Protein 5AEE (pdb70)

B-factor: mean 32.64, std 10.7, range [13.09, 101.28]

InterPro domains:
  IPR000322 Glycoside hydrolase family 31, TIM barrel domain [PF01055] (267-557)
  IPR011013 Galactose mutarotase-like domain superfamily [SSF74650] (9-225)
  IPR013780 Glycosyl hydrolase, all-beta [G3DSA:2.60.40.1180] (616-664)
  IPR017853 Glycoside hydrolase superfamily [SSF51445] (235-583)
  IPR025887 Glycoside hydrolase family 31, N-terminal domain [PF13802] (91-162)
  IPR044112 Sulfoquinovosidase YihQ-like, TIM barrel domain [cd06594] (244-562)
  IPR048395 Glycosyl hydrolase family 31, C-terminal domain [PF21365] (583-666)
  IPR052990 Sulfoquinovosidase Glycosyl Hydrolase [PTHR46959] (12-676)

Solvent-accessible surface area: 43795 Å² total; per-residue (Å²): 134,25,98,94,113,119,17,38,4,40,4,52,32,107,165,42,60,2,0,55,4,32,110,126,105,16,2,1,10,0,0,14,5,94,29,62,23,75,49,94,62,0,10,12,45,51,115,55,109,43,61,18,9,0,6,0,18,45,2,114,31,62,124,51,153,108,9,58,83,0,73,0,17,24,43,122,80,0,13,1,46,0,41,1,17,67,16,145,124,46,17,9,16,0,70,4,76,2,59,68,144,123,14,46,5,0,24,1,56,1,16,7,82,76,116,5,49,0,0,0,0,0,0,0,0,5,65,2,33,0,41,41,69,47,0,23,3,18,0,6,32,6,7,23,2,1,45,96,106,49,102,21,0,39,32,2,34,42,107,32,67,11,0,0,35,32,63,25,0,1,0,9,0,13,0,0,0,0,34,30,45,3,0,0,5,1,70,19,25,1,23,2,37,0,43,0,52,21,80,108,60,0,24,0,14,0,40,34,13,99,1,28,0,50,0,25,1,6,123,59,3,58,39,0,0,66,61,0,2,64,48,15,13,57,4,32,96,13,3,70,34,0,2,57,0,0,0,0,2,1,8,37,4,5,145,51,0,42,131,41,0,56,47,0,74,128,50,38,4,88,4,2,0,0,3,0,12,0,0,6,3,53,32,133,20,75,53,7,43,35,5,25,4,14,0,122,66,45,62,157,50,0,66,117,0,74,56,50,0,102,87,2,45,150,92,47,0,37,0,0,0,8,0,0,0,0,0,0,46,87,86,98,17,8,108,75,0,43,133,102,33,15,3,0,70,45,85,106,43,30,40,39,87,4,43,3,7,93,11,105,0,0,1,0,4,5,19,8,98,116,0,24,45,37,0,22,82,10,0,37,121,34,0,15,116,16,13,3,4,0,0,5,0,10,17,0,0,8,0,5,25,80,2,120,13,116,65,67,58,59,3,67,44,18,0,16,32,0,0,13,38,0,0,72,0,0,22,36,0,0,93,87,46,54,66,56,36,91,9,1,0,0,0,9,0,0,9,55,12,0,0,81,49,0,7,0,0,4,0,0,46,0,0,5,29,50,32,89,24,0,0,0,0,0,1,1,0,0,2,1,0,0,2,0,0,3,1,6,0,5,1,2,0,0,0,0,21,4,1,10,44,155,18,104,6,49,55,40,1,2,4,6,0,0,3,1,0,0,0,3,0,1,1,0,3,10,17,0,0,68,26,82,58,11,84,31,5,32,38,49,80,111,0,22,57,16,0,16,56,0,0,34,0,0,28,32,0,43,60,5,0,97,70,3,1,37,67,2,26,162,29,4,18,1,0,6,4,2,2,0,5,38,18,46,145,30,80,83,2,24,70,24,57,44,9,0,0,0,1,74,5,1,0,0,2,2,4,14,72,102,53,74,83,48,16,63,5,28,0,0,130,24,69,1,18,9,2,10,78,28,102,62,38,164,29,29,111,28,75,14,119,0,58,69,2,78,4,0,1,0,14,39,45,98,6,146,48,26,88,44,0,34,47,2,98,96,68,130,31,81,23,107,85,108,143,24,29,3,42,0,49,0,76,169,47,54,2,0,57,3,32,100,132,108,14,1,0,14,0,0,12,3,93,27,42,24,102,33,91,61,0,8,10,46,52,87,46,111,42,59,16,12,0,6,0,23,47,3,99,44,57,145,44,134,78,9,41,74,0,66,0,15,28,54,126,76,0,16,0,46,0,50,1,2,41,68,52,143,46,24,0,12,0,66,4,76,1,61,62,135,116,14,46,4,0,24,1,53,0,16,8,82,79,116,5,43,0,0,0,0,0,0,1,0,8,69,2,31,0,42,42,72,44,1,21,2,14,0,6,31,7,8,22,2,1,48,97,114,52,102,20,0,35,26,2,32,30,142,49,64,8,0,0,34,36,60,24,1,1,0,9,0,13,0,0,0,0,32,33,45,4,0,0,5,1,71,18,24,1,23,2,36,0,39,0,49,16,83,105,45,1,27,0,14,1,36,31,11,85,2,32,0,49,0,14,3,6,126,55,3,58,41,0,0,68,61,0,2,61,48,14,11,58,4,28,83,11,4,72,38,0,4,60,0,0,0,0,2,1,4,40,5,3,144,53,0,34,144,47,0,44,52,0,65,118,56,40,5,80,16,3,0,0,4,0,12,0,0,3,3,54,26,136,19,84,59,12,50,39,6,25,3,19,0,126,63,48,63,165,31,0,67,114,0,71,61,56,0,100,82,0,58,144,71,58,4,45,0,0,0,7,0,0,0,0,0,0,48,85,80,104,13,8,109,62,0,43,143,97,31,12,3,0,72,44,87,102,50,31,50,38,85,2,47,4,6,96,10,104,0,0,0,0,3,4,18,14,96,104,0,23,44,30,0,19,76,0,0,39,111,17,0,17,139,23,15,3,4,0,0,5,0,11,16,0,0,10,0,3,25,79,4,124,14,109,64,69,57,62,3,67,45,18,0,17,31,0,0,10,39,0,0,66,0,0,25,36,0,0,95,88,45,54,67,58,34,89,8,0,0,0,0,9,0,0,11,56,15,0,0,84,48,0,5,0,0,4,0,0,47,0,0,5,28,50,33,91,22,0,0,0,0,0,1,1,0,0,2,2,0,0,2,0,0,2,2,5,0,5,1,2,0,0,0,0,23,4,1,23,46,151,20,102,6,46,51,39,1,1,3,7,0,0,3,2,0,0,0,3,0,2,1,0,3,9,17,0,0,73,21,82,56,11,81,27,6,36,38,50,81,108,0,22,57,14,0,18,94,0,0,54,8,0,29,38,0,43,60,4,0,81,76,4,2,20,74,3,23,138,33,5,17,1,0,6,6,1,3,0,5,39,17,47,141,29,85,87,2,26,73,28,51,44,10,0,0,0,0,66,4,2,0,0,2,2,4,14,73,100,55,72,80,54,18,64,4,31,0,0,122,24,76,0,16,7,1,12,77,33,96,76,38,177,28,28,106,23,76,12,118,0,58,63,2,77,4,0,2,0,15,44,45,106,8,136,48,21,86,46,0,44,53,14,80,140

CATH classification: 2.60.40.1180

Structure (mmCIF, N/CA/C/O backbone):
data_5AEE
#
_entry.id   5AEE
#
_cell.length_a   77.960
_cell.length_b   107.620
_cell.length_c   103.300
_cell.angle_alpha   90.00
_cell.angle_beta   107.85
_cell.angle_gamma   90.00
#
_symmetry.space_group_name_H-M   'P 1 21 1'
#
loop_
_entity.id
_entity.type
_entity.pdbx_description
1 polymer 'ALPHA-GLUCOSIDASE YIHQ'
2 non-polymer 'CALCIUM ION'
3 non-polymer '4-nitrophenyl alpha-D-6-sulfoquinovoside'
4 non-polymer (4S)-2-METHYL-2,4-PENTANEDIOL
5 non-polymer 'CHLORIDE ION'
6 water water
#
loop_
_atom_site.group_PDB
_atom_site.id
_atom_site.type_symbol
_atom_site.label_atom_id
_atom_site.label_alt_id
_atom_site.label_comp_id
_atom_site.label_asym_id
_atom_site.label_entity_id
_atom_site.label_seq_id
_atom_site.pdbx_PDB_ins_code
_atom_site.Cartn_x
_atom_site.Cartn_y
_atom_site.Cartn_z
_atom_site.occupancy
_atom_site.B_iso_or_equiv
_atom_site.auth_seq_id
_atom_site.auth_comp_id
_atom_site.auth_asym_id
_atom_site.auth_atom_id
_atom_site.pdbx_PDB_model_num
ATOM 1 N N . GLN A 1 12 ? -21.376 23.526 26.565 1.00 39.39 12 GLN A N 1
ATOM 2 C CA . GLN A 1 12 ? -21.717 23.902 25.118 1.00 41.30 12 GLN A CA 1
ATOM 3 C C . GLN A 1 12 ? -21.594 22.697 24.201 1.00 42.40 12 GLN A C 1
ATOM 4 O O . GLN A 1 12 ? -20.475 22.298 23.835 1.00 38.77 12 GLN A O 1
ATOM 10 N N . PHE A 1 13 ? -22.730 22.117 23.845 1.00 40.36 13 PHE A N 1
ATOM 11 C CA . PHE A 1 13 ? -22.759 21.014 22.940 1.00 38.00 13 PHE A CA 1
ATOM 12 C C . PHE A 1 13 ? -23.467 21.452 21.665 1.00 41.14 13 PHE A C 1
ATOM 13 O O . PHE A 1 13 ? -24.586 21.918 21.741 1.00 39.58 13 PHE A O 1
ATOM 21 N N . HIS A 1 14 ? -22.809 21.307 20.521 1.00 37.86 14 HIS A N 1
ATOM 22 C CA . HIS A 1 14 ? -23.363 21.755 19.218 1.00 46.22 14 HIS A CA 1
ATOM 23 C C . HIS A 1 14 ? -23.295 20.597 18.295 1.00 42.97 14 HIS A C 1
ATOM 24 O O . HIS A 1 14 ? -22.267 19.935 18.251 1.00 39.73 14 HIS A O 1
ATOM 31 N N . GLN A 1 15 ? -24.336 20.391 17.491 1.00 41.48 15 GLN A N 1
ATOM 32 C CA . GLN A 1 15 ? -24.389 19.210 16.642 1.00 38.72 15 GLN A CA 1
ATOM 33 C C . GLN A 1 15 ? -25.008 19.474 15.292 1.00 37.53 15 GLN A C 1
ATOM 34 O O . GLN A 1 15 ? -25.851 20.353 15.150 1.00 37.99 15 GLN A O 1
ATOM 40 N N . ASN A 1 16 ? -24.551 18.720 14.314 1.00 32.38 16 ASN A N 1
ATOM 41 C CA . ASN A 1 16 ? -25.264 18.472 13.080 1.00 34.51 16 ASN A CA 1
ATOM 42 C C . ASN A 1 16 ? -25.369 16.950 12.987 1.00 40.55 16 ASN A C 1
ATOM 43 O O . ASN A 1 16 ? -24.979 16.264 13.905 1.00 34.53 16 ASN A O 1
ATOM 48 N N . ASN A 1 17 ? -25.899 16.447 11.881 1.00 45.64 17 ASN A N 1
ATOM 49 C CA . ASN A 1 17 ? -26.312 15.053 11.745 1.00 52.31 17 ASN A CA 1
ATOM 50 C C . ASN A 1 17 ? -25.337 14.005 12.318 1.00 56.01 17 ASN A C 1
ATOM 51 O O . ASN A 1 17 ? -25.686 13.317 13.295 1.00 69.38 17 ASN A O 1
ATOM 56 N N . ASP A 1 18 ? -24.160 13.851 11.734 1.00 52.88 18 ASP A N 1
ATOM 57 C CA . ASP A 1 18 ? -23.160 12.926 12.325 1.00 60.35 18 ASP A CA 1
ATOM 58 C C . ASP A 1 18 ? -21.930 13.785 12.702 1.00 58.64 18 ASP A C 1
ATOM 59 O O . ASP A 1 18 ? -20.798 13.397 12.438 1.00 58.53 18 ASP A O 1
ATOM 64 N N . SER A 1 19 ? -22.167 14.952 13.309 1.00 55.22 19 SER A N 1
ATOM 65 C CA . SER A 1 19 ? -21.098 15.934 13.580 1.00 49.99 19 SER A CA 1
ATOM 66 C C . SER A 1 19 ? -21.364 16.758 14.851 1.00 44.17 19 SER A C 1
ATOM 67 O O . SER A 1 19 ? -22.496 17.210 15.094 1.00 37.89 19 SER A O 1
ATOM 70 N N . PHE A 1 20 ? -20.353 16.942 15.698 1.00 37.52 20 PHE A N 1
ATOM 71 C CA . PHE A 1 20 ? -20.577 17.714 16.925 1.00 34.84 20 PHE A CA 1
ATOM 72 C C . PHE A 1 20 ? -19.319 18.316 17.503 1.00 33.88 20 PHE A C 1
ATOM 73 O O . PHE A 1 20 ? -18.233 17.839 17.215 1.00 30.40 20 PHE A O 1
ATOM 81 N N . THR A 1 21 ? -19.487 19.326 18.368 1.00 32.41 21 THR A N 1
ATOM 82 C CA . THR A 1 21 ? -18.390 19.830 19.184 1.00 30.41 21 THR A CA 1
ATOM 83 C C . THR A 1 21 ? -18.814 19.939 20.635 1.00 30.51 21 THR A C 1
ATOM 84 O O . THR A 1 21 ? -19.990 20.133 20.942 1.00 32.17 21 THR A O 1
ATOM 88 N N . LEU A 1 22 ? -17.855 19.820 21.531 1.00 29.39 22 LEU A N 1
ATOM 89 C CA . LEU A 1 22 ? -18.092 20.001 22.959 1.00 30.90 22 LEU A CA 1
ATOM 90 C C . LEU A 1 22 ? -17.066 20.980 23.494 1.00 34.06 22 LEU A C 1
ATOM 91 O O . LEU A 1 22 ? -15.854 20.737 23.411 1.00 33.40 22 LEU A O 1
ATOM 96 N N . HIS A 1 23 ? -17.562 22.068 24.073 1.00 33.63 23 HIS A N 1
ATOM 97 C CA . HIS A 1 23 ? -16.759 22.989 24.803 1.00 34.28 23 HIS A CA 1
ATOM 98 C C . HIS A 1 23 ? -17.178 22.862 26.252 1.00 32.48 23 HIS A C 1
ATOM 99 O O . HIS A 1 23 ? -18.348 22.573 26.554 1.00 32.86 23 HIS A O 1
ATOM 106 N N . PHE A 1 24 ? -16.216 23.072 27.130 1.00 32.31 24 PHE A N 1
ATOM 107 C CA . PHE A 1 24 ? -16.428 22.992 28.568 1.00 32.60 24 PHE A CA 1
ATOM 108 C C . PHE A 1 24 ? -15.711 24.211 29.133 1.00 32.57 24 PHE A C 1
ATOM 109 O O . PHE A 1 24 ? -14.522 24.315 28.957 1.00 33.93 24 PHE A O 1
ATOM 117 N N . GLN A 1 25 ? -16.436 25.146 29.764 1.00 34.45 25 GLN A N 1
ATOM 118 C CA . GLN A 1 25 ? -15.862 26.443 30.177 1.00 34.28 25 GLN A CA 1
ATOM 119 C C . GLN A 1 25 ? -15.015 27.097 29.121 1.00 33.45 25 GLN A C 1
ATOM 120 O O . GLN A 1 25 ? -13.961 27.673 29.408 1.00 32.89 25 GLN A O 1
ATOM 126 N N . GLN A 1 26 ? -15.512 27.012 27.875 1.00 32.20 26 GLN A N 1
ATOM 127 C CA . GLN A 1 26 ? -14.880 27.578 26.699 1.00 36.54 26 GLN A CA 1
ATOM 128 C C . GLN A 1 26 ? -13.656 26.836 26.129 1.00 38.84 26 GLN A C 1
ATOM 129 O O . GLN A 1 26 ? -13.151 27.218 25.077 1.00 39.65 26 GLN A O 1
ATOM 135 N N . ARG A 1 27 ? -13.217 25.755 26.771 1.00 37.41 27 ARG A N 1
ATOM 136 C CA . ARG A 1 27 ? -12.171 24.901 26.201 1.00 35.83 27 ARG A CA 1
ATOM 137 C C . ARG A 1 27 ? -12.850 23.951 25.233 1.00 31.33 27 ARG A C 1
ATOM 138 O O . ARG A 1 27 ? -13.843 23.308 25.606 1.00 32.91 27 ARG A O 1
ATOM 146 N N . LEU A 1 28 ? -12.362 23.897 23.992 1.00 30.17 28 LEU A N 1
ATOM 147 C CA . LEU A 1 28 ? -12.852 22.913 23.028 1.00 30.95 28 LEU A CA 1
ATOM 148 C C . LEU A 1 28 ? -12.247 21.554 23.442 1.00 32.74 28 LEU A C 1
ATOM 149 O O . LEU A 1 28 ? -11.014 21.402 23.438 1.00 36.66 28 LEU A O 1
ATOM 154 N N . ILE A 1 29 ? -13.086 20.614 23.831 1.00 30.23 29 ILE A N 1
ATOM 155 C CA . ILE A 1 29 ? -12.643 19.291 24.321 1.00 33.54 29 ILE A CA 1
ATOM 156 C C . ILE A 1 29 ? -12.744 18.215 23.238 1.00 34.38 29 ILE A C 1
ATOM 157 O O . ILE A 1 29 ? -11.726 17.558 22.949 1.00 34.19 29 ILE A O 1
ATOM 162 N N . LEU A 1 30 ? -13.921 18.114 22.600 1.00 32.75 30 LEU A N 1
ATOM 163 C CA . LEU A 1 30 ? -14.210 17.163 21.519 1.00 30.74 30 LEU A CA 1
ATOM 164 C C . LEU A 1 30 ? -14.689 17.817 20.209 1.00 33.84 30 LEU A C 1
ATOM 165 O O . LEU A 1 30 ? -15.485 18.759 20.215 1.00 34.37 30 LEU A O 1
ATOM 170 N N . THR A 1 31 ? -14.222 17.306 19.088 1.00 35.50 31 THR A N 1
ATOM 171 C CA . THR A 1 31 ? -14.905 17.570 17.839 1.00 36.36 31 THR A CA 1
ATOM 172 C C . THR A 1 31 ? -15.069 16.238 17.140 1.00 38.93 31 THR A C 1
ATOM 173 O O . THR A 1 31 ? -14.202 15.362 17.224 1.00 34.52 31 THR A O 1
ATOM 177 N N . HIS A 1 32 ? -16.204 16.075 16.467 1.00 34.89 32 HIS A N 1
ATOM 178 C CA . HIS A 1 32 ? -16.437 14.886 15.765 1.00 33.84 32 HIS A CA 1
ATOM 179 C C . HIS A 1 32 ? -17.124 15.183 14.433 1.00 35.63 32 HIS A C 1
ATOM 180 O O . HIS A 1 32 ? -17.963 16.025 14.350 1.00 32.92 32 HIS A O 1
ATOM 187 N N . SER A 1 33 ? -16.730 14.493 13.388 1.00 37.21 33 SER A N 1
ATOM 188 C CA . SER A 1 33 ? -17.531 14.476 12.161 1.00 35.71 33 SER A CA 1
ATOM 189 C C . SER A 1 33 ? -17.176 13.183 11.456 1.00 41.32 33 SER A C 1
ATOM 190 O O . SER A 1 33 ? -16.181 12.518 11.835 1.00 40.67 33 SER A O 1
ATOM 193 N N . LYS A 1 34 ? -17.954 12.821 10.438 1.00 41.65 34 LYS A N 1
ATOM 194 C CA . LYS A 1 34 ? -17.677 11.622 9.646 1.00 43.95 34 LYS A CA 1
ATOM 195 C C . LYS A 1 34 ? -16.252 11.672 9.100 1.00 40.63 34 LYS A C 1
ATOM 196 O O . LYS A 1 34 ? -15.605 10.634 9.018 1.00 38.03 34 LYS A O 1
ATOM 202 N N . ASP A 1 35 ? -15.776 12.865 8.713 1.00 38.61 35 ASP A N 1
ATOM 203 C CA . ASP A 1 35 ? -14.451 13.020 8.122 1.00 41.34 35 ASP A CA 1
ATOM 204 C C . ASP A 1 35 ? -13.355 12.932 9.163 1.00 40.70 35 ASP A C 1
ATOM 205 O O . ASP A 1 35 ? -12.291 12.390 8.896 1.00 42.11 35 ASP A O 1
ATOM 210 N N . ASN A 1 36 ? -13.622 13.502 10.338 1.00 38.18 36 ASN A N 1
ATOM 211 C CA . ASN A 1 36 ? -12.648 13.621 11.395 1.00 35.75 36 ASN A CA 1
ATOM 212 C C . ASN A 1 36 ? -13.224 13.165 12.698 1.00 32.40 36 ASN A C 1
ATOM 213 O O . ASN A 1 36 ? -13.672 13.966 13.487 1.00 34.56 36 ASN A O 1
ATOM 218 N N . PRO A 1 37 ? -13.236 11.833 12.892 1.00 32.34 37 PRO A N 1
ATOM 219 C CA . PRO A 1 37 ? -13.929 11.264 14.029 1.00 33.61 37 PRO A CA 1
ATOM 220 C C . PRO A 1 37 ? -13.073 11.502 15.260 1.00 29.48 37 PRO A C 1
ATOM 221 O O . PRO A 1 37 ? -11.932 11.763 15.108 1.00 31.34 37 PRO A O 1
ATOM 225 N N . CYS A 1 38 ? -13.660 11.455 16.437 1.00 31.51 38 CYS A N 1
ATOM 226 C CA . CYS A 1 38 ? -12.946 11.557 17.716 1.00 33.21 38 CYS A CA 1
ATOM 227 C C . CYS A 1 38 ? -12.759 10.202 18.377 1.00 29.96 38 CYS A C 1
ATOM 228 O O . CYS A 1 38 ? -11.961 10.116 19.309 1.00 33.04 38 CYS A O 1
ATOM 231 N N . LEU A 1 39 ? -13.461 9.175 17.887 1.00 28.43 39 LEU A N 1
ATOM 232 C CA . LEU A 1 39 ? -13.532 7.844 18.461 1.00 29.49 39 LEU A CA 1
ATOM 233 C C . LEU A 1 39 ? -13.349 6.705 17.479 1.00 29.96 39 LEU A C 1
ATOM 234 O O . LEU A 1 39 ? -13.971 6.643 16.399 1.00 31.01 39 LEU A O 1
ATOM 239 N N . TRP A 1 40 ? -12.446 5.822 17.877 1.00 29.31 40 TRP A N 1
ATOM 240 C CA . TRP A 1 40 ? -12.140 4.567 17.275 1.00 27.56 40 TRP A CA 1
ATOM 241 C C . TRP A 1 40 ? -12.276 3.520 18.336 1.00 30.38 40 TRP A C 1
ATOM 242 O O . TRP A 1 40 ? -11.896 3.718 19.514 1.00 27.89 40 TRP A O 1
ATOM 253 N N . ILE A 1 41 ? -12.780 2.374 17.938 1.00 27.97 41 ILE A N 1
ATOM 254 C CA . ILE A 1 41 ? -12.704 1.212 18.815 1.00 28.36 41 ILE A CA 1
ATOM 255 C C . ILE A 1 41 ? -12.191 0.019 18.021 1.00 26.93 41 ILE A C 1
ATOM 256 O O . ILE A 1 41 ? -12.183 -0.008 16.766 1.00 27.19 41 ILE A O 1
ATOM 261 N N . GLY A 1 42 ? -11.914 -1.032 18.740 1.00 27.79 42 GLY A N 1
ATOM 262 C CA . GLY A 1 42 ? -11.421 -2.242 18.112 1.00 27.20 42 GLY A CA 1
ATOM 263 C C . GLY A 1 42 ? -10.986 -3.219 19.115 1.00 28.18 42 GLY A C 1
ATOM 264 O O . GLY A 1 42 ? -11.587 -3.307 20.209 1.00 28.83 42 GLY A O 1
ATOM 265 N N . SER A 1 43 ? -9.959 -3.983 18.762 1.00 30.35 43 SER A N 1
ATOM 266 C CA . SER A 1 43 ? -9.518 -5.066 19.614 1.00 31.26 43 SER A CA 1
ATOM 267 C C . SER A 1 43 ? -8.091 -5.461 19.333 1.00 31.72 43 SER A C 1
ATOM 268 O O . SER A 1 43 ? -7.584 -5.344 18.212 1.00 30.85 43 SER A O 1
ATOM 271 N N . GLY A 1 44 ? -7.461 -5.951 20.378 1.00 29.83 44 GLY A N 1
ATOM 272 C CA . GLY A 1 44 ? -6.077 -6.359 20.333 1.00 35.75 44 GLY A CA 1
ATOM 273 C C . GLY A 1 44 ? -5.889 -7.546 21.242 1.00 36.38 44 GLY A C 1
ATOM 274 O O . GLY A 1 44 ? -6.710 -7.792 22.115 1.00 34.52 44 GLY A O 1
ATOM 275 N N . ILE A 1 45 ? -4.816 -8.302 21.014 1.00 38.02 45 ILE A N 1
ATOM 276 C CA . ILE A 1 45 ? -4.398 -9.307 21.975 1.00 44.05 45 ILE A CA 1
ATOM 277 C C . ILE A 1 45 ? -3.098 -8.785 22.580 1.00 39.68 45 ILE A C 1
ATOM 278 O O . ILE A 1 45 ? -2.155 -8.563 21.869 1.00 40.33 45 ILE A O 1
ATOM 283 N N . ALA A 1 46 ? -3.126 -8.543 23.885 1.00 39.23 46 ALA A N 1
ATOM 284 C CA . ALA A 1 46 ? -1.974 -8.109 24.669 1.00 39.80 46 ALA A CA 1
ATOM 285 C C . ALA A 1 46 ? -1.051 -9.316 24.902 1.00 42.16 46 ALA A C 1
ATOM 286 O O . ALA A 1 46 ? -1.498 -10.365 25.324 1.00 41.78 46 ALA A O 1
ATOM 288 N N . ASP A 1 47 ? 0.217 -9.167 24.564 1.00 43.74 47 ASP A N 1
ATOM 289 C CA . ASP A 1 47 ? 1.246 -10.118 24.911 1.00 46.01 47 ASP A CA 1
ATOM 290 C C . ASP A 1 47 ? 2.189 -9.341 25.843 1.00 41.59 47 ASP A C 1
ATOM 291 O O . ASP A 1 47 ? 3.051 -8.617 25.369 1.00 38.85 47 ASP A O 1
ATOM 296 N N . ILE A 1 48 ? 1.955 -9.470 27.153 1.00 39.75 48 ILE A N 1
ATOM 297 C CA . ILE A 1 48 ? 2.702 -8.770 28.174 1.00 42.72 48 ILE A CA 1
ATOM 298 C C . ILE A 1 48 ? 3.650 -9.752 28.894 1.00 47.25 48 ILE A C 1
ATOM 299 O O . ILE A 1 48 ? 3.193 -10.748 29.458 1.00 49.47 48 ILE A O 1
ATOM 304 N N . ASP A 1 49 ? 4.954 -9.452 28.872 1.00 45.07 49 ASP A N 1
ATOM 305 C CA . ASP A 1 49 ? 5.988 -10.272 29.524 1.00 46.75 49 ASP A CA 1
ATOM 306 C C . ASP A 1 49 ? 6.798 -9.418 30.493 1.00 47.20 49 ASP A C 1
ATOM 307 O O . ASP A 1 49 ? 7.029 -8.236 30.272 1.00 42.79 49 ASP A O 1
ATOM 312 N N . MET A 1 50 ? 7.255 -10.037 31.558 1.00 41.08 50 MET A N 1
ATOM 313 C CA . MET A 1 50 ? 7.967 -9.339 32.563 1.00 45.83 50 MET A CA 1
ATOM 314 C C . MET A 1 50 ? 9.192 -10.155 32.879 1.00 45.58 50 MET A C 1
ATOM 315 O O . MET A 1 50 ? 9.104 -11.377 33.018 1.00 44.85 50 MET A O 1
ATOM 320 N N . PHE A 1 51 ? 10.319 -9.485 33.030 1.00 42.10 51 PHE A N 1
ATOM 321 C CA . PHE A 1 51 ? 11.484 -10.097 33.662 1.00 44.29 51 PHE A CA 1
ATOM 322 C C . PHE A 1 51 ? 12.016 -9.082 34.653 1.00 38.60 51 PHE A C 1
ATOM 323 O O . PHE A 1 51 ? 12.485 -8.019 34.264 1.00 31.93 51 PHE A O 1
ATOM 331 N N . ARG A 1 52 ? 11.947 -9.429 35.929 1.00 39.49 52 ARG A N 1
ATOM 332 C CA . ARG A 1 52 ? 12.442 -8.593 37.015 1.00 40.00 52 ARG A CA 1
ATOM 333 C C . ARG A 1 52 ? 11.910 -7.169 36.995 1.00 36.82 52 ARG A C 1
ATOM 334 O O . ARG A 1 52 ? 12.655 -6.205 37.140 1.00 36.37 52 ARG A O 1
ATOM 342 N N . GLY A 1 53 ? 10.598 -7.060 36.840 1.00 32.82 53 GLY A N 1
ATOM 343 C CA . GLY A 1 53 ? 9.929 -5.766 36.769 1.00 34.42 53 GLY A CA 1
ATOM 344 C C . GLY A 1 53 ? 10.066 -4.982 35.459 1.00 35.23 53 GLY A C 1
ATOM 345 O O . GLY A 1 53 ? 9.444 -3.901 35.271 1.00 32.09 53 GLY A O 1
ATOM 346 N N . ASN A 1 54 ? 10.849 -5.504 34.538 1.00 35.22 54 ASN A N 1
ATOM 347 C CA . ASN A 1 54 ? 11.067 -4.817 33.265 1.00 33.65 54 ASN A CA 1
ATOM 348 C C . ASN A 1 54 ? 10.045 -5.476 32.348 1.00 33.32 54 ASN A C 1
ATOM 349 O O . ASN A 1 54 ? 10.089 -6.722 32.165 1.00 32.69 54 ASN A O 1
ATOM 354 N N . PHE A 1 55 ? 9.098 -4.685 31.856 1.00 32.83 55 PHE A N 1
ATOM 355 C CA . PHE A 1 55 ? 8.005 -5.229 31.043 1.00 35.20 55 PHE A CA 1
ATOM 356 C C . PHE A 1 55 ? 8.286 -5.067 29.540 1.00 38.22 55 PHE A C 1
ATOM 357 O O . PHE A 1 55 ? 8.790 -4.085 29.103 1.00 35.67 55 PHE A O 1
ATOM 365 N N . SER A 1 56 ? 7.902 -6.080 28.803 1.00 41.27 56 SER A N 1
ATOM 366 C CA . SER A 1 56 ? 7.862 -6.094 27.368 1.00 44.45 56 SER A CA 1
ATOM 367 C C . SER A 1 56 ? 6.371 -6.213 27.018 1.00 40.09 56 SER A C 1
ATOM 368 O O . SER A 1 56 ? 5.738 -7.207 27.336 1.00 41.92 56 SER A O 1
ATOM 371 N N . ILE A 1 57 ? 5.823 -5.165 26.428 1.00 38.99 57 ILE A N 1
ATOM 372 C CA . ILE A 1 57 ? 4.406 -5.075 26.088 1.00 41.11 57 ILE A CA 1
ATOM 373 C C . ILE A 1 57 ? 4.264 -5.079 24.554 1.00 49.19 57 ILE A C 1
ATOM 374 O O . ILE A 1 57 ? 4.710 -4.152 23.890 1.00 44.48 57 ILE A O 1
ATOM 379 N N . LYS A 1 58 ? 3.674 -6.132 24.008 1.00 54.93 58 LYS A N 1
ATOM 380 C CA . LYS A 1 58 ? 3.368 -6.205 22.573 1.00 59.27 58 LYS A CA 1
ATOM 381 C C . LYS A 1 58 ? 1.851 -6.287 22.403 1.00 52.76 58 LYS A C 1
ATOM 382 O O . LYS A 1 58 ? 1.179 -6.934 23.194 1.00 54.74 58 LYS A O 1
ATOM 388 N N . ASP A 1 59 ? 1.314 -5.597 21.401 1.00 49.60 59 ASP A N 1
ATOM 389 C CA . ASP A 1 59 ? -0.081 -5.777 20.992 1.00 47.13 59 ASP A CA 1
ATOM 390 C C . ASP A 1 59 ? -0.151 -6.526 19.644 1.00 45.42 59 ASP A C 1
ATOM 391 O O . ASP A 1 59 ? 0.587 -6.204 18.714 1.00 45.96 59 ASP A O 1
ATOM 396 N N . LYS A 1 60 ? -1.003 -7.534 19.537 1.00 46.12 60 LYS A N 1
ATOM 397 C CA . LYS A 1 60 ? -1.423 -8.018 18.208 1.00 47.32 60 LYS A CA 1
ATOM 398 C C . LYS A 1 60 ? -2.740 -7.295 17.939 1.00 40.33 60 LYS A C 1
ATOM 399 O O . LYS A 1 60 ? -3.759 -7.697 18.420 1.00 41.16 60 LYS A O 1
ATOM 405 N N . LEU A 1 61 ? -2.677 -6.170 17.241 1.00 38.19 61 LEU A N 1
ATOM 406 C CA . LEU A 1 61 ? -3.857 -5.387 16.941 1.00 32.82 61 LEU A CA 1
ATOM 407 C C . LEU A 1 61 ? -4.651 -6.078 15.850 1.00 31.96 61 LEU A C 1
ATOM 408 O O . LEU A 1 61 ? -4.167 -6.268 14.707 1.00 30.02 61 LEU A O 1
ATOM 413 N N . GLN A 1 62 ? -5.894 -6.387 16.205 1.00 31.70 62 GLN A N 1
ATOM 414 C CA . GLN A 1 62 ? -6.830 -7.056 15.342 1.00 32.40 62 GLN A CA 1
ATOM 415 C C . GLN A 1 62 ? -7.613 -6.092 14.523 1.00 34.68 62 GLN A C 1
ATOM 416 O O . GLN A 1 62 ? -7.673 -6.236 13.285 1.00 34.73 62 GLN A O 1
ATOM 422 N N . GLU A 1 63 ? -8.274 -5.151 15.202 1.00 32.05 63 GLU A N 1
ATOM 423 C CA . GLU A 1 63 ? -8.994 -4.098 14.516 1.00 31.66 63 GLU A CA 1
ATOM 424 C C . GLU A 1 63 ? -8.851 -2.741 15.176 1.00 31.99 63 GLU A C 1
ATOM 425 O O . GLU A 1 63 ? -8.641 -2.632 16.389 1.00 28.53 63 GLU A O 1
ATOM 431 N N . LYS A 1 64 ? -9.022 -1.728 14.371 1.00 23.59 64 LYS A N 1
ATOM 432 C CA . LYS A 1 64 ? -9.125 -0.322 14.792 1.00 26.40 64 LYS A CA 1
ATOM 433 C C . LYS A 1 64 ? -10.073 0.356 13.841 1.00 26.74 64 LYS A C 1
ATOM 434 O O . LYS A 1 64 ? -9.775 0.458 12.624 1.00 27.60 64 LYS A O 1
ATOM 440 N N . ILE A 1 65 ? -11.268 0.671 14.347 1.00 30.20 65 ILE A N 1
ATOM 441 C CA . ILE A 1 65 ? -12.399 1.075 13.524 1.00 29.78 65 ILE A CA 1
ATOM 442 C C . ILE A 1 65 ? -12.882 2.468 13.955 1.00 26.40 65 ILE A C 1
ATOM 443 O O . ILE A 1 65 ? -13.177 2.697 15.146 1.00 26.41 65 ILE A O 1
ATOM 448 N N . ALA A 1 66 ? -12.938 3.398 13.008 1.00 24.61 66 ALA A N 1
ATOM 449 C CA . ALA A 1 66 ? -13.356 4.745 13.274 1.00 28.11 66 ALA A CA 1
ATOM 450 C C . ALA A 1 66 ? -14.897 4.721 13.327 1.00 30.06 66 ALA A C 1
ATOM 451 O O . ALA A 1 66 ? -15.571 4.244 12.400 1.00 32.95 66 ALA A O 1
ATOM 453 N N . LEU A 1 67 ? -15.442 5.179 14.427 1.00 28.23 67 LEU A N 1
ATOM 454 C CA . LEU A 1 67 ? -16.907 5.273 14.566 1.00 30.07 67 LEU A CA 1
ATOM 455 C C . LEU A 1 67 ? -17.367 6.606 14.028 1.00 30.15 67 LEU A C 1
ATOM 456 O O . LEU A 1 67 ? -17.361 7.579 14.715 1.00 32.54 67 LEU A O 1
ATOM 461 N N . THR A 1 68 ? -17.698 6.624 12.743 1.00 32.59 68 THR A N 1
ATOM 462 C CA . THR A 1 68 ? -18.012 7.819 12.030 1.00 34.12 68 THR A CA 1
ATOM 463 C C . THR A 1 68 ? -19.489 8.282 12.193 1.00 40.72 68 THR A C 1
ATOM 464 O O . THR A 1 68 ? -19.764 9.478 12.083 1.00 46.45 68 THR A O 1
ATOM 468 N N . ASP A 1 69 ? -20.401 7.366 12.501 1.00 38.69 69 ASP A N 1
ATOM 469 C CA . ASP A 1 69 ? -21.825 7.705 12.749 1.00 39.26 69 ASP A CA 1
ATOM 470 C C . ASP A 1 69 ? -22.080 7.956 14.228 1.00 41.57 69 ASP A C 1
ATOM 471 O O . ASP A 1 69 ? -21.603 7.236 15.080 1.00 39.57 69 ASP A O 1
ATOM 476 N N . ALA A 1 70 ? -22.801 9.031 14.504 1.00 43.13 70 ALA A N 1
ATOM 477 C CA . ALA A 1 70 ? -23.099 9.485 15.847 1.00 43.90 70 ALA A CA 1
ATOM 478 C C . ALA A 1 70 ? -24.557 9.926 15.864 1.00 48.30 70 ALA A C 1
ATOM 479 O O . ALA A 1 70 ? -24.947 10.767 15.054 1.00 49.23 70 ALA A O 1
ATOM 481 N N . ILE A 1 71 ? -25.333 9.341 16.768 1.00 45.29 71 ILE A N 1
ATOM 482 C CA . ILE A 1 71 ? -26.711 9.736 17.019 1.00 44.42 71 ILE A CA 1
ATOM 483 C C . ILE A 1 71 ? -26.704 10.217 18.451 1.00 42.44 71 ILE A C 1
ATOM 484 O O . ILE A 1 71 ? -26.264 9.495 19.349 1.00 37.02 71 ILE A O 1
ATOM 489 N N . VAL A 1 72 ? -27.167 11.445 18.628 1.00 36.65 72 VAL A N 1
ATOM 490 C CA . VAL A 1 72 ? -27.195 12.130 19.901 1.00 42.20 72 VAL A CA 1
ATOM 491 C C . VAL A 1 72 ? -28.603 12.065 20.482 1.00 48.49 72 VAL A C 1
ATOM 492 O O . VAL A 1 72 ? -29.581 12.277 19.771 1.00 45.15 72 VAL A O 1
ATOM 496 N N . SER A 1 73 ? -28.721 11.790 21.771 1.00 45.33 73 SER A N 1
ATOM 497 C CA . SER A 1 73 ? -29.986 12.005 22.424 1.00 48.19 73 SER A CA 1
ATOM 498 C C . SER A 1 73 ? -29.663 12.758 23.702 1.00 53.50 73 SER A C 1
ATOM 499 O O . SER A 1 73 ? -28.566 12.618 24.238 1.00 47.45 73 SER A O 1
ATOM 502 N N . GLN A 1 74 ? -30.595 13.583 24.163 1.00 56.75 74 GLN A N 1
ATOM 503 C CA . GLN A 1 74 ? -30.316 14.549 25.198 1.00 61.32 74 GLN A CA 1
ATOM 504 C C . GLN A 1 74 ? -31.199 14.336 26.392 1.00 67.84 74 GLN A C 1
ATOM 505 O O . GLN A 1 74 ? -32.407 14.268 26.235 1.00 76.58 74 GLN A O 1
ATOM 511 N N . SER A 1 75 ? -30.588 14.222 27.577 1.00 71.84 75 SER A N 1
ATOM 512 C CA . SER A 1 75 ? -31.284 14.378 28.863 1.00 70.72 75 SER A CA 1
ATOM 513 C C . SER A 1 75 ? -31.164 15.817 29.366 1.00 80.07 75 SER A C 1
ATOM 514 O O . SER A 1 75 ? -30.263 16.562 28.947 1.00 74.22 75 SER A O 1
ATOM 517 N N . PRO A 1 76 ? -32.061 16.217 30.290 1.00 92.70 76 PRO A N 1
ATOM 518 C CA . PRO A 1 76 ? -31.766 17.424 31.073 1.00 91.99 76 PRO A CA 1
ATOM 519 C C . PRO A 1 76 ? -30.531 17.307 31.989 1.00 84.49 76 PRO A C 1
ATOM 520 O O . PRO A 1 76 ? -30.111 18.332 32.527 1.00 87.14 76 PRO A O 1
ATOM 524 N N . ASP A 1 77 ? -29.980 16.098 32.176 1.00 75.58 77 ASP A N 1
ATOM 525 C CA . ASP A 1 77 ? -28.662 15.903 32.827 1.00 77.14 77 ASP A CA 1
ATOM 526 C C . ASP A 1 77 ? -27.494 15.411 31.921 1.00 68.56 77 ASP A C 1
ATOM 527 O O . ASP A 1 77 ? -26.462 14.982 32.427 1.00 56.83 77 ASP A O 1
ATOM 532 N N . GLY A 1 78 ? -27.647 15.461 30.599 1.00 58.91 78 GLY A N 1
ATOM 533 C CA . GLY A 1 78 ? -26.543 15.152 29.724 1.00 52.17 78 GLY A CA 1
ATOM 534 C C . GLY A 1 78 ? -26.891 14.880 28.293 1.00 50.67 78 GLY A C 1
ATOM 535 O O . GLY A 1 78 ? -28.000 15.102 27.858 1.00 52.65 78 GLY A O 1
ATOM 536 N N . TRP A 1 79 ? -25.913 14.387 27.565 1.00 47.45 79 TRP A N 1
ATOM 537 C CA . TRP A 1 79 ? -26.109 13.899 26.226 1.00 43.22 79 TRP A CA 1
ATOM 538 C C . TRP A 1 79 ? -25.635 12.468 26.210 1.00 44.90 79 TRP A C 1
ATOM 539 O O . TRP A 1 79 ? -24.749 12.083 26.968 1.00 46.11 79 TRP A O 1
ATOM 550 N N . LEU A 1 80 ? -26.278 11.660 25.405 1.00 37.24 80 LEU A N 1
ATOM 551 C CA . LEU A 1 80 ? -25.888 10.285 25.205 1.00 41.16 80 LEU A CA 1
ATOM 552 C C . LEU A 1 80 ? -25.655 10.163 23.708 1.00 42.81 80 LEU A C 1
ATOM 553 O O . LEU A 1 80 ? -26.495 10.568 22.904 1.00 38.86 80 LEU A O 1
ATOM 558 N N . ILE A 1 81 ? -24.490 9.672 23.343 1.00 38.70 81 ILE A N 1
ATOM 559 C CA . ILE A 1 81 ? -24.083 9.598 21.934 1.00 35.96 81 ILE A CA 1
ATOM 560 C C . ILE A 1 81 ? -23.889 8.156 21.615 1.00 36.42 81 ILE A C 1
ATOM 561 O O . ILE A 1 81 ? -23.077 7.510 22.251 1.00 33.97 81 ILE A O 1
ATOM 566 N N . HIS A 1 82 ? -24.648 7.666 20.641 1.00 35.29 82 HIS A N 1
ATOM 567 C CA . HIS A 1 82 ? -24.493 6.340 20.138 1.00 38.97 82 HIS A CA 1
ATOM 568 C C . HIS A 1 82 ? -23.612 6.447 18.923 1.00 38.86 82 HIS A C 1
ATOM 569 O O . HIS A 1 82 ? -24.010 6.976 17.900 1.00 37.30 82 HIS A O 1
ATOM 576 N N . PHE A 1 83 ? -22.405 5.940 19.042 1.00 36.07 83 PHE A N 1
ATOM 577 C CA . PHE A 1 83 ? -21.474 5.908 17.937 1.00 37.82 83 PHE A CA 1
ATOM 578 C C . PHE A 1 83 ? -21.562 4.564 17.264 1.00 33.75 83 PHE A C 1
ATOM 579 O O . PHE A 1 83 ? -21.645 3.547 17.916 1.00 33.03 83 PHE A O 1
ATOM 587 N N . SER A 1 84 ? -21.503 4.541 15.942 1.00 31.98 84 SER A N 1
ATOM 588 C CA . SER A 1 84 ? -21.428 3.262 15.259 1.00 33.40 84 SER A CA 1
ATOM 589 C C . SER A 1 84 ? -20.692 3.305 13.937 1.00 33.82 84 SER A C 1
ATOM 590 O O . SER A 1 84 ? -20.321 4.357 13.409 1.00 35.39 84 SER A O 1
ATOM 593 N N . ARG A 1 85 ? -20.429 2.121 13.444 1.00 31.85 85 ARG A N 1
ATOM 594 C CA . ARG A 1 85 ? -19.948 1.948 12.105 1.00 36.97 85 ARG A CA 1
ATOM 595 C C . ARG A 1 85 ? -20.627 0.683 11.607 1.00 39.71 85 ARG A C 1
ATOM 596 O O . ARG A 1 85 ? -20.002 -0.345 11.595 1.00 49.26 85 ARG A O 1
ATOM 604 N N . GLY A 1 86 ? -21.921 0.760 11.297 1.00 48.80 86 GLY A N 1
ATOM 605 C CA . GLY A 1 86 ? -22.781 -0.429 11.103 1.00 49.74 86 GLY A CA 1
ATOM 606 C C . GLY A 1 86 ? -23.296 -1.012 12.417 1.00 58.49 86 GLY A C 1
ATOM 607 O O . GLY A 1 86 ? -22.889 -0.599 13.531 1.00 56.34 86 GLY A O 1
ATOM 608 N N . SER A 1 87 ? -24.158 -2.015 12.290 1.00 64.91 87 SER A N 1
ATOM 609 C CA . SER A 1 87 ? -24.890 -2.575 13.444 1.00 71.68 87 SER A CA 1
ATOM 610 C C . SER A 1 87 ? -24.039 -3.359 14.442 1.00 68.03 87 SER A C 1
ATOM 611 O O . SER A 1 87 ? -24.412 -3.468 15.615 1.00 73.75 87 SER A O 1
ATOM 614 N N . ASP A 1 88 ? -22.933 -3.928 13.964 1.00 54.64 88 ASP A N 1
ATOM 615 C CA . ASP A 1 88 ? -22.102 -4.800 14.781 1.00 53.03 88 ASP A CA 1
ATOM 616 C C . ASP A 1 88 ? -20.887 -4.076 15.370 1.00 46.42 88 ASP A C 1
ATOM 617 O O . ASP A 1 88 ? -20.009 -4.706 15.981 1.00 47.46 88 ASP A O 1
ATOM 622 N N . ILE A 1 89 ? -20.802 -2.762 15.177 1.00 43.53 89 ILE A N 1
ATOM 623 C CA . ILE A 1 89 ? -19.714 -1.993 15.765 1.00 40.91 89 ILE A CA 1
ATOM 624 C C . ILE A 1 89 ? -20.264 -0.671 16.299 1.00 36.34 89 ILE A C 1
ATOM 625 O O . ILE A 1 89 ? -20.657 0.174 15.556 1.00 34.93 89 ILE A O 1
ATOM 630 N N . SER A 1 90 ? -20.259 -0.499 17.609 1.00 33.94 90 SER A N 1
ATOM 631 C CA . SER A 1 90 ? -20.811 0.673 18.211 1.00 33.96 90 SER A CA 1
ATOM 632 C C . SER A 1 90 ? -20.283 0.839 19.633 1.00 33.89 90 SER A C 1
ATOM 633 O O . SER A 1 90 ? -19.735 -0.100 20.194 1.00 33.66 90 SER A O 1
ATOM 636 N N . ALA A 1 91 ? -20.413 2.055 20.138 1.00 29.69 91 ALA A N 1
ATOM 637 C CA . ALA A 1 91 ? -20.084 2.430 21.513 1.00 30.23 91 ALA A CA 1
ATOM 638 C C . ALA A 1 91 ? -20.974 3.585 21.864 1.00 31.42 91 ALA A C 1
ATOM 639 O O . ALA A 1 91 ? -21.520 4.231 20.967 1.00 33.66 91 ALA A O 1
ATOM 641 N N . THR A 1 92 ? -21.129 3.828 23.159 1.00 31.81 92 THR A N 1
ATOM 642 C CA . THR A 1 92 ? -21.925 4.925 23.692 1.00 35.97 92 THR A CA 1
ATOM 643 C C . THR A 1 92 ? -21.017 5.785 24.506 1.00 34.39 92 THR A C 1
ATOM 644 O O . THR A 1 92 ? -20.156 5.272 25.215 1.00 35.68 92 THR A O 1
ATOM 648 N N . LEU A 1 93 ? -21.191 7.088 24.352 1.00 33.60 93 LEU A N 1
ATOM 649 C CA . LEU A 1 93 ? -20.528 8.107 25.146 1.00 36.04 93 LEU A CA 1
ATOM 650 C C . LEU A 1 93 ? -21.615 8.929 25.827 1.00 36.44 93 LEU A C 1
ATOM 651 O O . LEU A 1 93 ? -22.437 9.568 25.137 1.00 37.74 93 LEU A O 1
ATOM 656 N N . ASN A 1 94 ? -21.601 8.916 27.154 1.00 34.28 94 ASN A N 1
ATOM 657 C CA . ASN A 1 94 ? -22.393 9.803 27.940 1.00 34.55 94 ASN A CA 1
ATOM 658 C C . ASN A 1 94 ? -21.583 11.010 28.354 1.00 36.97 94 ASN A C 1
ATOM 659 O O . ASN A 1 94 ? -20.503 10.878 28.918 1.00 35.39 94 ASN A O 1
ATOM 664 N N . ILE A 1 95 ? -22.112 12.188 28.084 1.00 33.02 95 ILE A N 1
ATOM 665 C CA . ILE A 1 95 ? -21.524 13.474 28.474 1.00 34.74 95 ILE A CA 1
ATOM 666 C C . ILE A 1 95 ? -22.418 14.099 29.539 1.00 37.99 95 ILE A C 1
ATOM 667 O O . ILE A 1 95 ? -23.606 14.324 29.331 1.00 37.21 95 ILE A O 1
ATOM 672 N N . SER A 1 96 ? -21.853 14.305 30.704 1.00 31.77 96 SER A N 1
ATOM 673 C CA . SER A 1 96 ? -22.583 14.880 31.801 1.00 37.10 96 SER A CA 1
ATOM 674 C C . SER A 1 96 ? -21.592 15.583 32.763 1.00 34.05 96 SER A C 1
ATOM 675 O O . SER A 1 96 ? -20.474 15.818 32.399 1.00 31.66 96 SER A O 1
ATOM 678 N N . ALA A 1 97 ? -22.072 15.945 33.951 1.00 36.79 97 ALA A N 1
ATOM 679 C CA . ALA A 1 97 ? -21.319 16.566 35.033 1.00 37.48 97 ALA A CA 1
ATOM 680 C C . ALA A 1 97 ? -21.348 15.595 36.152 1.00 35.12 97 ALA A C 1
ATOM 681 O O . ALA A 1 97 ? -22.322 14.892 36.315 1.00 45.66 97 ALA A O 1
ATOM 683 N N . ASP A 1 98 ? -20.244 15.480 36.880 1.00 36.04 98 ASP A N 1
ATOM 684 C CA . ASP A 1 98 ? -20.186 14.576 38.006 1.00 37.22 98 ASP A CA 1
ATOM 685 C C . ASP A 1 98 ? -20.693 15.355 39.196 1.00 37.42 98 ASP A C 1
ATOM 686 O O . ASP A 1 98 ? -21.059 16.505 39.042 1.00 41.14 98 ASP A O 1
ATOM 691 N N . ASP A 1 99 ? -20.643 14.780 40.397 1.00 44.58 99 ASP A N 1
ATOM 692 C CA . ASP A 1 99 ? -21.297 15.400 41.562 1.00 46.79 99 ASP A CA 1
ATOM 693 C C . ASP A 1 99 ? -20.689 16.711 42.002 1.00 48.06 99 ASP A C 1
ATOM 694 O O . ASP A 1 99 ? -21.269 17.376 42.839 1.00 55.15 99 ASP A O 1
ATOM 699 N N . GLN A 1 100 ? -19.531 17.081 41.454 1.00 44.94 100 GLN A N 1
ATOM 700 C CA . GLN A 1 100 ? -18.862 18.346 41.772 1.00 46.06 100 GLN A CA 1
ATOM 701 C C . GLN A 1 100 ? -18.839 19.301 40.576 1.00 43.96 100 GLN A C 1
ATOM 702 O O . GLN A 1 100 ? -18.184 20.349 40.623 1.00 42.08 100 GLN A O 1
ATOM 708 N N . GLY A 1 101 ? -19.588 18.970 39.520 1.00 39.81 101 GLY A N 1
ATOM 709 C CA . GLY A 1 101 ? -19.627 19.766 38.301 1.00 39.16 101 GLY A CA 1
ATOM 710 C C . GLY A 1 101 ? -18.449 19.582 37.340 1.00 39.77 101 GLY A C 1
ATOM 711 O O . GLY A 1 101 ? -18.286 20.368 36.396 1.00 39.49 101 GLY A O 1
ATOM 712 N N . ARG A 1 102 ? -17.640 18.526 37.520 1.00 37.40 102 ARG A N 1
ATOM 713 C CA . ARG A 1 102 ? -16.551 18.258 36.559 1.00 34.49 102 ARG A CA 1
ATOM 714 C C . ARG A 1 102 ? -17.158 17.698 35.284 1.00 31.65 102 ARG A C 1
ATOM 715 O O . ARG A 1 102 ? -18.163 17.034 35.347 1.00 33.51 102 ARG A O 1
ATOM 723 N N . LEU A 1 103 ? -16.540 17.959 34.143 1.00 33.62 103 LEU A N 1
ATOM 724 C CA . LEU A 1 103 ? -17.006 17.342 32.905 1.00 32.60 103 LEU A CA 1
ATOM 725 C C . LEU A 1 103 ? -16.696 15.836 33.012 1.00 34.83 103 LEU A C 1
ATOM 726 O O . LEU A 1 103 ? -15.564 15.449 33.347 1.00 35.03 103 LEU A O 1
ATOM 731 N N . LEU A 1 104 ? -17.700 15.021 32.754 1.00 29.61 104 LEU A N 1
ATOM 732 C CA . LEU A 1 104 ? -17.633 13.559 32.875 1.00 32.03 104 LEU A CA 1
ATOM 733 C C . LEU A 1 104 ? -17.976 12.935 31.539 1.00 34.52 104 LEU A C 1
ATOM 734 O O . LEU A 1 104 ? -19.083 13.182 30.982 1.00 34.07 104 LEU A O 1
ATOM 739 N N . LEU A 1 105 ? -17.039 12.143 31.013 1.00 28.35 105 LEU A N 1
ATOM 740 C CA . LEU A 1 105 ? -17.265 11.400 29.827 1.00 32.19 105 LEU A CA 1
ATOM 741 C C . LEU A 1 105 ? -17.241 9.943 30.244 1.00 32.74 105 LEU A C 1
ATOM 742 O O . LEU A 1 105 ? -16.258 9.471 30.827 1.00 32.09 105 LEU A O 1
ATOM 747 N N . GLU A 1 106 ? -18.300 9.217 29.916 1.00 31.82 106 GLU A N 1
ATOM 748 C CA . GLU A 1 106 ? -18.337 7.785 30.138 1.00 32.09 106 GLU A CA 1
ATOM 749 C C . GLU A 1 106 ? -18.470 7.111 28.814 1.00 35.35 106 GLU A C 1
ATOM 750 O O . GLU A 1 106 ? -19.452 7.316 28.122 1.00 34.29 106 GLU A O 1
ATOM 756 N N . LEU A 1 107 ? -17.481 6.285 28.482 1.00 32.96 107 LEU A N 1
ATOM 757 C CA . LEU A 1 107 ? -17.489 5.505 27.276 1.00 35.71 107 LEU A CA 1
ATOM 758 C C . LEU A 1 107 ? -17.692 4.036 27.579 1.00 34.76 107 LEU A C 1
ATOM 759 O O . LEU A 1 107 ? -17.079 3.499 28.484 1.00 27.59 107 LEU A O 1
ATOM 764 N N . GLN A 1 108 ? -18.522 3.397 26.766 1.00 31.64 108 GLN A N 1
ATOM 765 C CA . GLN A 1 108 ? -18.791 1.970 26.875 1.00 32.99 108 GLN A CA 1
ATOM 766 C C . GLN A 1 108 ? -19.008 1.385 25.470 1.00 33.16 108 GLN A C 1
ATOM 767 O O . GLN A 1 108 ? -19.958 1.700 24.752 1.00 31.66 108 GLN A O 1
ATOM 773 N N . ASN A 1 109 ? -18.086 0.534 25.087 1.00 30.73 109 ASN A N 1
ATOM 774 C CA . ASN A 1 109 ? -18.185 -0.179 23.837 1.00 32.30 109 ASN A CA 1
ATOM 775 C C . ASN A 1 109 ? -19.247 -1.247 23.905 1.00 31.48 109 ASN A C 1
ATOM 776 O O . ASN A 1 109 ? -19.619 -1.652 24.989 1.00 29.31 109 ASN A O 1
ATOM 781 N N . ASP A 1 110 ? -19.701 -1.667 22.711 1.00 30.01 110 ASP A N 1
ATOM 782 C CA . ASP A 1 110 ? -20.809 -2.577 22.509 1.00 33.61 110 ASP A CA 1
ATOM 783 C C . ASP A 1 110 ? -20.643 -3.842 23.308 1.00 39.70 110 ASP A C 1
ATOM 784 O O . ASP A 1 110 ? -21.561 -4.247 24.012 1.00 43.28 110 ASP A O 1
ATOM 789 N N . ASN A 1 111 ? -19.465 -4.423 23.284 1.00 37.39 111 ASN A N 1
ATOM 790 C CA . ASN A 1 111 ? -19.238 -5.691 23.976 1.00 40.10 111 ASN A CA 1
ATOM 791 C C . ASN A 1 111 ? -17.758 -5.844 24.338 1.00 39.38 111 ASN A C 1
ATOM 792 O O . ASN A 1 111 ? -16.911 -5.115 23.811 1.00 40.66 111 ASN A O 1
ATOM 797 N N . LEU A 1 112 ? -17.463 -6.762 25.254 1.00 40.96 112 LEU A N 1
ATOM 798 C CA . LEU A 1 112 ? -16.097 -6.997 25.725 1.00 39.67 112 LEU A CA 1
ATOM 799 C C . LEU A 1 112 ? -15.139 -7.387 24.605 1.00 36.94 112 LEU A C 1
ATOM 800 O O . LEU A 1 112 ? -13.942 -7.253 24.781 1.00 39.40 112 LEU A O 1
ATOM 805 N N . ASN A 1 113 ? -15.616 -7.875 23.462 1.00 38.86 113 ASN A N 1
ATOM 806 C CA . ASN A 1 113 ? -14.701 -8.176 22.367 1.00 39.00 113 ASN A CA 1
ATOM 807 C C . ASN A 1 113 ? -13.952 -6.927 21.849 1.00 36.22 113 ASN A C 1
ATOM 808 O O . ASN A 1 113 ? -12.824 -7.028 21.348 1.00 35.41 113 ASN A O 1
ATOM 813 N N . HIS A 1 114 ? -14.589 -5.766 21.952 1.00 31.75 114 HIS A N 1
ATOM 814 C CA . HIS A 1 114 ? -13.946 -4.513 21.582 1.00 33.79 114 HIS A CA 1
ATOM 815 C C . HIS A 1 114 ? -13.230 -3.929 22.796 1.00 33.05 114 HIS A C 1
ATOM 816 O O . HIS A 1 114 ? -13.755 -3.064 23.479 1.00 36.63 114 HIS A O 1
ATOM 823 N N . ASN A 1 115 ? -12.003 -4.409 22.987 1.00 32.20 115 ASN A N 1
ATOM 824 C CA . ASN A 1 115 ? -11.208 -4.107 24.152 1.00 31.35 115 ASN A CA 1
ATOM 825 C C . ASN A 1 115 ? -10.128 -3.072 23.850 1.00 33.20 115 ASN A C 1
ATOM 826 O O . ASN A 1 115 ? -9.140 -2.984 24.588 1.00 30.78 115 ASN A O 1
ATOM 831 N N . ARG A 1 116 ? -10.287 -2.329 22.743 1.00 29.52 116 ARG A N 1
ATOM 832 C CA . ARG A 1 116 ? -9.474 -1.134 22.488 1.00 28.45 116 ARG A CA 1
ATOM 833 C C . ARG A 1 116 ? -10.345 0.077 22.272 1.00 26.99 116 ARG A C 1
ATOM 834 O O . ARG A 1 116 ? -11.433 0.021 21.570 1.00 28.59 116 ARG A O 1
ATOM 842 N N . ILE A 1 117 ? -9.858 1.184 22.806 1.00 27.26 117 ILE A N 1
ATOM 843 C CA . ILE A 1 117 ? -10.434 2.506 22.578 1.00 27.89 117 ILE A CA 1
ATOM 844 C C . ILE A 1 117 ? -9.309 3.487 22.226 1.00 30.98 117 ILE A C 1
ATOM 845 O O . ILE A 1 117 ? -8.244 3.476 22.831 1.00 26.90 117 ILE A O 1
ATOM 850 N N . TRP A 1 118 ? -9.550 4.318 21.226 1.00 30.81 118 TRP A N 1
ATOM 851 C CA . TRP A 1 118 ? -8.703 5.506 20.960 1.00 28.17 118 TRP A CA 1
ATOM 852 C C . TRP A 1 118 ? -9.659 6.701 20.944 1.00 29.41 118 TRP A C 1
ATOM 853 O O . TRP A 1 118 ? -10.621 6.751 20.144 1.00 29.01 118 TRP A O 1
ATOM 864 N N . LEU A 1 119 ? -9.397 7.672 21.795 1.00 28.85 119 LEU A N 1
ATOM 865 C CA . LEU A 1 119 ? -10.209 8.867 21.875 1.00 29.24 119 LEU A CA 1
ATOM 866 C C . LEU A 1 119 ? -9.338 10.046 21.648 1.00 31.55 119 LEU A C 1
ATOM 867 O O . LEU A 1 119 ? -8.285 10.181 22.300 1.00 31.16 119 LEU A O 1
ATOM 872 N N . ARG A 1 120 ? -9.758 10.897 20.725 1.00 29.16 120 ARG A N 1
ATOM 873 C CA . ARG A 1 120 ? -9.082 12.159 20.470 1.00 29.32 120 ARG A CA 1
ATOM 874 C C . ARG A 1 120 ? -9.699 13.336 21.142 1.00 31.52 120 ARG A C 1
ATOM 875 O O . ARG A 1 120 ? -10.908 13.552 21.065 1.00 30.60 120 ARG A O 1
ATOM 883 N N . LEU A 1 121 ? -8.864 14.135 21.779 1.00 32.65 121 LEU A N 1
ATOM 884 C CA . LEU A 1 121 ? -9.287 15.341 22.357 1.00 33.20 121 LEU A CA 1
ATOM 885 C C . LEU A 1 121 ? -8.735 16.454 21.526 1.00 29.37 121 LEU A C 1
ATOM 886 O O . LEU A 1 121 ? -7.614 16.405 21.111 1.00 28.15 121 LEU A O 1
ATOM 891 N N . ALA A 1 122 ? -9.513 17.502 21.308 1.00 30.22 122 ALA A N 1
ATOM 892 C CA . ALA A 1 122 ? -8.997 18.705 20.608 1.00 30.74 122 ALA A CA 1
ATOM 893 C C . ALA A 1 122 ? -7.821 19.358 21.344 1.00 32.60 122 ALA A C 1
ATOM 894 O O . ALA A 1 122 ? -7.757 19.365 22.567 1.00 29.87 122 ALA A O 1
ATOM 896 N N . ALA A 1 123 ? -6.908 19.914 20.605 1.00 31.09 123 ALA A N 1
ATOM 897 C CA . ALA A 1 123 ? -5.783 20.648 21.199 1.00 33.22 123 ALA A CA 1
ATOM 898 C C . ALA A 1 123 ? -5.312 21.702 20.218 1.00 32.54 123 ALA A C 1
ATOM 899 O O . ALA A 1 123 ? -5.581 21.636 18.986 1.00 32.62 123 ALA A O 1
ATOM 901 N N . GLN A 1 124 ? -4.613 22.674 20.751 1.00 30.28 124 GLN A N 1
ATOM 902 C CA . GLN A 1 124 ? -3.969 23.670 19.924 1.00 36.47 124 GLN A CA 1
ATOM 903 C C . GLN A 1 124 ? -2.457 23.387 19.833 1.00 35.99 124 GLN A C 1
ATOM 904 O O . GLN A 1 124 ? -1.858 22.846 20.781 1.00 32.11 124 GLN A O 1
ATOM 910 N N . PRO A 1 125 ? -1.825 23.753 18.710 1.00 36.37 125 PRO A N 1
ATOM 911 C CA . PRO A 1 125 ? -0.412 23.436 18.556 1.00 35.42 125 PRO A CA 1
ATOM 912 C C . PRO A 1 125 ? 0.502 23.959 19.645 1.00 34.96 125 PRO A C 1
ATOM 913 O O . PRO A 1 125 ? 1.465 23.316 19.994 1.00 36.97 125 PRO A O 1
ATOM 917 N N . GLU A 1 126 ? 0.198 25.135 20.136 1.00 35.51 126 GLU A N 1
ATOM 918 C CA . GLU A 1 126 ? 0.975 25.790 21.169 1.00 35.79 126 GLU A CA 1
ATOM 919 C C . GLU A 1 126 ? 0.778 25.163 22.560 1.00 31.86 126 GLU A C 1
ATOM 920 O O . GLU A 1 126 ? 1.507 25.485 23.458 1.00 32.75 126 GLU A O 1
ATOM 926 N N . ASP A 1 127 ? -0.231 24.349 22.782 1.00 34.43 127 ASP A N 1
ATOM 927 C CA . ASP A 1 127 ? -0.460 23.842 24.159 1.00 33.47 127 ASP A CA 1
ATOM 928 C C . ASP A 1 127 ? 0.780 23.030 24.674 1.00 32.73 127 ASP A C 1
ATOM 929 O O . ASP A 1 127 ? 1.382 22.216 23.934 1.00 28.48 127 ASP A O 1
ATOM 934 N N . HIS A 1 128 ? 1.135 23.253 25.932 1.00 32.16 128 HIS A N 1
ATOM 935 C CA . HIS A 1 128 ? 2.032 22.378 26.690 1.00 29.41 128 HIS A CA 1
ATOM 936 C C . HIS A 1 128 ? 1.194 21.468 27.564 1.00 26.70 128 HIS A C 1
ATOM 937 O O . HIS A 1 128 ? 0.043 21.784 27.912 1.00 26.56 128 HIS A O 1
ATOM 944 N N . ILE A 1 129 ? 1.766 20.316 27.862 1.00 27.18 129 ILE A N 1
ATOM 945 C CA . ILE A 1 129 ? 1.099 19.264 28.618 1.00 25.40 129 ILE A CA 1
ATOM 946 C C . ILE A 1 129 ? 2.041 18.837 29.748 1.00 25.42 129 ILE A C 1
ATOM 947 O O . ILE A 1 129 ? 3.247 18.666 29.525 1.00 27.84 129 ILE A O 1
ATOM 952 N N . TYR A 1 130 ? 1.498 18.733 30.936 1.00 26.90 130 TYR A N 1
ATOM 953 C CA . TYR A 1 130 ? 2.288 18.328 32.123 1.00 26.89 130 TYR A CA 1
ATOM 954 C C . TYR A 1 130 ? 1.562 17.225 32.890 1.00 27.20 130 TYR A C 1
ATOM 955 O O . TYR A 1 130 ? 0.341 17.034 32.821 1.00 25.93 130 TYR A O 1
ATOM 964 N N . GLY A 1 131 ? 2.329 16.515 33.686 1.00 29.81 131 GLY A N 1
ATOM 965 C CA . GLY A 1 131 ? 1.749 15.442 34.504 1.00 27.06 131 GLY A CA 1
ATOM 966 C C . GLY A 1 131 ? 2.079 14.079 33.976 1.00 26.94 131 GLY A C 1
ATOM 967 O O . GLY A 1 131 ? 3.242 13.771 33.687 1.00 27.46 131 GLY A O 1
ATOM 968 N N . CYS A 1 132 ? 1.053 13.254 33.859 1.00 25.72 132 CYS A N 1
ATOM 969 C CA . CYS A 1 132 ? 1.176 11.834 33.585 1.00 23.70 132 CYS A CA 1
ATOM 970 C C . CYS A 1 132 ? 1.944 11.083 34.666 1.00 23.10 132 CYS A C 1
ATOM 971 O O . CYS A 1 132 ? 2.561 10.056 34.405 1.00 27.76 132 CYS A O 1
ATOM 974 N N . GLY A 1 133 ? 1.819 11.538 35.895 1.00 21.45 133 GLY A N 1
ATOM 975 C CA . GLY A 1 133 ? 2.565 10.963 36.993 1.00 22.13 133 GLY A CA 1
ATOM 976 C C . GLY A 1 133 ? 3.982 11.466 37.140 1.00 21.22 133 GLY A C 1
ATOM 977 O O . GLY A 1 133 ? 4.256 12.682 37.066 1.00 25.45 133 GLY A O 1
ATOM 978 N N . GLU A 1 134 ? 4.885 10.543 37.422 1.00 20.60 134 GLU A N 1
ATOM 979 C CA . GLU A 1 134 ? 6.308 10.908 37.627 1.00 22.66 134 GLU A CA 1
ATOM 980 C C . GLU A 1 134 ? 7.134 10.571 36.414 1.00 23.10 134 GLU A C 1
ATOM 981 O O . GLU A 1 134 ? 7.400 9.402 36.173 1.00 22.78 134 GLU A O 1
ATOM 987 N N . GLN A 1 135 ? 7.551 11.604 35.717 1.00 24.70 135 GLN A N 1
ATOM 988 C CA . GLN A 1 135 ? 8.219 11.470 34.429 1.00 25.20 135 GLN A CA 1
ATOM 989 C C . GLN A 1 135 ? 9.673 11.988 34.595 1.00 25.31 135 GLN A C 1
ATOM 990 O O . GLN A 1 135 ? 9.906 13.053 35.177 1.00 26.71 135 GLN A O 1
ATOM 996 N N . PHE A 1 136 ? 10.624 11.236 34.056 1.00 23.80 136 PHE A N 1
ATOM 997 C CA . PHE A 1 136 ? 12.050 11.484 34.329 1.00 24.33 136 PHE A CA 1
ATOM 998 C C . PHE A 1 136 ? 12.776 12.073 33.157 1.00 23.71 136 PHE A C 1
ATOM 999 O O . PHE A 1 136 ? 13.785 12.701 33.343 1.00 28.25 136 PHE A O 1
ATOM 1007 N N . SER A 1 137 ? 12.289 11.835 31.952 1.00 23.79 137 SER A N 1
ATOM 1008 C CA . SER A 1 137 ? 12.951 12.445 30.776 1.00 24.83 137 SER A CA 1
ATOM 1009 C C . SER A 1 137 ? 12.288 13.735 30.289 1.00 29.64 137 SER A C 1
ATOM 1010 O O . SER A 1 137 ? 12.936 14.604 29.703 1.00 28.82 137 SER A O 1
ATOM 1013 N N . TYR A 1 138 ? 10.968 13.830 30.424 1.00 27.44 138 TYR A N 1
ATOM 1014 C CA . TYR A 1 138 ? 10.275 15.033 30.010 1.00 29.14 138 TYR A CA 1
ATOM 1015 C C . TYR A 1 138 ? 9.433 15.553 31.130 1.00 28.39 138 TYR A C 1
ATOM 1016 O O . TYR A 1 138 ? 8.855 14.771 31.826 1.00 31.21 138 TYR A O 1
ATOM 1025 N N . PHE A 1 139 ? 9.321 16.873 31.248 1.00 29.99 139 PHE A N 1
ATOM 1026 C CA . PHE A 1 139 ? 8.287 17.489 32.056 1.00 29.24 139 PHE A CA 1
ATOM 1027 C C . PHE A 1 139 ? 7.173 17.937 31.098 1.00 30.09 139 PHE A C 1
ATOM 1028 O O . PHE A 1 139 ? 6.073 17.375 31.104 1.00 27.33 139 PHE A O 1
ATOM 1036 N N . ASP A 1 140 ? 7.443 18.925 30.251 1.00 29.24 140 ASP A N 1
ATOM 1037 C CA . ASP A 1 140 ? 6.499 19.160 29.134 1.00 31.58 140 ASP A CA 1
ATOM 1038 C C . ASP A 1 140 ? 6.462 17.922 28.255 1.00 29.88 140 ASP A C 1
ATOM 1039 O O . ASP A 1 140 ? 7.482 17.528 27.743 1.00 30.16 140 ASP A O 1
ATOM 1044 N N . LEU A 1 141 ? 5.280 17.324 28.110 1.00 25.14 141 LEU A N 1
ATOM 1045 C CA . LEU A 1 141 ? 5.136 16.072 27.462 1.00 26.35 141 LEU A CA 1
ATOM 1046 C C . LEU A 1 141 ? 4.784 16.274 25.984 1.00 27.23 141 LEU A C 1
ATOM 1047 O O . LEU A 1 141 ? 4.694 15.289 25.235 1.00 25.59 141 LEU A O 1
ATOM 1052 N N . ARG A 1 142 ? 4.554 17.524 25.594 1.00 26.17 142 ARG A N 1
ATOM 1053 C CA . ARG A 1 142 ? 4.000 17.787 24.292 1.00 26.94 142 ARG A CA 1
ATOM 1054 C C . ARG A 1 142 ? 5.008 17.356 23.279 1.00 26.53 142 ARG A C 1
ATOM 1055 O O . ARG A 1 142 ? 6.227 17.609 23.425 1.00 27.98 142 ARG A O 1
ATOM 1063 N N . GLY A 1 143 ? 4.505 16.660 22.289 1.00 28.62 143 GLY A N 1
ATOM 1064 C CA . GLY A 1 143 ? 5.276 16.256 21.133 1.00 31.51 143 GLY A CA 1
ATOM 1065 C C . GLY A 1 143 ? 5.636 14.771 21.179 1.00 32.46 143 GLY A C 1
ATOM 1066 O O . GLY A 1 143 ? 6.294 14.316 20.292 1.00 31.20 143 GLY A O 1
ATOM 1067 N N . LYS A 1 144 ? 5.244 14.026 22.218 1.00 29.32 144 LYS A N 1
ATOM 1068 C CA . LYS A 1 144 ? 5.626 12.611 22.337 1.00 31.70 144 LYS A CA 1
ATOM 1069 C C . LYS A 1 144 ? 4.482 11.797 22.856 1.00 29.11 144 LYS A C 1
ATOM 1070 O O . LYS A 1 144 ? 3.663 12.339 23.567 1.00 30.58 144 LYS A O 1
ATOM 1076 N N . PRO A 1 145 ? 4.494 10.470 22.628 1.00 32.02 145 PRO A N 1
ATOM 1077 C CA . PRO A 1 145 ? 3.578 9.521 23.295 1.00 29.92 145 PRO A CA 1
ATOM 1078 C C . PRO A 1 145 ? 4.171 8.992 24.625 1.00 28.42 145 PRO A C 1
ATOM 1079 O O . PRO A 1 145 ? 5.378 8.779 24.734 1.00 27.98 145 PRO A O 1
ATOM 1083 N N . PHE A 1 146 ? 3.314 8.796 25.591 1.00 26.70 146 PHE A N 1
ATOM 1084 C CA . PHE A 1 146 ? 3.652 8.196 26.844 1.00 27.94 146 PHE A CA 1
ATOM 1085 C C . PHE A 1 146 ? 2.724 7.003 27.139 1.00 28.58 146 PHE A C 1
ATOM 1086 O O . PHE A 1 146 ? 1.556 7.183 27.595 1.00 26.83 146 PHE A O 1
ATOM 1094 N N . PRO A 1 147 ? 3.244 5.766 26.896 1.00 27.64 147 PRO A N 1
ATOM 1095 C CA . PRO A 1 147 ? 2.716 4.526 27.444 1.00 26.88 147 PRO A CA 1
ATOM 1096 C C . PRO A 1 147 ? 2.675 4.664 28.978 1.00 27.04 147 PRO A C 1
ATOM 1097 O O . PRO A 1 147 ? 3.565 5.268 29.520 1.00 25.44 147 PRO A O 1
ATOM 1101 N N . LEU A 1 148 ? 1.613 4.202 29.601 1.00 24.95 148 LEU A N 1
ATOM 1102 C CA . LEU A 1 148 ? 1.389 4.348 31.041 1.00 25.12 148 LEU A CA 1
ATOM 1103 C C . LEU A 1 148 ? 1.217 2.949 31.637 1.00 27.26 148 LEU A C 1
ATOM 1104 O O . LEU A 1 148 ? 0.120 2.362 31.649 1.00 26.49 148 LEU A O 1
ATOM 1109 N N . TRP A 1 149 ? 2.350 2.412 32.082 1.00 26.89 149 TRP A N 1
ATOM 1110 C CA . TRP A 1 149 ? 2.404 1.063 32.615 1.00 25.30 149 TRP A CA 1
ATOM 1111 C C . TRP A 1 149 ? 3.428 1.080 33.684 1.00 24.46 149 TRP A C 1
ATOM 1112 O O . TRP A 1 149 ? 4.588 1.294 33.381 1.00 24.68 149 TRP A O 1
ATOM 1123 N N . THR A 1 150 ? 3.035 0.879 34.959 1.00 23.38 150 THR A N 1
ATOM 1124 C CA . THR A 1 150 ? 4.036 0.970 35.946 1.00 21.76 150 THR A CA 1
ATOM 1125 C C . THR A 1 150 ? 5.061 -0.136 35.761 1.00 23.25 150 THR A C 1
ATOM 1126 O O . THR A 1 150 ? 4.716 -1.304 35.535 1.00 23.93 150 THR A O 1
ATOM 1130 N N . SER A 1 151 ? 6.322 0.184 35.919 1.00 22.60 151 SER A N 1
ATOM 1131 C CA . SER A 1 151 ? 7.318 -0.836 35.848 1.00 23.05 151 SER A CA 1
ATOM 1132 C C . SER A 1 151 ? 8.566 -0.329 36.529 1.00 23.72 151 SER A C 1
ATOM 1133 O O . SER A 1 151 ? 8.590 0.793 37.076 1.00 25.45 151 SER A O 1
ATOM 1136 N N . GLU A 1 152 ? 9.651 -1.115 36.432 1.00 26.39 152 GLU A N 1
ATOM 1137 C CA . GLU A 1 152 ? 10.983 -0.535 36.711 1.00 24.23 152 GLU A CA 1
ATOM 1138 C C . GLU A 1 152 ? 11.264 0.632 35.812 1.00 25.42 152 GLU A C 1
ATOM 1139 O O . GLU A 1 152 ? 10.852 0.722 34.660 1.00 26.35 152 GLU A O 1
ATOM 1145 N N . GLN A 1 153 ? 11.929 1.580 36.394 1.00 27.26 153 GLN A N 1
ATOM 1146 C CA . GLN A 1 153 ? 12.153 2.888 35.776 1.00 28.44 153 GLN A CA 1
ATOM 1147 C C . GLN A 1 153 ? 13.225 2.914 34.641 1.00 25.79 153 GLN A C 1
ATOM 1148 O O . GLN A 1 153 ? 13.292 3.870 33.887 1.00 22.55 153 GLN A O 1
ATOM 1154 N N . GLY A 1 154 ? 14.032 1.860 34.515 1.00 28.76 154 GLY A N 1
ATOM 1155 C CA . GLY A 1 154 ? 15.122 1.877 33.563 1.00 28.12 154 GLY A CA 1
ATOM 1156 C C . GLY A 1 154 ? 16.456 2.188 34.199 1.00 28.43 154 GLY A C 1
ATOM 1157 O O . GLY A 1 154 ? 16.562 3.026 35.080 1.00 30.67 154 GLY A O 1
ATOM 1158 N N . VAL A 1 155 ? 17.492 1.558 33.666 1.00 24.78 155 VAL A N 1
ATOM 1159 C CA . VAL A 1 155 ? 18.872 1.864 33.992 1.00 27.96 155 VAL A CA 1
ATOM 1160 C C . VAL A 1 155 ? 19.517 2.517 32.785 1.00 26.74 155 VAL A C 1
ATOM 1161 O O . VAL A 1 155 ? 19.885 1.812 31.857 1.00 24.64 155 VAL A O 1
ATOM 1165 N N . GLY A 1 156 ? 19.657 3.848 32.799 1.00 26.29 156 GLY A N 1
ATOM 1166 C CA . GLY A 1 156 ? 20.143 4.583 31.599 1.00 22.31 156 GLY A CA 1
ATOM 1167 C C . GLY A 1 156 ? 19.015 5.316 30.899 1.00 19.50 156 GLY A C 1
ATOM 1168 O O . GLY A 1 156 ? 19.039 6.554 30.748 1.00 22.99 156 GLY A O 1
ATOM 1169 N N . ARG A 1 157 ? 17.987 4.583 30.532 1.00 21.89 157 ARG A N 1
ATOM 1170 C CA . ARG A 1 157 ? 16.685 5.137 30.049 1.00 21.97 157 ARG A CA 1
ATOM 1171 C C . ARG A 1 157 ? 16.803 5.816 28.704 1.00 26.14 157 ARG A C 1
ATOM 1172 O O . ARG A 1 157 ? 15.861 6.493 28.303 1.00 25.54 157 ARG A O 1
ATOM 1180 N N . ASN A 1 158 ? 17.975 5.719 28.077 1.00 25.89 158 ASN A N 1
ATOM 1181 C CA . ASN A 1 158 ? 18.173 6.361 26.758 1.00 27.52 158 ASN A CA 1
ATOM 1182 C C . ASN A 1 158 ? 18.897 5.416 25.839 1.00 26.60 158 ASN A C 1
ATOM 1183 O O . ASN A 1 158 ? 20.051 5.121 26.060 1.00 26.08 158 ASN A O 1
ATOM 1188 N N . LYS A 1 159 ? 18.287 5.058 24.718 1.00 30.20 159 LYS A N 1
ATOM 1189 C CA . LYS A 1 159 ? 18.878 4.033 23.860 1.00 31.00 159 LYS A CA 1
ATOM 1190 C C . LYS A 1 159 ? 20.225 4.447 23.255 1.00 32.29 159 LYS A C 1
ATOM 1191 O O . LYS A 1 159 ? 20.983 3.593 22.800 1.00 31.96 159 LYS A O 1
ATOM 1197 N N . GLN A 1 160 ? 20.519 5.743 23.269 1.00 34.39 160 GLN A N 1
ATOM 1198 C CA . GLN A 1 160 ? 21.780 6.259 22.814 1.00 31.85 160 GLN A CA 1
ATOM 1199 C C . GLN A 1 160 ? 22.853 6.394 23.863 1.00 33.30 160 GLN A C 1
ATOM 1200 O O . GLN A 1 160 ? 23.954 6.907 23.551 1.00 30.59 160 GLN A O 1
ATOM 1206 N N . THR A 1 161 ? 22.616 5.918 25.081 1.00 30.11 161 THR A N 1
ATOM 1207 C CA . THR A 1 161 ? 23.722 5.903 26.057 1.00 29.51 161 THR A CA 1
ATOM 1208 C C . THR A 1 161 ? 24.165 4.486 26.352 1.00 27.78 161 THR A C 1
ATOM 1209 O O . THR A 1 161 ? 23.438 3.513 26.211 1.00 28.81 161 THR A O 1
ATOM 1213 N N . TYR A 1 162 ? 25.406 4.388 26.778 1.00 30.66 162 TYR A N 1
ATOM 1214 C CA . TYR A 1 162 ? 26.090 3.141 26.878 1.00 29.36 162 TYR A CA 1
ATOM 1215 C C . TYR A 1 162 ? 25.556 2.252 27.961 1.00 27.18 162 TYR A C 1
ATOM 1216 O O . TYR A 1 162 ? 25.392 1.047 27.797 1.00 25.88 162 TYR A O 1
ATOM 1225 N N . VAL A 1 163 ? 25.209 2.858 29.073 1.00 26.99 163 VAL A N 1
ATOM 1226 C CA . VAL A 1 163 ? 24.700 2.107 30.189 1.00 28.22 163 VAL A CA 1
ATOM 1227 C C . VAL A 1 163 ? 23.352 1.524 29.855 1.00 25.36 163 VAL A C 1
ATOM 1228 O O . VAL A 1 163 ? 23.046 0.417 30.219 1.00 25.78 163 VAL A O 1
ATOM 1232 N N . THR A 1 164 ? 22.561 2.265 29.137 1.00 26.61 164 THR A N 1
ATOM 1233 C CA . THR A 1 164 ? 21.257 1.788 28.765 1.00 27.59 164 THR A CA 1
ATOM 1234 C C . THR A 1 164 ? 21.436 0.555 27.882 1.00 29.77 164 THR A C 1
ATOM 1235 O O . THR A 1 164 ? 20.681 -0.427 28.022 1.00 24.97 164 THR A O 1
ATOM 1239 N N . TRP A 1 165 ? 22.398 0.638 26.958 1.00 28.45 165 TRP A N 1
ATOM 1240 C CA . TRP A 1 165 ? 22.668 -0.511 26.104 1.00 30.39 165 TRP A CA 1
ATOM 1241 C C . TRP A 1 165 ? 23.164 -1.715 26.882 1.00 27.91 165 TRP A C 1
ATOM 1242 O O . TRP A 1 165 ? 22.654 -2.809 26.719 1.00 27.32 165 TRP A O 1
ATOM 1253 N N . GLN A 1 166 ? 24.094 -1.509 27.805 1.00 30.49 166 GLN A N 1
ATOM 1254 C CA . GLN A 1 166 ? 24.509 -2.617 28.666 1.00 30.22 166 GLN A CA 1
ATOM 1255 C C . GLN A 1 166 ? 23.331 -3.245 29.412 1.00 29.26 166 GLN A C 1
ATOM 1256 O O . GLN A 1 166 ? 23.166 -4.490 29.464 1.00 26.79 166 GLN A O 1
ATOM 1262 N N . ALA A 1 167 ? 22.458 -2.409 29.956 1.00 29.49 167 ALA A N 1
ATOM 1263 C CA . ALA A 1 167 ? 21.353 -2.913 30.780 1.00 29.15 167 ALA A CA 1
ATOM 1264 C C . ALA A 1 167 ? 20.325 -3.657 29.933 1.00 29.68 167 ALA A C 1
ATOM 1265 O O . ALA A 1 167 ? 19.738 -4.682 30.369 1.00 27.38 167 ALA A O 1
ATOM 1267 N N . ASP A 1 168 ? 20.154 -3.203 28.701 1.00 32.14 168 ASP A N 1
ATOM 1268 C CA . ASP A 1 168 ? 19.278 -3.890 27.749 1.00 32.25 168 ASP A CA 1
ATOM 1269 C C . ASP A 1 168 ? 19.811 -5.286 27.399 1.00 33.96 168 ASP A C 1
ATOM 1270 O O . ASP A 1 168 ? 19.061 -6.244 27.448 1.00 34.54 168 ASP A O 1
ATOM 1275 N N . CYS A 1 169 ? 21.101 -5.384 27.075 1.00 35.15 169 CYS A N 1
ATOM 1276 C CA . CYS A 1 169 ? 21.756 -6.670 26.738 1.00 38.91 169 CYS A CA 1
ATOM 1277 C C . CYS A 1 169 ? 21.653 -7.645 27.853 1.00 41.81 169 CYS A C 1
ATOM 1278 O O . CYS A 1 169 ? 21.286 -8.808 27.651 1.00 44.67 169 CYS A O 1
ATOM 1281 N N . LYS A 1 170 ? 21.963 -7.138 29.036 1.00 39.18 170 LYS A N 1
ATOM 1282 C CA . LYS A 1 170 ? 21.990 -7.963 30.206 1.00 46.86 170 LYS A CA 1
ATOM 1283 C C . LYS A 1 170 ? 20.581 -8.431 30.594 1.00 48.16 170 LYS A C 1
ATOM 1284 O O . LYS A 1 170 ? 20.452 -9.608 30.892 1.00 42.60 170 LYS A O 1
ATOM 1290 N N . GLU A 1 171 ? 19.545 -7.558 30.579 1.00 43.50 171 GLU A N 1
ATOM 1291 C CA . GLU A 1 171 ? 18.204 -8.007 30.987 1.00 47.45 171 GLU A CA 1
ATOM 1292 C C . GLU A 1 171 ? 16.982 -7.174 30.596 1.00 47.07 171 GLU A C 1
ATOM 1293 O O . GLU A 1 171 ? 16.034 -7.026 31.382 1.00 43.09 171 GLU A O 1
ATOM 1299 N N . ASN A 1 172 ? 16.979 -6.684 29.365 1.00 40.74 172 ASN A N 1
ATOM 1300 C CA . ASN A 1 172 ? 15.998 -5.724 28.911 1.00 37.62 172 ASN A CA 1
ATOM 1301 C C . ASN A 1 172 ? 15.750 -4.614 29.939 1.00 36.17 172 ASN A C 1
ATOM 1302 O O . ASN A 1 172 ? 14.609 -4.187 30.109 1.00 32.55 172 ASN A O 1
ATOM 1307 N N . ALA A 1 173 ? 16.816 -4.136 30.610 1.00 26.29 173 ALA A N 1
ATOM 1308 C CA . ALA A 1 173 ? 16.635 -3.318 31.804 1.00 26.07 173 ALA A CA 1
ATOM 1309 C C . ALA A 1 173 ? 16.992 -1.821 31.592 1.00 25.22 173 ALA A C 1
ATOM 1310 O O . ALA A 1 173 ? 16.892 -0.987 32.513 1.00 20.90 173 ALA A O 1
ATOM 1312 N N . GLY A 1 174 ? 17.343 -1.441 30.379 1.00 20.78 174 GLY A N 1
ATOM 1313 C CA . GLY A 1 174 ? 17.751 -0.062 30.138 1.00 25.35 174 GLY A CA 1
ATOM 1314 C C . GLY A 1 174 ? 16.612 0.927 30.117 1.00 26.95 174 GLY A C 1
ATOM 1315 O O . GLY A 1 174 ? 16.741 2.090 30.549 1.00 26.15 174 GLY A O 1
ATOM 1316 N N . GLY A 1 175 ? 15.490 0.456 29.620 1.00 27.48 175 GLY A N 1
ATOM 1317 C CA . GLY A 1 175 ? 14.260 1.256 29.581 1.00 26.18 175 GLY A CA 1
ATOM 1318 C C . GLY A 1 175 ? 14.325 2.357 28.558 1.00 30.06 175 GLY A C 1
ATOM 1319 O O . GLY A 1 175 ? 15.167 2.314 27.642 1.00 32.93 175 GLY A O 1
ATOM 1320 N N . ASP A 1 176 ? 13.450 3.345 28.706 1.00 25.76 176 ASP A N 1
ATOM 1321 C CA . ASP A 1 176 ? 13.350 4.388 27.704 1.00 25.38 176 ASP A CA 1
ATOM 1322 C C . ASP A 1 176 ? 12.699 5.570 28.367 1.00 25.36 176 ASP A C 1
ATOM 1323 O O . ASP A 1 176 ? 12.389 5.580 29.573 1.00 26.78 176 ASP A O 1
ATOM 1328 N N . TYR A 1 177 ? 12.573 6.638 27.640 1.00 24.66 177 TYR A N 1
ATOM 1329 C CA . TYR A 1 177 ? 12.130 7.916 28.181 1.00 25.72 177 TYR A CA 1
ATOM 1330 C C . TYR A 1 177 ? 10.821 7.979 28.987 1.00 25.35 177 TYR A C 1
ATOM 1331 O O . TYR A 1 177 ? 10.638 8.909 29.757 1.00 30.48 177 TYR A O 1
ATOM 1340 N N . TYR A 1 178 ? 9.899 7.052 28.723 1.00 26.11 178 TYR A N 1
ATOM 1341 C CA . TYR A 1 178 ? 8.529 7.012 29.288 1.00 27.81 178 TYR A CA 1
ATOM 1342 C C . TYR A 1 178 ? 8.426 5.964 30.466 1.00 27.54 178 TYR A C 1
ATOM 1343 O O . TYR A 1 178 ? 7.376 5.835 31.086 1.00 28.47 178 TYR A O 1
ATOM 1352 N N . TRP A 1 179 ? 9.520 5.238 30.756 1.00 24.43 179 TRP A N 1
ATOM 1353 C CA . TRP A 1 179 ? 9.446 4.189 31.760 1.00 25.10 179 TRP A CA 1
ATOM 1354 C C . TRP A 1 179 ? 9.380 4.891 33.108 1.00 23.46 179 TRP A C 1
ATOM 1355 O O . TRP A 1 179 ? 10.071 5.861 33.343 1.00 23.39 179 TRP A O 1
ATOM 1366 N N . THR A 1 180 ? 8.513 4.379 33.948 1.00 23.91 180 THR A N 1
ATOM 1367 C CA . THR A 1 180 ? 8.366 4.910 35.292 1.00 24.87 180 THR A CA 1
ATOM 1368 C C . THR A 1 180 ? 7.540 3.962 36.137 1.00 23.53 180 THR A C 1
ATOM 1369 O O . THR A 1 180 ? 6.730 3.238 35.619 1.00 25.34 180 THR A O 1
ATOM 1373 N N . PHE A 1 181 ? 7.805 3.966 37.449 1.00 24.12 181 PHE A N 1
ATOM 1374 C CA . PHE A 1 181 ? 7.068 3.243 38.440 1.00 23.86 181 PHE A CA 1
ATOM 1375 C C . PHE A 1 181 ? 5.812 4.008 38.912 1.00 24.55 181 PHE A C 1
ATOM 1376 O O . PHE A 1 181 ? 5.012 3.489 39.695 1.00 25.77 181 PHE A O 1
ATOM 1384 N N . PHE A 1 182 ? 5.644 5.254 38.460 1.00 24.05 182 PHE A N 1
ATOM 1385 C CA . PHE A 1 182 ? 4.441 6.043 38.773 1.00 23.47 182 PHE A CA 1
ATOM 1386 C C . PHE A 1 182 ? 3.925 6.760 37.538 1.00 23.63 182 PHE A C 1
ATOM 1387 O O . PHE A 1 182 ? 3.898 7.973 37.504 1.00 24.82 182 PHE A O 1
ATOM 1395 N N . PRO A 1 183 ? 3.488 5.999 36.544 1.00 25.56 183 PRO A N 1
ATOM 1396 C CA . PRO A 1 183 ? 2.761 6.645 35.459 1.00 26.19 183 PRO A CA 1
ATOM 1397 C C . PRO A 1 183 ? 1.362 6.881 36.031 1.00 26.90 183 PRO A C 1
ATOM 1398 O O . PRO A 1 183 ? 0.937 6.177 36.925 1.00 29.92 183 PRO A O 1
ATOM 1402 N N . GLN A 1 184 ? 0.685 7.893 35.564 1.00 26.90 184 GLN A N 1
ATOM 1403 C CA . GLN A 1 184 ? -0.712 8.142 35.900 1.00 26.55 184 GLN A CA 1
ATOM 1404 C C . GLN A 1 184 ? -1.485 8.743 34.757 1.00 25.51 184 GLN A C 1
ATOM 1405 O O . GLN A 1 184 ? -0.986 9.638 34.075 1.00 24.25 184 GLN A O 1
ATOM 1411 N N . PRO A 1 185 ? -2.754 8.296 34.574 1.00 28.54 185 PRO A N 1
ATOM 1412 C CA . PRO A 1 185 ? -3.493 8.775 33.412 1.00 28.20 185 PRO A CA 1
ATOM 1413 C C . PRO A 1 185 ? -4.207 10.093 33.734 1.00 28.88 185 PRO A C 1
ATOM 1414 O O . PRO A 1 185 ? -5.429 10.168 33.749 1.00 30.64 185 PRO A O 1
ATOM 1418 N N . THR A 1 186 ? -3.400 11.107 33.949 1.00 26.45 186 THR A N 1
ATOM 1419 C CA . THR A 1 186 ? -3.821 12.394 34.418 1.00 29.00 186 THR A CA 1
ATOM 1420 C C . THR A 1 186 ? -2.850 13.413 33.850 1.00 29.24 186 THR A C 1
ATOM 1421 O O . THR A 1 186 ? -1.608 13.249 33.959 1.00 27.98 186 THR A O 1
ATOM 1425 N N . PHE A 1 187 ? -3.371 14.453 33.205 1.00 27.24 187 PHE A N 1
ATOM 1426 C CA . PHE A 1 187 ? -2.503 15.474 32.728 1.00 26.79 187 PHE A CA 1
ATOM 1427 C C . PHE A 1 187 ? -3.159 16.821 32.826 1.00 26.99 187 PHE A C 1
ATOM 1428 O O . PHE A 1 187 ? -4.405 16.931 32.988 1.00 27.69 187 PHE A O 1
ATOM 1436 N N . VAL A 1 188 ? -2.278 17.818 32.773 1.00 25.32 188 VAL A N 1
ATOM 1437 C CA . VAL A 1 188 ? -2.633 19.260 32.759 1.00 24.91 188 VAL A CA 1
ATOM 1438 C C . VAL A 1 188 ? -2.263 19.895 31.431 1.00 25.86 188 VAL A C 1
ATOM 1439 O O . VAL A 1 188 ? -1.193 19.665 30.908 1.00 29.89 188 VAL A O 1
ATOM 1443 N N . SER A 1 189 ? -3.177 20.694 30.893 1.00 31.18 189 SER A N 1
ATOM 1444 C CA . SER A 1 189 ? -2.959 21.418 29.646 1.00 29.36 189 SER A CA 1
ATOM 1445 C C . SER A 1 189 ? -2.780 22.901 29.965 1.00 29.21 189 SER A C 1
ATOM 1446 O O . SER A 1 189 ? -3.358 23.418 30.928 1.00 29.10 189 SER A O 1
ATOM 1449 N N . THR A 1 190 ? -1.978 23.597 29.170 1.00 28.56 190 THR A N 1
ATOM 1450 C CA . THR A 1 190 ? -1.880 25.038 29.270 1.00 29.90 190 THR A CA 1
ATOM 1451 C C . THR A 1 190 ? -3.169 25.754 28.767 1.00 29.64 190 THR A C 1
ATOM 1452 O O . THR A 1 190 ? -3.285 27.001 28.858 1.00 32.59 190 THR A O 1
ATOM 1456 N N . GLN A 1 191 ? -4.160 25.001 28.321 1.00 27.13 191 GLN A N 1
ATOM 1457 C CA . GLN A 1 191 ? -5.518 25.533 28.308 1.00 28.10 191 GLN A CA 1
ATOM 1458 C C . GLN A 1 191 ? -6.149 25.554 29.681 1.00 29.12 191 GLN A C 1
ATOM 1459 O O . GLN A 1 191 ? -7.350 25.857 29.791 1.00 33.57 191 GLN A O 1
ATOM 1465 N N . LYS A 1 192 ? -5.362 25.323 30.739 1.00 29.00 192 LYS A N 1
ATOM 1466 C CA . LYS A 1 192 ? -5.830 25.403 32.130 1.00 28.15 192 LYS A CA 1
ATOM 1467 C C . LYS A 1 192 ? -6.998 24.519 32.421 1.00 28.35 192 LYS A C 1
ATOM 1468 O O . LYS A 1 192 ? -8.051 24.929 32.921 1.00 30.99 192 LYS A O 1
ATOM 1474 N N . TYR A 1 193 ? -6.776 23.239 32.121 1.00 29.32 193 TYR A N 1
ATOM 1475 C CA . TYR A 1 193 ? -7.662 22.160 32.554 1.00 28.65 193 TYR A CA 1
ATOM 1476 C C . TYR A 1 193 ? -6.786 20.964 32.851 1.00 28.39 193 TYR A C 1
ATOM 1477 O O . TYR A 1 193 ? -5.605 20.918 32.381 1.00 31.59 193 TYR A O 1
ATOM 1486 N N . TYR A 1 194 ? -7.324 20.061 33.661 1.00 29.78 194 TYR A N 1
ATOM 1487 C CA . TYR A 1 194 ? -6.781 18.738 33.779 1.00 32.00 194 TYR A CA 1
ATOM 1488 C C . TYR A 1 194 ? -7.775 17.750 33.261 1.00 32.40 194 TYR A C 1
ATOM 1489 O O . TYR A 1 194 ? -8.967 17.970 33.290 1.00 32.10 194 TYR A O 1
ATOM 1498 N N . CYS A 1 195 ? -7.250 16.605 32.866 1.00 29.84 195 CYS A N 1
ATOM 1499 C CA . CYS A 1 195 ? -8.025 15.488 32.464 1.00 29.77 195 CYS A CA 1
ATOM 1500 C C . CYS A 1 195 ? -7.545 14.326 33.317 1.00 29.16 195 CYS A C 1
ATOM 1501 O O . CYS A 1 195 ? -6.376 14.145 33.414 1.00 31.76 195 CYS A O 1
ATOM 1504 N N . HIS A 1 196 ? -8.461 13.603 33.963 1.00 30.38 196 HIS A N 1
ATOM 1505 C CA . HIS A 1 196 ? -8.126 12.431 34.746 1.00 28.11 196 HIS A CA 1
ATOM 1506 C C . HIS A 1 196 ? -8.957 11.261 34.271 1.00 28.88 196 HIS A C 1
ATOM 1507 O O . HIS A 1 196 ? -10.193 11.364 34.184 1.00 26.31 196 HIS A O 1
ATOM 1514 N N . VAL A 1 197 ? -8.284 10.153 33.971 1.00 28.09 197 VAL A N 1
ATOM 1515 C CA . VAL A 1 197 ? -8.918 8.941 33.491 1.00 30.52 197 VAL A CA 1
ATOM 1516 C C . VAL A 1 197 ? -8.953 7.981 34.644 1.00 29.64 197 VAL A C 1
ATOM 1517 O O . VAL A 1 197 ? -7.915 7.782 35.289 1.00 28.56 197 VAL A O 1
ATOM 1521 N N . ASP A 1 198 ? -10.121 7.411 34.922 1.00 26.32 198 ASP A N 1
ATOM 1522 C CA . ASP A 1 198 ? -10.269 6.497 36.079 1.00 32.85 198 ASP A CA 1
ATOM 1523 C C . ASP A 1 198 ? -9.742 5.092 35.801 1.00 31.05 198 ASP A C 1
ATOM 1524 O O . ASP A 1 198 ? -9.494 4.362 36.721 1.00 27.31 198 ASP A O 1
ATOM 1529 N N . ASN A 1 199 ? -9.663 4.674 34.551 1.00 25.25 199 ASN A N 1
ATOM 1530 C CA . ASN A 1 199 ? -9.118 3.352 34.240 1.00 28.17 199 ASN A CA 1
ATOM 1531 C C . ASN A 1 199 ? -7.719 3.089 34.797 1.00 27.24 199 ASN A C 1
ATOM 1532 O O . ASN A 1 199 ? -6.922 4.024 34.960 1.00 27.37 199 ASN A O 1
ATOM 1537 N N . SER A 1 200 ? -7.392 1.813 34.979 1.00 28.46 200 SER A N 1
ATOM 1538 C CA . SER A 1 200 ? -6.034 1.404 35.262 1.00 29.64 200 SER A CA 1
ATOM 1539 C C . SER A 1 200 ? -5.531 0.348 34.319 1.00 31.65 200 SER A C 1
ATOM 1540 O O . SER A 1 200 ? -4.474 -0.220 34.593 1.00 32.78 200 SER A O 1
ATOM 1543 N N . CYS A 1 201 ? -6.178 0.171 33.146 1.00 27.86 201 CYS A N 1
ATOM 1544 C CA . CYS A 1 201 ? -5.683 -0.755 32.135 1.00 27.01 201 CYS A CA 1
ATOM 1545 C C . CYS A 1 201 ? -4.460 -0.100 31.511 1.00 28.21 201 CYS A C 1
ATOM 1546 O O . CYS A 1 201 ? -4.244 1.118 31.689 1.00 30.13 201 CYS A O 1
ATOM 1549 N N . TYR A 1 202 ? -3.689 -0.850 30.713 1.00 27.77 202 TYR A N 1
ATOM 1550 C CA . TYR A 1 202 ? -2.676 -0.189 29.842 1.00 28.31 202 TYR A CA 1
ATOM 1551 C C . TYR A 1 202 ? -3.336 0.943 29.035 1.00 31.70 202 TYR A C 1
ATOM 1552 O O . TYR A 1 202 ? -4.460 0.793 28.552 1.00 30.34 202 TYR A O 1
ATOM 1561 N N . MET A 1 203 ? -2.647 2.078 28.971 1.00 28.47 203 MET A N 1
ATOM 1562 C CA . MET A 1 203 ? -3.032 3.252 28.195 1.00 28.77 203 MET A CA 1
ATOM 1563 C C . MET A 1 203 ? -1.805 3.879 27.589 1.00 28.86 203 MET A C 1
ATOM 1564 O O . MET A 1 203 ? -0.723 3.767 28.116 1.00 28.40 203 MET A O 1
ATOM 1569 N N . ASN A 1 204 ? -1.969 4.509 26.445 1.00 28.84 204 ASN A N 1
ATOM 1570 C CA . ASN A 1 204 ? -0.944 5.277 25.850 1.00 28.67 204 ASN A CA 1
ATOM 1571 C C . ASN A 1 204 ? -1.529 6.682 25.631 1.00 31.28 204 ASN A C 1
ATOM 1572 O O . ASN A 1 204 ? -2.472 6.829 24.882 1.00 26.27 204 ASN A O 1
ATOM 1577 N N . PHE A 1 205 ? -0.940 7.698 26.279 1.00 27.33 205 PHE A N 1
ATOM 1578 C CA . PHE A 1 205 ? -1.328 9.101 26.048 1.00 29.90 205 PHE A CA 1
ATOM 1579 C C . PHE A 1 205 ? -0.412 9.750 25.055 1.00 26.61 205 PHE A C 1
ATOM 1580 O O . PHE A 1 205 ? 0.774 9.966 25.336 1.00 26.00 205 PHE A O 1
ATOM 1588 N N . ASP A 1 206 ? -0.947 9.959 23.858 1.00 26.15 206 ASP A N 1
ATOM 1589 C CA . ASP A 1 206 ? -0.181 10.509 22.741 1.00 27.49 206 ASP A CA 1
ATOM 1590 C C . ASP A 1 206 ? -0.349 12.031 22.597 1.00 28.92 206 ASP A C 1
ATOM 1591 O O . ASP A 1 206 ? -1.443 12.531 22.232 1.00 27.28 206 ASP A O 1
ATOM 1596 N N . PHE A 1 207 ? 0.761 12.740 22.864 1.00 25.47 207 PHE A N 1
ATOM 1597 C CA . PHE A 1 207 ? 0.773 14.188 22.857 1.00 29.03 207 PHE A CA 1
ATOM 1598 C C . PHE A 1 207 ? 1.541 14.736 21.679 1.00 28.24 207 PHE A C 1
ATOM 1599 O O . PHE A 1 207 ? 1.964 15.916 21.675 1.00 29.34 207 PHE A O 1
ATOM 1607 N N . SER A 1 208 ? 1.585 13.972 20.611 1.00 28.36 208 SER A N 1
ATOM 1608 C CA . SER A 1 208 ? 2.467 14.403 19.547 1.00 33.34 208 SER A CA 1
ATOM 1609 C C . SER A 1 208 ? 1.788 15.087 18.373 1.00 33.07 208 SER A C 1
ATOM 1610 O O . SER A 1 208 ? 2.486 15.715 17.620 1.00 33.87 208 SER A O 1
ATOM 1613 N N . ALA A 1 209 ? 0.477 14.972 18.203 1.00 29.64 209 ALA A N 1
ATOM 1614 C CA . ALA A 1 209 ? -0.170 15.633 17.069 1.00 31.71 209 ALA A CA 1
ATOM 1615 C C . ALA A 1 209 ? -0.469 17.065 17.518 1.00 34.45 209 ALA A C 1
ATOM 1616 O O . ALA A 1 209 ? -1.021 17.253 18.607 1.00 32.04 209 ALA A O 1
ATOM 1618 N N . PRO A 1 210 ? -0.132 18.066 16.687 1.00 32.74 210 PRO A N 1
ATOM 1619 C CA . PRO A 1 210 ? -0.437 19.459 16.993 1.00 36.14 210 PRO A CA 1
ATOM 1620 C C . PRO A 1 210 ? -1.915 19.762 17.257 1.00 32.91 210 PRO A C 1
ATOM 1621 O O . PRO A 1 210 ? -2.171 20.611 18.069 1.00 30.04 210 PRO A O 1
ATOM 1625 N N . GLU A 1 211 ? -2.855 19.066 16.610 1.00 32.38 211 GLU A N 1
ATOM 1626 C CA . GLU A 1 211 ? -4.272 19.396 16.758 1.00 34.67 211 GLU A CA 1
ATOM 1627 C C . GLU A 1 211 ? -5.064 18.514 17.676 1.00 34.01 211 GLU A C 1
ATOM 1628 O O . GLU A 1 211 ? -6.235 18.756 17.881 1.00 32.68 211 GLU A O 1
ATOM 1634 N N . TYR A 1 212 ? -4.487 17.474 18.224 1.00 33.11 212 TYR A N 1
ATOM 1635 C CA . TYR A 1 212 ? -5.255 16.655 19.129 1.00 32.42 212 TYR A CA 1
ATOM 1636 C C . TYR A 1 212 ? -4.380 15.853 20.044 1.00 29.93 212 TYR A C 1
ATOM 1637 O O . TYR A 1 212 ? -3.227 15.546 19.687 1.00 30.57 212 TYR A O 1
ATOM 1646 N N . HIS A 1 213 ? -4.932 15.509 21.210 1.00 29.18 213 HIS A N 1
ATOM 1647 C CA . HIS A 1 213 ? -4.313 14.507 22.079 1.00 27.90 213 HIS A CA 1
ATOM 1648 C C . HIS A 1 213 ? -5.010 13.213 21.822 1.00 32.78 213 HIS A C 1
ATOM 1649 O O . HIS A 1 213 ? -6.254 13.187 21.788 1.00 32.06 213 HIS A O 1
ATOM 1656 N N . GLU A 1 214 ? -4.258 12.124 21.664 1.00 30.49 214 GLU A N 1
ATOM 1657 C CA . GLU A 1 214 ? -4.890 10.803 21.501 1.00 32.56 214 GLU A CA 1
ATOM 1658 C C . GLU A 1 214 ? -4.663 9.918 22.719 1.00 31.79 214 GLU A C 1
ATOM 1659 O O . GLU A 1 214 ? -3.560 9.686 23.129 1.00 29.75 214 GLU A O 1
ATOM 1665 N N . LEU A 1 215 ? -5.744 9.445 23.291 1.00 26.70 215 LEU A N 1
ATOM 1666 C CA . LEU A 1 215 ? -5.684 8.551 24.438 1.00 29.24 215 LEU A CA 1
ATOM 1667 C C . LEU A 1 215 ? -6.054 7.154 23.982 1.00 28.24 215 LEU A C 1
ATOM 1668 O O . LEU A 1 215 ? -7.161 6.924 23.501 1.00 28.46 215 LEU A O 1
ATOM 1673 N N . ALA A 1 216 ? -5.130 6.222 24.105 1.00 29.44 216 ALA A N 1
ATOM 1674 C CA . ALA A 1 216 ? -5.413 4.826 23.720 1.00 28.97 216 ALA A CA 1
ATOM 1675 C C . ALA A 1 216 ? -5.643 4.035 24.983 1.00 31.71 216 ALA A C 1
ATOM 1676 O O . ALA A 1 216 ? -4.868 4.186 25.940 1.00 29.00 216 ALA A O 1
ATOM 1678 N N . LEU A 1 217 ? -6.789 3.322 25.051 1.00 32.06 217 LEU A N 1
ATOM 1679 C CA . LEU A 1 217 ? -7.083 2.510 26.238 1.00 33.01 217 LEU A CA 1
ATOM 1680 C C . LEU A 1 217 ? -7.234 1.100 25.838 1.00 31.30 217 LEU A C 1
ATOM 1681 O O . LEU A 1 217 ? -7.920 0.814 24.869 1.00 32.53 217 LEU A O 1
ATOM 1686 N N . TRP A 1 218 ? -6.627 0.197 26.599 1.00 28.18 218 TRP A N 1
ATOM 1687 C CA . TRP A 1 218 ? -6.828 -1.257 26.385 1.00 27.07 218 TRP A CA 1
ATOM 1688 C C . TRP A 1 218 ? -7.948 -1.759 27.276 1.00 30.38 218 TRP A C 1
ATOM 1689 O O . TRP A 1 218 ? -7.731 -2.542 28.231 1.00 30.83 218 TRP A O 1
ATOM 1700 N N . GLU A 1 219 ? -9.150 -1.256 27.010 1.00 29.19 219 GLU A N 1
ATOM 1701 C CA . GLU A 1 219 ? -10.329 -1.709 27.709 1.00 32.31 219 GLU A CA 1
ATOM 1702 C C . GLU A 1 219 ? -11.567 -1.423 26.871 1.00 30.58 219 GLU A C 1
ATOM 1703 O O . GLU A 1 219 ? -11.517 -0.622 25.957 1.00 28.90 219 GLU A O 1
ATOM 1709 N N . ASP A 1 220 ? -12.667 -2.078 27.173 1.00 31.00 220 ASP A N 1
ATOM 1710 C CA . ASP A 1 220 ? -13.959 -1.821 26.482 1.00 34.93 220 ASP A CA 1
ATOM 1711 C C . ASP A 1 220 ? -14.791 -0.622 27.030 1.00 35.16 220 ASP A C 1
ATOM 1712 O O . ASP A 1 220 ? -15.831 -0.319 26.513 1.00 34.07 220 ASP A O 1
ATOM 1717 N N . LYS A 1 221 ? -14.297 0.037 28.067 1.00 33.57 221 LYS A N 1
ATOM 1718 C CA . LYS A 1 221 ? -14.925 1.191 28.677 1.00 35.52 221 LYS A CA 1
ATOM 1719 C C . LYS A 1 221 ? -13.870 2.138 29.272 1.00 34.34 221 LYS A C 1
ATOM 1720 O O . LYS A 1 221 ? -12.709 1.748 29.519 1.00 31.48 221 LYS A O 1
ATOM 1726 N N . ALA A 1 222 ? -14.288 3.386 29.465 1.00 32.26 222 ALA A N 1
ATOM 1727 C CA . ALA A 1 222 ? -13.408 4.485 29.891 1.00 32.15 222 ALA A CA 1
ATOM 1728 C C . ALA A 1 222 ? -14.260 5.530 30.554 1.00 35.63 222 ALA A C 1
ATOM 1729 O O . ALA A 1 222 ? -15.376 5.857 30.087 1.00 34.35 222 ALA A O 1
ATOM 1731 N N . THR A 1 223 ? -13.770 6.025 31.671 1.00 31.34 223 THR A N 1
ATOM 1732 C CA . THR A 1 223 ? -14.312 7.194 32.281 1.00 32.70 223 THR A CA 1
ATOM 1733 C C . THR A 1 223 ? -13.257 8.260 32.357 1.00 31.28 223 THR A C 1
ATOM 1734 O O . THR A 1 223 ? -12.145 8.007 32.854 1.00 33.79 223 THR A O 1
ATOM 1738 N N . LEU A 1 224 ? -13.605 9.458 31.923 1.00 29.06 224 LEU A N 1
ATOM 1739 C CA . LEU A 1 224 ? -12.721 10.626 32.017 1.00 32.87 224 LEU A CA 1
ATOM 1740 C C . LEU A 1 224 ? -13.448 11.792 32.645 1.00 32.46 224 LEU A C 1
ATOM 1741 O O . LEU A 1 224 ? -14.610 12.053 32.329 1.00 32.95 224 LEU A O 1
ATOM 1746 N N . ARG A 1 225 ? -12.724 12.543 33.456 1.00 30.66 225 ARG A N 1
ATOM 1747 C CA . ARG A 1 225 ? -13.206 13.746 34.107 1.00 34.51 225 ARG A CA 1
ATOM 1748 C C . ARG A 1 225 ? -12.316 14.892 33.740 1.00 30.25 225 ARG A C 1
ATOM 1749 O O . ARG A 1 225 ? -11.105 14.715 33.640 1.00 32.78 225 ARG A O 1
ATOM 1757 N N . PHE A 1 226 ? -12.887 16.092 33.640 1.00 27.89 226 PHE A N 1
ATOM 1758 C CA . PHE A 1 226 ? -12.103 17.301 33.413 1.00 28.21 226 PHE A CA 1
ATOM 1759 C C . PHE A 1 226 ? -12.566 18.411 34.326 1.00 28.45 226 PHE A C 1
ATOM 1760 O O . PHE A 1 226 ? -13.747 18.509 34.671 1.00 33.17 226 PHE A O 1
ATOM 1768 N N . GLU A 1 227 ? -11.642 19.266 34.682 1.00 28.88 227 GLU A N 1
ATOM 1769 C CA . GLU A 1 227 ? -11.951 20.451 35.385 1.00 29.38 227 GLU A CA 1
ATOM 1770 C C . GLU A 1 227 ? -11.029 21.563 34.892 1.00 28.22 227 GLU A C 1
ATOM 1771 O O . GLU A 1 227 ? -9.882 21.304 34.482 1.00 27.41 227 GLU A O 1
ATOM 1777 N N . CYS A 1 228 ? -11.558 22.789 34.865 1.00 33.54 228 CYS A N 1
ATOM 1778 C CA . CYS A 1 228 ? -10.825 23.986 34.469 1.00 29.54 228 CYS A CA 1
ATOM 1779 C C . CYS A 1 228 ? -10.579 24.867 35.675 1.00 29.61 228 CYS A C 1
ATOM 1780 O O . CYS A 1 228 ? -11.118 24.627 36.758 1.00 31.69 228 CYS A O 1
ATOM 1783 N N . ALA A 1 229 ? -9.678 25.830 35.503 1.00 29.79 229 ALA A N 1
ATOM 1784 C CA . ALA A 1 229 ? -9.485 26.871 36.472 1.00 30.81 229 ALA A CA 1
ATOM 1785 C C . ALA A 1 229 ? -8.800 28.017 35.808 1.00 32.80 229 ALA A C 1
ATOM 1786 O O . ALA A 1 229 ? -8.283 27.899 34.706 1.00 33.45 229 ALA A O 1
ATOM 1788 N N . ASP A 1 230 ? -8.746 29.135 36.521 1.00 33.84 230 ASP A N 1
ATOM 1789 C CA . ASP A 1 230 ? -8.184 30.356 35.961 1.00 37.37 230 ASP A CA 1
ATOM 1790 C C . ASP A 1 230 ? -6.690 30.472 36.182 1.00 36.55 230 ASP A C 1
ATOM 1791 O O . ASP A 1 230 ? -6.047 31.216 35.469 1.00 32.74 230 ASP A O 1
ATOM 1796 N N . THR A 1 231 ? -6.148 29.793 37.203 1.00 30.60 231 THR A N 1
ATOM 1797 C CA . THR A 1 231 ? -4.699 29.744 37.402 1.00 29.80 231 THR A CA 1
ATOM 1798 C C . THR A 1 231 ? -4.340 28.249 37.579 1.00 27.32 231 THR A C 1
ATOM 1799 O O . THR A 1 231 ? -5.224 27.386 37.833 1.00 30.45 231 THR A O 1
ATOM 1803 N N . TYR A 1 232 ? -3.050 27.965 37.452 1.00 27.73 232 TYR A N 1
ATOM 1804 C CA . TYR A 1 232 ? -2.505 26.642 37.703 1.00 25.76 232 TYR A CA 1
ATOM 1805 C C . TYR A 1 232 ? -2.611 26.283 39.173 1.00 26.89 232 TYR A C 1
ATOM 1806 O O . TYR A 1 232 ? -2.922 25.165 39.489 1.00 31.49 232 TYR A O 1
ATOM 1815 N N . ILE A 1 233 ? -2.379 27.239 40.051 1.00 27.39 233 ILE A N 1
ATOM 1816 C CA . ILE A 1 233 ? -2.505 26.980 41.486 1.00 26.71 233 ILE A CA 1
ATOM 1817 C C . ILE A 1 233 ? -3.916 26.533 41.823 1.00 31.80 233 ILE A C 1
ATOM 1818 O O . ILE A 1 233 ? -4.091 25.522 42.550 1.00 29.89 233 ILE A O 1
ATOM 1823 N N . SER A 1 234 ? -4.925 27.215 41.250 1.00 31.25 234 SER A N 1
ATOM 1824 C CA . SER A 1 234 ? -6.297 26.846 41.512 1.00 30.70 234 SER A CA 1
ATOM 1825 C C . SER A 1 234 ? -6.586 25.444 40.908 1.00 28.71 234 SER A C 1
ATOM 1826 O O . SER A 1 234 ? -7.252 24.629 41.530 1.00 28.89 234 SER A O 1
ATOM 1829 N N . LEU A 1 235 ? -6.098 25.222 39.694 1.00 30.89 235 LEU A N 1
ATOM 1830 C CA . LEU A 1 235 ? -6.232 23.958 39.038 1.00 29.92 235 LEU A CA 1
ATOM 1831 C C . LEU A 1 235 ? -5.686 22.810 39.888 1.00 30.83 235 LEU A C 1
ATOM 1832 O O . LEU A 1 235 ? -6.295 21.746 39.930 1.00 33.20 235 LEU A O 1
ATOM 1837 N N . LEU A 1 236 ? -4.550 23.028 40.559 1.00 29.13 236 LEU A N 1
ATOM 1838 C CA . LEU A 1 236 ? -3.975 21.982 41.395 1.00 29.84 236 LEU A CA 1
ATOM 1839 C C . LEU A 1 236 ? -4.752 21.831 42.660 1.00 26.70 236 LEU A C 1
ATOM 1840 O O . LEU A 1 236 ? -4.849 20.737 43.204 1.00 28.05 236 LEU A O 1
ATOM 1845 N N . GLU A 1 237 ? -5.284 22.928 43.155 1.00 28.35 237 GLU A N 1
ATOM 1846 C CA . GLU A 1 237 ? -6.265 22.853 44.248 1.00 31.76 237 GLU A CA 1
ATOM 1847 C C . GLU A 1 237 ? -7.409 21.951 43.841 1.00 27.15 237 GLU A C 1
ATOM 1848 O O . GLU A 1 237 ? -7.858 21.141 44.615 1.00 25.20 237 GLU A O 1
ATOM 1854 N N . LYS A 1 238 ? -7.878 22.059 42.593 1.00 26.96 238 LYS A N 1
ATOM 1855 C CA . LYS A 1 238 ? -9.026 21.267 42.188 1.00 26.16 238 LYS A CA 1
ATOM 1856 C C . LYS A 1 238 ? -8.607 19.799 41.969 1.00 26.16 238 LYS A C 1
ATOM 1857 O O . LYS A 1 238 ? -9.264 18.840 42.444 1.00 24.00 238 LYS A O 1
ATOM 1863 N N . LEU A 1 239 ? -7.468 19.631 41.320 1.00 30.43 239 LEU A N 1
ATOM 1864 C CA . LEU A 1 239 ? -6.951 18.302 41.024 1.00 32.40 239 LEU A CA 1
ATOM 1865 C C . LEU A 1 239 ? -6.755 17.515 42.310 1.00 27.43 239 LEU A C 1
ATOM 1866 O O . LEU A 1 239 ? -7.135 16.384 42.393 1.00 28.81 239 LEU A O 1
ATOM 1871 N N . THR A 1 240 ? -6.156 18.149 43.309 1.00 29.83 240 THR A N 1
ATOM 1872 C CA . THR A 1 240 ? -5.991 17.481 44.600 1.00 30.51 240 THR A CA 1
ATOM 1873 C C . THR A 1 240 ? -7.284 17.314 45.403 1.00 30.65 240 THR A C 1
ATOM 1874 O O . THR A 1 240 ? -7.376 16.377 46.186 1.00 28.40 240 THR A O 1
ATOM 1878 N N . ALA A 1 241 ? -8.285 18.164 45.165 1.00 28.77 241 ALA A N 1
ATOM 1879 C CA . ALA A 1 241 ? -9.606 17.910 45.723 1.00 30.83 241 ALA A CA 1
ATOM 1880 C C . ALA A 1 241 ? -10.132 16.612 45.191 1.00 29.71 241 ALA A C 1
ATOM 1881 O O . ALA A 1 241 ? -10.743 15.901 45.898 1.00 29.62 241 ALA A O 1
ATOM 1883 N N . LEU A 1 242 ? -9.863 16.292 43.935 1.00 28.80 242 LEU A N 1
ATOM 1884 C CA . LEU A 1 242 ? -10.225 15.013 43.363 1.00 29.32 242 LEU A CA 1
ATOM 1885 C C . LEU A 1 242 ? -9.373 13.819 43.806 1.00 30.09 242 LEU A C 1
ATOM 1886 O O . LEU A 1 242 ? -9.891 12.794 44.163 1.00 28.13 242 LEU A O 1
ATOM 1891 N N . LEU A 1 243 ? -8.059 13.941 43.737 1.00 29.10 243 LEU A N 1
ATOM 1892 C CA . LEU A 1 243 ? -7.160 12.795 43.871 1.00 28.68 243 LEU A CA 1
ATOM 1893 C C . LEU A 1 243 ? -6.720 12.581 45.315 1.00 30.25 243 LEU A C 1
ATOM 1894 O O . LEU A 1 243 ? -6.464 11.460 45.690 1.00 28.68 243 LEU A O 1
ATOM 1899 N N . GLY A 1 244 ? -6.655 13.655 46.105 1.00 25.86 244 GLY A N 1
ATOM 1900 C CA . GLY A 1 244 ? -6.220 13.564 47.500 1.00 26.72 244 GLY A CA 1
ATOM 1901 C C . GLY A 1 244 ? -5.086 14.549 47.796 1.00 28.76 244 GLY A C 1
ATOM 1902 O O . GLY A 1 244 ? -4.438 15.046 46.908 1.00 25.84 244 GLY A O 1
ATOM 1903 N N . ARG A 1 245 ? -4.869 14.824 49.074 1.00 25.94 245 ARG A N 1
ATOM 1904 C CA . ARG A 1 245 ? -3.893 15.753 49.483 1.00 25.66 245 ARG A CA 1
ATOM 1905 C C . ARG A 1 245 ? -3.144 15.024 50.524 1.00 25.87 245 ARG A C 1
ATOM 1906 O O . ARG A 1 245 ? -3.739 14.210 51.196 1.00 24.60 245 ARG A O 1
ATOM 1914 N N . GLN A 1 246 ? -1.825 15.290 50.597 1.00 23.63 246 GLN A N 1
ATOM 1915 C CA . GLN A 1 246 ? -0.974 14.592 51.484 1.00 21.97 246 GLN A CA 1
ATOM 1916 C C . GLN A 1 246 ? -1.017 15.219 52.852 1.00 21.41 246 GLN A C 1
ATOM 1917 O O . GLN A 1 246 ? -1.261 16.434 52.996 1.00 24.25 246 GLN A O 1
ATOM 1923 N N . PRO A 1 247 ? -0.715 14.450 53.863 1.00 23.22 247 PRO A N 1
ATOM 1924 C CA . PRO A 1 247 ? -0.660 15.106 55.172 1.00 25.32 247 PRO A CA 1
ATOM 1925 C C . PRO A 1 247 ? 0.564 16.008 55.299 1.00 29.75 247 PRO A C 1
ATOM 1926 O O . PRO A 1 247 ? 1.463 15.982 54.441 1.00 25.41 247 PRO A O 1
ATOM 1930 N N . GLU A 1 248 ? 0.618 16.763 56.382 1.00 29.08 248 GLU A N 1
ATOM 1931 C CA . GLU A 1 248 ? 1.814 17.455 56.745 1.00 27.31 248 GLU A CA 1
ATOM 1932 C C . GLU A 1 248 ? 2.883 16.447 57.144 1.00 27.19 248 GLU A C 1
ATOM 1933 O O . GLU A 1 248 ? 2.569 15.425 57.750 1.00 28.50 248 GLU A O 1
ATOM 1939 N N . LEU A 1 249 ? 4.153 16.790 56.890 1.00 24.38 249 LEU A N 1
ATOM 1940 C CA . LEU A 1 249 ? 5.271 15.987 57.244 1.00 24.17 249 LEU A CA 1
ATOM 1941 C C . LEU A 1 249 ? 5.442 16.062 58.742 1.00 23.28 249 LEU A C 1
ATOM 1942 O O . LEU A 1 249 ? 5.089 17.074 59.330 1.00 28.17 249 LEU A O 1
ATOM 1947 N N . PRO A 1 250 ? 5.997 15.031 59.334 1.00 22.34 250 PRO A N 1
ATOM 1948 C CA . PRO A 1 250 ? 6.384 15.174 60.777 1.00 24.43 250 PRO A CA 1
ATOM 1949 C C . PRO A 1 250 ? 7.466 16.212 60.925 1.00 27.74 250 PRO A C 1
ATOM 1950 O O . PRO A 1 250 ? 8.355 16.320 60.066 1.00 26.35 250 PRO A O 1
ATOM 1954 N N . ASP A 1 251 ? 7.459 16.866 62.082 1.00 31.71 251 ASP A N 1
ATOM 1955 C CA . ASP A 1 251 ? 8.305 18.006 62.367 1.00 32.13 251 ASP A CA 1
ATOM 1956 C C . ASP A 1 251 ? 9.776 17.668 62.329 1.00 26.25 251 ASP A C 1
ATOM 1957 O O . ASP A 1 251 ? 10.586 18.529 62.001 1.00 27.68 251 ASP A O 1
ATOM 1962 N N . TRP A 1 252 ? 10.102 16.401 62.567 1.00 22.71 252 TRP A N 1
ATOM 1963 C CA . TRP A 1 252 ? 11.517 15.962 62.643 1.00 24.12 252 TRP A CA 1
ATOM 1964 C C . TRP A 1 252 ? 12.143 15.800 61.261 1.00 23.72 252 TRP A C 1
ATOM 1965 O O . TRP A 1 252 ? 13.358 15.861 61.100 1.00 23.26 252 TRP A O 1
ATOM 1976 N N . ILE A 1 253 ? 11.332 15.704 60.238 1.00 21.36 253 ILE A N 1
ATOM 1977 C CA . ILE A 1 253 ? 11.886 15.631 58.853 1.00 21.76 253 ILE A CA 1
ATOM 1978 C C . ILE A 1 253 ? 12.759 16.878 58.508 1.00 25.52 253 ILE A C 1
ATOM 1979 O O . ILE A 1 253 ? 13.681 16.793 57.693 1.00 27.29 253 ILE A O 1
ATOM 1984 N N . TYR A 1 254 ? 12.467 18.018 59.141 1.00 23.53 254 TYR A N 1
ATOM 1985 C CA . TYR A 1 254 ? 13.158 19.238 58.855 1.00 24.03 254 TYR A CA 1
ATOM 1986 C C . TYR A 1 254 ? 14.482 19.408 59.646 1.00 25.90 254 TYR A C 1
ATOM 1987 O O . TYR A 1 254 ? 15.130 20.468 59.481 1.00 27.90 254 TYR A O 1
ATOM 1996 N N . ASP A 1 255 ? 14.895 18.406 60.435 1.00 23.95 255 ASP A N 1
ATOM 1997 C CA . ASP A 1 255 ? 15.875 18.623 61.481 1.00 24.82 255 ASP A CA 1
ATOM 1998 C C . ASP A 1 255 ? 17.217 18.105 61.081 1.00 23.11 255 ASP A C 1
ATOM 1999 O O . ASP A 1 255 ? 18.181 18.195 61.849 1.00 25.89 255 ASP A O 1
ATOM 2004 N N . GLY A 1 256 ? 17.366 17.659 59.826 1.00 22.61 256 GLY A N 1
ATOM 2005 C CA . GLY A 1 256 ? 18.615 17.176 59.404 1.00 24.70 256 GLY A CA 1
ATOM 2006 C C . GLY A 1 256 ? 18.517 16.173 58.289 1.00 23.95 256 GLY A C 1
ATOM 2007 O O . GLY A 1 256 ? 17.469 15.972 57.676 1.00 23.95 256 GLY A O 1
ATOM 2008 N N . VAL A 1 257 ? 19.641 15.533 58.058 1.00 25.48 257 VAL A N 1
ATOM 2009 C CA . VAL A 1 257 ? 19.757 14.469 57.069 1.00 26.18 257 VAL A CA 1
ATOM 2010 C C . VAL A 1 257 ? 19.455 13.121 57.748 1.00 26.24 257 VAL A C 1
ATOM 2011 O O . VAL A 1 257 ? 19.784 12.922 58.942 1.00 27.23 257 VAL A O 1
ATOM 2015 N N . THR A 1 258 ? 18.742 12.244 57.016 1.00 24.10 258 THR A N 1
ATOM 2016 C CA . THR A 1 258 ? 18.616 10.849 57.377 1.00 22.55 258 THR A CA 1
ATOM 2017 C C . THR A 1 258 ? 19.717 10.043 56.713 1.00 26.32 258 THR A C 1
ATOM 2018 O O . THR A 1 258 ? 19.872 9.996 55.440 1.00 22.41 258 THR A O 1
ATOM 2022 N N . LEU A 1 259 ? 20.556 9.478 57.575 1.00 22.60 259 LEU A N 1
ATOM 2023 C CA . LEU A 1 259 ? 21.719 8.700 57.103 1.00 23.93 259 LEU A CA 1
ATOM 2024 C C . LEU A 1 259 ? 21.330 7.299 56.690 1.00 23.59 259 LEU A C 1
ATOM 2025 O O . LEU A 1 259 ? 20.891 6.522 57.518 1.00 24.24 259 LEU A O 1
ATOM 2030 N N . GLY A 1 260 ? 21.469 6.985 55.392 1.00 23.59 260 GLY A N 1
ATOM 2031 C CA . GLY A 1 260 ? 21.383 5.623 54.886 1.00 24.34 260 GLY A CA 1
ATOM 2032 C C . GLY A 1 260 ? 22.637 4.811 55.252 1.00 24.69 260 GLY A C 1
ATOM 2033 O O . GLY A 1 260 ? 23.759 5.137 54.852 1.00 26.69 260 GLY A O 1
ATOM 2034 N N . ILE A 1 261 ? 22.447 3.855 56.155 1.00 24.63 261 ILE A N 1
ATOM 2035 C CA . ILE A 1 261 ? 23.518 3.027 56.691 1.00 26.10 261 ILE A CA 1
ATOM 2036 C C . ILE A 1 261 ? 23.017 1.578 56.674 1.00 24.32 261 ILE A C 1
ATOM 2037 O O . ILE A 1 261 ? 21.865 1.314 56.905 1.00 26.52 261 ILE A O 1
ATOM 2042 N N . GLN A 1 262 ? 23.919 0.648 56.368 1.00 22.93 262 GLN A N 1
ATOM 2043 C CA . GLN A 1 262 ? 23.684 -0.768 56.478 1.00 26.19 262 GLN A CA 1
ATOM 2044 C C . GLN A 1 262 ? 24.832 -1.382 57.284 1.00 28.26 262 GLN A C 1
ATOM 2045 O O . GLN A 1 262 ? 25.869 -0.735 57.451 1.00 29.93 262 GLN A O 1
ATOM 2051 N N . GLY A 1 263 ? 24.690 -2.633 57.689 1.00 28.78 263 GLY A N 1
ATOM 2052 C CA . GLY A 1 263 ? 25.817 -3.363 58.281 1.00 28.76 263 GLY A CA 1
ATOM 2053 C C . GLY A 1 263 ? 25.699 -3.460 59.803 1.00 31.03 263 GLY A C 1
ATOM 2054 O O . GLY A 1 263 ? 26.645 -3.818 60.482 1.00 29.01 263 GLY A O 1
ATOM 2055 N N . GLY A 1 264 ? 24.582 -3.045 60.367 1.00 27.98 264 GLY A N 1
ATOM 2056 C CA . GLY A 1 264 ? 24.352 -3.353 61.799 1.00 28.79 264 GLY A CA 1
ATOM 2057 C C . GLY A 1 264 ? 24.478 -2.223 62.756 1.00 25.93 264 GLY A C 1
ATOM 2058 O O . GLY A 1 264 ? 24.856 -1.088 62.436 1.00 26.88 264 GLY A O 1
ATOM 2059 N N . THR A 1 265 ? 24.204 -2.545 64.025 1.00 27.67 265 THR A N 1
ATOM 2060 C CA . THR A 1 265 ? 23.981 -1.511 64.989 1.00 29.60 265 THR A CA 1
ATOM 2061 C C . THR A 1 265 ? 25.224 -0.707 65.248 1.00 26.04 265 THR A C 1
ATOM 2062 O O . THR A 1 265 ? 25.182 0.525 65.317 1.00 27.92 265 THR A O 1
ATOM 2066 N N . GLU A 1 266 ? 26.311 -1.395 65.477 1.00 26.35 266 GLU A N 1
ATOM 2067 C CA . GLU A 1 266 ? 27.561 -0.717 65.752 1.00 30.15 266 GLU A CA 1
ATOM 2068 C C . GLU A 1 266 ? 28.020 0.227 64.606 1.00 29.48 266 GLU A C 1
ATOM 2069 O O . GLU A 1 266 ? 28.463 1.344 64.848 1.00 30.19 266 GLU A O 1
ATOM 2075 N N . VAL A 1 267 ? 27.878 -0.223 63.370 1.00 27.52 267 VAL A N 1
ATOM 2076 C CA . VAL A 1 267 ? 28.203 0.598 62.223 1.00 26.08 267 VAL A CA 1
ATOM 2077 C C . VAL A 1 267 ? 27.341 1.840 62.197 1.00 28.96 267 VAL A C 1
ATOM 2078 O O . VAL A 1 267 ? 27.878 2.950 61.969 1.00 30.45 267 VAL A O 1
ATOM 2082 N N . CYS A 1 268 ? 26.011 1.659 62.383 1.00 29.46 268 CYS A N 1
ATOM 2083 C CA . CYS A 1 268 ? 25.131 2.774 62.499 1.00 27.06 268 CYS A CA 1
ATOM 2084 C C . CYS A 1 268 ? 25.565 3.753 63.566 1.00 29.62 268 CYS A C 1
ATOM 2085 O O . CYS A 1 268 ? 25.574 4.994 63.359 1.00 27.77 268 CYS A O 1
ATOM 2088 N N . GLN A 1 269 ? 25.859 3.215 64.753 1.00 28.06 269 GLN A N 1
ATOM 2089 C CA . GLN A 1 269 ? 26.287 4.071 65.845 1.00 27.99 269 GLN A CA 1
ATOM 2090 C C . GLN A 1 269 ? 27.588 4.885 65.498 1.00 28.27 269 GLN A C 1
ATOM 2091 O O . GLN A 1 269 ? 27.674 6.087 65.775 1.00 27.98 269 GLN A O 1
ATOM 2097 N N . LYS A 1 270 ? 28.559 4.177 64.933 1.00 29.98 270 LYS A N 1
ATOM 2098 C CA . LYS A 1 270 ? 29.882 4.723 64.655 1.00 37.02 270 LYS A CA 1
ATOM 2099 C C . LYS A 1 270 ? 29.751 5.850 63.640 1.00 36.03 270 LYS A C 1
ATOM 2100 O O . LYS A 1 270 ? 30.317 6.914 63.833 1.00 31.88 270 LYS A O 1
ATOM 2106 N N . LYS A 1 271 ? 28.983 5.603 62.574 1.00 33.37 271 LYS A N 1
ATOM 2107 C CA . LYS A 1 271 ? 28.749 6.603 61.562 1.00 32.61 271 LYS A CA 1
ATOM 2108 C C . LYS A 1 271 ? 27.946 7.758 62.062 1.00 31.93 271 LYS A C 1
ATOM 2109 O O . LYS A 1 271 ? 28.272 8.909 61.752 1.00 28.45 271 LYS A O 1
ATOM 2115 N N . LEU A 1 272 ? 26.917 7.482 62.863 1.00 32.86 272 LEU A N 1
ATOM 2116 C CA . LEU A 1 272 ? 26.170 8.551 63.490 1.00 31.25 272 LEU A CA 1
ATOM 2117 C C . LEU A 1 272 ? 27.061 9.520 64.248 1.00 31.50 272 LEU A C 1
ATOM 2118 O O . LEU A 1 272 ? 26.927 10.781 64.121 1.00 24.44 272 LEU A O 1
ATOM 2123 N N . ASP A 1 273 ? 27.920 8.932 65.069 1.00 29.65 273 ASP A N 1
ATOM 2124 C CA . ASP A 1 273 ? 28.774 9.709 65.911 1.00 34.29 273 ASP A CA 1
ATOM 2125 C C . ASP A 1 273 ? 29.785 10.522 65.072 1.00 32.38 273 ASP A C 1
ATOM 2126 O O . ASP A 1 273 ? 29.952 11.727 65.313 1.00 30.17 273 ASP A O 1
ATOM 2131 N N . THR A 1 274 ? 30.408 9.883 64.084 1.00 34.28 274 THR A N 1
ATOM 2132 C CA . THR A 1 274 ? 31.278 10.633 63.129 1.00 34.08 274 THR A CA 1
ATOM 2133 C C . THR A 1 274 ? 30.576 11.903 62.611 1.00 32.33 274 THR A C 1
ATOM 2134 O O . THR A 1 274 ? 31.157 12.985 62.627 1.00 34.15 274 THR A O 1
ATOM 2138 N N . MET A 1 275 ? 29.322 11.773 62.184 1.00 27.41 275 MET A N 1
ATOM 2139 C CA . MET A 1 275 ? 28.612 12.903 61.641 1.00 30.87 275 MET A CA 1
ATOM 2140 C C . MET A 1 275 ? 28.201 13.982 62.650 1.00 29.62 275 MET A C 1
ATOM 2141 O O . MET A 1 275 ? 28.440 15.195 62.453 1.00 26.76 275 MET A O 1
ATOM 2146 N N . ARG A 1 276 ? 27.618 13.537 63.753 1.00 32.47 276 ARG A N 1
ATOM 2147 C CA . ARG A 1 276 ? 27.205 14.446 64.800 1.00 33.70 276 ARG A CA 1
ATOM 2148 C C . ARG A 1 276 ? 28.364 15.223 65.354 1.00 31.41 276 ARG A C 1
ATOM 2149 O O . ARG A 1 276 ? 28.268 16.422 65.506 1.00 34.72 276 ARG A O 1
ATOM 2157 N N . ASN A 1 277 ? 29.464 14.536 65.600 1.00 32.49 277 ASN A N 1
ATOM 2158 C CA . ASN A 1 277 ? 30.661 15.160 66.221 1.00 36.17 277 ASN A CA 1
ATOM 2159 C C . ASN A 1 277 ? 31.359 16.137 65.325 1.00 35.81 277 ASN A C 1
ATOM 2160 O O . ASN A 1 277 ? 32.013 17.008 65.837 1.00 34.36 277 ASN A O 1
ATOM 2165 N N . ALA A 1 278 ? 31.159 16.021 63.997 1.00 31.09 278 ALA A N 1
ATOM 2166 C CA . ALA A 1 278 ? 31.618 16.980 63.024 1.00 29.61 278 ALA A CA 1
ATOM 2167 C C . ALA A 1 278 ? 30.600 18.110 62.800 1.00 34.08 278 ALA A C 1
ATOM 2168 O O . ALA A 1 278 ? 30.809 18.898 61.933 1.00 39.56 278 ALA A O 1
ATOM 2170 N N . GLY A 1 279 ? 29.494 18.185 63.528 1.00 29.83 279 GLY A N 1
ATOM 2171 C CA . GLY A 1 279 ? 28.523 19.250 63.307 1.00 29.47 279 GLY A CA 1
ATOM 2172 C C . GLY A 1 279 ? 27.467 19.008 62.232 1.00 30.14 279 GLY A C 1
ATOM 2173 O O . GLY A 1 279 ? 26.704 19.903 61.892 1.00 28.56 279 GLY A O 1
ATOM 2174 N N . VAL A 1 280 ? 27.341 17.788 61.758 1.00 29.64 280 VAL A N 1
ATOM 2175 C CA . VAL A 1 280 ? 26.274 17.495 60.783 1.00 29.69 280 VAL A CA 1
ATOM 2176 C C . VAL A 1 280 ? 24.957 17.388 61.536 1.00 28.18 280 VAL A C 1
ATOM 2177 O O . VAL A 1 280 ? 24.908 16.824 62.634 1.00 27.46 280 VAL A O 1
ATOM 2181 N N . LYS A 1 281 ? 23.915 17.987 60.987 1.00 30.25 281 LYS A N 1
ATOM 2182 C CA . LYS A 1 281 ? 22.540 17.891 61.556 1.00 29.08 281 LYS A CA 1
ATOM 2183 C C . LYS A 1 281 ? 21.943 16.588 61.022 1.00 26.48 281 LYS A C 1
ATOM 2184 O O . LYS A 1 281 ? 21.679 16.408 59.813 1.00 28.06 281 LYS A O 1
ATOM 2190 N N . VAL A 1 282 ? 21.770 15.660 61.924 1.00 27.20 282 VAL A N 1
ATOM 2191 C CA . VAL A 1 282 ? 21.253 14.347 61.622 1.00 25.90 282 VAL A CA 1
ATOM 2192 C C . VAL A 1 282 ? 19.937 14.132 62.343 1.00 28.54 282 VAL A C 1
ATOM 2193 O O . VAL A 1 282 ? 19.879 14.198 63.582 1.00 26.73 282 VAL A O 1
ATOM 2197 N N . ASN A 1 283 ? 18.890 13.854 61.571 1.00 24.27 283 ASN A N 1
ATOM 2198 C CA . ASN A 1 283 ? 17.591 13.556 62.100 1.00 23.20 283 ASN A CA 1
ATOM 2199 C C . ASN A 1 283 ? 17.196 12.081 62.091 1.00 24.73 283 ASN A C 1
ATOM 2200 O O . ASN A 1 283 ? 16.145 11.724 62.580 1.00 27.84 283 ASN A O 1
ATOM 2205 N N . GLY A 1 284 ? 18.048 11.223 61.575 1.00 25.97 284 GLY A N 1
ATOM 2206 C CA . GLY A 1 284 ? 17.658 9.863 61.335 1.00 25.15 284 GLY A CA 1
ATOM 2207 C C . GLY A 1 284 ? 18.733 8.979 60.867 1.00 23.45 284 GLY A C 1
ATOM 2208 O O . GLY A 1 284 ? 19.775 9.410 60.326 1.00 23.41 284 GLY A O 1
ATOM 2209 N N . ILE A 1 285 ? 18.495 7.701 61.133 1.00 25.18 285 ILE A N 1
ATOM 2210 C CA . ILE A 1 285 ? 19.235 6.607 60.557 1.00 26.26 285 ILE A CA 1
ATOM 2211 C C . ILE A 1 285 ? 18.233 5.722 59.811 1.00 25.83 285 ILE A C 1
ATOM 2212 O O . ILE A 1 285 ? 17.302 5.247 60.410 1.00 24.90 285 ILE A O 1
ATOM 2217 N N . TRP A 1 286 ? 18.439 5.529 58.509 1.00 24.27 286 TRP A N 1
ATOM 2218 C CA . TRP A 1 286 ? 17.622 4.693 57.696 1.00 22.91 286 TRP A CA 1
ATOM 2219 C C . TRP A 1 286 ? 18.453 3.455 57.336 1.00 24.49 286 TRP A C 1
ATOM 2220 O O . TRP A 1 286 ? 19.502 3.567 56.625 1.00 25.27 286 TRP A O 1
ATOM 2231 N N . ALA A 1 287 ? 18.056 2.309 57.912 1.00 24.24 287 ALA A N 1
ATOM 2232 C CA . ALA A 1 287 ? 18.797 1.048 57.740 1.00 24.62 287 ALA A CA 1
ATOM 2233 C C . ALA A 1 287 ? 17.947 0.059 57.068 1.00 22.88 287 ALA A C 1
ATOM 2234 O O . ALA A 1 287 ? 17.188 -0.650 57.698 1.00 21.14 287 ALA A O 1
ATOM 2236 N N . GLN A 1 288 ? 18.060 -0.021 55.731 1.00 21.49 288 GLN A N 1
ATOM 2237 C CA . GLN A 1 288 ? 17.150 -0.825 54.996 1.00 20.69 288 GLN A CA 1
ATOM 2238 C C . GLN A 1 288 ? 17.377 -2.329 55.321 1.00 22.31 288 GLN A C 1
ATOM 2239 O O . GLN A 1 288 ? 16.492 -3.125 55.189 1.00 20.70 288 GLN A O 1
ATOM 2245 N N . ASP A 1 289 ? 18.584 -2.684 55.779 1.00 23.25 289 ASP A N 1
ATOM 2246 C CA . ASP A 1 289 ? 18.932 -4.061 56.091 1.00 21.73 289 ASP A CA 1
ATOM 2247 C C . ASP A 1 289 ? 18.545 -4.431 57.566 1.00 26.46 289 ASP A C 1
ATOM 2248 O O . ASP A 1 289 ? 19.071 -5.415 58.078 1.00 24.15 289 ASP A O 1
ATOM 2253 N N . TRP A 1 290 ? 17.590 -3.683 58.147 1.00 23.51 290 TRP A N 1
ATOM 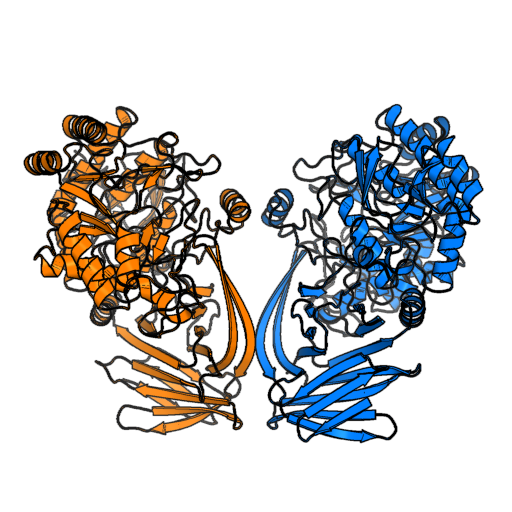2254 C CA . TRP A 1 290 ? 17.103 -3.957 59.523 1.00 25.43 290 TRP A CA 1
ATOM 2255 C C . TRP A 1 290 ? 16.629 -5.451 59.678 1.00 26.00 290 TRP A C 1
ATOM 2256 O O . TRP A 1 290 ? 16.698 -6.036 60.756 1.00 22.91 290 TRP A O 1
ATOM 2267 N N . SER A 1 291 ? 16.176 -6.047 58.559 1.00 23.93 291 SER A N 1
ATOM 2268 C CA . SER A 1 291 ? 15.676 -7.401 58.466 1.00 23.50 291 SER A CA 1
ATOM 2269 C C . SER A 1 291 ? 16.668 -8.469 57.998 1.00 23.70 291 SER A C 1
ATOM 2270 O O . SER A 1 291 ? 16.327 -9.668 57.942 1.00 27.88 291 SER A O 1
ATOM 2273 N N . GLY A 1 292 ? 17.896 -8.065 57.709 1.00 24.69 292 GLY A N 1
ATOM 2274 C CA . GLY A 1 292 ? 18.923 -8.919 57.135 1.00 24.65 292 GLY A CA 1
ATOM 2275 C C . GLY A 1 292 ? 19.279 -8.487 55.732 1.00 27.78 292 GLY A C 1
ATOM 2276 O O . GLY A 1 292 ? 18.533 -7.731 55.095 1.00 28.41 292 GLY A O 1
ATOM 2277 N N . ILE A 1 293 ? 20.397 -9.020 55.279 1.00 27.17 293 ILE A N 1
ATOM 2278 C CA . ILE A 1 293 ? 20.997 -8.755 53.979 1.00 31.82 293 ILE A CA 1
ATOM 2279 C C . ILE A 1 293 ? 20.952 -10.000 53.121 1.00 32.78 293 ILE A C 1
ATOM 2280 O O . ILE A 1 293 ? 21.205 -11.118 53.626 1.00 32.18 293 ILE A O 1
ATOM 2285 N N . ARG A 1 294 ? 20.707 -9.798 51.826 1.00 31.42 294 ARG A N 1
ATOM 2286 C CA . ARG A 1 294 ? 20.848 -10.844 50.844 1.00 29.52 294 ARG A CA 1
ATOM 2287 C C . ARG A 1 294 ? 21.862 -10.360 49.791 1.00 32.32 294 ARG A C 1
ATOM 2288 O O . ARG A 1 294 ? 21.689 -9.278 49.189 1.00 33.39 294 ARG A O 1
ATOM 2296 N N . MET A 1 295 ? 22.942 -11.136 49.625 1.00 30.49 295 MET A N 1
ATOM 2297 C CA . MET A 1 295 ? 23.972 -10.881 48.637 1.00 32.13 295 MET A CA 1
ATOM 2298 C C . MET A 1 295 ? 23.553 -11.495 47.309 1.00 31.81 295 MET A C 1
ATOM 2299 O O . MET A 1 295 ? 23.108 -12.608 47.226 1.00 34.38 295 MET A O 1
ATOM 2304 N N . THR A 1 296 ? 23.699 -10.748 46.251 1.00 34.04 296 THR A N 1
ATOM 2305 C CA . THR A 1 296 ? 23.365 -11.262 44.934 1.00 30.42 296 THR A CA 1
ATOM 2306 C C . THR A 1 296 ? 24.378 -10.647 44.029 1.00 29.78 296 THR A C 1
ATOM 2307 O O . THR A 1 296 ? 25.162 -9.783 44.466 1.00 28.46 296 THR A O 1
ATOM 2311 N N . SER A 1 297 ? 24.294 -10.965 42.731 1.00 30.17 297 SER A N 1
ATOM 2312 C CA . SER A 1 297 ? 25.207 -10.369 41.844 1.00 30.47 297 SER A CA 1
ATOM 2313 C C . SER A 1 297 ? 24.904 -8.875 41.661 1.00 30.30 297 SER A C 1
ATOM 2314 O O . SER A 1 297 ? 25.810 -8.126 41.327 1.00 30.46 297 SER A O 1
ATOM 2317 N N . PHE A 1 298 ? 23.639 -8.468 41.793 1.00 30.29 298 PHE A N 1
ATOM 2318 C CA . PHE A 1 298 ? 23.261 -7.037 41.728 1.00 29.26 298 PHE A CA 1
ATOM 2319 C C . PHE A 1 298 ? 23.944 -6.253 42.808 1.00 27.41 298 PHE A C 1
ATOM 2320 O O . PHE A 1 298 ? 24.419 -5.135 42.595 1.00 30.80 298 PHE A O 1
ATOM 2328 N N . GLY A 1 299 ? 23.929 -6.801 44.015 1.00 27.95 299 GLY A N 1
ATOM 2329 C CA . GLY A 1 299 ? 24.693 -6.240 45.096 1.00 30.55 299 GLY A CA 1
ATOM 2330 C C . GLY A 1 299 ? 24.166 -6.629 46.461 1.00 28.30 299 GLY A C 1
ATOM 2331 O O . GLY A 1 299 ? 23.677 -7.717 46.665 1.00 29.28 299 GLY A O 1
ATOM 2332 N N . LYS A 1 300 ? 24.230 -5.700 47.389 1.00 24.71 300 LYS A N 1
ATOM 2333 C CA . LYS A 1 300 ? 23.769 -5.963 48.745 1.00 25.88 300 LYS A CA 1
ATOM 2334 C C . LYS A 1 300 ? 22.288 -5.532 48.767 1.00 26.04 300 LYS A C 1
ATOM 2335 O O . LYS A 1 300 ? 21.949 -4.355 48.540 1.00 28.19 300 LYS A O 1
ATOM 2341 N N . ARG A 1 301 ? 21.392 -6.500 48.915 1.00 23.83 301 ARG A N 1
ATOM 2342 C CA . ARG A 1 301 ? 19.949 -6.267 48.960 1.00 21.71 301 ARG A CA 1
ATOM 2343 C C . ARG A 1 301 ? 19.427 -6.581 50.344 1.00 22.45 301 ARG A C 1
ATOM 2344 O O . ARG A 1 301 ? 20.174 -7.033 51.226 1.00 23.40 301 ARG A O 1
ATOM 2352 N N . VAL A 1 302 ? 18.148 -6.343 50.558 1.00 24.77 302 VAL A N 1
ATOM 2353 C CA . VAL A 1 302 ? 17.564 -6.519 51.885 1.00 24.88 302 VAL A CA 1
ATOM 2354 C C . VAL A 1 302 ? 17.036 -7.940 51.876 1.00 23.55 302 VAL A C 1
ATOM 2355 O O . VAL A 1 302 ? 16.655 -8.449 50.807 1.00 24.56 302 VAL A O 1
ATOM 2359 N N . MET A 1 303 ? 17.014 -8.560 53.027 1.00 25.06 303 MET A N 1
ATOM 2360 C CA . MET A 1 303 ? 16.305 -9.865 53.195 1.00 25.66 303 MET A CA 1
ATOM 2361 C C . MET A 1 303 ? 14.840 -9.564 53.331 1.00 25.04 303 MET A C 1
ATOM 2362 O O . MET A 1 303 ? 14.381 -8.973 54.346 1.00 27.09 303 MET A O 1
ATOM 2367 N N . TRP A 1 304 ? 14.062 -9.969 52.356 1.00 21.43 304 TRP A N 1
ATOM 2368 C CA . TRP A 1 304 ? 12.598 -9.607 52.360 1.00 22.42 304 TRP A CA 1
ATOM 2369 C C . TRP A 1 304 ? 11.669 -10.407 53.251 1.00 25.54 304 TRP A C 1
ATOM 2370 O O . TRP A 1 304 ? 10.674 -11.049 52.838 1.00 29.34 304 TRP A O 1
ATOM 2381 N N . ASN A 1 305 ? 11.908 -10.266 54.550 1.00 27.51 305 ASN A N 1
ATOM 2382 C CA . ASN A 1 305 ? 11.090 -10.840 55.555 1.00 26.09 305 ASN A CA 1
ATOM 2383 C C . ASN A 1 305 ? 11.092 -9.829 56.669 1.00 29.01 305 ASN A C 1
ATOM 2384 O O . ASN A 1 305 ? 12.136 -9.577 57.301 1.00 31.39 305 ASN A O 1
ATOM 2389 N N . TRP A 1 306 ? 9.916 -9.285 56.916 1.00 25.19 306 TRP A N 1
ATOM 2390 C CA . TRP A 1 306 ? 9.750 -8.001 57.554 1.00 25.48 306 TRP A CA 1
ATOM 2391 C C . TRP A 1 306 ? 9.667 -8.161 59.040 1.00 24.97 306 TRP A C 1
ATOM 2392 O O . TRP A 1 306 ? 8.672 -7.878 59.642 1.00 25.00 306 TRP A O 1
ATOM 2403 N N . LYS A 1 307 ? 10.824 -8.483 59.607 1.00 26.93 307 LYS A N 1
ATOM 2404 C CA . LYS A 1 307 ? 10.966 -8.644 61.036 1.00 29.29 307 LYS A CA 1
ATOM 2405 C C . LYS A 1 307 ? 12.381 -8.235 61.369 1.00 27.39 307 LYS A C 1
ATOM 2406 O O . LYS A 1 307 ? 13.309 -8.553 60.665 1.00 25.12 307 LYS A O 1
ATOM 2412 N N . TRP A 1 308 ? 12.555 -7.559 62.472 1.00 27.05 308 TRP A N 1
ATOM 2413 C CA . TRP A 1 308 ? 13.843 -7.140 62.951 1.00 23.02 308 TRP A CA 1
ATOM 2414 C C . TRP A 1 308 ? 14.731 -8.361 63.072 1.00 26.77 308 TRP A C 1
ATOM 2415 O O . TRP A 1 308 ? 14.368 -9.352 63.753 1.00 27.42 308 TRP A O 1
ATOM 2426 N N . ASN A 1 309 ? 15.912 -8.271 62.477 1.00 26.18 309 ASN A N 1
ATOM 2427 C CA . ASN A 1 309 ? 16.960 -9.274 62.578 1.00 26.07 309 ASN A CA 1
ATOM 2428 C C . ASN A 1 309 ? 17.910 -8.868 63.704 1.00 25.89 309 ASN A C 1
ATOM 2429 O O . ASN A 1 309 ? 18.751 -8.000 63.548 1.00 25.54 309 ASN A O 1
ATOM 2434 N N . SER A 1 310 ? 17.708 -9.436 64.905 1.00 27.00 310 SER A N 1
ATOM 2435 C CA . SER A 1 310 ? 18.534 -9.076 66.065 1.00 30.38 310 SER A CA 1
ATOM 2436 C C . SER A 1 310 ? 19.953 -9.604 66.045 1.00 31.04 310 SER A C 1
ATOM 2437 O O . SER A 1 310 ? 20.766 -9.160 66.838 1.00 37.13 310 SER A O 1
ATOM 2440 N N . GLU A 1 311 ? 20.264 -10.552 65.183 1.00 33.35 311 GLU A N 1
ATOM 2441 C CA . GLU A 1 311 ? 21.692 -10.937 64.967 1.00 39.29 311 GLU A CA 1
ATOM 2442 C C . GLU A 1 311 ? 22.438 -9.834 64.251 1.00 32.94 311 GLU A C 1
ATOM 2443 O O . GLU A 1 311 ? 23.484 -9.493 64.663 1.00 35.43 311 GLU A O 1
ATOM 2449 N N . ASN A 1 312 ? 21.892 -9.254 63.204 1.00 32.47 312 ASN A N 1
ATOM 2450 C CA . ASN A 1 312 ? 22.578 -8.133 62.543 1.00 30.63 312 ASN A CA 1
ATOM 2451 C C . ASN A 1 312 ? 22.449 -6.802 63.252 1.00 26.98 312 ASN A C 1
ATOM 2452 O O . ASN A 1 312 ? 23.331 -5.980 63.199 1.00 29.39 312 ASN A O 1
ATOM 2457 N N . TYR A 1 313 ? 21.327 -6.592 63.909 1.00 28.51 313 TYR A N 1
ATOM 2458 C CA . TYR A 1 313 ? 21.067 -5.363 64.610 1.00 24.03 313 TYR A CA 1
ATOM 2459 C C . TYR A 1 313 ? 20.776 -5.700 66.086 1.00 28.04 313 TYR A C 1
ATOM 2460 O O . TYR A 1 313 ? 19.647 -5.534 66.553 1.00 27.63 313 TYR A O 1
ATOM 2469 N N . PRO A 1 314 ? 21.824 -6.097 66.815 1.00 27.59 314 PRO A N 1
ATOM 2470 C CA . PRO A 1 314 ? 21.690 -6.327 68.265 1.00 26.24 314 PRO A CA 1
ATOM 2471 C C . PRO A 1 314 ? 21.282 -5.046 68.951 1.00 28.87 314 PRO A C 1
ATOM 2472 O O . PRO A 1 314 ? 21.755 -3.929 68.573 1.00 27.87 314 PRO A O 1
ATOM 2476 N N . GLN A 1 315 ? 20.429 -5.199 69.951 1.00 29.79 315 GLN A N 1
ATOM 2477 C CA . GLN A 1 315 ? 19.965 -4.078 70.795 1.00 30.89 315 GLN A CA 1
ATOM 2478 C C . GLN A 1 315 ? 19.215 -2.966 70.106 1.00 26.88 315 GLN A C 1
ATOM 2479 O O . GLN A 1 315 ? 19.081 -1.888 70.647 1.00 28.78 315 GLN A O 1
ATOM 2485 N N . LEU A 1 316 ? 18.670 -3.233 68.927 1.00 29.19 316 LEU A N 1
ATOM 2486 C CA . LEU A 1 316 ? 18.002 -2.201 68.151 1.00 28.23 316 LEU A CA 1
ATOM 2487 C C . LEU A 1 316 ? 16.808 -1.594 68.878 1.00 27.49 316 LEU A C 1
ATOM 2488 O O . LEU A 1 316 ? 16.554 -0.386 68.827 1.00 28.58 316 LEU A O 1
ATOM 2493 N N . ASP A 1 317 ? 16.099 -2.450 69.589 1.00 29.04 317 ASP A N 1
ATOM 2494 C CA . ASP A 1 317 ? 14.876 -2.068 70.302 1.00 31.16 317 ASP A CA 1
ATOM 2495 C C . ASP A 1 317 ? 15.196 -0.938 71.282 1.00 27.56 317 ASP A C 1
ATOM 2496 O O . ASP A 1 317 ? 14.579 0.148 71.225 1.00 25.14 317 ASP A O 1
ATOM 2501 N N . SER A 1 318 ? 16.288 -1.098 72.043 1.00 28.19 318 SER A N 1
ATOM 2502 C CA . SER A 1 318 ? 16.669 -0.084 72.984 1.00 26.79 318 SER A CA 1
ATOM 2503 C C . SER A 1 318 ? 17.378 1.064 72.251 1.00 23.98 318 SER A C 1
ATOM 2504 O O . SER A 1 318 ? 17.212 2.211 72.605 1.00 22.52 318 SER A O 1
ATOM 2507 N N . ARG A 1 319 ? 18.204 0.736 71.266 1.00 27.90 319 ARG A N 1
ATOM 2508 C CA . ARG A 1 319 ? 19.016 1.755 70.570 1.00 30.46 319 ARG A CA 1
ATOM 2509 C C . ARG A 1 319 ? 18.143 2.769 69.823 1.00 29.19 319 ARG A C 1
ATOM 2510 O O . ARG A 1 319 ? 18.459 3.967 69.864 1.00 32.32 319 ARG A O 1
ATOM 2518 N N . ILE A 1 320 ? 17.010 2.302 69.259 1.00 27.41 320 ILE A N 1
ATOM 2519 C CA . ILE A 1 320 ? 16.047 3.209 68.646 1.00 26.09 320 ILE A CA 1
ATOM 2520 C C . ILE A 1 320 ? 15.652 4.314 69.606 1.00 26.76 320 ILE A C 1
ATOM 2521 O O . ILE A 1 320 ? 15.679 5.495 69.271 1.00 23.97 320 ILE A O 1
ATOM 2526 N N . LYS A 1 321 ? 15.333 3.945 70.837 1.00 24.67 321 LYS A N 1
ATOM 2527 C CA . LYS A 1 321 ? 14.911 4.948 71.800 1.00 22.97 321 LYS A CA 1
ATOM 2528 C C . LYS A 1 321 ? 16.051 5.834 72.281 1.00 23.95 321 LYS A C 1
ATOM 2529 O O . LYS A 1 321 ? 15.863 7.031 72.508 1.00 24.07 321 LYS A O 1
ATOM 2535 N N . GLN A 1 322 ? 17.243 5.279 72.465 1.00 23.99 322 GLN A N 1
ATOM 2536 C CA . GLN A 1 322 ? 18.424 6.146 72.792 1.00 26.08 322 GLN A CA 1
ATOM 2537 C C . GLN A 1 322 ? 18.734 7.133 71.680 1.00 27.20 322 GLN A C 1
ATOM 2538 O O . GLN A 1 322 ? 18.897 8.334 71.904 1.00 24.93 322 GLN A O 1
ATOM 2544 N N . TRP A 1 323 ? 18.701 6.644 70.447 1.00 27.18 323 TRP A N 1
ATOM 2545 C CA . TRP A 1 323 ? 18.728 7.557 69.326 1.00 27.46 323 TRP A CA 1
ATOM 2546 C C . TRP A 1 323 ? 17.625 8.627 69.322 1.00 28.32 323 TRP A C 1
ATOM 2547 O O . TRP A 1 323 ? 17.911 9.824 69.090 1.00 30.65 323 TRP A O 1
ATOM 2558 N N . ASN A 1 324 ? 16.383 8.218 69.557 1.00 25.47 324 ASN A N 1
ATOM 2559 C CA . ASN A 1 324 ? 15.328 9.178 69.608 1.00 28.35 324 ASN A CA 1
ATOM 2560 C C . ASN A 1 324 ? 15.602 10.196 70.717 1.00 29.01 324 ASN A C 1
ATOM 2561 O O . ASN A 1 324 ? 15.290 11.349 70.526 1.00 25.05 324 ASN A O 1
ATOM 2566 N N . GLN A 1 325 ? 16.159 9.776 71.868 1.00 29.27 325 GLN A N 1
ATOM 2567 C CA . GLN A 1 325 ? 16.429 10.743 72.926 1.00 31.84 325 GLN A CA 1
ATOM 2568 C C . GLN A 1 325 ? 17.346 11.886 72.447 1.00 36.23 325 GLN A C 1
ATOM 2569 O O . GLN A 1 325 ? 17.250 12.992 72.961 1.00 32.48 325 GLN A O 1
ATOM 2575 N N . GLU A 1 326 ? 18.241 11.581 71.500 1.00 34.79 326 GLU A N 1
ATOM 2576 C CA . GLU A 1 326 ? 19.180 12.539 70.915 1.00 36.67 326 GLU A CA 1
ATOM 2577 C C . GLU A 1 326 ? 18.635 13.116 69.597 1.00 34.86 326 GLU A C 1
ATOM 2578 O O . GLU A 1 326 ? 19.408 13.725 68.831 1.00 32.00 326 GLU A O 1
ATOM 2584 N N . GLY A 1 327 ? 17.352 12.947 69.288 1.00 28.22 327 GLY A N 1
ATOM 2585 C CA . GLY A 1 327 ? 16.806 13.597 68.118 1.00 28.22 327 GLY A CA 1
ATOM 2586 C C . GLY A 1 327 ? 17.039 12.849 66.822 1.00 28.64 327 GLY A C 1
ATOM 2587 O O . GLY A 1 327 ? 16.998 13.462 65.740 1.00 29.43 327 GLY A O 1
ATOM 2588 N N . VAL A 1 328 ? 17.251 11.519 66.920 1.00 24.51 328 VAL A N 1
ATOM 2589 C CA . VAL A 1 328 ? 17.503 10.668 65.795 1.00 27.42 328 VAL A CA 1
ATOM 2590 C C . VAL A 1 328 ? 16.394 9.619 65.682 1.00 31.14 328 VAL A C 1
ATOM 2591 O O . VAL A 1 328 ? 16.212 8.814 66.602 1.00 28.71 328 VAL A O 1
ATOM 2595 N N . GLN A 1 329 ? 15.667 9.645 64.560 1.00 27.09 329 GLN A N 1
ATOM 2596 C CA . GLN A 1 329 ? 14.666 8.628 64.276 1.00 29.60 329 GLN A CA 1
ATOM 2597 C C . GLN A 1 329 ? 15.327 7.427 63.639 1.00 25.94 329 GLN A C 1
ATOM 2598 O O . GLN A 1 329 ? 16.402 7.531 63.097 1.00 25.19 329 GLN A O 1
ATOM 2604 N N . PHE A 1 330 ? 14.711 6.265 63.758 1.00 24.11 330 PHE A N 1
ATOM 2605 C CA . PHE A 1 330 ? 15.143 5.064 63.047 1.00 22.43 330 PHE A CA 1
ATOM 2606 C C . PHE A 1 330 ? 14.143 4.752 61.982 1.00 22.74 330 PHE A C 1
ATOM 2607 O O . PHE A 1 330 ? 12.911 4.609 62.254 1.00 22.85 330 PHE A O 1
ATOM 2615 N N . LEU A 1 331 ? 14.636 4.616 60.767 1.00 25.05 331 LEU A N 1
ATOM 2616 C CA . LEU A 1 331 ? 13.773 4.257 59.626 1.00 24.78 331 LEU A CA 1
ATOM 2617 C C . LEU A 1 331 ? 14.181 2.898 59.050 1.00 23.07 331 LEU A C 1
ATOM 2618 O O . LEU A 1 331 ? 15.394 2.577 59.018 1.00 23.53 331 LEU A O 1
ATOM 2623 N N . ALA A 1 332 ? 13.184 2.111 58.606 1.00 19.71 332 ALA A N 1
ATOM 2624 C CA . ALA A 1 332 ? 13.414 0.740 58.123 1.00 20.66 332 ALA A CA 1
ATOM 2625 C C . ALA A 1 332 ? 12.984 0.604 56.633 1.00 22.23 332 ALA A C 1
ATOM 2626 O O . ALA A 1 332 ? 12.965 1.600 55.927 1.00 23.23 332 ALA A O 1
ATOM 2628 N N . TYR A 1 333 ? 12.584 -0.576 56.214 1.00 22.51 333 TYR A N 1
ATOM 2629 C CA . TYR A 1 333 ? 12.330 -0.896 54.799 1.00 22.92 333 TYR A CA 1
ATOM 2630 C C . TYR A 1 333 ? 11.260 -2.019 54.791 1.00 26.54 333 TYR A C 1
ATOM 2631 O O . TYR A 1 333 ? 11.335 -3.018 55.548 1.00 26.44 333 TYR A O 1
ATOM 2640 N N . ILE A 1 334 ? 10.288 -1.884 53.911 1.00 25.07 334 ILE A N 1
ATOM 2641 C CA . ILE A 1 334 ? 9.274 -2.970 53.706 1.00 22.89 334 ILE A CA 1
ATOM 2642 C C . ILE A 1 334 ? 8.800 -2.811 52.274 1.00 24.28 334 ILE A C 1
ATOM 2643 O O . ILE A 1 334 ? 8.813 -1.698 51.750 1.00 23.11 334 ILE A O 1
ATOM 2648 N N . ASN A 1 335 ? 8.525 -3.933 51.633 1.00 23.39 335 ASN A N 1
ATOM 2649 C CA . ASN A 1 335 ? 7.777 -3.936 50.403 1.00 22.25 335 ASN A CA 1
ATOM 2650 C C . ASN A 1 335 ? 6.597 -4.919 50.523 1.00 22.67 335 ASN A C 1
ATOM 2651 O O . ASN A 1 335 ? 6.498 -5.608 51.493 1.00 23.31 335 ASN A O 1
ATOM 2656 N N . PRO A 1 336 ? 5.732 -5.009 49.517 1.00 24.98 336 PRO A N 1
ATOM 2657 C CA . PRO A 1 336 ? 4.581 -5.844 49.724 1.00 26.10 336 PRO A CA 1
ATOM 2658 C C . PRO A 1 336 ? 4.755 -7.297 49.163 1.00 25.18 336 PRO A C 1
ATOM 2659 O O . PRO A 1 336 ? 3.771 -7.975 48.821 1.00 26.98 336 PRO A O 1
ATOM 2663 N N . TYR A 1 337 ? 5.994 -7.717 49.063 1.00 23.43 337 TYR A N 1
ATOM 2664 C CA . TYR A 1 337 ? 6.355 -9.035 48.671 1.00 24.51 337 TYR A CA 1
ATOM 2665 C C . TYR A 1 337 ? 6.999 -9.698 49.841 1.00 27.10 337 TYR A C 1
ATOM 2666 O O . TYR A 1 337 ? 7.406 -9.015 50.766 1.00 29.57 337 TYR A O 1
ATOM 2675 N N . VAL A 1 338 ? 6.999 -11.043 49.847 1.00 27.66 338 VAL A N 1
ATOM 2676 C CA . VAL A 1 338 ? 7.657 -11.799 50.933 1.00 29.35 338 VAL A CA 1
ATOM 2677 C C . VAL A 1 338 ? 8.559 -12.948 50.426 1.00 34.84 338 VAL A C 1
ATOM 2678 O O . VAL A 1 338 ? 8.076 -13.822 49.656 1.00 32.96 338 VAL A O 1
ATOM 2682 N N . ALA A 1 339 ? 9.845 -12.914 50.849 1.00 30.18 339 ALA A N 1
ATOM 2683 C CA . ALA A 1 339 ? 10.851 -13.879 50.438 1.00 30.28 339 ALA A CA 1
ATOM 2684 C C . ALA A 1 339 ? 10.360 -15.297 50.658 1.00 29.63 339 ALA A C 1
ATOM 2685 O O . ALA A 1 339 ? 9.964 -15.651 51.752 1.00 29.65 339 ALA A O 1
ATOM 2687 N N . SER A 1 340 ? 10.345 -16.080 49.588 1.00 28.29 340 SER A N 1
ATOM 2688 C CA . SER A 1 340 ? 9.807 -17.442 49.642 1.00 30.68 340 SER A CA 1
ATOM 2689 C C . SER A 1 340 ? 10.571 -18.348 50.571 1.00 30.54 340 SER A C 1
ATOM 2690 O O . SER A 1 340 ? 10.072 -19.349 50.963 1.00 34.23 340 SER A O 1
ATOM 2693 N N . ASP A 1 341 ? 11.795 -18.008 50.922 1.00 33.78 341 ASP A N 1
ATOM 2694 C CA . ASP A 1 341 ? 12.628 -18.834 51.791 1.00 34.04 341 ASP A CA 1
ATOM 2695 C C . ASP A 1 341 ? 12.547 -18.362 53.256 1.00 37.09 341 ASP A C 1
ATOM 2696 O O . ASP A 1 341 ? 13.426 -18.691 54.063 1.00 37.76 341 ASP A O 1
ATOM 2701 N N . LYS A 1 342 ? 11.481 -17.639 53.615 1.00 35.76 342 LYS A N 1
ATOM 2702 C CA . LYS A 1 342 ? 11.327 -17.100 54.973 1.00 33.55 342 LYS A CA 1
ATOM 2703 C C . LYS A 1 342 ? 9.920 -17.215 55.479 1.00 33.70 342 LYS A C 1
ATOM 2704 O O . LYS A 1 342 ? 9.005 -17.543 54.724 1.00 31.70 342 LYS A O 1
ATOM 2710 N N . ASP A 1 343 ? 9.778 -16.922 56.775 1.00 34.84 343 ASP A N 1
ATOM 2711 C CA . ASP A 1 343 ? 8.591 -17.141 57.572 1.00 35.96 343 ASP A CA 1
ATOM 2712 C C . ASP A 1 343 ? 7.303 -16.480 57.087 1.00 34.48 343 ASP A C 1
ATOM 2713 O O . ASP A 1 343 ? 6.229 -17.100 57.108 1.00 34.36 343 ASP A O 1
ATOM 2718 N N . LEU A 1 344 ? 7.368 -15.181 56.764 1.00 29.73 344 LEU A N 1
ATOM 2719 C CA . LEU A 1 344 ? 6.154 -14.479 56.405 1.00 31.05 344 LEU A CA 1
ATOM 2720 C C . LEU A 1 344 ? 5.517 -15.055 55.182 1.00 30.36 344 LEU A C 1
ATOM 2721 O O . LEU A 1 344 ? 4.287 -15.071 55.096 1.00 32.27 344 LEU A O 1
ATOM 2726 N N . CYS A 1 345 ? 6.334 -15.468 54.229 1.00 30.81 345 CYS A N 1
ATOM 2727 C CA . CYS A 1 345 ? 5.825 -16.077 53.014 1.00 33.47 345 CYS A CA 1
ATOM 2728 C C . CYS A 1 345 ? 5.124 -17.381 53.318 1.00 36.27 345 CYS A C 1
ATOM 2729 O O . CYS A 1 345 ? 4.050 -17.647 52.781 1.00 33.66 345 CYS A O 1
ATOM 2732 N N . GLU A 1 346 ? 5.709 -18.136 54.238 1.00 37.36 346 GLU A N 1
ATOM 2733 C CA . GLU A 1 346 ? 5.093 -19.384 54.703 1.00 43.43 346 GLU A CA 1
ATOM 2734 C C . GLU A 1 346 ? 3.765 -19.096 55.379 1.00 40.38 346 GLU A C 1
ATOM 2735 O O . GLU A 1 346 ? 2.748 -19.707 55.058 1.00 37.29 346 GLU A O 1
ATOM 2741 N N . GLU A 1 347 ? 3.757 -18.134 56.287 1.00 40.63 347 GLU A N 1
ATOM 2742 C CA . GLU A 1 347 ? 2.522 -17.774 56.977 1.00 39.48 347 GLU A CA 1
ATOM 2743 C C . GLU A 1 347 ? 1.463 -17.260 55.987 1.00 40.53 347 GLU A C 1
ATOM 2744 O O . GLU A 1 347 ? 0.281 -17.660 56.049 1.00 38.16 347 GLU A O 1
ATOM 2750 N N . ALA A 1 348 ? 1.879 -16.408 55.047 1.00 36.78 348 ALA A N 1
ATOM 2751 C CA . ALA A 1 348 ? 0.958 -15.964 53.994 1.00 39.21 348 ALA A CA 1
ATOM 2752 C C . ALA A 1 348 ? 0.394 -17.149 53.200 1.00 35.03 348 ALA A C 1
ATOM 2753 O O . ALA A 1 348 ? -0.838 -17.257 52.954 1.00 31.30 348 ALA A O 1
ATOM 2755 N N . ALA A 1 349 ? 1.290 -18.036 52.802 1.00 38.77 349 ALA A N 1
ATOM 2756 C CA . ALA A 1 349 ? 0.883 -19.213 52.005 1.00 41.27 349 ALA A CA 1
ATOM 2757 C C . ALA A 1 349 ? -0.185 -20.035 52.738 1.00 41.53 349 ALA A C 1
ATOM 2758 O O . ALA A 1 349 ? -1.182 -20.363 52.154 1.00 44.76 349 ALA A O 1
ATOM 2760 N N . GLN A 1 350 ? 0.003 -20.267 54.039 1.00 37.97 350 GLN A N 1
ATOM 2761 C CA . GLN A 1 350 ? -0.916 -21.037 54.884 1.00 40.53 350 GLN A CA 1
ATOM 2762 C C . GLN A 1 350 ? -2.342 -20.477 55.054 1.00 40.08 350 GLN A C 1
ATOM 2763 O O . GLN A 1 350 ? -3.297 -21.223 55.221 1.00 39.28 350 GLN A O 1
ATOM 2769 N N . HIS A 1 351 ? -2.473 -19.162 54.985 1.00 36.22 351 HIS A N 1
ATOM 2770 C CA . HIS A 1 351 ? -3.750 -18.475 55.052 1.00 35.54 351 HIS A CA 1
ATOM 2771 C C . HIS A 1 351 ? -4.309 -18.097 53.707 1.00 33.96 351 HIS A C 1
ATOM 2772 O O . HIS A 1 351 ? -5.386 -17.478 53.665 1.00 39.60 351 HIS A O 1
ATOM 2779 N N . GLY A 1 352 ? -3.639 -18.498 52.625 1.00 32.45 352 GLY A N 1
ATOM 2780 C CA . GLY A 1 352 ? -4.064 -18.194 51.258 1.00 32.09 352 GLY A CA 1
ATOM 2781 C C . GLY A 1 352 ? -4.005 -16.701 51.026 1.00 31.76 352 GLY A C 1
ATOM 2782 O O . GLY A 1 352 ? -4.919 -16.137 50.457 1.00 35.53 352 GLY A O 1
ATOM 2783 N N . TYR A 1 353 ? -2.944 -16.033 51.513 1.00 34.27 353 TYR A N 1
ATOM 2784 C CA . TYR A 1 353 ? -2.827 -14.562 51.397 1.00 30.37 353 TYR A CA 1
ATOM 2785 C C . TYR A 1 353 ? -2.025 -14.080 50.200 1.00 27.67 353 TYR A C 1
ATOM 2786 O O . TYR A 1 353 ? -1.808 -12.886 50.038 1.00 32.32 353 TYR A O 1
ATOM 2795 N N . LEU A 1 354 ? -1.587 -14.993 49.381 1.00 26.95 354 LEU A N 1
ATOM 2796 C CA . LEU A 1 354 ? -0.737 -14.688 48.282 1.00 32.25 354 LEU A CA 1
ATOM 2797 C C . LEU A 1 354 ? -1.488 -14.708 46.987 1.00 30.06 354 LEU A C 1
ATOM 2798 O O . LEU A 1 354 ? -2.397 -15.501 46.819 1.00 37.81 354 LEU A O 1
ATOM 2803 N N . ALA A 1 355 ? -1.058 -13.878 46.046 1.00 27.48 355 ALA A N 1
ATOM 2804 C CA . ALA A 1 355 ? -1.572 -13.964 44.661 1.00 30.09 355 ALA A CA 1
ATOM 2805 C C . ALA A 1 355 ? -1.309 -15.320 44.094 1.00 35.49 355 ALA A C 1
ATOM 2806 O O . ALA A 1 355 ? -0.275 -15.932 44.388 1.00 32.99 355 ALA A O 1
ATOM 2808 N N . LYS A 1 356 ? -2.188 -15.740 43.195 1.00 34.61 356 LYS A N 1
ATOM 2809 C CA . LYS A 1 356 ? -2.201 -17.101 42.745 1.00 37.96 356 LYS A CA 1
ATOM 2810 C C . LYS A 1 356 ? -1.733 -17.152 41.301 1.00 35.50 356 LYS A C 1
ATOM 2811 O O . LYS A 1 356 ? -1.783 -16.146 40.610 1.00 30.69 356 LYS A O 1
ATOM 2817 N N . ASP A 1 357 ? -1.280 -18.322 40.853 1.00 38.70 357 ASP A N 1
ATOM 2818 C CA . ASP A 1 357 ? -1.069 -18.568 39.393 1.00 38.42 357 ASP A CA 1
ATOM 2819 C C . ASP A 1 357 ? -2.302 -19.328 38.834 1.00 37.44 357 ASP A C 1
ATOM 2820 O O . ASP A 1 357 ? -3.217 -19.619 39.561 1.00 32.44 357 ASP A O 1
ATOM 2825 N N . ALA A 1 358 ? -2.320 -19.577 37.533 1.00 40.34 358 ALA A N 1
ATOM 2826 C CA . ALA A 1 358 ? -3.449 -20.180 36.860 1.00 40.45 358 ALA A CA 1
ATOM 2827 C C . ALA A 1 358 ? -3.727 -21.588 37.371 1.00 46.15 358 ALA A C 1
ATOM 2828 O O . ALA A 1 358 ? -4.883 -21.962 37.486 1.00 54.65 358 ALA A O 1
ATOM 2830 N N . SER A 1 359 ? -2.687 -22.334 37.736 1.00 47.44 359 SER A N 1
ATOM 2831 C CA . SER A 1 359 ? -2.867 -23.642 38.374 1.00 50.57 359 SER A CA 1
ATOM 2832 C C . SER A 1 359 ? -3.483 -23.596 39.787 1.00 52.12 359 SER A C 1
ATOM 2833 O O . SER A 1 359 ? -3.806 -24.643 40.341 1.00 50.29 359 SER A O 1
ATOM 2836 N N . GLY A 1 360 ? -3.664 -22.405 40.362 1.00 45.61 360 GLY A N 1
ATOM 2837 C CA . GLY A 1 360 ? -4.200 -22.250 41.724 1.00 41.23 360 GLY A CA 1
ATOM 2838 C C . GLY A 1 360 ? -3.157 -22.341 42.820 1.00 39.70 360 GLY A C 1
ATOM 2839 O O . GLY A 1 360 ? -3.510 -22.234 44.005 1.00 44.64 360 GLY A O 1
ATOM 2840 N N . GLY A 1 361 ? -1.881 -22.553 42.443 1.00 35.98 361 GLY A N 1
ATOM 2841 C CA . GLY A 1 361 ? -0.779 -22.415 43.364 1.00 34.62 361 GLY A CA 1
ATOM 2842 C C . GLY A 1 361 ? -0.467 -20.943 43.703 1.00 36.59 361 GLY A C 1
ATOM 2843 O O . GLY A 1 361 ? -1.002 -19.992 43.134 1.00 38.02 361 GLY A O 1
ATOM 2844 N N . ASP A 1 362 ? 0.429 -20.752 44.635 1.00 40.01 362 ASP A N 1
ATOM 2845 C CA . ASP A 1 362 ? 0.864 -19.415 44.963 1.00 38.31 362 ASP A CA 1
ATOM 2846 C C . ASP A 1 362 ? 1.921 -18.994 43.958 1.00 37.42 362 ASP A C 1
ATOM 2847 O O . ASP A 1 362 ? 2.900 -19.727 43.688 1.00 39.74 362 ASP A O 1
ATOM 2852 N N . TYR A 1 363 ? 1.772 -17.784 43.431 1.00 33.88 363 TYR A N 1
ATOM 2853 C CA . TYR A 1 363 ? 2.630 -17.324 42.372 1.00 34.57 363 TYR A CA 1
ATOM 2854 C C . TYR A 1 363 ? 3.976 -16.900 42.978 1.00 36.86 363 TYR A C 1
ATOM 2855 O O . TYR A 1 363 ? 4.016 -16.004 43.787 1.00 36.83 363 TYR A O 1
ATOM 2864 N N . LEU A 1 364 ? 5.082 -17.528 42.571 1.00 34.89 364 LEU A N 1
ATOM 2865 C CA . LEU A 1 364 ? 6.395 -17.089 43.043 1.00 35.22 364 LEU A CA 1
ATOM 2866 C C . LEU A 1 364 ? 7.051 -16.251 41.970 1.00 31.93 364 LEU A C 1
ATOM 2867 O O . LEU A 1 364 ? 7.216 -16.683 40.834 1.00 32.99 364 LEU A O 1
ATOM 2872 N N . VAL A 1 365 ? 7.368 -15.013 42.328 1.00 31.67 365 VAL A N 1
ATOM 2873 C CA . VAL A 1 365 ? 7.945 -14.095 41.401 1.00 29.81 365 VAL A CA 1
ATOM 2874 C C . VAL A 1 365 ? 9.441 -14.179 41.556 1.00 30.37 365 VAL A C 1
ATOM 2875 O O . VAL A 1 365 ? 9.944 -14.213 42.683 1.00 28.47 365 VAL A O 1
ATOM 2879 N N . GLU A 1 366 ? 10.143 -14.116 40.431 1.00 28.32 366 GLU A N 1
ATOM 2880 C CA . GLU A 1 366 ? 11.628 -14.042 40.459 1.00 33.78 366 GLU A CA 1
ATOM 2881 C C . GLU A 1 366 ? 12.039 -12.572 40.622 1.00 35.33 366 GLU A C 1
ATOM 2882 O O . GLU A 1 366 ? 11.717 -11.745 39.779 1.00 35.34 366 GLU A O 1
ATOM 2888 N N . PHE A 1 367 ? 12.740 -12.244 41.715 1.00 35.72 367 PHE A N 1
ATOM 2889 C CA . PHE A 1 367 ? 13.058 -10.833 42.066 1.00 32.29 367 PHE A CA 1
ATOM 2890 C C . PHE A 1 367 ? 14.545 -10.480 41.886 1.00 35.56 367 PHE A C 1
ATOM 2891 O O . PHE A 1 367 ? 14.960 -9.338 42.192 1.00 40.12 367 PHE A O 1
ATOM 2899 N N . GLY A 1 368 ? 15.354 -11.444 41.433 1.00 37.48 368 GLY A N 1
ATOM 2900 C CA . GLY A 1 368 ? 16.791 -11.210 41.146 1.00 36.83 368 GLY A CA 1
ATOM 2901 C C . GLY A 1 368 ? 17.561 -12.148 42.020 1.00 36.39 368 GLY A C 1
ATOM 2902 O O . GLY A 1 368 ? 18.113 -11.743 43.035 1.00 36.75 368 GLY A O 1
ATOM 2903 N N . GLU A 1 369 ? 17.520 -13.416 41.632 1.00 36.89 369 GLU A N 1
ATOM 2904 C CA . GLU A 1 369 ? 18.208 -14.531 42.300 1.00 32.74 369 GLU A CA 1
ATOM 2905 C C . GLU A 1 369 ? 17.571 -14.932 43.607 1.00 32.62 369 GLU A C 1
ATOM 2906 O O . GLU A 1 369 ? 18.240 -15.435 44.444 1.00 35.20 369 GLU A O 1
ATOM 2912 N N . PHE A 1 370 ? 16.291 -14.650 43.789 1.00 29.79 370 PHE A N 1
ATOM 2913 C CA . PHE A 1 370 ? 15.507 -15.170 44.881 1.00 29.20 370 PHE A CA 1
ATOM 2914 C C . PHE A 1 370 ? 14.060 -15.001 44.447 1.00 31.64 370 PHE A C 1
ATOM 2915 O O . PHE A 1 370 ? 13.785 -14.256 43.501 1.00 32.14 370 PHE A O 1
ATOM 2923 N N . TYR A 1 371 ? 13.157 -15.676 45.131 1.00 30.41 371 TYR A N 1
ATOM 2924 C CA . TYR A 1 371 ? 11.750 -15.658 44.795 1.00 35.46 371 TYR A CA 1
ATOM 2925 C C . TYR A 1 371 ? 10.987 -15.046 45.928 1.00 34.58 371 TYR A C 1
ATOM 2926 O O . TYR A 1 371 ? 11.399 -15.080 47.083 1.00 33.48 371 TYR A O 1
ATOM 2935 N N . GLY A 1 372 ? 9.852 -14.483 45.600 1.00 30.46 372 GLY A N 1
ATOM 2936 C CA . GLY A 1 372 ? 8.973 -14.019 46.633 1.00 30.19 372 GLY A CA 1
ATOM 2937 C C . GLY A 1 372 ? 7.545 -14.256 46.258 1.00 28.06 372 GLY A C 1
ATOM 2938 O O . GLY A 1 372 ? 7.218 -14.367 45.076 1.00 27.56 372 GLY A O 1
ATOM 2939 N N . GLY A 1 373 ? 6.722 -14.355 47.276 1.00 24.86 373 GLY A N 1
ATOM 2940 C CA . GLY A 1 373 ? 5.257 -14.233 47.119 1.00 29.38 373 GLY A CA 1
ATOM 2941 C C . GLY A 1 373 ? 4.835 -12.775 47.039 1.00 30.18 373 GLY A C 1
ATOM 2942 O O . GLY A 1 373 ? 5.548 -11.870 47.517 1.00 31.35 373 GLY A O 1
ATOM 2943 N N . VAL A 1 374 ? 3.670 -12.558 46.417 1.00 29.27 374 VAL A N 1
ATOM 2944 C CA . VAL A 1 374 ? 3.077 -11.258 46.316 1.00 29.54 374 VAL A CA 1
ATOM 2945 C C . VAL A 1 374 ? 1.897 -11.333 47.254 1.00 32.18 374 VAL A C 1
ATOM 2946 O O . VAL A 1 374 ? 0.952 -12.157 47.062 1.00 30.28 374 VAL A O 1
ATOM 2950 N N . VAL A 1 375 ? 1.922 -10.500 48.290 1.00 28.40 375 VAL A N 1
ATOM 2951 C CA . VAL A 1 375 ? 0.820 -10.455 49.220 1.00 29.53 375 VAL A CA 1
ATOM 2952 C C . VAL A 1 375 ? -0.376 -9.912 48.446 1.00 28.64 375 VAL A C 1
ATOM 2953 O O . VAL A 1 375 ? -0.269 -8.858 47.819 1.00 27.31 375 VAL A O 1
ATOM 2957 N N . ASP A 1 376 ? -1.492 -10.634 48.461 1.00 28.82 376 ASP A N 1
ATOM 2958 C CA . ASP A 1 376 ? -2.620 -10.243 47.637 1.00 26.74 376 ASP A CA 1
ATOM 2959 C C . ASP A 1 376 ? -3.407 -9.194 48.346 1.00 28.91 376 ASP A C 1
ATOM 2960 O O . ASP A 1 376 ? -4.300 -9.495 49.136 1.00 31.94 376 ASP A O 1
ATOM 2965 N N . LEU A 1 377 ? -3.038 -7.940 48.106 1.00 27.69 377 LEU A N 1
ATOM 2966 C CA . LEU A 1 377 ? -3.689 -6.803 48.788 1.00 31.26 377 LEU A CA 1
ATOM 2967 C C . LEU A 1 377 ? -5.202 -6.594 48.427 1.00 30.68 377 LEU A C 1
ATOM 2968 O O . LEU A 1 377 ? -5.833 -5.778 49.052 1.00 28.77 377 LEU A O 1
ATOM 2973 N N . THR A 1 378 ? -5.695 -7.265 47.378 1.00 31.95 378 THR A N 1
ATOM 2974 C CA . THR A 1 378 ? -7.101 -7.321 47.023 1.00 31.10 378 THR A CA 1
ATOM 2975 C C . THR A 1 378 ? -7.877 -8.284 47.925 1.00 33.82 378 THR A C 1
ATOM 2976 O O . THR A 1 378 ? -9.099 -8.231 47.978 1.00 30.75 378 THR A O 1
ATOM 2980 N N . ASN A 1 379 ? -7.186 -9.097 48.707 1.00 33.50 379 ASN A N 1
ATOM 2981 C CA . ASN A 1 379 ? -7.868 -9.923 49.704 1.00 34.13 379 ASN A CA 1
ATOM 2982 C C . ASN A 1 379 ? -7.938 -9.131 51.003 1.00 34.43 379 ASN A C 1
ATOM 2983 O O . ASN A 1 379 ? -6.901 -8.989 51.658 1.00 33.69 379 ASN A O 1
ATOM 2988 N N . PRO A 1 380 ? -9.156 -8.688 51.424 1.00 33.38 380 PRO A N 1
ATOM 2989 C CA . PRO A 1 380 ? -9.225 -7.892 52.652 1.00 33.41 380 PRO A CA 1
ATOM 2990 C C . PRO A 1 380 ? -8.537 -8.497 53.839 1.00 31.46 380 PRO A C 1
ATOM 2991 O O . PRO A 1 380 ? -8.066 -7.747 54.683 1.00 32.42 380 PRO A O 1
ATOM 2995 N N . GLU A 1 381 ? -8.528 -9.831 53.947 1.00 33.15 381 GLU A N 1
ATOM 2996 C CA . GLU A 1 381 ? -7.881 -10.488 55.089 1.00 35.76 381 GLU A CA 1
ATOM 2997 C C . GLU A 1 381 ? -6.361 -10.383 54.995 1.00 29.33 381 GLU A C 1
ATOM 2998 O O . GLU A 1 381 ? -5.685 -10.207 55.985 1.00 28.96 381 GLU A O 1
ATOM 3004 N N . ALA A 1 382 ? -5.831 -10.587 53.791 1.00 30.16 382 ALA A N 1
ATOM 3005 C CA . ALA A 1 382 ? -4.373 -10.501 53.555 1.00 27.22 382 ALA A CA 1
ATOM 3006 C C . ALA A 1 382 ? -3.932 -9.035 53.770 1.00 26.79 382 ALA A C 1
ATOM 3007 O O . ALA A 1 382 ? -2.893 -8.775 54.383 1.00 26.57 382 ALA A O 1
ATOM 3009 N N . TYR A 1 383 ? -4.786 -8.114 53.321 1.00 28.79 383 TYR A N 1
ATOM 3010 C CA . TYR A 1 383 ? -4.551 -6.673 53.481 1.00 25.81 383 TYR A CA 1
ATOM 3011 C C . TYR A 1 383 ? -4.460 -6.300 54.976 1.00 27.07 383 TYR A C 1
ATOM 3012 O O . TYR A 1 383 ? -3.493 -5.665 55.417 1.00 30.84 383 TYR A O 1
ATOM 3021 N N . ALA A 1 384 ? -5.406 -6.771 55.752 1.00 28.80 384 ALA A N 1
ATOM 3022 C CA . ALA A 1 384 ? -5.393 -6.527 57.182 1.00 28.20 384 ALA A CA 1
ATOM 3023 C C . ALA A 1 384 ? -4.186 -7.138 57.847 1.00 27.43 384 ALA A C 1
ATOM 3024 O O . ALA A 1 384 ? -3.604 -6.563 58.756 1.00 31.64 384 ALA A O 1
ATOM 3026 N N . TRP A 1 385 ? -3.846 -8.338 57.442 1.00 31.21 385 TRP A N 1
ATOM 3027 C CA . TRP A 1 385 ? -2.751 -9.070 58.031 1.00 29.84 385 TRP A CA 1
ATOM 3028 C C . TRP A 1 385 ? -1.463 -8.325 57.745 1.00 30.18 385 TRP A C 1
ATOM 3029 O O . TRP A 1 385 ? -0.673 -8.086 58.673 1.00 26.73 385 TRP A O 1
ATOM 3040 N N . PHE A 1 386 ? -1.274 -7.879 56.483 1.00 26.79 386 PHE A N 1
ATOM 3041 C CA . PHE A 1 386 ? -0.052 -7.164 56.152 1.00 27.89 386 PHE A CA 1
ATOM 3042 C C . PHE A 1 386 ? 0.099 -5.829 56.861 1.00 28.03 386 PHE A C 1
ATOM 3043 O O . PHE A 1 386 ? 1.207 -5.456 57.334 1.00 25.18 386 PHE A O 1
ATOM 3051 N N . LYS A 1 387 ? -1.011 -5.136 56.973 1.00 25.26 387 LYS A N 1
ATOM 3052 C CA . LYS A 1 387 ? -1.069 -3.930 57.788 1.00 27.62 387 LYS A CA 1
ATOM 3053 C C . LYS A 1 387 ? -0.670 -4.230 59.274 1.00 26.74 387 LYS A C 1
ATOM 3054 O O . LYS A 1 387 ? -0.086 -3.375 59.940 1.00 25.06 387 LYS A O 1
ATOM 3060 N N . GLU A 1 388 ? -0.990 -5.415 59.788 1.00 28.23 388 GLU A N 1
ATOM 3061 C CA . GLU A 1 388 ? -0.629 -5.743 61.187 1.00 29.23 388 GLU A CA 1
ATOM 3062 C C . GLU A 1 388 ? 0.846 -6.042 61.256 1.00 29.50 388 GLU A C 1
ATOM 3063 O O . GLU A 1 388 ? 1.459 -5.834 62.270 1.00 28.64 388 GLU A O 1
ATOM 3069 N N . VAL A 1 389 ? 1.398 -6.570 60.172 1.00 27.46 389 VAL A N 1
ATOM 3070 C CA . VAL A 1 389 ? 2.830 -6.788 60.111 1.00 29.51 389 VAL A CA 1
ATOM 3071 C C . VAL A 1 389 ? 3.533 -5.452 60.256 1.00 28.72 389 VAL A C 1
ATOM 3072 O O . VAL A 1 389 ? 4.512 -5.331 61.011 1.00 27.75 389 VAL A O 1
ATOM 3076 N N . ILE A 1 390 ? 3.063 -4.444 59.526 1.00 24.83 390 ILE A N 1
ATOM 3077 C CA . ILE A 1 390 ? 3.666 -3.098 59.643 1.00 25.44 390 ILE A CA 1
ATOM 3078 C C . ILE A 1 390 ? 3.546 -2.621 61.103 1.00 24.83 390 ILE A C 1
ATOM 3079 O O . ILE A 1 390 ? 4.520 -2.224 61.727 1.00 27.54 390 ILE A O 1
ATOM 3084 N N . LYS A 1 391 ? 2.343 -2.694 61.616 1.00 23.67 391 LYS A N 1
ATOM 3085 C CA . LYS A 1 391 ? 2.050 -2.174 62.937 1.00 25.15 391 LYS A CA 1
ATOM 3086 C C . LYS A 1 391 ? 2.851 -2.835 63.996 1.00 25.08 391 LYS A C 1
ATOM 3087 O O . LYS A 1 391 ? 3.366 -2.193 64.887 1.00 25.62 391 LYS A O 1
ATOM 3093 N N . LYS A 1 392 ? 2.894 -4.155 63.938 1.00 26.71 392 LYS A N 1
ATOM 3094 C CA . LYS A 1 392 ? 3.568 -4.931 64.967 1.00 26.41 392 LYS A CA 1
ATOM 3095 C C . LYS A 1 392 ? 5.060 -4.945 64.790 1.00 28.17 392 LYS A C 1
ATOM 3096 O O . LYS A 1 392 ? 5.777 -4.786 65.746 1.00 26.76 392 LYS A O 1
ATOM 3102 N N . ASN A 1 393 ? 5.548 -5.156 63.567 1.00 23.46 393 ASN A N 1
ATOM 3103 C CA . ASN A 1 393 ? 6.982 -5.389 63.351 1.00 24.22 393 ASN A CA 1
ATOM 3104 C C . ASN A 1 393 ? 7.803 -4.138 63.042 1.00 25.02 393 ASN A C 1
ATOM 3105 O O . ASN A 1 393 ? 9.049 -4.121 63.243 1.00 24.77 393 ASN A O 1
ATOM 3110 N N . MET A 1 394 ? 7.109 -3.051 62.685 1.00 27.16 394 MET A N 1
ATOM 3111 C CA . MET A 1 394 ? 7.769 -1.751 62.443 1.00 25.12 394 MET A CA 1
ATOM 3112 C C . MET A 1 394 ? 7.317 -0.640 63.353 1.00 28.36 394 MET A C 1
ATOM 3113 O O . MET A 1 394 ? 8.175 -0.018 64.024 1.00 26.30 394 MET A O 1
ATOM 3118 N N . ILE A 1 395 ? 5.992 -0.381 63.451 1.00 24.94 395 ILE A N 1
ATOM 3119 C CA . ILE A 1 395 ? 5.590 0.714 64.286 1.00 25.26 395 ILE A CA 1
ATOM 3120 C C . ILE A 1 395 ? 5.892 0.402 65.781 1.00 26.62 395 ILE A C 1
ATOM 3121 O O . ILE A 1 395 ? 6.542 1.203 66.484 1.00 24.19 395 ILE A O 1
ATOM 3126 N N . GLU A 1 396 ? 5.516 -0.791 66.233 1.00 27.91 396 GLU A N 1
ATOM 3127 C CA . GLU A 1 396 ? 5.650 -1.121 67.647 1.00 29.09 396 GLU A CA 1
ATOM 3128 C C . GLU A 1 396 ? 7.121 -1.306 67.957 1.00 28.33 396 GLU A C 1
ATOM 3129 O O . GLU A 1 396 ? 7.568 -1.044 69.065 1.00 27.53 396 GLU A O 1
ATOM 3135 N N . LEU A 1 397 ? 7.910 -1.696 66.970 1.00 25.83 397 LEU A N 1
ATOM 3136 C CA . LEU A 1 397 ? 9.368 -1.720 67.152 1.00 25.60 397 LEU A CA 1
ATOM 3137 C C . LEU A 1 397 ? 9.981 -0.352 67.431 1.00 28.09 397 LEU A C 1
ATOM 3138 O O . LEU A 1 397 ? 11.090 -0.206 68.043 1.00 30.60 397 LEU A O 1
ATOM 3143 N N . GLY A 1 398 ? 9.329 0.682 66.945 1.00 25.46 398 GLY A N 1
ATOM 3144 C CA . GLY A 1 398 ? 9.811 2.024 67.208 1.00 26.37 398 GLY A CA 1
ATOM 3145 C C . GLY A 1 398 ? 10.294 2.795 66.007 1.00 26.45 398 GLY A C 1
ATOM 3146 O O . GLY A 1 398 ? 10.789 3.892 66.184 1.00 25.00 398 GLY A O 1
ATOM 3147 N N . CYS A 1 399 ? 10.041 2.290 64.795 1.00 24.24 399 CYS A N 1
ATOM 3148 C CA . CYS A 1 399 ? 10.409 3.013 63.603 1.00 25.35 399 CYS A CA 1
ATOM 3149 C C . CYS A 1 399 ? 9.646 4.330 63.501 1.00 23.83 399 CYS A C 1
ATOM 3150 O O . CYS A 1 399 ? 8.404 4.387 63.674 1.00 27.85 399 CYS A O 1
ATOM 3153 N N . GLY A 1 400 ? 10.366 5.396 63.172 1.00 22.01 400 GLY A N 1
ATOM 3154 C CA . GLY A 1 400 ? 9.789 6.673 62.877 1.00 21.68 400 GLY A CA 1
ATOM 3155 C C . GLY A 1 400 ? 9.373 6.783 61.420 1.00 21.94 400 GLY A C 1
ATOM 3156 O O . GLY A 1 400 ? 8.827 7.820 60.983 1.00 24.29 400 GLY A O 1
ATOM 3157 N N . GLY A 1 401 ? 9.647 5.748 60.678 1.00 22.08 401 GLY A N 1
ATOM 3158 C CA . GLY A 1 401 ? 9.376 5.804 59.202 1.00 20.23 401 GLY A CA 1
ATOM 3159 C C . GLY A 1 401 ? 10.028 4.666 58.492 1.00 20.97 401 GLY A C 1
ATOM 3160 O O . GLY A 1 401 ? 10.691 3.852 59.112 1.00 24.70 401 GLY A O 1
ATOM 3161 N N . TRP A 1 402 ? 9.884 4.617 57.145 1.00 20.64 402 TRP A N 1
ATOM 3162 C CA . TRP A 1 402 ? 10.472 3.566 56.426 1.00 21.91 402 TRP A CA 1
ATOM 3163 C C . TRP A 1 402 ? 10.296 3.879 54.957 1.00 22.07 402 TRP A C 1
ATOM 3164 O O . TRP A 1 402 ? 9.420 4.658 54.616 1.00 22.65 402 TRP A O 1
ATOM 3175 N N . MET A 1 403 ? 11.179 3.302 54.155 1.00 21.24 403 MET A N 1
ATOM 3176 C CA . MET A 1 403 ? 10.963 3.055 52.712 1.00 23.53 403 MET A CA 1
ATOM 3177 C C . MET A 1 403 ? 9.861 2.006 52.530 1.00 23.98 403 MET A C 1
ATOM 3178 O O . MET A 1 403 ? 10.044 0.854 52.960 1.00 23.53 403 MET A O 1
ATOM 3183 N N . ALA A 1 404 ? 8.705 2.419 51.972 1.00 21.49 404 ALA A N 1
ATOM 3184 C CA . ALA A 1 404 ? 7.688 1.486 51.498 1.00 21.85 404 ALA A CA 1
ATOM 3185 C C . ALA A 1 404 ? 7.832 1.346 49.991 1.00 25.06 404 ALA A C 1
ATOM 3186 O O . ALA A 1 404 ? 7.322 2.195 49.206 1.00 24.02 404 ALA A O 1
ATOM 3188 N N . ASP A 1 405 ? 8.484 0.247 49.599 1.00 25.21 405 ASP A N 1
ATOM 3189 C CA . ASP A 1 405 ? 9.087 0.136 48.279 1.00 22.22 405 ASP A CA 1
ATOM 3190 C C . ASP A 1 405 ? 8.221 -0.745 47.433 1.00 20.55 405 ASP A C 1
ATOM 3191 O O . ASP A 1 405 ? 7.302 -1.348 47.919 1.00 23.16 405 ASP A O 1
ATOM 3196 N N . PHE A 1 406 ? 8.487 -0.737 46.137 1.00 21.89 406 PHE A N 1
ATOM 3197 C CA . PHE A 1 406 ? 7.903 -1.606 45.154 1.00 23.43 406 PHE A CA 1
ATOM 3198 C C . PHE A 1 406 ? 6.428 -1.322 45.051 1.00 22.53 406 PHE A C 1
ATOM 3199 O O . PHE A 1 406 ? 6.002 -0.257 45.494 1.00 28.23 406 PHE A O 1
ATOM 3207 N N . GLY A 1 407 ? 5.643 -2.217 44.440 1.00 22.32 407 GLY A N 1
ATOM 3208 C CA . GLY A 1 407 ? 4.268 -1.874 44.035 1.00 23.49 407 GLY A CA 1
ATOM 3209 C C . GLY A 1 407 ? 4.143 -1.917 42.501 1.00 25.73 407 GLY A C 1
ATOM 3210 O O . GLY A 1 407 ? 3.016 -1.876 41.985 1.00 26.28 407 GLY A O 1
ATOM 3211 N N . GLU A 1 408 ? 5.275 -1.955 41.797 1.00 23.74 408 GLU A N 1
ATOM 3212 C CA . GLU A 1 408 ? 5.291 -1.933 40.274 1.00 25.92 408 GLU A CA 1
ATOM 3213 C C . GLU A 1 408 ? 5.465 -3.283 39.582 1.00 27.01 408 GLU A C 1
ATOM 3214 O O . GLU A 1 408 ? 5.576 -3.358 38.317 1.00 30.33 408 GLU A O 1
ATOM 3220 N N . TYR A 1 409 ? 5.475 -4.354 40.352 1.00 29.91 409 TYR A N 1
ATOM 3221 C CA . TYR A 1 409 ? 5.984 -5.631 39.862 1.00 30.25 409 TYR A CA 1
ATOM 3222 C C . TYR A 1 409 ? 4.948 -6.677 39.688 1.00 34.90 409 TYR A C 1
ATOM 3223 O O . TYR A 1 409 ? 5.329 -7.830 39.476 1.00 36.70 409 TYR A O 1
ATOM 3232 N N . LEU A 1 410 ? 3.663 -6.353 39.784 1.00 32.16 410 LEU A N 1
ATOM 3233 C CA . LEU A 1 410 ? 2.671 -7.381 39.647 1.00 29.85 410 LEU A CA 1
ATOM 3234 C C . LEU A 1 410 ? 2.686 -7.979 38.254 1.00 32.36 410 LEU A C 1
ATOM 3235 O O . LEU A 1 410 ? 2.434 -7.273 37.296 1.00 27.51 410 LEU A O 1
ATOM 3240 N N . PRO A 1 411 ? 2.941 -9.310 38.134 1.00 34.87 411 PRO A N 1
ATOM 3241 C CA . PRO A 1 411 ? 2.830 -9.925 36.782 1.00 35.22 411 PRO A CA 1
ATOM 3242 C C . PRO A 1 411 ? 1.366 -10.042 36.332 1.00 31.10 411 PRO A C 1
ATOM 3243 O O . PRO A 1 411 ? 0.459 -10.076 37.167 1.00 28.51 411 PRO A O 1
ATOM 3247 N N . THR A 1 412 ? 1.155 -10.075 35.017 1.00 30.58 412 THR A N 1
ATOM 3248 C CA . THR A 1 412 ? -0.160 -10.016 34.449 1.00 28.11 412 THR A CA 1
ATOM 3249 C C . THR A 1 412 ? -0.823 -11.396 34.384 1.00 31.17 412 THR A C 1
ATOM 3250 O O . THR A 1 412 ? -1.976 -11.500 34.003 1.00 31.87 412 THR A O 1
ATOM 3254 N N . ASP A 1 413 ? -0.121 -12.457 34.758 1.00 33.61 413 ASP A N 1
ATOM 3255 C CA . ASP A 1 413 ? -0.761 -13.777 34.860 1.00 34.79 413 ASP A CA 1
ATOM 3256 C C . ASP A 1 413 ? -0.865 -14.215 36.311 1.00 35.14 413 ASP A C 1
ATOM 3257 O O . ASP A 1 413 ? -0.887 -15.404 36.609 1.00 34.29 413 ASP A O 1
ATOM 3262 N N . THR A 1 414 ? -0.919 -13.250 37.232 1.00 31.80 414 THR A N 1
ATOM 3263 C CA . THR A 1 414 ? -1.338 -13.564 38.603 1.00 30.17 414 THR A CA 1
ATOM 3264 C C . THR A 1 414 ? -2.837 -13.531 38.607 1.00 30.97 414 THR A C 1
ATOM 3265 O O . THR A 1 414 ? -3.407 -12.921 37.738 1.00 34.48 414 THR A O 1
ATOM 3269 N N . TYR A 1 415 ? -3.459 -14.201 39.574 1.00 35.48 415 TYR A N 1
ATOM 3270 C CA . TYR A 1 415 ? -4.934 -14.202 39.763 1.00 34.34 415 TYR A CA 1
ATOM 3271 C C . TYR A 1 415 ? -5.201 -13.721 41.153 1.00 34.02 415 TYR A C 1
ATOM 3272 O O . TYR A 1 415 ? -4.575 -14.196 42.089 1.00 35.49 415 TYR A O 1
ATOM 3281 N N . LEU A 1 416 ? -6.086 -12.742 41.271 1.00 35.07 416 LEU A N 1
ATOM 3282 C CA . LEU A 1 416 ? -6.262 -12.039 42.509 1.00 36.29 416 LEU A CA 1
ATOM 3283 C C . LEU A 1 416 ? -7.624 -12.346 43.086 1.00 33.04 416 LEU A C 1
ATOM 3284 O O . LEU A 1 416 ? -8.568 -12.653 42.373 1.00 28.85 416 LEU A O 1
ATOM 3289 N N . HIS A 1 417 ? -7.674 -12.257 44.407 1.00 32.57 417 HIS A N 1
ATOM 3290 C CA . HIS A 1 417 ? -8.818 -12.557 45.175 1.00 31.73 417 HIS A CA 1
ATOM 3291 C C . HIS A 1 417 ? -10.082 -11.764 44.776 1.00 34.65 417 HIS A C 1
ATOM 3292 O O . HIS A 1 417 ? -11.175 -12.299 44.859 1.00 36.60 417 HIS A O 1
ATOM 3299 N N . ASN A 1 418 ? -9.947 -10.506 44.337 1.00 32.19 418 ASN A N 1
ATOM 3300 C CA . ASN A 1 418 ? -11.082 -9.724 43.946 1.00 33.16 418 ASN A CA 1
ATOM 3301 C C . ASN A 1 418 ? -11.604 -10.094 42.564 1.00 33.15 418 ASN A C 1
ATOM 3302 O O . ASN A 1 418 ? -12.587 -9.535 42.171 1.00 35.70 418 ASN A O 1
ATOM 3307 N N . GLY A 1 419 ? -10.916 -10.960 41.832 1.00 31.45 419 GLY A N 1
ATOM 3308 C CA . GLY A 1 419 ? -11.414 -11.458 40.544 1.00 33.40 419 GLY A CA 1
ATOM 3309 C C . GLY A 1 419 ? -11.210 -10.481 39.424 1.00 36.26 419 GLY A C 1
ATOM 3310 O O . GLY A 1 419 ? -11.698 -10.689 38.328 1.00 35.19 419 GLY A O 1
ATOM 3311 N N . VAL A 1 420 ? -10.431 -9.432 39.652 1.00 37.51 420 VAL A N 1
ATOM 3312 C CA . VAL A 1 420 ? -10.146 -8.453 38.606 1.00 36.02 420 VAL A CA 1
ATOM 3313 C C . VAL A 1 420 ? -8.889 -8.909 37.873 1.00 33.51 420 VAL A C 1
ATOM 3314 O O . VAL A 1 420 ? -7.946 -9.350 38.486 1.00 34.19 420 VAL A O 1
ATOM 3318 N N . SER A 1 421 ? -8.862 -8.804 36.547 1.00 31.55 421 SER A N 1
ATOM 3319 C CA . SER A 1 421 ? -7.696 -9.199 35.799 1.00 31.51 421 SER A CA 1
ATOM 3320 C C . SER A 1 421 ? -6.415 -8.497 36.311 1.00 31.92 421 SER A C 1
ATOM 3321 O O . SER A 1 421 ? -6.442 -7.274 36.550 1.00 32.24 421 SER A O 1
ATOM 3324 N N . ALA A 1 422 ? -5.322 -9.250 36.430 1.00 30.98 422 ALA A N 1
ATOM 3325 C CA . ALA A 1 422 ? -4.039 -8.660 36.735 1.00 32.84 422 ALA A CA 1
ATOM 3326 C C . ALA A 1 422 ? -3.612 -7.579 35.720 1.00 34.73 422 ALA A C 1
ATOM 3327 O O . ALA A 1 422 ? -2.801 -6.716 36.037 1.00 28.19 422 ALA A O 1
ATOM 3329 N N . GLU A 1 423 ? -4.133 -7.616 34.489 1.00 30.96 423 GLU A N 1
ATOM 3330 C CA . GLU A 1 423 ? -3.800 -6.576 33.527 1.00 26.98 423 GLU A CA 1
ATOM 3331 C C . GLU A 1 423 ? -4.439 -5.246 33.884 1.00 32.00 423 GLU A C 1
ATOM 3332 O O . GLU A 1 423 ? -3.986 -4.191 33.397 1.00 31.51 423 GLU A O 1
ATOM 3338 N N . ILE A 1 424 ? -5.478 -5.280 34.721 1.00 30.72 424 ILE A N 1
ATOM 3339 C CA . ILE A 1 424 ? -6.112 -4.092 35.267 1.00 30.97 424 ILE A CA 1
ATOM 3340 C C . ILE A 1 424 ? -5.508 -3.746 36.650 1.00 28.89 424 ILE A C 1
ATOM 3341 O O . ILE A 1 424 ? -5.344 -2.583 36.977 1.00 27.94 424 ILE A O 1
ATOM 3346 N N . MET A 1 425 ? -5.252 -4.754 37.466 1.00 26.69 425 MET A N 1
ATOM 3347 C CA . MET A 1 425 ? -4.819 -4.519 38.828 1.00 28.45 425 MET A CA 1
ATOM 3348 C C . MET A 1 425 ? -3.369 -4.105 38.873 1.00 30.96 425 MET A C 1
ATOM 3349 O O . MET A 1 425 ? -2.958 -3.461 39.826 1.00 28.92 425 MET A O 1
ATOM 3354 N N . HIS A 1 426 ? -2.593 -4.439 37.852 1.00 28.58 426 HIS A N 1
ATOM 3355 C CA . HIS A 1 426 ? -1.156 -4.126 37.850 1.00 27.72 426 HIS A CA 1
ATOM 3356 C C . HIS A 1 426 ? -0.849 -2.637 38.140 1.00 28.37 426 HIS A C 1
ATOM 3357 O O . HIS A 1 426 ? -0.031 -2.323 39.028 1.00 26.49 426 HIS A O 1
ATOM 3364 N N . ASN A 1 427 ? -1.537 -1.736 37.421 1.00 27.07 427 ASN A N 1
ATOM 3365 C CA . ASN A 1 427 ? -1.304 -0.320 37.562 1.00 26.58 427 ASN A CA 1
ATOM 3366 C C . ASN A 1 427 ? -1.894 0.195 38.857 1.00 27.76 427 ASN A C 1
ATOM 3367 O O . ASN A 1 427 ? -1.430 1.229 39.295 1.00 26.56 427 ASN A O 1
ATOM 3372 N N . ALA A 1 428 ? -2.927 -0.473 39.410 1.00 25.00 428 ALA A N 1
ATOM 3373 C CA . ALA A 1 428 ? -3.598 0.019 40.614 1.00 24.34 428 ALA A CA 1
ATOM 3374 C C . ALA A 1 428 ? -2.895 -0.383 41.885 1.00 24.60 428 ALA A C 1
ATOM 3375 O O . ALA A 1 428 ? -3.247 0.094 42.968 1.00 25.84 428 ALA A O 1
ATOM 3377 N N . TRP A 1 429 ? -1.917 -1.280 41.769 1.00 25.62 429 TRP A N 1
ATOM 3378 C CA . TRP A 1 429 ? -1.238 -1.826 42.946 1.00 27.38 429 TRP A CA 1
ATOM 3379 C C . TRP A 1 429 ? -0.564 -0.820 43.875 1.00 27.29 429 TRP A C 1
ATOM 3380 O O . TRP A 1 429 ? -0.691 -0.932 45.134 1.00 25.54 429 TRP A O 1
ATOM 3391 N N . PRO A 1 430 ? 0.180 0.168 43.284 1.00 26.48 430 PRO A N 1
ATOM 3392 C CA . PRO A 1 430 ? 0.910 1.072 44.156 1.00 25.90 430 PRO A CA 1
ATOM 3393 C C . PRO A 1 430 ? 0.033 1.792 45.131 1.00 25.56 430 PRO A C 1
ATOM 3394 O O . PRO A 1 430 ? 0.383 1.861 46.325 1.00 25.84 430 PRO A O 1
ATOM 3398 N N . ALA A 1 431 ? -1.089 2.340 44.666 1.00 26.03 431 ALA A N 1
ATOM 3399 C CA . ALA A 1 431 ? -2.001 3.079 45.587 1.00 28.20 431 ALA A CA 1
ATOM 3400 C C . ALA A 1 431 ? -2.573 2.193 46.693 1.00 27.01 431 ALA A C 1
ATOM 3401 O O . ALA A 1 431 ? -2.802 2.632 47.831 1.00 24.45 431 ALA A O 1
ATOM 3403 N N . LEU A 1 432 ? -2.769 0.925 46.347 1.00 28.79 432 LEU A N 1
ATOM 3404 C CA . LEU A 1 432 ? -3.267 -0.036 47.265 1.00 27.80 432 LEU A CA 1
ATOM 3405 C C . LEU A 1 432 ? -2.262 -0.300 48.330 1.00 24.90 432 LEU A C 1
ATOM 3406 O O . LEU A 1 432 ? -2.576 -0.295 49.563 1.00 24.03 432 LEU A O 1
ATOM 3411 N N . TRP A 1 433 ? -1.013 -0.503 47.891 1.00 24.28 433 TRP A N 1
ATOM 3412 C CA . TRP A 1 433 ? 0.076 -0.606 48.846 1.00 24.23 433 TRP A CA 1
ATOM 3413 C C . TRP A 1 433 ? 0.228 0.664 49.704 1.00 25.11 433 TRP A C 1
ATOM 3414 O O . TRP A 1 433 ? 0.370 0.612 50.958 1.00 27.64 433 TRP A O 1
ATOM 3425 N N . ALA A 1 434 ? 0.210 1.820 49.055 1.00 24.79 434 ALA A N 1
ATOM 3426 C CA . ALA A 1 434 ? 0.187 3.099 49.806 1.00 25.84 434 ALA A CA 1
ATOM 3427 C C . ALA A 1 434 ? -0.917 3.163 50.867 1.00 26.14 434 ALA A C 1
ATOM 3428 O O . ALA A 1 434 ? -0.666 3.542 52.035 1.00 24.44 434 ALA A O 1
ATOM 3430 N N . LYS A 1 435 ? -2.144 2.821 50.473 1.00 24.24 435 LYS A N 1
ATOM 3431 C CA . LYS A 1 435 ? -3.214 2.822 51.450 1.00 24.08 435 LYS A CA 1
ATOM 3432 C C . LYS A 1 435 ? -2.940 1.896 52.635 1.00 26.14 435 LYS A C 1
ATOM 3433 O O . LYS A 1 435 ? -3.320 2.227 53.737 1.00 26.04 435 LYS A O 1
ATOM 3439 N N . CYS A 1 436 ? -2.335 0.731 52.403 1.00 25.10 436 CYS A N 1
ATOM 3440 C CA . CYS A 1 436 ? -2.042 -0.179 53.490 1.00 27.32 436 CYS A CA 1
ATOM 3441 C C . CYS A 1 436 ? -1.139 0.462 54.524 1.00 27.37 436 CYS A C 1
ATOM 3442 O O . CYS A 1 436 ? -1.420 0.401 55.766 1.00 27.70 436 CYS A O 1
ATOM 3445 N N . ASN A 1 437 ? -0.065 1.107 54.033 1.00 26.89 437 ASN A N 1
ATOM 3446 C CA . ASN A 1 437 ? 0.821 1.913 54.893 1.00 27.47 437 ASN A CA 1
ATOM 3447 C C . ASN A 1 437 ? 0.117 3.091 55.588 1.00 26.03 437 ASN A C 1
ATOM 3448 O O . ASN A 1 437 ? 0.266 3.330 56.835 1.00 26.56 437 ASN A O 1
ATOM 3453 N N . TYR A 1 438 ? -0.641 3.826 54.793 1.00 23.32 438 TYR A N 1
ATOM 3454 C CA . TYR A 1 438 ? -1.379 4.975 55.327 1.00 26.00 438 TYR A CA 1
ATOM 3455 C C . TYR A 1 438 ? -2.274 4.536 56.490 1.00 27.13 438 TYR A C 1
ATOM 3456 O O . TYR A 1 438 ? -2.304 5.178 57.571 1.00 27.06 438 TYR A O 1
ATOM 3465 N N . GLU A 1 439 ? -3.015 3.442 56.263 1.00 26.50 439 GLU A N 1
ATOM 3466 C CA . GLU A 1 439 ? -3.919 2.934 57.309 1.00 25.07 439 GLU A CA 1
ATOM 3467 C C . GLU A 1 439 ? -3.230 2.418 58.565 1.00 23.60 439 GLU A C 1
ATOM 3468 O O . GLU A 1 439 ? -3.767 2.644 59.676 1.00 24.51 439 GLU A O 1
ATOM 3474 N N . ALA A 1 440 ? -2.007 1.830 58.405 1.00 25.98 440 ALA A N 1
ATOM 3475 C CA . ALA A 1 440 ? -1.160 1.428 59.543 1.00 26.44 440 ALA A CA 1
ATOM 3476 C C . ALA A 1 440 ? -0.865 2.595 60.417 1.00 26.03 440 ALA A C 1
ATOM 3477 O O . ALA A 1 440 ? -0.893 2.518 61.667 1.00 28.07 440 ALA A O 1
ATOM 3479 N N . LEU A 1 441 ? -0.530 3.715 59.775 1.00 26.63 441 LEU A N 1
ATOM 3480 C CA . LEU A 1 441 ? -0.313 4.914 60.534 1.00 29.29 441 LEU A CA 1
ATOM 3481 C C . LEU A 1 441 ? -1.565 5.406 61.131 1.00 28.83 441 LEU A C 1
ATOM 3482 O O . LEU A 1 441 ? -1.613 5.854 62.312 1.00 24.72 441 LEU A O 1
ATOM 3487 N N . GLU A 1 442 ? -2.586 5.389 60.318 1.00 27.56 442 GLU A N 1
ATOM 3488 C CA . GLU A 1 442 ? -3.851 5.953 60.824 1.00 32.70 442 GLU A CA 1
ATOM 3489 C C . GLU A 1 442 ? -4.402 5.160 62.016 1.00 32.10 442 GLU A C 1
ATOM 3490 O O . GLU A 1 442 ? -4.892 5.728 62.971 1.00 34.85 442 GLU A O 1
ATOM 3496 N N . GLU A 1 443 ? -4.329 3.840 61.944 1.00 32.16 443 GLU A N 1
ATOM 3497 C CA . GLU A 1 443 ? -4.817 3.009 63.003 1.00 30.91 443 GLU A CA 1
ATOM 3498 C C . GLU A 1 443 ? -3.961 3.062 64.252 1.00 32.26 443 GLU A C 1
ATOM 3499 O O . GLU A 1 443 ? -4.436 2.685 65.279 1.00 34.69 443 GLU A O 1
ATOM 3505 N N . THR A 1 444 ? -2.705 3.462 64.177 1.00 29.29 444 THR A N 1
ATOM 3506 C CA . THR A 1 444 ? -1.884 3.677 65.378 1.00 26.21 444 THR A CA 1
ATOM 3507 C C . THR A 1 444 ? -1.767 5.134 65.864 1.00 29.95 444 THR A C 1
ATOM 3508 O O . THR A 1 444 ? -0.975 5.429 66.739 1.00 31.36 444 THR A O 1
ATOM 3512 N N . GLY A 1 445 ? -2.517 6.077 65.315 1.00 30.16 445 GLY A N 1
ATOM 3513 C CA . GLY A 1 445 ? -2.362 7.511 65.680 1.00 30.77 445 GLY A CA 1
ATOM 3514 C C . GLY A 1 445 ? -0.992 8.103 65.334 1.00 31.34 445 GLY A C 1
ATOM 3515 O O . GLY A 1 445 ? -0.440 8.890 66.097 1.00 29.07 445 GLY A O 1
ATOM 3516 N N . LYS A 1 446 ? -0.433 7.734 64.177 1.00 28.90 446 LYS A N 1
ATOM 3517 C CA . LYS A 1 446 ? 0.922 8.118 63.858 1.00 30.00 446 LYS A CA 1
ATOM 3518 C C . LYS A 1 446 ? 1.019 8.962 62.591 1.00 31.17 446 LYS A C 1
ATOM 3519 O O . LYS A 1 446 ? 2.145 9.253 62.169 1.00 30.49 446 LYS A O 1
ATOM 3525 N N . LEU A 1 447 ? -0.115 9.356 62.002 1.00 30.59 447 LEU A N 1
ATOM 3526 C CA . LEU A 1 447 ? -0.105 10.261 60.847 1.00 35.59 447 LEU A CA 1
ATOM 3527 C C . LEU A 1 447 ? 0.365 11.588 61.341 1.00 33.05 447 LEU A C 1
ATOM 3528 O O . LEU A 1 447 ? 0.009 11.983 62.424 1.00 32.37 447 LEU A O 1
ATOM 3533 N N . GLY A 1 448 ? 1.255 12.217 60.608 1.00 31.28 448 GLY A N 1
ATOM 3534 C CA . GLY A 1 448 ? 1.952 13.397 61.099 1.00 30.76 448 GLY A CA 1
ATOM 3535 C C . GLY A 1 448 ? 3.149 13.111 61.989 1.00 30.33 448 GLY A C 1
ATOM 3536 O O . GLY A 1 448 ? 3.851 14.056 62.395 1.00 28.44 448 GLY A O 1
ATOM 3537 N N . GLU A 1 449 ? 3.385 11.832 62.339 1.00 30.00 449 GLU A N 1
ATOM 3538 C CA . GLU A 1 449 ? 4.477 11.477 63.250 1.00 31.09 449 GLU A CA 1
ATOM 3539 C C . GLU A 1 449 ? 5.477 10.501 62.649 1.00 31.26 449 GLU A C 1
ATOM 3540 O O . GLU A 1 449 ? 6.689 10.645 62.866 1.00 27.99 449 GLU A O 1
ATOM 3546 N N . ILE A 1 450 ? 4.964 9.525 61.893 1.00 28.00 450 ILE A N 1
ATOM 3547 C CA . ILE A 1 450 ? 5.745 8.605 61.176 1.00 26.43 450 ILE A CA 1
ATOM 3548 C C . ILE A 1 450 ? 5.704 8.956 59.710 1.00 25.28 450 ILE A C 1
ATOM 3549 O O . ILE A 1 450 ? 4.710 9.394 59.188 1.00 23.52 450 ILE A O 1
ATOM 3554 N N . LEU A 1 451 ? 6.828 8.820 59.067 1.00 22.93 451 LEU A N 1
ATOM 3555 C CA . LEU A 1 451 ? 6.910 9.175 57.664 1.00 24.59 451 LEU A CA 1
ATOM 3556 C C . LEU A 1 451 ? 7.367 7.946 56.838 1.00 23.55 451 LEU A C 1
ATOM 3557 O O . LEU A 1 451 ? 8.488 7.455 56.978 1.00 25.71 451 LEU A O 1
ATOM 3562 N N . PHE A 1 452 ? 6.559 7.550 55.879 1.00 21.54 452 PHE A N 1
ATOM 3563 C CA . PHE A 1 452 ? 7.004 6.522 54.952 1.00 24.50 452 PHE A CA 1
ATOM 3564 C C . PHE A 1 452 ? 7.127 7.151 53.595 1.00 21.76 452 PHE A C 1
ATOM 3565 O O . PHE A 1 452 ? 6.475 8.138 53.311 1.00 22.76 452 PHE A O 1
ATOM 3573 N N . PHE A 1 453 ? 7.986 6.576 52.770 1.00 21.11 453 PHE A N 1
ATOM 3574 C CA . PHE A 1 453 ? 8.239 7.150 51.477 1.00 22.65 453 PHE A CA 1
ATOM 3575 C C . PHE A 1 453 ? 8.194 6.064 50.480 1.00 21.83 453 PHE A C 1
ATOM 3576 O O . PHE A 1 453 ? 8.597 4.973 50.757 1.00 23.49 453 PHE A O 1
ATOM 3584 N N . MET A 1 454 ? 7.707 6.384 49.281 1.00 21.10 454 MET A N 1
ATOM 3585 C CA . MET A 1 454 ? 7.401 5.384 48.304 1.00 20.50 454 MET A CA 1
ATOM 3586 C C . MET A 1 454 ? 7.954 5.764 46.963 1.00 20.33 454 MET A C 1
ATOM 3587 O O . MET A 1 454 ? 8.201 6.929 46.663 1.00 20.17 454 MET A O 1
ATOM 3592 N N . ARG A 1 455 ? 8.104 4.752 46.163 1.00 20.63 455 ARG A N 1
ATOM 3593 C CA . ARG A 1 455 ? 8.704 4.877 44.804 1.00 22.68 455 ARG A CA 1
ATOM 3594 C C . ARG A 1 455 ? 7.574 4.703 43.810 1.00 21.71 455 ARG A C 1
ATOM 3595 O O . ARG A 1 455 ? 7.218 5.648 43.114 1.00 25.89 455 ARG A O 1
ATOM 3603 N N . ALA A 1 456 ? 7.020 3.504 43.745 1.00 24.02 456 ALA A N 1
ATOM 3604 C CA . ALA A 1 456 ? 5.854 3.255 42.900 1.00 25.68 456 ALA A CA 1
ATOM 3605 C C . ALA A 1 456 ? 4.652 4.094 43.353 1.00 24.41 456 ALA A C 1
ATOM 3606 O O . ALA A 1 456 ? 4.456 4.354 44.566 1.00 22.28 456 ALA A O 1
ATOM 3608 N N . GLY A 1 457 ? 3.845 4.496 42.400 1.00 20.05 457 GLY A N 1
ATOM 3609 C CA . GLY A 1 457 ? 2.593 5.156 42.758 1.00 21.04 457 GLY A CA 1
ATOM 3610 C C . GLY A 1 457 ? 1.591 4.983 41.673 1.00 23.38 457 GLY A C 1
ATOM 3611 O O . GLY A 1 457 ? 1.959 4.538 40.607 1.00 24.58 457 GLY A O 1
ATOM 3612 N N . SER A 1 458 ? 0.334 5.307 42.005 1.00 24.01 458 SER A N 1
ATOM 3613 C CA . SER A 1 458 ? -0.782 5.300 41.067 1.00 27.45 458 SER A CA 1
ATOM 3614 C C . SER A 1 458 ? -1.845 6.248 41.612 1.00 25.76 458 SER A C 1
ATOM 3615 O O . SER A 1 458 ? -1.699 6.796 42.720 1.00 27.15 458 SER A O 1
ATOM 3618 N N . THR A 1 459 ? -2.929 6.404 40.869 1.00 26.48 459 THR A N 1
ATOM 3619 C CA . THR A 1 459 ? -4.072 7.260 41.290 1.00 22.36 459 THR A CA 1
ATOM 3620 C C . THR A 1 459 ? -4.458 6.944 42.723 1.00 22.71 459 THR A C 1
ATOM 3621 O O . THR A 1 459 ? -4.789 5.803 43.030 1.00 26.25 459 THR A O 1
ATOM 3625 N N . GLY A 1 460 ? -4.362 7.934 43.571 1.00 23.78 460 GLY A N 1
ATOM 3626 C CA . GLY A 1 460 ? -4.615 7.807 44.981 1.00 22.56 460 GLY A CA 1
ATOM 3627 C C . GLY A 1 460 ? -3.432 7.907 45.901 1.00 24.41 460 GLY A C 1
ATOM 3628 O O . GLY A 1 460 ? -3.616 8.091 47.139 1.00 24.43 460 GLY A O 1
ATOM 3629 N N . SER A 1 461 ? -2.235 7.704 45.343 1.00 27.85 461 SER A N 1
ATOM 3630 C CA . SER A 1 461 ? -0.993 8.000 46.025 1.00 26.57 461 SER A CA 1
ATOM 3631 C C . SER A 1 461 ? -0.943 9.447 46.496 1.00 25.90 461 SER A C 1
ATOM 3632 O O . SER A 1 461 ? -0.288 9.758 47.522 1.00 24.88 461 SER A O 1
ATOM 3635 N N . GLN A 1 462 ? -1.729 10.318 45.858 1.00 23.42 462 GLN A N 1
ATOM 3636 C CA . GLN A 1 462 ? -1.875 11.704 46.284 1.00 21.75 462 GLN A CA 1
ATOM 3637 C C . GLN A 1 462 ? -2.497 11.765 47.680 1.00 22.47 462 GLN A C 1
ATOM 3638 O O . GLN A 1 462 ? -2.167 12.650 48.423 1.00 22.20 462 GLN A O 1
ATOM 3644 N N . LYS A 1 463 ? -3.362 10.802 48.021 1.00 25.16 463 LYS A N 1
ATOM 3645 C CA . LYS A 1 463 ? -3.934 10.730 49.399 1.00 25.52 463 LYS A CA 1
ATOM 3646 C C . LYS A 1 463 ? -3.135 9.907 50.357 1.00 26.78 463 LYS A C 1
ATOM 3647 O O . LYS A 1 463 ? -2.996 10.309 51.531 1.00 29.85 463 LYS A O 1
ATOM 3653 N N . TYR A 1 464 ? -2.687 8.719 49.897 1.00 24.85 464 TYR A N 1
ATOM 3654 C CA . TYR A 1 464 ? -2.158 7.687 50.765 1.00 25.81 464 TYR A CA 1
ATOM 3655 C C . TYR A 1 464 ? -0.626 7.659 50.900 1.00 26.00 464 TYR A C 1
ATOM 3656 O O . TYR A 1 464 ? -0.116 7.097 51.862 1.00 27.00 464 TYR A O 1
ATOM 3665 N N . SER A 1 465 ? 0.116 8.262 49.999 1.00 23.90 465 SER A N 1
ATOM 3666 C CA . SER A 1 465 ? 1.628 8.264 50.149 1.00 23.60 465 SER A CA 1
ATOM 3667 C C . SER A 1 465 ? 2.100 9.535 50.802 1.00 25.05 465 SER A C 1
ATOM 3668 O O . SER A 1 465 ? 1.941 10.626 50.270 1.00 23.85 465 SER A O 1
ATOM 3671 N N . THR A 1 466 ? 2.623 9.413 52.027 1.00 23.17 466 THR A N 1
ATOM 3672 C CA . THR A 1 466 ? 3.071 10.565 52.724 1.00 23.99 466 THR A CA 1
ATOM 3673 C C . THR A 1 466 ? 4.289 11.243 52.086 1.00 23.39 466 THR A C 1
ATOM 3674 O O . THR A 1 466 ? 4.553 12.418 52.358 1.00 25.34 466 THR A O 1
ATOM 3678 N N . MET A 1 467 ? 5.030 10.560 51.210 1.00 23.61 467 MET A N 1
ATOM 3679 C CA . MET A 1 467 ? 6.247 11.126 50.582 1.00 22.36 467 MET A CA 1
ATOM 3680 C C . MET A 1 467 ? 6.627 10.243 49.436 1.00 23.93 467 MET A C 1
ATOM 3681 O O . MET A 1 467 ? 6.556 8.993 49.560 1.00 23.80 467 MET A O 1
ATOM 3686 N N . MET A 1 468 ? 6.905 10.839 48.292 1.00 25.31 468 MET A N 1
ATOM 3687 C CA . MET A 1 468 ? 7.503 10.083 47.201 1.00 23.87 468 MET A CA 1
ATOM 3688 C C . MET A 1 468 ? 9.028 10.266 47.217 1.00 23.26 468 MET A C 1
ATOM 3689 O O . MET A 1 468 ? 9.513 11.341 47.575 1.00 23.67 468 MET A O 1
ATOM 3694 N N . TRP A 1 469 ? 9.780 9.226 46.818 1.00 23.15 469 TRP A N 1
ATOM 3695 C CA . TRP A 1 469 ? 11.168 9.428 46.470 1.00 22.61 469 TRP A CA 1
ATOM 3696 C C . TRP A 1 469 ? 11.336 9.043 44.995 1.00 22.55 469 TRP A C 1
ATOM 3697 O O . TRP A 1 469 ? 10.560 8.261 44.486 1.00 22.87 469 TRP A O 1
ATOM 3708 N N . ALA A 1 470 ? 12.383 9.571 44.385 1.00 22.33 470 ALA A N 1
ATOM 3709 C CA . ALA A 1 470 ? 12.592 9.430 42.931 1.00 22.39 470 ALA A CA 1
ATOM 3710 C C . ALA A 1 470 ? 13.127 8.063 42.450 1.00 22.55 470 ALA A C 1
ATOM 3711 O O . ALA A 1 470 ? 13.470 7.932 41.244 1.00 24.19 470 ALA A O 1
ATOM 3713 N N . GLY A 1 471 ? 13.129 7.047 43.294 1.00 22.79 471 GLY A N 1
ATOM 3714 C CA . GLY A 1 471 ? 13.525 5.727 42.878 1.00 24.34 471 GLY A CA 1
ATOM 3715 C C . GLY A 1 471 ? 15.013 5.722 42.560 1.00 23.19 471 GLY A C 1
ATOM 3716 O O . GLY A 1 471 ? 15.778 6.477 43.130 1.00 23.45 471 GLY A O 1
ATOM 3717 N N . ASN A 1 472 ? 15.406 4.896 41.624 1.00 23.56 472 ASN A N 1
ATOM 3718 C CA . ASN A 1 472 ? 16.839 4.597 41.392 1.00 21.91 472 ASN A CA 1
ATOM 3719 C C . ASN A 1 472 ? 17.398 5.356 40.235 1.00 26.36 472 ASN A C 1
ATOM 3720 O O . ASN A 1 472 ? 17.104 5.015 39.075 1.00 19.96 472 ASN A O 1
ATOM 3725 N N . GLN A 1 473 ? 18.124 6.414 40.559 1.00 25.30 473 GLN A N 1
ATOM 3726 C CA . GLN A 1 473 ? 19.032 7.055 39.648 1.00 24.39 473 GLN A CA 1
ATOM 3727 C C . GLN A 1 473 ? 20.331 6.285 39.601 1.00 21.75 473 GLN A C 1
ATOM 3728 O O . GLN A 1 473 ? 20.847 5.778 40.557 1.00 20.32 473 GLN A O 1
ATOM 3734 N N . ASN A 1 474 ? 20.909 6.289 38.407 1.00 20.99 474 ASN A N 1
ATOM 3735 C CA . ASN A 1 474 ? 22.296 5.912 38.265 1.00 24.21 474 ASN A CA 1
ATOM 3736 C C . ASN A 1 474 ? 23.148 6.820 39.044 1.00 24.01 474 ASN A C 1
ATOM 3737 O O . ASN A 1 474 ? 22.842 8.009 39.168 1.00 24.58 474 ASN A O 1
ATOM 3742 N N . VAL A 1 475 ? 24.276 6.297 39.512 1.00 27.12 475 VAL A N 1
ATOM 3743 C CA . VAL A 1 475 ? 25.250 7.182 40.144 1.00 26.23 475 VAL A CA 1
ATOM 3744 C C . VAL A 1 475 ? 26.074 7.922 39.053 1.00 29.58 475 VAL A C 1
ATOM 3745 O O . VAL A 1 475 ? 27.293 7.850 39.037 1.00 27.07 475 VAL A O 1
ATOM 3749 N N . ASP A 1 476 ? 25.400 8.613 38.150 1.00 26.60 476 ASP A N 1
ATOM 3750 C CA . ASP A 1 476 ? 26.041 9.288 37.054 1.00 26.15 476 ASP A CA 1
ATOM 3751 C C . ASP A 1 476 ? 25.405 10.667 36.837 1.00 27.50 476 ASP A C 1
ATOM 3752 O O . ASP A 1 476 ? 24.480 11.112 37.565 1.00 27.84 476 ASP A O 1
ATOM 3757 N N . TRP A 1 477 ? 25.878 11.351 35.820 1.00 26.70 477 TRP A N 1
ATOM 3758 C CA . TRP A 1 477 ? 25.422 12.699 35.570 1.00 25.78 477 TRP A CA 1
ATOM 3759 C C . TRP A 1 477 ? 24.563 12.761 34.315 1.00 27.75 477 TRP A C 1
ATOM 3760 O O . TRP A 1 477 ? 24.382 13.812 33.707 1.00 26.24 477 TRP A O 1
ATOM 3771 N N . SER A 1 478 ? 24.043 11.641 33.897 1.00 30.38 478 SER A N 1
ATOM 3772 C CA . SER A 1 478 ? 23.191 11.611 32.742 1.00 27.04 478 SER A CA 1
ATOM 3773 C C . SER A 1 478 ? 21.880 12.411 32.920 1.00 28.86 478 SER A C 1
ATOM 3774 O O . SER A 1 478 ? 21.308 12.541 34.027 1.00 25.28 478 SER A O 1
ATOM 3777 N N . LEU A 1 479 ? 21.371 12.915 31.792 1.00 25.94 479 LEU A N 1
ATOM 3778 C CA . LEU A 1 479 ? 20.131 13.638 31.797 1.00 27.89 479 LEU A CA 1
ATOM 3779 C C . LEU A 1 479 ? 18.973 12.745 32.110 1.00 28.99 479 LEU A C 1
ATOM 3780 O O . LEU A 1 479 ? 18.104 13.138 32.848 1.00 30.31 479 LEU A O 1
ATOM 3785 N N . ASP A 1 480 ? 18.929 11.572 31.518 1.00 28.85 480 ASP A N 1
ATOM 3786 C CA . ASP A 1 480 ? 17.753 10.713 31.633 1.00 29.05 480 ASP A CA 1
ATOM 3787 C C . ASP A 1 480 ? 17.754 9.851 32.899 1.00 27.37 480 ASP A C 1
ATOM 3788 O O . ASP A 1 480 ? 16.712 9.349 33.234 1.00 25.40 480 ASP A O 1
ATOM 3793 N N . ASP A 1 481 ? 18.921 9.616 33.533 1.00 26.05 481 ASP A N 1
ATOM 3794 C CA . ASP A 1 481 ? 18.921 8.783 34.726 1.00 24.87 481 ASP A CA 1
ATOM 3795 C C . ASP A 1 481 ? 19.847 9.188 35.869 1.00 25.03 481 ASP A C 1
ATOM 3796 O O . ASP A 1 481 ? 20.030 8.434 36.777 1.00 25.28 481 ASP A O 1
ATOM 3801 N N . GLY A 1 482 ? 20.328 10.415 35.845 1.00 26.80 482 GLY A N 1
ATOM 3802 C CA . GLY A 1 482 ? 21.229 10.932 36.839 1.00 26.61 482 GLY A CA 1
ATOM 3803 C C . GLY A 1 482 ? 20.479 11.969 37.636 1.00 25.97 482 GLY A C 1
ATOM 3804 O O . GLY A 1 482 ? 19.228 12.062 37.597 1.00 22.90 482 GLY A O 1
ATOM 3805 N N . LEU A 1 483 ? 21.270 12.753 38.358 1.00 29.31 483 LEU A N 1
ATOM 3806 C CA . LEU A 1 483 ? 20.801 13.838 39.224 1.00 27.46 483 LEU A CA 1
ATOM 3807 C C . LEU A 1 483 ? 19.740 14.711 38.537 1.00 29.98 483 LEU A C 1
ATOM 3808 O O . LEU A 1 483 ? 18.696 14.990 39.099 1.00 23.42 483 LEU A O 1
ATOM 3813 N N . ALA A 1 484 ? 19.987 15.092 37.275 1.00 24.36 484 ALA A N 1
ATOM 3814 C CA . ALA A 1 484 ? 19.103 15.915 36.542 1.00 21.16 484 ALA A CA 1
ATOM 3815 C C . ALA A 1 484 ? 17.681 15.468 36.492 1.00 21.95 484 ALA A C 1
ATOM 3816 O O . ALA A 1 484 ? 16.726 16.301 36.451 1.00 23.21 484 ALA A O 1
ATOM 3818 N N . SER A 1 485 ? 17.512 14.166 36.357 1.00 23.31 485 SER A N 1
ATOM 3819 C CA . SER A 1 485 ? 16.203 13.572 36.058 1.00 21.38 485 SER A CA 1
ATOM 3820 C C . SER A 1 485 ? 15.276 13.691 37.209 1.00 20.97 485 SER A C 1
ATOM 3821 O O . SER A 1 485 ? 14.049 13.581 37.073 1.00 21.81 485 SER A O 1
ATOM 3824 N N . VAL A 1 486 ? 15.840 13.975 38.347 1.00 19.56 486 VAL A N 1
ATOM 3825 C CA . VAL A 1 486 ? 15.010 14.061 39.549 1.00 21.77 486 VAL A CA 1
ATOM 3826 C C . VAL A 1 486 ? 14.106 15.299 39.455 1.00 23.47 486 VAL A C 1
ATOM 3827 O O . VAL A 1 486 ? 13.042 15.313 40.030 1.00 26.58 486 VAL A O 1
ATOM 3831 N N . VAL A 1 487 ? 14.536 16.353 38.721 1.00 24.06 487 VAL A N 1
ATOM 3832 C CA . VAL A 1 487 ? 13.798 17.575 38.712 1.00 22.38 487 VAL A CA 1
ATOM 3833 C C . VAL A 1 487 ? 12.547 17.378 37.882 1.00 22.71 487 VAL A C 1
ATOM 3834 O O . VAL A 1 487 ? 11.436 17.696 38.357 1.00 22.35 487 VAL A O 1
ATOM 3838 N N . PRO A 1 488 ? 12.672 16.855 36.638 1.00 24.26 488 PRO A N 1
ATOM 3839 C CA . PRO A 1 488 ? 11.351 16.663 35.992 1.00 24.53 488 PRO A CA 1
ATOM 3840 C C . PRO A 1 488 ? 10.405 15.696 36.730 1.00 26.24 488 PRO A C 1
ATOM 3841 O O . PRO A 1 488 ? 9.190 15.827 36.663 1.00 23.92 488 PRO A O 1
ATOM 3845 N N . ALA A 1 489 ? 10.970 14.716 37.417 1.00 27.06 489 ALA A N 1
ATOM 3846 C CA . ALA A 1 489 ? 10.206 13.772 38.229 1.00 26.52 489 ALA A CA 1
ATOM 3847 C C . ALA A 1 489 ? 9.368 14.495 39.294 1.00 26.13 489 ALA A C 1
ATOM 3848 O O . ALA A 1 489 ? 8.147 14.236 39.465 1.00 26.85 489 ALA A O 1
ATOM 3850 N N . ALA A 1 490 ? 10.009 15.453 39.933 1.00 24.86 490 ALA A N 1
ATOM 3851 C CA . ALA A 1 490 ? 9.402 16.238 41.010 1.00 25.96 490 ALA A CA 1
ATOM 3852 C C . ALA A 1 490 ? 8.334 17.149 40.374 1.00 27.22 490 ALA A C 1
ATOM 3853 O O . ALA A 1 490 ? 7.242 17.280 40.895 1.00 26.67 490 ALA A O 1
ATOM 3855 N N . LEU A 1 491 ? 8.617 17.708 39.200 1.00 27.73 491 LEU A N 1
ATOM 3856 C CA . LEU A 1 491 ? 7.700 18.714 38.668 1.00 26.46 491 LEU A CA 1
ATOM 3857 C C . LEU A 1 491 ? 6.533 18.023 38.033 1.00 26.49 491 LEU A C 1
ATOM 3858 O O . LEU A 1 491 ? 5.419 18.487 38.162 1.00 26.77 491 LEU A O 1
ATOM 3863 N N . SER A 1 492 ? 6.791 16.962 37.271 1.00 23.54 492 SER A N 1
ATOM 3864 C CA . SER A 1 492 ? 5.710 16.135 36.759 1.00 23.00 492 SER A CA 1
ATOM 3865 C C . SER A 1 492 ? 4.773 15.656 37.872 1.00 25.63 492 SER A C 1
ATOM 3866 O O . SER A 1 492 ? 3.531 15.683 37.730 1.00 26.46 492 SER A O 1
ATOM 3869 N N . LEU A 1 493 ? 5.330 15.195 38.987 1.00 24.56 493 LEU A N 1
ATOM 3870 C CA . LEU A 1 493 ? 4.471 14.841 40.136 1.00 27.14 493 LEU A CA 1
ATOM 3871 C C . LEU A 1 493 ? 3.670 15.974 40.725 1.00 24.41 493 LEU A C 1
ATOM 3872 O O . LEU A 1 493 ? 2.492 15.805 41.047 1.00 26.33 493 LEU A O 1
ATOM 3877 N N . ALA A 1 494 ? 4.324 17.116 40.922 1.00 28.07 494 ALA A N 1
ATOM 3878 C CA . ALA A 1 494 ? 3.634 18.304 41.394 1.00 24.38 494 ALA A CA 1
ATOM 3879 C C . ALA A 1 494 ? 2.385 18.558 40.539 1.00 24.48 494 ALA A C 1
ATOM 3880 O O . ALA A 1 494 ? 1.348 18.837 41.050 1.00 24.96 494 ALA A O 1
ATOM 3882 N N . MET A 1 495 ? 2.498 18.425 39.213 1.00 24.46 495 MET A N 1
ATOM 3883 C CA . MET A 1 495 ? 1.385 18.669 38.334 1.00 23.99 495 MET A CA 1
ATOM 3884 C C . MET A 1 495 ? 0.348 17.567 38.254 1.00 26.56 495 MET A C 1
ATOM 3885 O O . MET A 1 495 ? -0.743 17.778 37.679 1.00 28.45 495 MET A O 1
ATOM 3890 N N . THR A 1 496 ? 0.692 16.398 38.816 1.00 24.84 496 THR A N 1
ATOM 3891 C CA . THR A 1 496 ? -0.194 15.293 38.981 1.00 24.27 496 THR A CA 1
ATOM 3892 C C . THR A 1 496 ? -0.657 15.176 40.462 1.00 24.96 496 THR A C 1
ATOM 3893 O O . THR A 1 496 ? -1.158 14.152 40.871 1.00 26.62 496 THR A O 1
ATOM 3897 N N . GLY A 1 497 ? -0.429 16.199 41.245 1.00 23.27 497 GLY A N 1
ATOM 3898 C CA . GLY A 1 497 ? -1.026 16.299 42.561 1.00 22.52 497 GLY A CA 1
ATOM 3899 C C . GLY A 1 497 ? -0.255 15.775 43.720 1.00 23.42 497 GLY A C 1
ATOM 3900 O O . GLY A 1 497 ? -0.841 15.650 44.820 1.00 25.74 497 GLY A O 1
ATOM 3901 N N . HIS A 1 498 ? 1.023 15.436 43.529 1.00 27.84 498 HIS A N 1
ATOM 3902 C CA . HIS A 1 498 ? 1.860 15.002 44.661 1.00 25.39 498 HIS A CA 1
ATOM 3903 C C . HIS A 1 498 ? 2.970 15.988 44.832 1.00 26.54 498 HIS A C 1
ATOM 3904 O O . HIS A 1 498 ? 3.777 16.182 43.909 1.00 26.38 498 HIS A O 1
ATOM 3911 N N . GLY A 1 499 ? 2.960 16.671 46.000 1.00 24.21 499 GLY A N 1
ATOM 3912 C CA . GLY A 1 499 ? 3.862 17.790 46.228 1.00 26.38 499 GLY A CA 1
ATOM 3913 C C . GLY A 1 499 ? 5.001 17.548 47.200 1.00 26.19 499 GLY A C 1
ATOM 3914 O O . GLY A 1 499 ? 5.629 18.509 47.620 1.00 28.40 499 GLY A O 1
ATOM 3915 N N . LEU A 1 500 ? 5.234 16.286 47.617 1.00 26.09 500 LEU A N 1
ATOM 3916 C CA . LEU A 1 500 ? 6.333 15.940 48.523 1.00 23.88 500 LEU A CA 1
ATOM 3917 C C . LEU A 1 500 ? 7.206 14.917 47.843 1.00 25.64 500 LEU A C 1
ATOM 3918 O O . LEU A 1 500 ? 6.775 13.748 47.664 1.00 24.08 500 LEU A O 1
ATOM 3923 N N . HIS A 1 501 ? 8.443 15.334 47.532 1.00 25.43 501 HIS A N 1
ATOM 3924 C CA . HIS A 1 501 ? 9.327 14.598 46.677 1.00 26.33 501 HIS A CA 1
ATOM 3925 C C . HIS A 1 501 ? 10.774 14.806 47.082 1.00 23.75 501 HIS A C 1
ATOM 3926 O O . HIS A 1 501 ? 11.207 15.932 47.332 1.00 25.16 501 HIS A O 1
ATOM 3933 N N . HIS A 1 502 ? 11.517 13.711 47.164 1.00 23.09 502 HIS A N 1
ATOM 3934 C CA . HIS A 1 502 ? 12.946 13.764 47.433 1.00 23.84 502 HIS A CA 1
ATOM 3935 C C . HIS A 1 502 ? 13.649 12.669 46.633 1.00 23.04 502 HIS A C 1
ATOM 3936 O O . HIS A 1 502 ? 13.018 11.933 45.948 1.00 22.98 502 HIS A O 1
ATOM 3943 N N . SER A 1 503 ? 14.979 12.606 46.713 1.00 24.34 503 SER A N 1
ATOM 3944 C CA . SER A 1 503 ? 15.773 11.603 46.071 1.00 24.89 503 SER A CA 1
ATOM 3945 C C . SER A 1 503 ? 16.915 11.200 46.927 1.00 25.53 503 SER A C 1
ATOM 3946 O O . SER A 1 503 ? 17.292 11.917 47.870 1.00 27.06 503 SER A O 1
ATOM 3949 N N . ASP A 1 504 ? 17.417 10.014 46.602 1.00 24.27 504 ASP A N 1
ATOM 3950 C CA . ASP A 1 504 ? 18.625 9.498 47.200 1.00 26.15 504 ASP A CA 1
ATOM 3951 C C . ASP A 1 504 ? 19.746 10.487 47.052 1.00 21.94 504 ASP A C 1
ATOM 3952 O O . ASP A 1 504 ? 20.183 10.785 45.930 1.00 21.05 504 ASP A O 1
ATOM 3957 N N . ILE A 1 505 ? 20.274 10.974 48.143 1.00 22.55 505 ILE A N 1
ATOM 3958 C CA . ILE A 1 505 ? 21.510 11.817 48.000 1.00 23.91 505 ILE A CA 1
ATOM 3959 C C . ILE A 1 505 ? 22.664 10.920 47.519 1.00 26.78 505 ILE A C 1
ATOM 3960 O O . ILE A 1 505 ? 23.124 10.021 48.236 1.00 29.94 505 ILE A O 1
ATOM 3965 N N . GLY A 1 506 ? 23.064 11.146 46.270 1.00 25.87 506 GLY A N 1
ATOM 3966 C CA . GLY A 1 506 ? 24.102 10.403 45.599 1.00 27.68 506 GLY A CA 1
ATOM 3967 C C . GLY A 1 506 ? 23.610 9.432 44.541 1.00 27.27 506 GLY A C 1
ATOM 3968 O O . GLY A 1 506 ? 24.395 8.824 43.874 1.00 27.45 506 GLY A O 1
ATOM 3969 N N . GLY A 1 507 ? 22.315 9.268 44.365 1.00 25.34 507 GLY A N 1
ATOM 3970 C CA . GLY A 1 507 ? 21.853 8.214 43.471 1.00 24.07 507 GLY A CA 1
ATOM 3971 C C . GLY A 1 507 ? 21.963 6.809 44.065 1.00 22.49 507 GLY A C 1
ATOM 3972 O O . GLY A 1 507 ? 22.405 6.602 45.264 1.00 24.09 507 GLY A O 1
ATOM 3973 N N . TYR A 1 508 ? 21.599 5.825 43.247 1.00 20.99 508 TYR A N 1
ATOM 3974 C CA . TYR A 1 508 ? 21.547 4.452 43.744 1.00 22.99 508 TYR A CA 1
ATOM 3975 C C . TYR A 1 508 ? 22.287 3.411 42.909 1.00 24.18 508 TYR A C 1
ATOM 3976 O O . TYR A 1 508 ? 23.145 2.711 43.443 1.00 23.41 508 TYR A O 1
ATOM 3985 N N . THR A 1 509 ? 21.988 3.383 41.597 1.00 24.36 509 THR A N 1
ATOM 3986 C CA . THR A 1 509 ? 22.317 2.309 40.750 1.00 23.98 509 THR A CA 1
ATOM 3987 C C . THR A 1 509 ? 23.788 2.311 40.348 1.00 26.84 509 THR A C 1
ATOM 3988 O O . THR A 1 509 ? 24.288 3.233 39.733 1.00 25.27 509 THR A O 1
ATOM 3992 N N . THR A 1 510 ? 24.452 1.224 40.710 1.00 27.43 510 THR A N 1
ATOM 3993 C CA . THR A 1 510 ? 25.911 1.098 40.723 1.00 23.57 510 THR A CA 1
ATOM 3994 C C . THR A 1 510 ? 26.132 -0.218 39.983 1.00 25.32 510 THR A C 1
ATOM 3995 O O . THR A 1 510 ? 26.081 -1.307 40.558 1.00 26.18 510 THR A O 1
ATOM 3999 N N . LEU A 1 511 ? 26.294 -0.108 38.658 1.00 30.51 511 LEU A N 1
ATOM 4000 C CA . LEU A 1 511 ? 26.390 -1.255 37.780 1.00 28.80 511 LEU A CA 1
ATOM 4001 C C . LEU A 1 511 ? 27.390 -0.866 36.715 1.00 29.44 511 LEU A C 1
ATOM 4002 O O . LEU A 1 511 ? 27.579 0.330 36.410 1.00 26.45 511 LEU A O 1
ATOM 4007 N N . PHE A 1 512 ? 28.025 -1.867 36.149 1.00 30.15 512 PHE A N 1
ATOM 4008 C CA . PHE A 1 512 ? 28.835 -1.675 34.934 1.00 31.51 512 PHE A CA 1
ATOM 4009 C C . PHE A 1 512 ? 29.927 -0.640 35.123 1.00 35.29 512 PHE A C 1
ATOM 4010 O O . PHE A 1 512 ? 30.034 0.306 34.397 1.00 37.30 512 PHE A O 1
ATOM 4018 N N . GLU A 1 513 ? 30.723 -0.644 36.129 1.00 37.62 513 GLU A N 1
ATOM 4019 C CA . GLU A 1 513 ? 31.647 0.560 36.066 1.00 47.11 513 GLU A CA 1
ATOM 4020 C C . GLU A 1 513 ? 31.055 2.007 36.332 1.00 41.94 513 GLU A C 1
ATOM 4021 O O . GLU A 1 513 ? 31.837 2.957 36.429 1.00 33.34 513 GLU A O 1
ATOM 4027 N N . MET A 1 514 ? 29.738 2.205 36.462 1.00 31.88 514 MET A N 1
ATOM 4028 C CA . MET A 1 514 ? 29.239 3.420 37.137 1.00 30.66 514 MET A CA 1
ATOM 4029 C C . MET A 1 514 ? 29.578 3.290 38.647 1.00 28.29 514 MET A C 1
ATOM 4030 O O . MET A 1 514 ? 29.293 2.295 39.241 1.00 30.44 514 MET A O 1
ATOM 4035 N N . LYS A 1 515 ? 30.212 4.281 39.224 1.00 26.55 515 LYS A N 1
ATOM 4036 C CA . LYS A 1 515 ? 30.545 4.303 40.642 1.00 28.20 515 LYS A CA 1
ATOM 4037 C C . LYS A 1 515 ? 30.394 5.750 41.079 1.00 27.52 515 LYS A C 1
ATOM 4038 O O . LYS A 1 515 ? 30.731 6.646 40.362 1.00 27.59 515 LYS A O 1
ATOM 4044 N N . ARG A 1 516 ? 29.901 5.998 42.282 1.00 26.11 516 ARG A N 1
ATOM 4045 C CA . ARG A 1 516 ? 29.538 7.353 42.649 1.00 26.12 516 ARG A CA 1
ATOM 4046 C C . ARG A 1 516 ? 30.787 8.043 43.075 1.00 27.89 516 ARG A C 1
ATOM 4047 O O . ARG A 1 516 ? 31.428 7.573 44.006 1.00 26.85 516 ARG A O 1
ATOM 4055 N N . SER A 1 517 ? 31.068 9.184 42.450 1.00 27.01 517 SER A N 1
ATOM 4056 C CA . SER A 1 517 ? 32.203 10.017 42.839 1.00 28.98 517 SER A CA 1
ATOM 4057 C C . SER A 1 517 ? 31.833 10.882 44.042 1.00 30.58 517 SER A C 1
ATOM 4058 O O . SER A 1 517 ? 30.643 11.147 44.304 1.00 29.56 517 SER A O 1
ATOM 4061 N N . LYS A 1 518 ? 32.851 11.326 44.747 1.00 28.62 518 LYS A N 1
ATOM 4062 C CA . LYS A 1 518 ? 32.702 12.354 45.754 1.00 28.54 518 LYS A CA 1
ATOM 4063 C C . LYS A 1 518 ? 32.033 13.581 45.208 1.00 29.05 518 LYS A C 1
ATOM 4064 O O . LYS A 1 518 ? 31.052 14.084 45.778 1.00 30.83 518 LYS A O 1
ATOM 4070 N N . GLU A 1 519 ? 32.441 14.008 44.023 1.00 24.98 519 GLU A N 1
ATOM 4071 C CA . GLU A 1 519 ? 31.879 15.159 43.425 1.00 24.62 519 GLU A CA 1
ATOM 4072 C C . GLU A 1 519 ? 30.375 14.962 43.246 1.00 26.55 519 GLU A C 1
ATOM 4073 O O . GLU A 1 519 ? 29.620 15.900 43.442 1.00 25.13 519 GLU A O 1
ATOM 4079 N N . LEU A 1 520 ? 29.945 13.788 42.815 1.00 25.53 520 LEU A N 1
ATOM 4080 C CA . LEU A 1 520 ? 28.503 13.597 42.527 1.00 27.31 520 LEU A CA 1
ATOM 4081 C C . LEU A 1 520 ? 27.754 13.558 43.873 1.00 27.25 520 LEU A C 1
ATOM 4082 O O . LEU A 1 520 ? 26.679 14.128 43.992 1.00 24.19 520 LEU A O 1
ATOM 4087 N N . LEU A 1 521 ? 28.350 12.928 44.865 1.00 25.77 521 LEU A N 1
ATOM 4088 C CA . LEU A 1 521 ? 27.732 12.944 46.229 1.00 24.63 521 LEU A CA 1
ATOM 4089 C C . LEU A 1 521 ? 27.446 14.393 46.714 1.00 25.53 521 LEU A C 1
ATOM 4090 O O . LEU A 1 521 ? 26.348 14.692 47.129 1.00 29.66 521 LEU A O 1
ATOM 4095 N N . LEU A 1 522 ? 28.414 15.279 46.601 1.00 26.49 522 LEU A N 1
ATOM 4096 C CA . LEU A 1 522 ? 28.338 16.641 47.112 1.00 27.11 522 LEU A CA 1
ATOM 4097 C C . LEU A 1 522 ? 27.413 17.500 46.312 1.00 24.55 522 LEU A C 1
ATOM 4098 O O . LEU A 1 522 ? 26.705 18.320 46.872 1.00 27.28 522 LEU A O 1
ATOM 4103 N N . ARG A 1 523 ? 27.401 17.353 44.996 1.00 24.63 523 ARG A N 1
ATOM 4104 C CA . ARG A 1 523 ? 26.481 18.089 44.202 1.00 25.35 523 ARG A CA 1
ATOM 4105 C C . ARG A 1 523 ? 25.007 17.712 44.521 1.00 25.15 523 ARG A C 1
ATOM 4106 O O . ARG A 1 523 ? 24.088 18.565 44.516 1.00 25.96 523 ARG A O 1
ATOM 4114 N N . TRP A 1 524 ? 24.813 16.431 44.819 1.00 24.22 524 TRP A N 1
ATOM 4115 C CA . TRP A 1 524 ? 23.501 15.876 45.036 1.00 22.75 524 TRP A CA 1
ATOM 4116 C C . TRP A 1 524 ? 23.065 16.360 46.414 1.00 23.22 524 TRP A C 1
ATOM 4117 O O . TRP A 1 524 ? 21.876 16.652 46.607 1.00 25.38 524 TRP A O 1
ATOM 4128 N N . CYS A 1 525 ? 24.029 16.472 47.334 1.00 21.17 525 CYS A N 1
ATOM 4129 C CA . CYS A 1 525 ? 23.761 16.984 48.671 1.00 22.01 525 CYS A CA 1
ATOM 4130 C C . CYS A 1 525 ? 23.296 18.465 48.572 1.00 26.14 525 CYS A C 1
ATOM 4131 O O . CYS A 1 525 ? 22.271 18.850 49.185 1.00 26.74 525 CYS A O 1
ATOM 4134 N N . ASP A 1 526 ? 23.926 19.226 47.669 1.00 26.48 526 ASP A N 1
ATOM 4135 C CA . ASP A 1 526 ? 23.585 20.626 47.530 1.00 26.08 526 ASP A CA 1
ATOM 4136 C C . ASP A 1 526 ? 22.165 20.742 46.981 1.00 26.09 526 ASP A C 1
ATOM 4137 O O . ASP A 1 526 ? 21.464 21.680 47.301 1.00 31.42 526 ASP A O 1
ATOM 4142 N N . PHE A 1 527 ? 21.780 19.838 46.095 1.00 26.11 527 PHE A N 1
ATOM 4143 C CA . PHE A 1 527 ? 20.428 19.789 45.514 1.00 27.11 527 PHE A CA 1
ATOM 4144 C C . PHE A 1 527 ? 19.384 19.419 46.591 1.00 29.76 527 PHE A C 1
ATOM 4145 O O . PHE A 1 527 ? 18.398 20.114 46.796 1.00 26.55 527 PHE A O 1
ATOM 4153 N N . SER A 1 528 ? 19.600 18.311 47.274 1.00 30.04 528 SER A N 1
ATOM 4154 C CA . SER A 1 528 ? 18.613 17.817 48.258 1.00 28.59 528 SER A CA 1
ATOM 4155 C C . SER A 1 528 ? 18.393 18.752 49.461 1.00 26.89 528 SER A C 1
ATOM 4156 O O . SER A 1 528 ? 17.337 18.714 50.057 1.00 25.97 528 SER A O 1
ATOM 4159 N N . ALA A 1 529 ? 19.362 19.608 49.762 1.00 26.58 529 ALA A N 1
ATOM 4160 C CA . ALA A 1 529 ? 19.206 20.601 50.811 1.00 28.55 529 ALA A CA 1
ATOM 4161 C C . ALA A 1 529 ? 18.114 21.629 50.463 1.00 24.72 529 ALA A C 1
ATOM 4162 O O . ALA A 1 529 ? 17.577 22.264 51.336 1.00 25.92 529 ALA A O 1
ATOM 4164 N N . PHE A 1 530 ? 17.769 21.718 49.186 1.00 25.05 530 PHE A N 1
ATOM 4165 C CA . PHE A 1 530 ? 16.711 22.523 48.700 1.00 25.87 530 PHE A CA 1
ATOM 4166 C C . PHE A 1 530 ? 15.500 21.721 48.217 1.00 26.44 530 PHE A C 1
ATOM 4167 O O . PHE A 1 530 ? 14.910 22.048 47.190 1.00 27.45 530 PHE A O 1
ATOM 4175 N N . THR A 1 531 ? 15.133 20.699 49.007 1.00 23.53 531 THR A N 1
ATOM 4176 C CA . THR A 1 531 ? 13.956 19.846 48.790 1.00 22.31 531 THR A CA 1
ATOM 4177 C C . THR A 1 531 ? 13.420 19.594 50.196 1.00 24.91 531 THR A C 1
ATOM 4178 O O . THR A 1 531 ? 14.094 20.010 51.158 1.00 24.67 531 THR A O 1
ATOM 4182 N N . PRO A 1 532 ? 12.209 19.016 50.320 1.00 24.43 532 PRO A N 1
ATOM 4183 C CA . PRO A 1 532 ? 11.658 18.829 51.679 1.00 25.33 532 PRO A CA 1
ATOM 4184 C C . PRO A 1 532 ? 12.224 17.716 52.510 1.00 26.89 532 PRO A C 1
ATOM 4185 O O . PRO A 1 532 ? 11.844 17.620 53.680 1.00 29.48 532 PRO A O 1
ATOM 4189 N N . MET A 1 533 ? 13.132 16.899 51.966 1.00 28.57 533 MET A N 1
ATOM 4190 C CA . MET A 1 533 ? 13.738 15.819 52.715 1.00 26.72 533 MET A CA 1
ATOM 4191 C C . MET A 1 533 ? 15.139 15.488 52.270 1.00 24.76 533 MET A C 1
ATOM 4192 O O . MET A 1 533 ? 15.385 15.324 51.080 1.00 22.57 533 MET A O 1
ATOM 4197 N N . MET A 1 534 ? 16.038 15.403 53.249 1.00 21.40 534 MET A N 1
ATOM 4198 C CA . MET A 1 534 ? 17.408 14.968 53.006 1.00 22.24 534 MET A CA 1
ATOM 4199 C C . MET A 1 534 ? 17.646 13.550 53.487 1.00 24.61 534 MET A C 1
ATOM 4200 O O . MET A 1 534 ? 17.562 13.247 54.715 1.00 22.86 534 MET A O 1
ATOM 4205 N N . ARG A 1 535 ? 17.934 12.669 52.549 1.00 20.04 535 ARG A N 1
ATOM 4206 C CA . ARG A 1 535 ? 18.188 11.265 52.910 1.00 21.85 535 ARG A CA 1
ATOM 4207 C C . ARG A 1 535 ? 19.231 10.675 52.007 1.00 25.21 535 ARG A C 1
ATOM 4208 O O . ARG A 1 535 ? 19.126 10.779 50.770 1.00 27.64 535 ARG A O 1
ATOM 4216 N N . THR A 1 536 ? 20.208 10.004 52.591 1.00 25.63 536 THR A N 1
ATOM 4217 C CA . THR A 1 536 ? 21.223 9.345 51.795 1.00 25.97 536 THR A CA 1
ATOM 4218 C C . THR A 1 536 ? 20.920 7.875 51.520 1.00 28.33 536 THR A C 1
ATOM 4219 O O . THR A 1 536 ? 20.001 7.276 52.083 1.00 25.26 536 THR A O 1
ATOM 4223 N N . HIS A 1 537 ? 21.678 7.325 50.571 1.00 24.11 537 HIS A N 1
ATOM 4224 C CA . HIS A 1 537 ? 21.645 5.882 50.230 1.00 24.63 537 HIS A CA 1
ATOM 4225 C C . HIS A 1 537 ? 23.056 5.427 49.969 1.00 24.49 537 HIS A C 1
ATOM 4226 O O . HIS A 1 537 ? 23.792 6.112 49.265 1.00 26.62 537 HIS A O 1
ATOM 4233 N N . GLU A 1 538 ? 23.366 4.206 50.410 1.00 24.29 538 GLU A N 1
ATOM 4234 C CA . GLU A 1 538 ? 24.613 3.546 50.101 1.00 23.30 538 GLU A CA 1
ATOM 4235 C C . GLU A 1 538 ? 24.710 3.133 48.634 1.00 22.82 538 GLU A C 1
ATOM 4236 O O . GLU A 1 538 ? 25.799 3.115 48.126 1.00 25.32 538 GLU A O 1
ATOM 4242 N N . GLY A 1 539 ? 23.567 2.937 47.957 1.00 20.56 539 GLY A N 1
ATOM 4243 C CA . GLY A 1 539 ? 23.502 2.338 46.648 1.00 24.39 539 GLY A CA 1
ATOM 4244 C C . GLY A 1 539 ? 23.526 0.791 46.781 1.00 22.14 539 GLY A C 1
ATOM 4245 O O . GLY A 1 539 ? 23.704 0.227 47.890 1.00 24.75 539 GLY A O 1
ATOM 4246 N N . ASN A 1 540 ? 23.432 0.120 45.645 1.00 21.78 540 ASN A N 1
ATOM 4247 C CA . ASN A 1 540 ? 23.396 -1.362 45.659 1.00 23.59 540 ASN A CA 1
ATOM 4248 C C . ASN A 1 540 ? 24.733 -2.019 45.880 1.00 23.90 540 ASN A C 1
ATOM 4249 O O . ASN A 1 540 ? 24.795 -3.190 46.264 1.00 29.51 540 ASN A O 1
ATOM 4254 N N . ARG A 1 541 ? 25.784 -1.245 45.714 1.00 26.65 541 ARG A N 1
ATOM 4255 C CA . ARG A 1 541 ? 27.172 -1.703 45.934 1.00 25.91 541 ARG A CA 1
ATOM 4256 C C . ARG A 1 541 ? 27.853 -0.692 46.759 1.00 24.60 541 ARG A C 1
ATOM 4257 O O . ARG A 1 541 ? 28.592 0.189 46.250 1.00 28.48 541 ARG A O 1
ATOM 4265 N N . PRO A 1 542 ? 27.606 -0.754 48.059 1.00 25.72 542 PRO A N 1
ATOM 4266 C CA . PRO A 1 542 ? 28.174 0.308 48.888 1.00 27.94 542 PRO A CA 1
ATOM 4267 C C . PRO A 1 542 ? 29.643 0.621 48.777 1.00 24.48 542 PRO A C 1
ATOM 4268 O O . PRO A 1 542 ? 30.036 1.805 48.779 1.00 26.70 542 PRO A O 1
ATOM 4272 N N . GLY A 1 543 ? 30.454 -0.424 48.663 1.00 25.70 543 GLY A N 1
ATOM 4273 C CA . GLY A 1 543 ? 31.885 -0.270 48.723 1.00 25.87 543 GLY A CA 1
ATOM 4274 C C . GLY A 1 543 ? 32.412 0.262 47.407 1.00 28.28 543 GLY A C 1
ATOM 4275 O O . GLY A 1 543 ? 33.550 0.647 47.371 1.00 30.97 543 GLY A O 1
ATOM 4276 N N . ASP A 1 544 ? 31.606 0.322 46.345 1.00 28.31 544 ASP A N 1
ATOM 4277 C CA . ASP A 1 544 ? 32.025 1.028 45.092 1.00 30.76 544 ASP A CA 1
ATOM 4278 C C . ASP A 1 544 ? 31.697 2.556 44.991 1.00 33.63 544 ASP A C 1
ATOM 4279 O O . ASP A 1 544 ? 32.138 3.249 44.040 1.00 34.22 544 ASP A O 1
ATOM 4284 N N . ASN A 1 545 ? 30.902 3.044 45.931 1.00 30.43 545 ASN A N 1
ATOM 4285 C CA . ASN A 1 545 ? 30.488 4.443 45.949 1.00 25.73 545 ASN A CA 1
ATOM 4286 C C . ASN A 1 545 ? 31.107 5.255 47.053 1.00 26.31 545 ASN A C 1
ATOM 4287 O O . ASN A 1 545 ? 31.207 4.800 48.180 1.00 26.05 545 ASN A O 1
ATOM 4292 N N . TRP A 1 546 ? 31.399 6.518 46.757 1.00 28.02 546 TRP A N 1
ATOM 4293 C CA . TRP A 1 546 ? 31.725 7.464 47.760 1.00 27.69 546 TRP A CA 1
ATOM 4294 C C . TRP A 1 546 ? 30.490 7.667 48.666 1.00 29.50 546 TRP A C 1
ATOM 4295 O O . TRP A 1 546 ? 29.354 7.784 48.234 1.00 25.61 546 TRP A O 1
ATOM 4306 N N . GLN A 1 547 ? 30.767 7.700 49.947 1.00 28.32 547 GLN A N 1
ATOM 4307 C CA . GLN A 1 547 ? 29.742 7.831 50.943 1.00 25.85 547 GLN A CA 1
ATOM 4308 C C . GLN A 1 547 ? 29.905 9.071 51.788 1.00 24.88 547 GLN A C 1
ATOM 4309 O O . GLN A 1 547 ? 30.936 9.778 51.770 1.00 24.76 547 GLN A O 1
ATOM 4315 N N . PHE A 1 548 ? 28.863 9.339 52.563 1.00 26.09 548 PHE A N 1
ATOM 4316 C CA . PHE A 1 548 ? 28.730 10.603 53.290 1.00 26.16 548 PHE A CA 1
ATOM 4317 C C . PHE A 1 548 ? 29.880 10.804 54.301 1.00 25.86 548 PHE A C 1
ATOM 4318 O O . PHE A 1 548 ? 30.147 11.928 54.686 1.00 27.74 548 PHE A O 1
ATOM 4326 N N . ASP A 1 549 ? 30.610 9.753 54.612 1.00 26.65 549 ASP A N 1
ATOM 4327 C CA . ASP A 1 549 ? 31.749 9.874 55.542 1.00 28.43 549 ASP A CA 1
ATOM 4328 C C . ASP A 1 549 ? 33.049 9.452 54.927 1.00 29.22 549 ASP A C 1
ATOM 4329 O O . ASP A 1 549 ? 33.965 9.112 55.628 1.00 29.06 549 ASP A O 1
ATOM 4334 N N . GLY A 1 550 ? 33.151 9.508 53.593 1.00 31.62 550 GLY A N 1
ATOM 4335 C CA . GLY A 1 550 ? 34.313 9.095 52.917 1.00 28.77 550 GLY A CA 1
ATOM 4336 C C . GLY A 1 550 ? 35.575 9.876 53.308 1.00 32.75 550 GLY A C 1
ATOM 4337 O O . GLY A 1 550 ? 36.640 9.314 53.288 1.00 36.54 550 GLY A O 1
ATOM 4338 N N . ASP A 1 551 ? 35.463 11.161 53.593 1.00 31.09 551 ASP A N 1
ATOM 4339 C CA . ASP A 1 551 ? 36.613 11.933 54.131 1.00 37.27 551 ASP A CA 1
ATOM 4340 C C . ASP A 1 551 ? 36.128 13.195 54.846 1.00 36.17 551 ASP A C 1
ATOM 4341 O O . ASP A 1 551 ? 34.921 13.474 54.877 1.00 34.57 551 ASP A O 1
ATOM 4346 N N . ALA A 1 552 ? 37.065 13.927 55.449 1.00 35.61 552 ALA A N 1
ATOM 4347 C CA . ALA A 1 552 ? 36.722 15.044 56.305 1.00 35.47 552 ALA A CA 1
ATOM 4348 C C . ALA A 1 552 ? 36.053 16.106 55.509 1.00 31.97 552 ALA A C 1
ATOM 4349 O O . ALA A 1 552 ? 35.185 16.771 56.014 1.00 32.96 552 ALA A O 1
ATOM 4351 N N . GLU A 1 553 ? 36.437 16.263 54.250 1.00 27.53 553 GLU A N 1
ATOM 4352 C CA . GLU A 1 553 ? 35.828 17.274 53.450 1.00 33.74 553 GLU A CA 1
ATOM 4353 C C . GLU A 1 553 ? 34.333 16.946 53.135 1.00 29.39 553 GLU A C 1
ATOM 4354 O O . GLU A 1 553 ? 33.475 17.811 53.190 1.00 29.61 553 GLU A O 1
ATOM 4360 N N . THR A 1 554 ? 34.040 15.689 52.844 1.00 29.85 554 THR A N 1
ATOM 4361 C CA . THR A 1 554 ? 32.656 15.203 52.600 1.00 28.53 554 THR A CA 1
ATOM 4362 C C . THR A 1 554 ? 31.835 15.463 53.813 1.00 26.27 554 THR A C 1
ATOM 4363 O O . THR A 1 554 ? 30.828 16.105 53.740 1.00 25.25 554 THR A O 1
ATOM 4367 N N . ILE A 1 555 ? 32.338 15.080 54.965 1.00 29.65 555 ILE A N 1
ATOM 4368 C CA . ILE A 1 555 ? 31.626 15.283 56.233 1.00 26.79 555 ILE A CA 1
ATOM 4369 C C . ILE A 1 555 ? 31.283 16.757 56.471 1.00 28.68 555 ILE A C 1
ATOM 4370 O O . ILE A 1 555 ? 30.153 17.094 56.814 1.00 34.90 555 ILE A O 1
ATOM 4375 N N . ALA A 1 556 ? 32.264 17.620 56.258 1.00 29.29 556 ALA A N 1
ATOM 4376 C CA . ALA A 1 556 ? 32.149 19.033 56.452 1.00 28.82 556 ALA A CA 1
ATOM 4377 C C . ALA A 1 556 ? 31.143 19.595 55.473 1.00 26.29 556 ALA A C 1
ATOM 4378 O O . ALA A 1 556 ? 30.410 20.482 55.828 1.00 26.90 556 ALA A O 1
ATOM 4380 N N . HIS A 1 557 ? 31.144 19.089 54.234 1.00 27.37 557 HIS A N 1
ATOM 4381 C CA . HIS A 1 557 ? 30.160 19.530 53.236 1.00 30.27 557 HIS A CA 1
ATOM 4382 C C . HIS A 1 557 ? 28.735 19.192 53.742 1.00 27.60 557 HIS A C 1
ATOM 4383 O O . HIS A 1 557 ? 27.821 20.030 53.757 1.00 28.35 557 HIS A O 1
ATOM 4390 N N . PHE A 1 558 ? 28.608 18.000 54.291 1.00 26.99 558 PHE A N 1
ATOM 4391 C CA . PHE A 1 558 ? 27.360 17.611 54.856 1.00 27.26 558 PHE A CA 1
ATOM 4392 C C . PHE A 1 558 ? 26.983 18.497 56.036 1.00 25.72 558 PHE A C 1
ATOM 4393 O O . PHE A 1 558 ? 25.809 18.795 56.184 1.00 24.55 558 PHE A O 1
ATOM 4401 N N . ALA A 1 559 ? 27.941 18.831 56.907 1.00 25.09 559 ALA A N 1
ATOM 4402 C CA . ALA A 1 559 ? 27.613 19.686 58.034 1.00 28.79 559 ALA A CA 1
ATOM 4403 C C . ALA A 1 559 ? 27.118 21.046 57.516 1.00 30.43 559 ALA A C 1
ATOM 4404 O O . ALA A 1 559 ? 26.103 21.593 57.996 1.00 29.36 559 ALA A O 1
ATOM 4406 N N . ARG A 1 560 ? 27.785 21.569 56.490 1.00 30.43 560 ARG A N 1
ATOM 4407 C CA . ARG A 1 560 ? 27.339 22.824 55.910 1.00 30.37 560 ARG A CA 1
ATOM 4408 C C . ARG A 1 560 ? 25.919 22.670 55.342 1.00 29.66 560 ARG A C 1
ATOM 4409 O O . ARG A 1 560 ? 25.068 23.481 55.606 1.00 26.54 560 ARG A O 1
ATOM 4417 N N . MET A 1 561 ? 25.692 21.719 54.461 1.00 28.02 561 MET A N 1
ATOM 4418 C CA . MET A 1 561 ? 24.415 21.716 53.747 1.00 30.11 561 MET A CA 1
ATOM 4419 C C . MET A 1 561 ? 23.234 21.271 54.596 1.00 29.14 561 MET A C 1
ATOM 4420 O O . MET A 1 561 ? 22.098 21.628 54.287 1.00 27.02 561 MET A O 1
ATOM 4425 N N . THR A 1 562 ? 23.498 20.475 55.629 1.00 31.52 562 THR A N 1
ATOM 4426 C CA . THR A 1 562 ? 22.464 20.194 56.614 1.00 30.13 562 THR A CA 1
ATOM 4427 C C . THR A 1 562 ? 22.116 21.388 57.449 1.00 29.27 562 THR A C 1
ATOM 4428 O O . THR A 1 562 ? 20.968 21.575 57.843 1.00 24.98 562 THR A O 1
ATOM 4432 N N . THR A 1 563 ? 23.101 22.229 57.718 1.00 29.47 563 THR A N 1
ATOM 4433 C CA . THR A 1 563 ? 22.829 23.524 58.371 1.00 28.65 563 THR A CA 1
ATOM 4434 C C . THR A 1 563 ? 21.947 24.413 57.523 1.00 26.95 563 THR A C 1
ATOM 4435 O O . THR A 1 563 ? 21.025 25.005 58.014 1.00 27.41 563 THR A O 1
ATOM 4439 N N . VAL A 1 564 ? 22.236 24.462 56.224 1.00 25.60 564 VAL A N 1
ATOM 4440 C CA . VAL A 1 564 ? 21.403 25.168 55.274 1.00 25.50 564 VAL A CA 1
ATOM 4441 C C . VAL A 1 564 ? 19.978 24.661 55.332 1.00 23.46 564 VAL A C 1
ATOM 4442 O O . VAL A 1 564 ? 19.036 25.452 55.525 1.00 27.75 564 VAL A O 1
ATOM 4446 N N . PHE A 1 565 ? 19.812 23.344 55.137 1.00 23.84 565 PHE A N 1
ATOM 4447 C CA . PHE A 1 565 ? 18.483 22.688 55.185 1.00 23.59 565 PHE A CA 1
ATOM 4448 C C . PHE A 1 565 ? 17.755 22.992 56.448 1.00 22.14 565 PHE A C 1
ATOM 4449 O O . PHE A 1 565 ? 16.604 23.445 56.408 1.00 24.02 565 PHE A O 1
ATOM 4457 N N . THR A 1 566 ? 18.408 22.806 57.589 1.00 23.33 566 THR A N 1
ATOM 4458 C CA . THR A 1 566 ? 17.690 23.089 58.834 1.00 23.29 566 THR A CA 1
ATOM 4459 C C . THR A 1 566 ? 17.329 24.593 59.044 1.00 25.45 566 THR A C 1
ATOM 4460 O O . THR A 1 566 ? 16.309 24.864 59.560 1.00 24.15 566 THR A O 1
ATOM 4464 N N . THR A 1 567 ? 18.113 25.535 58.509 1.00 26.71 567 THR A N 1
ATOM 4465 C CA . THR A 1 567 ? 17.768 26.944 58.552 1.00 28.63 567 THR A CA 1
ATOM 4466 C C . THR A 1 567 ? 16.432 27.220 57.875 1.00 30.43 567 THR A C 1
ATOM 4467 O O . THR A 1 567 ? 15.638 28.062 58.326 1.00 30.32 567 THR A O 1
ATOM 4471 N N . LEU A 1 568 ? 16.195 26.517 56.779 1.00 28.23 568 LEU A N 1
ATOM 4472 C CA . LEU A 1 568 ? 14.919 26.638 56.049 1.00 27.85 568 LEU A CA 1
ATOM 4473 C C . LEU A 1 568 ? 13.665 26.016 56.677 1.00 25.93 568 LEU A C 1
ATOM 4474 O O . LEU A 1 568 ? 12.578 26.184 56.146 1.00 26.44 568 LEU A O 1
ATOM 4479 N N . LYS A 1 569 ? 13.797 25.346 57.817 1.00 27.43 569 LYS A N 1
ATOM 4480 C CA . LYS A 1 569 ? 12.747 24.610 58.464 1.00 27.56 569 LYS A CA 1
ATOM 4481 C C . LYS A 1 569 ? 11.397 25.332 58.489 1.00 28.35 569 LYS A C 1
ATOM 4482 O O . LYS A 1 569 ? 10.443 24.795 58.004 1.00 28.31 569 LYS A O 1
ATOM 4488 N N . PRO A 1 570 ? 11.339 26.580 59.032 1.00 29.27 570 PRO A N 1
ATOM 4489 C CA . PRO A 1 570 ? 10.030 27.255 59.114 1.00 26.82 570 PRO A CA 1
ATOM 4490 C C . PRO A 1 570 ? 9.445 27.515 57.747 1.00 25.64 570 PRO A C 1
ATOM 4491 O O . PRO A 1 570 ? 8.244 27.452 57.589 1.00 30.37 570 PRO A O 1
ATOM 4495 N N . TYR A 1 571 ? 10.280 27.880 56.801 1.00 24.55 571 TYR A N 1
ATOM 4496 C CA . TYR A 1 571 ? 9.854 28.079 55.389 1.00 25.38 571 TYR A CA 1
ATOM 4497 C C . TYR A 1 571 ? 9.323 26.787 54.784 1.00 24.76 571 TYR A C 1
ATOM 4498 O O . TYR A 1 571 ? 8.191 26.734 54.250 1.00 28.76 571 TYR A O 1
ATOM 4507 N N . LEU A 1 572 ? 10.114 25.734 54.899 1.00 26.22 572 LEU A N 1
ATOM 4508 C CA . LEU A 1 572 ? 9.692 24.425 54.438 1.00 28.42 572 LEU A CA 1
ATOM 4509 C C . LEU A 1 572 ? 8.363 23.995 55.039 1.00 27.91 572 LEU A C 1
ATOM 4510 O O . LEU A 1 572 ? 7.502 23.546 54.315 1.00 24.94 572 LEU A O 1
ATOM 4515 N N . LYS A 1 573 ? 8.181 24.197 56.345 1.00 26.38 573 LYS A N 1
ATOM 4516 C CA . LYS A 1 573 ? 7.021 23.710 57.023 1.00 24.71 573 LYS A CA 1
ATOM 4517 C C . LYS A 1 573 ? 5.783 24.438 56.513 1.00 26.93 573 LYS A C 1
ATOM 4518 O O . LYS A 1 573 ? 4.695 23.838 56.337 1.00 28.22 573 LYS A O 1
ATOM 4524 N N . GLU A 1 574 ? 5.937 25.749 56.208 1.00 28.33 574 GLU A N 1
ATOM 4525 C CA . GLU A 1 574 ? 4.820 26.500 55.715 1.00 27.12 574 GLU A CA 1
ATOM 4526 C C . GLU A 1 574 ? 4.450 25.968 54.345 1.00 27.22 574 GLU A C 1
ATOM 4527 O O . GLU A 1 574 ? 3.272 25.792 54.030 1.00 26.42 574 GLU A O 1
ATOM 4533 N N . ALA A 1 575 ? 5.457 25.777 53.498 1.00 27.64 575 ALA A N 1
ATOM 4534 C CA . ALA A 1 575 ? 5.240 25.221 52.141 1.00 27.17 575 ALA A CA 1
ATOM 4535 C C . ALA A 1 575 ? 4.552 23.860 52.262 1.00 28.95 575 ALA A C 1
ATOM 4536 O O . ALA A 1 575 ? 3.565 23.605 51.579 1.00 25.76 575 ALA A O 1
ATOM 4538 N N . VAL A 1 576 ? 4.970 23.053 53.250 1.00 28.25 576 VAL A N 1
ATOM 4539 C CA . VAL A 1 576 ? 4.354 21.701 53.457 1.00 29.81 576 VAL A CA 1
ATOM 4540 C C . VAL A 1 576 ? 2.905 21.812 53.943 1.00 28.62 576 VAL A C 1
ATOM 4541 O O . VAL A 1 576 ? 2.050 21.063 53.474 1.00 28.19 576 VAL A O 1
ATOM 4545 N N . ALA A 1 577 ? 2.623 22.818 54.799 1.00 29.03 577 ALA A N 1
ATOM 4546 C CA . ALA A 1 577 ? 1.259 23.102 55.230 1.00 28.24 577 ALA A CA 1
ATOM 4547 C C . ALA A 1 577 ? 0.378 23.464 54.051 1.00 26.97 577 ALA A C 1
ATOM 4548 O O . ALA A 1 577 ? -0.754 23.013 53.955 1.00 26.83 577 ALA A O 1
ATOM 4550 N N . LEU A 1 578 ? 0.864 24.345 53.209 1.00 30.84 578 LEU A N 1
ATOM 4551 C CA . LEU A 1 578 ? 0.140 24.746 51.994 1.00 32.21 578 LEU A CA 1
ATOM 4552 C C . LEU A 1 578 ? -0.140 23.575 51.042 1.00 27.53 578 LEU A C 1
ATOM 4553 O O . LEU A 1 578 ? -1.219 23.464 50.434 1.00 29.91 578 LEU A O 1
ATOM 4558 N N . ASN A 1 579 ? 0.843 22.721 50.904 1.00 30.14 579 ASN A N 1
ATOM 4559 C CA . ASN A 1 579 ? 0.634 21.465 50.175 1.00 28.92 579 ASN A CA 1
ATOM 4560 C C . ASN A 1 579 ? -0.513 20.665 50.731 1.00 24.37 579 ASN A C 1
ATOM 4561 O O . ASN A 1 579 ? -1.378 20.257 49.986 1.00 25.19 579 ASN A O 1
ATOM 4566 N N . ALA A 1 580 ? -0.561 20.502 52.041 1.00 24.45 580 ALA A N 1
ATOM 4567 C CA . ALA A 1 580 ? -1.602 19.759 52.715 1.00 26.86 580 ALA A CA 1
ATOM 4568 C C . ALA A 1 580 ? -2.965 20.407 52.609 1.00 29.95 580 ALA A C 1
ATOM 4569 O O . ALA A 1 580 ? -3.972 19.724 52.518 1.00 27.62 580 ALA A O 1
ATOM 4571 N N . LYS A 1 581 ? -2.982 21.725 52.672 1.00 31.32 581 LYS A N 1
ATOM 4572 C CA . LYS A 1 581 ? -4.236 22.440 52.695 1.00 36.26 581 LYS A CA 1
ATOM 4573 C C . LYS A 1 581 ? -4.806 22.657 51.324 1.00 31.74 581 LYS A C 1
ATOM 4574 O O . LYS A 1 581 ? -6.020 22.653 51.188 1.00 34.02 581 LYS A O 1
ATOM 4580 N N . SER A 1 582 ? -3.978 22.765 50.288 1.00 31.28 582 SER A N 1
ATOM 4581 C CA . SER A 1 582 ? -4.533 23.104 48.987 1.00 29.51 582 SER A CA 1
ATOM 4582 C C . SER A 1 582 ? -3.869 22.503 47.747 1.00 28.43 582 SER A C 1
ATOM 4583 O O . SER A 1 582 ? -4.223 22.880 46.641 1.00 29.53 582 SER A O 1
ATOM 4586 N N . GLY A 1 583 ? -2.955 21.552 47.916 1.00 28.45 583 GLY A N 1
ATOM 4587 C CA . GLY A 1 583 ? -2.265 20.883 46.794 1.00 28.28 583 GLY A CA 1
ATOM 4588 C C . GLY A 1 583 ? -1.191 21.722 46.094 1.00 30.28 583 GLY A C 1
ATOM 4589 O O . GLY A 1 583 ? -0.859 21.466 44.922 1.00 30.86 583 GLY A O 1
ATOM 4590 N N . LEU A 1 584 ? -0.769 22.798 46.761 1.00 27.99 584 LEU A N 1
ATOM 4591 C CA . LEU A 1 584 ? 0.240 23.703 46.281 1.00 26.75 584 LEU A CA 1
ATOM 4592 C C . LEU A 1 584 ? 1.583 23.033 46.599 1.00 28.12 584 LEU A C 1
ATOM 4593 O O . LEU A 1 584 ? 1.942 22.945 47.764 1.00 24.71 584 LEU A O 1
ATOM 4598 N N . PRO A 1 585 ? 2.230 22.454 45.588 1.00 25.48 585 PRO A N 1
ATOM 4599 C CA . PRO A 1 585 ? 3.345 21.518 45.845 1.00 26.33 585 PRO A CA 1
ATOM 4600 C C . PRO A 1 585 ? 4.568 22.255 46.311 1.00 27.40 585 PRO A C 1
ATOM 4601 O O . PRO A 1 585 ? 4.731 23.492 46.053 1.00 24.46 585 PRO A O 1
ATOM 4605 N N . VAL A 1 586 ? 5.449 21.542 46.991 1.00 28.09 586 VAL A N 1
ATOM 4606 C CA . VAL A 1 586 ? 6.578 22.217 47.619 1.00 28.39 586 VAL A CA 1
ATOM 4607 C C . VAL A 1 586 ? 7.630 22.620 46.585 1.00 28.84 586 VAL A C 1
ATOM 4608 O O . VAL A 1 586 ? 8.209 23.722 46.652 1.00 28.93 586 VAL A O 1
ATOM 4612 N N . MET A 1 587 ? 7.843 21.734 45.619 1.00 25.33 587 MET A N 1
ATOM 4613 C CA . MET A 1 587 ? 8.692 22.038 44.481 1.00 26.66 587 MET A CA 1
ATOM 4614 C C . MET A 1 587 ? 7.772 22.354 43.315 1.00 26.66 587 MET A C 1
ATOM 4615 O O . MET A 1 587 ? 6.977 21.535 42.936 1.00 30.84 587 MET A O 1
ATOM 4620 N N . ARG A 1 588 ? 7.872 23.558 42.780 1.00 27.80 588 ARG A N 1
ATOM 4621 C CA . ARG A 1 588 ? 6.861 24.067 41.865 1.00 26.78 588 ARG A CA 1
ATOM 4622 C C . ARG A 1 588 ? 7.502 24.427 40.528 1.00 26.89 588 ARG A C 1
ATOM 4623 O O . ARG A 1 588 ? 8.610 25.015 40.461 1.00 28.14 588 ARG A O 1
ATOM 4631 N N . PRO A 1 589 ? 6.770 24.157 39.475 1.00 25.43 589 PRO A N 1
ATOM 4632 C CA . PRO A 1 589 ? 7.235 24.652 38.187 1.00 27.41 589 PRO A CA 1
ATOM 4633 C C . PRO A 1 589 ? 7.152 26.204 38.217 1.00 28.92 589 PRO A C 1
ATOM 4634 O O . PRO A 1 589 ? 6.205 26.741 38.825 1.00 29.41 589 PRO A O 1
ATOM 4638 N N . LEU A 1 590 ? 8.123 26.885 37.582 1.00 30.99 590 LEU A N 1
ATOM 4639 C CA . LEU A 1 590 ? 8.138 28.346 37.594 1.00 31.18 590 LEU A CA 1
ATOM 4640 C C . LEU A 1 590 ? 6.836 28.967 37.121 1.00 33.36 590 LEU A C 1
ATOM 4641 O O . LEU A 1 590 ? 6.457 30.031 37.642 1.00 33.02 590 LEU A O 1
ATOM 4646 N N . PHE A 1 591 ? 6.170 28.336 36.149 1.00 29.60 591 PHE A N 1
ATOM 4647 C CA . PHE A 1 591 ? 4.912 28.918 35.617 1.00 30.86 591 PHE A CA 1
ATOM 4648 C C . PHE A 1 591 ? 3.776 28.969 36.597 1.00 31.06 591 PHE A C 1
ATOM 4649 O O . PHE A 1 591 ? 2.778 29.595 36.300 1.00 32.47 591 PHE A O 1
ATOM 4657 N N . LEU A 1 592 ? 3.874 28.308 37.752 1.00 33.37 592 LEU A N 1
ATOM 4658 C CA . LEU A 1 592 ? 2.836 28.506 38.761 1.00 33.31 592 LEU A CA 1
ATOM 4659 C C . LEU A 1 592 ? 2.765 29.937 39.252 1.00 32.73 592 LEU A C 1
ATOM 4660 O O . LEU A 1 592 ? 1.704 30.379 39.674 1.00 30.53 592 LEU A O 1
ATOM 4665 N N . HIS A 1 593 ? 3.912 30.601 39.297 1.00 29.61 593 HIS A N 1
ATOM 4666 C CA . HIS A 1 593 ? 4.013 31.975 39.786 1.00 31.52 593 HIS A CA 1
ATOM 4667 C C . HIS A 1 593 ? 4.440 32.999 38.753 1.00 30.02 593 HIS A C 1
ATOM 4668 O O . HIS A 1 593 ? 4.408 34.153 39.082 1.00 31.64 593 HIS A O 1
ATOM 4675 N N . TYR A 1 594 ? 4.858 32.575 37.561 1.00 29.22 594 TYR A N 1
ATOM 4676 C CA . TYR A 1 594 ? 5.298 33.437 36.495 1.00 28.32 594 TYR A CA 1
ATOM 4677 C C . TYR A 1 594 ? 4.555 32.970 35.234 1.00 29.13 594 TYR A C 1
ATOM 4678 O O . TYR A 1 594 ? 5.167 32.664 34.238 1.00 33.25 594 TYR A O 1
ATOM 4687 N N . GLU A 1 595 ? 3.215 32.953 35.310 1.00 29.32 595 GLU A N 1
ATOM 4688 C CA . GLU A 1 595 ? 2.355 32.379 34.269 1.00 31.86 595 GLU A CA 1
ATOM 4689 C C . GLU A 1 595 ? 2.449 33.076 32.935 1.00 32.71 595 GLU A C 1
ATOM 4690 O O . GLU A 1 595 ? 2.222 32.466 31.907 1.00 31.81 595 GLU A O 1
ATOM 4696 N N . ASP A 1 596 ? 2.712 34.384 32.988 1.00 33.35 596 ASP A N 1
ATOM 4697 C CA . ASP A 1 596 ? 2.834 35.234 31.800 1.00 38.38 596 ASP A CA 1
ATOM 4698 C C . ASP A 1 596 ? 4.186 35.134 31.125 1.00 35.48 596 ASP A C 1
ATOM 4699 O O . ASP A 1 596 ? 4.341 35.668 30.028 1.00 36.30 596 ASP A O 1
ATOM 4704 N N . ASP A 1 597 ? 5.147 34.419 31.728 1.00 32.90 597 ASP A N 1
ATOM 4705 C CA . ASP A 1 597 ? 6.478 34.225 31.166 1.00 32.08 597 ASP A CA 1
ATOM 4706 C C . ASP A 1 597 ? 6.457 32.930 30.352 1.00 35.14 597 ASP A C 1
ATOM 4707 O O . ASP A 1 597 ? 6.393 31.835 30.901 1.00 36.32 597 ASP A O 1
ATOM 4712 N N . ALA A 1 598 ? 6.480 33.052 29.021 1.00 33.42 598 ALA A N 1
ATOM 4713 C CA . ALA A 1 598 ? 6.471 31.889 28.146 1.00 31.01 598 ALA A CA 1
ATOM 4714 C C . ALA A 1 598 ? 7.662 30.949 28.333 1.00 30.38 598 ALA A C 1
ATOM 4715 O O . ALA A 1 598 ? 7.534 29.707 28.177 1.00 35.29 598 ALA A O 1
ATOM 4717 N N . HIS A 1 599 ? 8.809 31.509 28.676 1.00 29.43 599 HIS A N 1
ATOM 4718 C CA . HIS A 1 599 ? 9.972 30.712 28.818 1.00 34.05 599 HIS A CA 1
ATOM 4719 C C . HIS A 1 599 ? 9.823 29.746 29.989 1.00 32.62 599 HIS A C 1
ATOM 4720 O O . HIS A 1 599 ? 10.387 28.675 29.956 1.00 35.56 599 HIS A O 1
ATOM 4727 N N . THR A 1 600 ? 9.079 30.096 31.013 1.00 33.79 600 THR A N 1
ATOM 4728 C CA . THR A 1 600 ? 9.013 29.186 32.167 1.00 35.30 600 THR A CA 1
ATOM 4729 C C . THR A 1 600 ? 8.311 27.837 31.847 1.00 36.46 600 THR A C 1
ATOM 4730 O O . THR A 1 600 ? 8.507 26.883 32.562 1.00 32.03 600 THR A O 1
ATOM 4734 N N . TYR A 1 601 ? 7.531 27.766 30.760 1.00 33.77 601 TYR A N 1
ATOM 4735 C CA . TYR A 1 601 ? 6.759 26.570 30.434 1.00 31.85 601 TYR A CA 1
ATOM 4736 C C . TYR A 1 601 ? 7.614 25.407 29.901 1.00 32.53 601 TYR A C 1
ATOM 4737 O O . TYR A 1 601 ? 7.157 24.256 29.898 1.00 30.80 601 TYR A O 1
ATOM 4746 N N . THR A 1 602 ? 8.844 25.705 29.479 1.00 31.72 602 THR A N 1
ATOM 4747 C CA . THR A 1 602 ? 9.731 24.756 28.835 1.00 36.52 602 THR A CA 1
ATOM 4748 C C . THR A 1 602 ? 10.913 24.389 29.724 1.00 34.70 602 THR A C 1
ATOM 4749 O O . THR A 1 602 ? 11.734 23.635 29.327 1.00 35.21 602 THR A O 1
ATOM 4753 N N . LEU A 1 603 ? 10.974 24.930 30.934 1.00 35.03 603 LEU A N 1
ATOM 4754 C CA . LEU A 1 603 ? 12.045 24.610 31.858 1.00 30.29 603 LEU A CA 1
ATOM 4755 C C . LEU A 1 603 ? 11.781 23.200 32.417 1.00 26.91 603 LEU A C 1
ATOM 4756 O O . LEU A 1 603 ? 10.642 22.806 32.640 1.00 29.80 603 LEU A O 1
ATOM 4761 N N . LYS A 1 604 ? 12.842 22.422 32.497 1.00 30.37 604 LYS A N 1
ATOM 4762 C CA . LYS A 1 604 ? 12.831 21.075 33.028 1.00 28.42 604 LYS A CA 1
ATOM 4763 C C . LYS A 1 604 ? 13.677 20.920 34.257 1.00 24.83 604 LYS A C 1
ATOM 4764 O O . LYS A 1 604 ? 13.405 20.020 35.037 1.00 23.82 604 LYS A O 1
ATOM 4770 N N . TYR A 1 605 ? 14.758 21.711 34.385 1.00 29.64 605 TYR A N 1
ATOM 4771 C CA . TYR A 1 605 ? 15.806 21.443 35.401 1.00 29.45 605 TYR A CA 1
ATOM 4772 C C . TYR A 1 605 ? 15.959 22.552 36.440 1.00 27.56 605 TYR A C 1
ATOM 4773 O O . TYR A 1 605 ? 17.018 22.666 37.084 1.00 32.45 605 TYR A O 1
ATOM 4782 N N . GLN A 1 606 ? 14.926 23.346 36.602 1.00 26.60 606 GLN A N 1
ATOM 4783 C CA . GLN A 1 606 ? 14.851 24.273 37.725 1.00 25.77 606 GLN A CA 1
ATOM 4784 C C . GLN A 1 606 ? 13.415 24.396 38.214 1.00 25.76 606 GLN A C 1
ATOM 4785 O O . GLN A 1 606 ? 12.453 24.117 37.513 1.00 24.72 606 GLN A O 1
ATOM 4791 N N . TYR A 1 607 ? 13.298 24.812 39.460 1.00 24.79 607 TYR A N 1
ATOM 4792 C CA . TYR A 1 607 ? 12.046 24.798 40.142 1.00 28.32 607 TYR A CA 1
ATOM 4793 C C . TYR A 1 607 ? 12.061 25.949 41.186 1.00 26.49 607 TYR A C 1
ATOM 4794 O O . TYR A 1 607 ? 13.135 26.536 41.527 1.00 23.95 607 TYR A O 1
ATOM 4803 N N . LEU A 1 608 ? 10.873 26.263 41.668 1.00 24.44 608 LEU A N 1
ATOM 4804 C CA . LEU A 1 608 ? 10.742 27.090 42.841 1.00 25.32 608 LEU A CA 1
ATOM 4805 C C . LEU A 1 608 ? 10.529 26.175 44.046 1.00 26.34 608 LEU A C 1
ATOM 4806 O O . LEU A 1 608 ? 9.788 25.190 43.972 1.00 29.25 608 LEU A O 1
ATOM 4811 N N . LEU A 1 609 ? 11.213 26.481 45.127 1.00 26.91 609 LEU A N 1
ATOM 4812 C CA . LEU A 1 609 ? 11.024 25.807 46.418 1.00 27.01 609 LEU A CA 1
ATOM 4813 C C . LEU A 1 609 ? 10.197 26.785 47.196 1.00 28.91 609 LEU A C 1
ATOM 4814 O O . LEU A 1 609 ? 10.622 27.937 47.488 1.00 26.92 609 LEU A O 1
ATOM 4819 N N . GLY A 1 610 ? 8.947 26.417 47.392 1.00 27.09 610 GLY A N 1
ATOM 4820 C CA . GLY A 1 610 ? 7.993 27.383 47.830 1.00 27.58 610 GLY A CA 1
ATOM 4821 C C . GLY A 1 610 ? 7.746 28.429 46.779 1.00 28.87 610 GLY A C 1
ATOM 4822 O O . GLY A 1 610 ? 8.041 28.247 45.596 1.00 28.58 610 GLY A O 1
ATOM 4823 N N . ARG A 1 611 ? 7.247 29.581 47.213 1.00 30.28 611 ARG A N 1
ATOM 4824 C CA . ARG A 1 611 ? 7.067 30.747 46.313 1.00 31.06 611 ARG A CA 1
ATOM 4825 C C . ARG A 1 611 ? 8.380 31.476 45.975 1.00 32.04 611 ARG A C 1
ATOM 4826 O O . ARG A 1 611 ? 8.587 31.960 44.845 1.00 29.65 611 ARG A O 1
ATOM 4834 N N . ASP A 1 612 ? 9.295 31.508 46.943 1.00 29.33 612 ASP A N 1
ATOM 4835 C CA . ASP A 1 612 ? 10.304 32.567 47.016 1.00 28.77 612 ASP A CA 1
ATOM 4836 C C . ASP A 1 612 ? 11.741 32.140 46.771 1.00 28.89 612 ASP A C 1
ATOM 4837 O O . ASP A 1 612 ? 12.623 32.990 46.815 1.00 29.64 612 ASP A O 1
ATOM 4842 N N . ILE A 1 613 ? 12.012 30.831 46.619 1.00 26.59 613 ILE A N 1
ATOM 4843 C CA . ILE A 1 613 ? 13.376 30.384 46.360 1.00 26.37 613 ILE A CA 1
ATOM 4844 C C . ILE A 1 613 ? 13.393 29.700 45.003 1.00 28.67 613 ILE A C 1
ATOM 4845 O O . ILE A 1 613 ? 12.569 28.869 44.745 1.00 28.09 613 ILE A O 1
ATOM 4850 N N . LEU A 1 614 ? 14.338 30.063 44.162 1.00 27.18 614 LEU A N 1
ATOM 4851 C CA . LEU A 1 614 ? 14.443 29.494 42.810 1.00 27.52 614 LEU A CA 1
ATOM 4852 C C . LEU A 1 614 ? 15.729 28.655 42.826 1.00 26.35 614 LEU A C 1
ATOM 4853 O O . LEU A 1 614 ? 16.757 29.086 43.320 1.00 28.96 614 LEU A O 1
ATOM 4858 N N . VAL A 1 615 ? 15.636 27.413 42.379 1.00 27.57 615 VAL A N 1
ATOM 4859 C CA . VAL A 1 615 ? 16.733 26.463 42.487 1.00 26.89 615 VAL A CA 1
ATOM 4860 C C . VAL A 1 615 ? 16.984 25.910 41.099 1.00 25.52 615 VAL A C 1
ATOM 4861 O O . VAL A 1 615 ? 16.042 25.462 40.422 1.00 23.49 615 VAL A O 1
ATOM 4865 N N . ALA A 1 616 ? 18.268 25.864 40.755 1.00 25.27 616 ALA A N 1
ATOM 4866 C CA . ALA A 1 616 ? 18.710 25.366 39.469 1.00 27.08 616 ALA A CA 1
ATOM 4867 C C . ALA A 1 616 ? 19.919 24.506 39.748 1.00 25.74 616 ALA A C 1
ATOM 4868 O O . ALA A 1 616 ? 21.025 24.991 39.664 1.00 31.18 616 ALA A O 1
ATOM 4870 N N . PRO A 1 617 ? 19.723 23.227 40.144 1.00 26.71 617 PRO A N 1
ATOM 4871 C CA . PRO A 1 617 ? 20.857 22.401 40.594 1.00 28.07 617 PRO A CA 1
ATOM 4872 C C . PRO A 1 617 ? 21.866 22.144 39.503 1.00 27.48 617 PRO A C 1
ATOM 4873 O O . PRO A 1 617 ? 21.527 21.972 38.317 1.00 27.01 617 PRO A O 1
ATOM 4877 N N . VAL A 1 618 ? 23.120 22.155 39.879 1.00 28.50 618 VAL A N 1
ATOM 4878 C CA . VAL A 1 618 ? 24.154 21.776 38.952 1.00 28.52 618 VAL A CA 1
ATOM 4879 C C . VAL A 1 618 ? 23.978 20.279 38.734 1.00 29.04 618 VAL A C 1
ATOM 4880 O O . VAL A 1 618 ? 24.044 19.503 39.688 1.00 26.36 618 VAL A O 1
ATOM 4884 N N . HIS A 1 619 ? 23.763 19.892 37.467 1.00 25.75 619 HIS A N 1
ATOM 4885 C CA . HIS A 1 619 ? 23.617 18.491 37.118 1.00 26.73 619 HIS A CA 1
ATOM 4886 C C . HIS A 1 619 ? 24.642 17.871 36.149 1.00 29.92 619 HIS A C 1
ATOM 4887 O O . HIS A 1 619 ? 24.401 16.761 35.708 1.00 28.05 619 HIS A O 1
ATOM 4894 N N . GLU A 1 620 ? 25.810 18.538 35.960 1.00 29.34 620 GLU A N 1
ATOM 4895 C CA . GLU A 1 620 ? 26.897 18.144 35.097 1.00 31.64 620 GLU A CA 1
ATOM 4896 C C . GLU A 1 620 ? 28.140 18.129 35.918 1.00 27.62 620 GLU A C 1
ATOM 4897 O O . GLU A 1 620 ? 28.303 18.973 36.796 1.00 30.28 620 GLU A O 1
ATOM 4903 N N . GLU A 1 621 ? 28.991 17.165 35.594 1.00 27.94 621 GLU A N 1
ATOM 4904 C CA . GLU A 1 621 ? 30.278 17.007 36.164 1.00 30.71 621 GLU A CA 1
ATOM 4905 C C . GLU A 1 621 ? 31.169 18.109 35.724 1.00 30.64 621 GLU A C 1
ATOM 4906 O O . GLU A 1 621 ? 31.141 18.525 34.555 1.00 28.58 621 GLU A O 1
ATOM 4912 N N . GLY A 1 622 ? 32.041 18.483 36.649 1.00 27.94 622 GLY A N 1
ATOM 4913 C CA . GLY A 1 622 ? 33.154 19.402 36.360 1.00 32.73 622 GLY A CA 1
ATOM 4914 C C . GLY A 1 622 ? 32.823 20.878 36.182 1.00 32.63 622 GLY A C 1
ATOM 4915 O O . GLY A 1 622 ? 33.608 21.607 35.596 1.00 36.02 622 GLY A O 1
ATOM 4916 N N . ARG A 1 623 ? 31.681 21.347 36.656 1.00 31.53 623 ARG A N 1
ATOM 4917 C CA . ARG A 1 623 ? 31.280 22.731 36.438 1.00 30.77 623 ARG A CA 1
ATOM 4918 C C . ARG A 1 623 ? 31.781 23.620 37.554 1.00 31.33 623 ARG A C 1
ATOM 4919 O O . ARG A 1 623 ? 31.752 23.263 38.742 1.00 29.94 623 ARG A O 1
ATOM 4927 N N . SER A 1 624 ? 32.262 24.793 37.195 1.00 32.31 624 SER A N 1
ATOM 4928 C CA . SER A 1 624 ? 32.542 25.799 38.205 1.00 34.28 624 SER A CA 1
ATOM 4929 C C . SER A 1 624 ? 31.539 26.920 38.083 1.00 35.43 624 SER A C 1
ATOM 4930 O O . SER A 1 624 ? 31.451 27.738 38.973 1.00 33.28 624 SER A O 1
ATOM 4933 N N . ASP A 1 625 ? 30.742 26.926 37.007 1.00 31.69 625 ASP A N 1
ATOM 4934 C CA . ASP A 1 625 ? 29.657 27.821 36.949 1.00 35.30 625 ASP A CA 1
ATOM 4935 C C . ASP A 1 625 ? 28.411 27.122 36.385 1.00 30.91 625 ASP A C 1
ATOM 4936 O O . ASP A 1 625 ? 28.434 25.939 36.071 1.00 30.91 625 ASP A O 1
ATOM 4941 N N . TRP A 1 626 ? 27.335 27.862 36.286 1.00 28.62 626 TRP A N 1
ATOM 4942 C CA . TRP A 1 626 ? 26.059 27.314 35.907 1.00 29.01 626 TRP A CA 1
ATOM 4943 C C . TRP A 1 626 ? 25.185 28.419 35.332 1.00 30.50 626 TRP A C 1
ATOM 4944 O O . TRP A 1 626 ? 25.109 29.519 35.878 1.00 30.84 626 TRP A O 1
ATOM 4955 N N . THR A 1 627 ? 24.462 28.056 34.290 1.00 28.05 627 THR A N 1
ATOM 4956 C CA . THR A 1 627 ? 23.539 28.915 33.597 1.00 30.53 627 THR A CA 1
ATOM 4957 C C . THR A 1 627 ? 22.097 28.471 33.824 1.00 28.40 627 THR A C 1
ATOM 4958 O O . THR A 1 627 ? 21.807 27.277 33.784 1.00 28.52 627 THR A O 1
ATOM 4962 N N . LEU A 1 628 ? 21.216 29.445 34.068 1.00 31.00 628 LEU A N 1
ATOM 4963 C CA . LEU A 1 628 ? 19.803 29.183 34.368 1.00 33.03 628 LEU A CA 1
ATOM 4964 C C . LEU A 1 628 ? 18.987 30.412 33.968 1.00 35.55 628 LEU A C 1
ATOM 4965 O O . LEU A 1 628 ? 19.518 31.411 33.544 1.00 34.77 628 LEU A O 1
ATOM 4970 N N . TYR A 1 629 ? 17.697 30.333 34.170 1.00 32.22 629 TYR A N 1
ATOM 4971 C CA . TYR A 1 629 ? 16.819 31.368 33.844 1.00 30.63 629 TYR A CA 1
ATOM 4972 C C . TYR A 1 629 ? 16.173 31.936 35.073 1.00 32.20 629 TYR A C 1
ATOM 4973 O O . TYR A 1 629 ? 15.660 31.172 35.901 1.00 31.64 629 TYR A O 1
ATOM 4982 N N . LEU A 1 630 ? 16.211 33.280 35.206 1.00 34.18 630 LEU A N 1
ATOM 4983 C CA . LEU A 1 630 ? 15.476 33.997 36.261 1.00 32.86 630 LEU A CA 1
ATOM 4984 C C . LEU A 1 630 ? 14.313 34.707 35.607 1.00 35.10 630 LEU A C 1
ATOM 4985 O O . LEU A 1 630 ? 14.509 35.526 34.682 1.00 34.71 630 LEU A O 1
ATOM 4990 N N . PRO A 1 631 ? 13.089 34.390 36.036 1.00 30.90 631 PRO A N 1
ATOM 4991 C CA . PRO A 1 631 ? 11.995 35.189 35.534 1.00 32.66 631 PRO A CA 1
ATOM 4992 C C . PRO A 1 631 ? 12.056 36.627 36.103 1.00 33.37 631 PRO A C 1
ATOM 4993 O O . PRO A 1 631 ? 12.895 36.922 36.974 1.00 34.52 631 PRO A O 1
ATOM 4997 N N . GLU A 1 632 ? 11.203 37.517 35.619 1.00 37.60 632 GLU A N 1
ATOM 4998 C CA . GLU A 1 632 ? 11.309 38.952 36.047 1.00 39.60 632 GLU A CA 1
ATOM 4999 C C . GLU A 1 632 ? 10.856 39.112 37.500 1.00 34.98 632 GLU A C 1
ATOM 5000 O O . GLU A 1 632 ? 9.708 38.959 37.804 1.00 32.06 632 GLU A O 1
ATOM 5006 N N . ASP A 1 633 ? 11.808 39.377 38.372 1.00 31.02 633 ASP A N 1
ATOM 5007 C CA . ASP A 1 633 ? 11.553 39.608 39.755 1.00 32.45 633 ASP A CA 1
ATOM 5008 C C . ASP A 1 633 ? 12.851 40.174 40.302 1.00 34.21 633 ASP A C 1
ATOM 5009 O O . ASP A 1 633 ? 13.864 40.121 39.607 1.00 31.61 633 ASP A O 1
ATOM 5014 N N . ASN A 1 634 ? 12.830 40.676 41.536 1.00 33.05 634 ASN A N 1
ATOM 5015 C CA . ASN A 1 634 ? 14.079 40.983 42.255 1.00 33.53 634 ASN A CA 1
ATOM 5016 C C . ASN A 1 634 ? 14.585 39.798 43.043 1.00 34.59 634 ASN A C 1
ATOM 5017 O O . ASN A 1 634 ? 14.020 39.444 44.110 1.00 38.49 634 ASN A O 1
ATOM 5022 N N . TRP A 1 635 ? 15.707 39.253 42.571 1.00 32.79 635 TRP A N 1
ATOM 5023 C CA . TRP A 1 635 ? 16.293 38.033 43.086 1.00 32.37 635 TRP A CA 1
ATOM 5024 C C . TRP A 1 635 ? 17.549 38.402 43.825 1.00 33.85 635 TRP A C 1
ATOM 5025 O O . TRP A 1 635 ? 18.286 39.359 43.466 1.00 31.12 635 TRP A O 1
ATOM 5036 N N . VAL A 1 636 ? 17.839 37.614 44.845 1.00 31.43 636 VAL A N 1
ATOM 5037 C CA . VAL A 1 636 ? 19.107 37.726 45.537 1.00 30.23 636 VAL A CA 1
ATOM 5038 C C . VAL A 1 636 ? 19.743 36.351 45.475 1.00 32.50 636 VAL A C 1
ATOM 5039 O O . VAL A 1 636 ? 19.096 35.354 45.846 1.00 30.81 636 VAL A O 1
ATOM 5043 N N . HIS A 1 637 ? 21.017 36.293 45.063 1.00 31.76 637 HIS A N 1
ATOM 5044 C CA . HIS A 1 637 ? 21.776 35.083 45.108 1.00 29.80 637 HIS A CA 1
ATOM 5045 C C . HIS A 1 637 ? 22.022 34.686 46.590 1.00 32.00 637 HIS A C 1
ATOM 5046 O O . HIS A 1 637 ? 22.420 35.492 47.420 1.00 30.68 637 HIS A O 1
ATOM 5053 N N . ALA A 1 638 ? 21.800 33.422 46.908 1.00 28.68 638 ALA A N 1
ATOM 5054 C CA . ALA A 1 638 ? 21.743 32.991 48.273 1.00 28.30 638 ALA A CA 1
ATOM 5055 C C . ALA A 1 638 ? 23.105 33.069 48.947 1.00 28.80 638 ALA A C 1
ATOM 5056 O O . ALA A 1 638 ? 23.173 33.231 50.172 1.00 32.17 638 ALA A O 1
ATOM 5058 N N . TRP A 1 639 ? 24.171 32.817 48.183 1.00 27.30 639 TRP A N 1
ATOM 5059 C CA . TRP A 1 639 ? 25.486 32.655 48.775 1.00 30.72 639 TRP A CA 1
ATOM 5060 C C . TRP A 1 639 ? 26.268 33.952 48.825 1.00 34.63 639 TRP A C 1
ATOM 5061 O O . TRP A 1 639 ? 27.105 34.115 49.672 1.00 36.65 639 TRP A O 1
ATOM 5072 N N . THR A 1 640 ? 25.918 34.913 47.989 1.00 40.92 640 THR A N 1
ATOM 5073 C CA . THR A 1 640 ? 26.665 36.172 47.941 1.00 39.46 640 THR A CA 1
ATOM 5074 C C . THR A 1 640 ? 25.877 37.373 48.432 1.00 41.00 640 THR A C 1
ATOM 5075 O O . THR A 1 640 ? 26.485 38.361 48.837 1.00 45.91 640 THR A O 1
ATOM 5079 N N . GLY A 1 641 ? 24.543 37.309 48.367 1.00 36.94 641 GLY A N 1
ATOM 5080 C CA . GLY A 1 641 ? 23.702 38.490 48.519 1.00 37.36 641 GLY A CA 1
ATOM 5081 C C . GLY A 1 641 ? 23.580 39.297 47.224 1.00 37.98 641 GLY A C 1
ATOM 5082 O O . GLY A 1 641 ? 22.893 40.339 47.203 1.00 38.51 641 GLY A O 1
ATOM 5083 N N . GLU A 1 642 ? 24.176 38.829 46.121 1.00 33.12 642 GLU A N 1
ATOM 5084 C CA . GLU A 1 642 ? 24.191 39.659 44.953 1.00 31.64 642 GLU A CA 1
ATOM 5085 C C . GLU A 1 642 ? 22.765 39.768 44.387 1.00 32.96 642 GLU A C 1
ATOM 5086 O O . GLU A 1 642 ? 22.030 38.778 44.352 1.00 31.55 642 GLU A O 1
ATOM 5092 N N . ALA A 1 643 ? 22.399 40.958 43.938 1.00 26.62 643 ALA A N 1
ATOM 5093 C CA . ALA A 1 643 ? 21.109 41.204 43.330 1.00 29.55 643 ALA A CA 1
ATOM 5094 C C . ALA A 1 643 ? 21.149 40.938 41.860 1.00 30.46 643 ALA A C 1
ATOM 5095 O O . ALA A 1 643 ? 22.178 41.155 41.206 1.00 32.36 643 ALA A O 1
ATOM 5097 N N . PHE A 1 644 ? 19.994 40.476 41.367 1.00 33.46 644 PHE A N 1
ATOM 5098 C CA . PHE A 1 644 ? 19.793 40.037 39.998 1.00 33.45 644 PHE A CA 1
ATOM 5099 C C . PHE A 1 644 ? 18.360 40.359 39.632 1.00 33.86 644 PHE A C 1
ATOM 5100 O O . PHE A 1 644 ? 17.490 40.373 40.480 1.00 35.46 644 PHE A O 1
ATOM 5108 N N . ARG A 1 645 ? 18.142 40.584 38.349 1.00 37.54 645 ARG A N 1
ATOM 5109 C CA . ARG A 1 645 ? 16.843 40.805 37.753 1.00 39.25 645 ARG A CA 1
ATOM 5110 C C . ARG A 1 645 ? 16.681 39.690 36.721 1.00 38.40 645 ARG A C 1
ATOM 5111 O O . ARG A 1 645 ? 17.529 38.843 36.594 1.00 33.36 645 ARG A O 1
ATOM 5119 N N . GLY A 1 646 ? 15.566 39.657 36.010 1.00 38.30 646 GLY A N 1
ATOM 5120 C CA . GLY A 1 646 ? 15.261 38.501 35.178 1.00 38.09 646 GLY A CA 1
ATOM 5121 C C . GLY A 1 646 ? 16.174 38.345 33.974 1.00 39.81 646 GLY A C 1
ATOM 5122 O O . GLY A 1 646 ? 16.935 39.257 33.609 1.00 41.34 646 GLY A O 1
ATOM 5123 N N . GLY A 1 647 ? 16.083 37.173 33.358 1.00 36.91 647 GLY A N 1
ATOM 5124 C CA . GLY A 1 647 ? 16.790 36.864 32.123 1.00 38.34 647 GLY A CA 1
ATOM 5125 C C . GLY A 1 647 ? 17.738 35.723 32.367 1.00 36.90 647 GLY A C 1
ATOM 5126 O O . GLY A 1 647 ? 17.892 35.251 33.513 1.00 33.25 647 GLY A O 1
ATOM 5127 N N . GLU A 1 648 ? 18.309 35.225 31.287 1.00 33.36 648 GLU A N 1
ATOM 5128 C CA . GLU A 1 648 ? 19.249 34.083 31.387 1.00 39.32 648 GLU A CA 1
ATOM 5129 C C . GLU A 1 648 ? 20.535 34.550 32.112 1.00 37.18 648 GLU A C 1
ATOM 5130 O O . GLU A 1 648 ? 21.051 35.630 31.863 1.00 37.87 648 GLU A O 1
ATOM 5136 N N . VAL A 1 649 ? 21.011 33.777 33.053 1.00 33.35 649 VAL A N 1
ATOM 5137 C CA . VAL A 1 649 ? 22.178 34.213 33.829 1.00 32.74 649 VAL A CA 1
ATOM 5138 C C . VAL A 1 649 ? 23.128 33.065 34.044 1.00 33.70 649 VAL A C 1
ATOM 5139 O O . VAL A 1 649 ? 22.685 31.912 34.106 1.00 31.57 649 VAL A O 1
ATOM 5143 N N . THR A 1 650 ? 24.431 33.361 34.084 1.00 35.07 650 THR A N 1
ATOM 5144 C CA . THR A 1 650 ? 25.488 32.397 34.442 1.00 33.01 650 THR A CA 1
ATOM 5145 C C . THR A 1 650 ? 26.078 32.861 35.760 1.00 34.73 650 THR A C 1
ATOM 5146 O O . THR A 1 650 ? 26.391 34.046 35.882 1.00 36.58 650 THR A O 1
ATOM 5150 N N . VAL A 1 651 ? 26.091 32.014 36.802 1.00 33.68 651 VAL A N 1
ATOM 5151 C CA . VAL A 1 651 ? 26.722 32.364 38.111 1.00 32.45 651 VAL A CA 1
ATOM 5152 C C . VAL A 1 651 ? 27.843 31.350 38.446 1.00 35.60 651 VAL A C 1
ATOM 5153 O O . VAL A 1 651 ? 27.831 30.217 37.977 1.00 34.70 651 VAL A O 1
ATOM 5157 N N . ASN A 1 652 ? 28.814 31.767 39.261 1.00 33.11 652 ASN A N 1
ATOM 5158 C CA . ASN A 1 652 ? 29.749 30.844 39.845 1.00 37.18 652 ASN A CA 1
ATOM 5159 C C . ASN A 1 652 ? 28.954 29.813 40.676 1.00 33.49 652 ASN A C 1
ATOM 5160 O O . ASN A 1 652 ? 28.033 30.174 41.344 1.00 31.31 652 ASN A O 1
ATOM 5165 N N . ALA A 1 653 ? 29.366 28.563 40.655 1.00 32.01 653 ALA A N 1
ATOM 5166 C CA . ALA A 1 653 ? 28.583 27.514 41.355 1.00 33.04 653 ALA A CA 1
ATOM 5167 C C . ALA A 1 653 ? 29.531 26.466 41.812 1.00 32.67 653 ALA A C 1
ATOM 5168 O O . ALA A 1 653 ? 29.468 25.337 41.346 1.00 30.17 653 ALA A O 1
ATOM 5170 N N . PRO A 1 654 ? 30.457 26.857 42.711 1.00 32.88 654 PRO A N 1
ATOM 5171 C CA . PRO A 1 654 ? 31.298 25.864 43.318 1.00 34.84 654 PRO A CA 1
ATOM 5172 C C . PRO A 1 654 ? 30.449 24.905 44.200 1.00 34.24 654 PRO A C 1
ATOM 5173 O O . PRO A 1 654 ? 29.295 25.195 44.481 1.00 31.14 654 PRO A O 1
ATOM 5177 N N . ILE A 1 655 ? 30.990 23.729 44.486 1.00 33.66 655 ILE A N 1
ATOM 5178 C CA . ILE A 1 655 ? 30.337 22.796 45.390 1.00 35.68 655 ILE A CA 1
ATOM 5179 C C . ILE A 1 655 ? 30.054 23.514 46.716 1.00 34.68 655 ILE A C 1
ATOM 5180 O O . ILE A 1 655 ? 30.936 24.110 47.293 1.00 32.99 655 ILE A O 1
ATOM 5185 N N . GLY A 1 656 ? 28.797 23.496 47.138 1.00 31.12 656 GLY A N 1
ATOM 5186 C CA . GLY A 1 656 ? 28.377 24.057 48.407 1.00 30.18 656 GLY A CA 1
ATOM 5187 C C . GLY A 1 656 ? 27.688 25.406 48.236 1.00 29.60 656 GLY A C 1
ATOM 5188 O O . GLY A 1 656 ? 27.204 25.976 49.211 1.00 32.13 656 GLY A O 1
ATOM 5189 N N . LYS A 1 657 ? 27.654 25.915 47.011 1.00 30.41 657 LYS A N 1
ATOM 5190 C CA . LYS A 1 657 ? 27.036 27.203 46.724 1.00 32.64 657 LYS A CA 1
ATOM 5191 C C . LYS A 1 657 ? 26.209 26.948 45.492 1.00 33.70 657 LYS A C 1
ATOM 5192 O O . LYS A 1 657 ? 26.509 27.482 44.414 1.00 30.19 657 LYS A O 1
ATOM 5198 N N . PRO A 1 658 ? 25.155 26.098 45.640 1.00 32.23 658 PRO A N 1
ATOM 5199 C CA . PRO A 1 658 ? 24.328 25.803 44.462 1.00 27.93 658 PRO A CA 1
ATOM 5200 C C . PRO A 1 658 ? 23.607 27.033 43.920 1.00 28.57 658 PRO A C 1
ATOM 5201 O O . PRO A 1 658 ? 23.391 27.972 44.648 1.00 28.79 658 PRO A O 1
ATOM 5205 N N . PRO A 1 659 ? 23.257 27.033 42.629 1.00 27.78 659 PRO A N 1
ATOM 5206 C CA . PRO A 1 659 ? 22.557 28.171 42.083 1.00 28.12 659 PRO A CA 1
ATOM 5207 C C . PRO A 1 659 ? 21.143 28.273 42.659 1.00 30.54 659 PRO A C 1
ATOM 5208 O O . PRO A 1 659 ? 20.230 27.650 42.170 1.00 32.60 659 PRO A O 1
ATOM 5212 N N . VAL A 1 660 ? 21.034 29.076 43.712 1.00 29.44 660 VAL A N 1
ATOM 5213 C CA . VAL A 1 660 ? 19.844 29.299 44.448 1.00 29.36 660 VAL A CA 1
ATOM 5214 C C . VAL A 1 660 ? 19.730 30.804 44.620 1.00 28.67 660 VAL A C 1
ATOM 5215 O O . VAL A 1 660 ? 20.733 31.498 44.966 1.00 27.28 660 VAL A O 1
ATOM 5219 N N . PHE A 1 661 ? 18.519 31.289 44.396 1.00 27.11 661 PHE A N 1
ATOM 5220 C CA . PHE A 1 661 ? 18.200 32.718 44.447 1.00 29.69 661 PHE A CA 1
ATOM 5221 C C . PHE A 1 661 ? 16.899 32.861 45.224 1.00 29.50 661 PHE A C 1
ATOM 5222 O O . PHE A 1 661 ? 16.026 32.000 45.155 1.00 30.48 661 PHE A O 1
ATOM 5230 N N . TYR A 1 662 ? 16.737 33.956 45.941 1.00 28.57 662 TYR A N 1
ATOM 5231 C CA . TYR A 1 662 ? 15.498 34.196 46.630 1.00 29.37 662 TYR A CA 1
ATOM 5232 C C . TYR A 1 662 ? 14.940 35.560 46.298 1.00 28.42 662 TYR A C 1
ATOM 5233 O O . TYR A 1 662 ? 15.668 36.480 45.991 1.00 30.88 662 TYR A O 1
ATOM 5242 N N . ARG A 1 663 ? 13.631 35.648 46.340 1.00 29.01 663 ARG A N 1
ATOM 5243 C CA . ARG A 1 663 ? 12.930 36.895 46.148 1.00 31.27 663 ARG A CA 1
ATOM 5244 C C . ARG A 1 663 ? 13.266 37.925 47.240 1.00 32.08 663 ARG A C 1
ATOM 5245 O O . ARG A 1 663 ? 13.001 37.683 48.438 1.00 31.26 663 ARG A O 1
ATOM 5253 N N . ALA A 1 664 ? 13.849 39.061 46.852 1.00 33.06 664 ALA A N 1
ATOM 5254 C CA . ALA A 1 664 ? 14.153 40.120 47.839 1.00 36.84 664 ALA A CA 1
ATOM 5255 C C . ALA A 1 664 ? 12.895 40.609 48.562 1.00 33.87 664 ALA A C 1
ATOM 5256 O O . ALA A 1 664 ? 12.964 40.942 49.738 1.00 35.55 664 ALA A O 1
ATOM 5258 N N . ASP A 1 665 ? 11.751 40.576 47.891 1.00 31.51 665 ASP A N 1
ATOM 5259 C CA . ASP A 1 665 ? 10.483 40.989 48.517 1.00 38.30 665 ASP A CA 1
ATOM 5260 C C . ASP A 1 665 ? 9.790 39.930 49.399 1.00 41.46 665 ASP A C 1
ATOM 5261 O O . ASP A 1 665 ? 8.689 40.172 49.882 1.00 41.79 665 ASP A O 1
ATOM 5266 N N . SER A 1 666 ? 10.417 38.770 49.618 1.00 37.46 666 SER A N 1
ATOM 5267 C CA . SER A 1 666 ? 9.826 37.720 50.418 1.00 33.92 666 SER A CA 1
ATOM 5268 C C . SER A 1 666 ? 9.755 38.139 51.857 1.00 32.15 666 SER A C 1
ATOM 5269 O O . SER A 1 666 ? 10.747 38.607 52.432 1.00 33.92 666 SER A O 1
ATOM 5272 N N . GLU A 1 667 ? 8.617 37.908 52.473 1.00 35.21 667 GLU A N 1
ATOM 5273 C CA . GLU A 1 667 ? 8.524 38.057 53.920 1.00 38.73 667 GLU A CA 1
ATOM 5274 C C . GLU A 1 667 ? 9.545 37.201 54.647 1.00 35.79 667 GLU A C 1
ATOM 5275 O O . GLU A 1 667 ? 9.784 37.432 55.797 1.00 37.79 667 GLU A O 1
ATOM 5281 N N . TRP A 1 668 ? 10.138 36.201 53.973 1.00 34.11 668 TRP A N 1
ATOM 5282 C CA . TRP A 1 668 ? 11.176 35.357 54.546 1.00 31.34 668 TRP A CA 1
ATOM 5283 C C . TRP A 1 668 ? 12.588 35.836 54.304 1.00 33.51 668 TRP A C 1
ATOM 5284 O O . TRP A 1 668 ? 13.509 35.146 54.712 1.00 32.18 668 TRP A O 1
ATOM 5295 N N . ALA A 1 669 ? 12.767 37.013 53.676 1.00 33.40 669 ALA A N 1
ATOM 5296 C CA . ALA A 1 669 ? 14.085 37.502 53.270 1.00 32.72 669 ALA A CA 1
ATOM 5297 C C . ALA A 1 669 ? 15.138 37.530 54.347 1.00 32.34 669 ALA A C 1
ATOM 5298 O O . ALA A 1 669 ? 16.287 37.174 54.061 1.00 34.23 669 ALA A O 1
ATOM 5300 N N . ALA A 1 670 ? 14.809 37.909 55.587 1.00 29.75 670 ALA A N 1
ATOM 5301 C CA . ALA A 1 670 ? 15.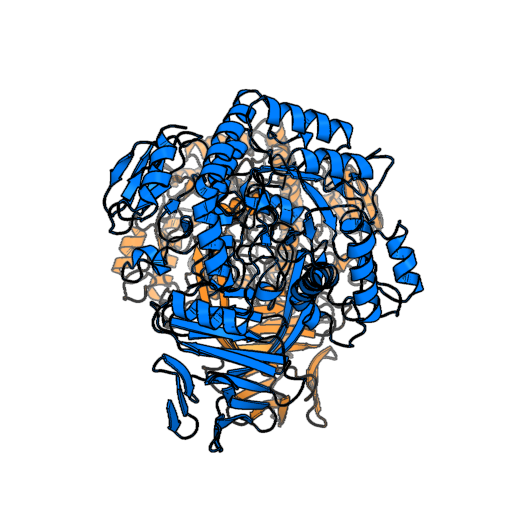847 37.905 56.621 1.00 31.29 670 ALA A CA 1
ATOM 5302 C C . ALA A 1 670 ? 16.317 36.479 56.946 1.00 30.45 670 ALA A C 1
ATOM 5303 O O . ALA A 1 670 ? 17.471 36.257 57.278 1.00 34.59 670 ALA A O 1
ATOM 5305 N N . LEU A 1 671 ? 15.449 35.489 56.848 1.00 32.79 671 LEU A N 1
ATOM 5306 C CA . LEU A 1 671 ? 15.886 34.090 57.097 1.00 30.83 671 LEU A CA 1
ATOM 5307 C C . LEU A 1 671 ? 16.815 33.745 55.983 1.00 30.74 671 LEU A C 1
ATOM 5308 O O . LEU A 1 671 ? 17.999 33.344 56.204 1.00 32.04 671 LEU A O 1
ATOM 5313 N N . PHE A 1 672 ? 16.338 33.971 54.767 1.00 28.95 672 PHE A N 1
ATOM 5314 C CA . PHE A 1 672 ? 17.196 33.650 53.605 1.00 29.57 672 PHE A CA 1
ATOM 5315 C C . PHE A 1 672 ? 18.563 34.337 53.652 1.00 33.34 672 PHE A C 1
ATOM 5316 O O . PHE A 1 672 ? 19.578 33.711 53.360 1.00 31.38 672 PHE A O 1
ATOM 5324 N N . ALA A 1 673 ? 18.588 35.599 54.096 1.00 34.31 673 ALA A N 1
ATOM 5325 C CA . ALA A 1 673 ? 19.814 36.389 54.135 1.00 36.30 673 ALA A CA 1
ATOM 5326 C C . ALA A 1 673 ? 20.861 35.762 55.073 1.00 35.02 673 ALA A C 1
ATOM 5327 O O . ALA A 1 673 ? 22.050 35.969 54.887 1.00 35.99 673 ALA A O 1
ATOM 5329 N N . SER A 1 674 ? 20.440 34.941 56.035 1.00 38.15 674 SER A N 1
ATOM 5330 C CA . SER A 1 674 ? 21.402 34.291 56.939 1.00 37.87 674 SER A CA 1
ATOM 5331 C C . SER A 1 674 ? 22.189 33.158 56.276 1.00 40.78 674 SER A C 1
ATOM 5332 O O . SER A 1 674 ? 23.194 32.720 56.813 1.00 41.20 674 SER A O 1
ATOM 5335 N N . LEU A 1 675 ? 21.755 32.705 55.104 1.00 37.47 675 LEU A N 1
ATOM 5336 C CA . LEU A 1 675 ? 22.414 31.607 54.401 1.00 36.40 675 LEU A CA 1
ATOM 5337 C C . LEU A 1 675 ? 23.820 31.952 53.960 1.00 41.23 675 LEU A C 1
ATOM 5338 O O . LEU A 1 675 ? 24.695 31.124 54.084 1.00 41.98 675 LEU A O 1
ATOM 5343 N N . LYS A 1 676 ? 24.040 33.167 53.431 1.00 41.51 676 LYS A N 1
ATOM 5344 C CA . LYS A 1 676 ? 25.394 33.582 53.007 1.00 41.53 676 LYS A CA 1
ATOM 5345 C C . LYS A 1 676 ? 26.419 33.719 54.141 1.00 42.78 676 LYS A C 1
ATOM 5346 O O . LYS A 1 676 ? 27.589 33.890 53.848 1.00 45.75 676 LYS A O 1
ATOM 5352 N N . SER A 1 677 ? 25.992 33.614 55.403 1.00 43.10 677 SER A N 1
ATOM 5353 C CA . SER A 1 677 ? 26.910 33.586 56.545 1.00 50.44 677 SER A CA 1
ATOM 5354 C C . SER A 1 677 ? 27.275 32.183 57.079 1.00 55.16 677 SER A C 1
ATOM 5355 O O . SER A 1 677 ? 28.209 32.076 57.860 1.00 51.63 677 SER A O 1
ATOM 5358 N N . ILE A 1 678 ? 26.550 31.122 56.701 1.00 52.48 678 ILE A N 1
ATOM 5359 C CA . ILE A 1 678 ? 26.898 29.766 57.163 1.00 51.17 678 ILE A CA 1
ATOM 5360 C C . ILE A 1 678 ? 28.347 29.415 56.764 1.00 50.14 678 ILE A C 1
ATOM 5361 O O . ILE A 1 678 ? 28.724 29.667 55.609 1.00 44.30 678 ILE A O 1
ATOM 5366 N N . ASP B 1 10 ? -4.603 -26.303 -11.054 1.00 66.86 10 ASP B N 1
ATOM 5367 C CA . ASP B 1 10 ? -6.014 -25.833 -10.987 1.00 65.91 10 ASP B CA 1
ATOM 5368 C C . ASP B 1 10 ? -6.499 -25.563 -9.535 1.00 64.06 10 ASP B C 1
ATOM 5369 O O . ASP B 1 10 ? -5.752 -25.747 -8.544 1.00 49.81 10 ASP B O 1
ATOM 5374 N N . PHE B 1 11 ? -7.752 -25.120 -9.434 1.00 60.36 11 PHE B N 1
ATOM 5375 C CA . PHE B 1 11 ? -8.297 -24.616 -8.198 1.00 59.14 11 PHE B CA 1
ATOM 5376 C C . PHE B 1 11 ? -9.490 -25.361 -7.761 1.00 55.61 11 PHE B C 1
ATOM 5377 O O . PHE B 1 11 ? -10.337 -25.720 -8.562 1.00 56.03 11 PHE B O 1
ATOM 5385 N N . GLN B 1 12 ? -9.575 -25.512 -6.463 1.00 44.41 12 GLN B N 1
ATOM 5386 C CA . GLN B 1 12 ? -10.760 -26.000 -5.845 1.00 49.09 12 GLN B CA 1
ATOM 5387 C C . GLN B 1 12 ? -11.151 -24.909 -4.872 1.00 47.05 12 GLN B C 1
ATOM 5388 O O . GLN B 1 12 ? -10.446 -24.648 -3.899 1.00 40.70 12 GLN B O 1
ATOM 5394 N N . PHE B 1 13 ? -12.301 -24.313 -5.146 1.00 45.42 13 PHE B N 1
ATOM 5395 C CA . PHE B 1 13 ? -12.893 -23.316 -4.301 1.00 49.72 13 PHE B CA 1
ATOM 5396 C C . PHE B 1 13 ? -14.113 -23.991 -3.698 1.00 48.04 13 PHE B C 1
ATOM 5397 O O . PHE B 1 13 ? -14.882 -24.546 -4.431 1.00 49.12 13 PHE B O 1
ATOM 5405 N N . HIS B 1 14 ? -14.245 -24.005 -2.380 1.00 46.44 14 HIS B N 1
ATOM 5406 C CA . HIS B 1 14 ? -15.436 -24.517 -1.701 1.00 57.26 14 HIS B CA 1
ATOM 5407 C C . HIS B 1 14 ? -16.016 -23.414 -0.808 1.00 54.09 14 HIS B C 1
ATOM 5408 O O . HIS B 1 14 ? -15.268 -22.844 -0.027 1.00 47.59 14 HIS B O 1
ATOM 5415 N N . GLN B 1 15 ? -17.331 -23.155 -0.901 1.00 54.66 15 GLN B N 1
ATOM 5416 C CA . GLN B 1 15 ? -18.030 -22.044 -0.195 1.00 56.43 15 GLN B CA 1
ATOM 5417 C C . GLN B 1 15 ? -19.139 -22.584 0.740 1.00 61.50 15 GLN B C 1
ATOM 5418 O O . GLN B 1 15 ? -19.790 -23.535 0.344 1.00 61.56 15 GLN B O 1
ATOM 5424 N N . ASN B 1 16 ? -19.368 -21.953 1.921 1.00 61.98 16 ASN B N 1
ATOM 5425 C CA . ASN B 1 16 ? -20.361 -22.388 2.979 1.00 69.23 16 ASN B CA 1
ATOM 5426 C C . ASN B 1 16 ? -21.383 -21.326 3.612 1.00 73.49 16 ASN B C 1
ATOM 5427 O O . ASN B 1 16 ? -22.385 -20.994 2.959 1.00 74.59 16 ASN B O 1
ATOM 5432 N N . ASN B 1 17 ? -21.184 -20.908 4.897 1.00 85.57 17 ASN B N 1
ATOM 5433 C CA . ASN B 1 17 ? -22.068 -19.957 5.713 1.00 72.00 17 ASN B CA 1
ATOM 5434 C C . ASN B 1 17 ? -21.197 -18.769 6.042 1.00 62.45 17 ASN B C 1
ATOM 5435 O O . ASN B 1 17 ? -20.679 -18.527 7.138 1.00 61.10 17 ASN B O 1
ATOM 5440 N N . ASP B 1 18 ? -21.050 -18.058 4.965 1.00 55.71 18 ASP B N 1
ATOM 5441 C CA . ASP B 1 18 ? -19.976 -17.182 4.672 1.00 52.46 18 ASP B CA 1
ATOM 5442 C C . ASP B 1 18 ? -18.520 -17.572 4.893 1.00 43.09 18 ASP B C 1
ATOM 5443 O O . ASP B 1 18 ? -17.693 -16.696 5.088 1.00 44.68 18 ASP B O 1
ATOM 5448 N N . SER B 1 19 ? -18.216 -18.858 4.741 1.00 41.16 19 SER B N 1
ATOM 5449 C CA . SER B 1 19 ? -16.851 -19.383 4.809 1.00 39.45 19 SER B CA 1
ATOM 5450 C C . SER B 1 19 ? -16.447 -20.019 3.481 1.00 42.36 19 SER B C 1
ATOM 5451 O O . SER B 1 19 ? -17.286 -20.469 2.719 1.00 42.78 19 SER B O 1
ATOM 5454 N N . PHE B 1 20 ? -15.151 -20.002 3.185 1.00 39.26 20 PHE B N 1
ATOM 5455 C CA . PHE B 1 20 ? -14.644 -20.618 2.000 1.00 38.25 20 PHE B CA 1
ATOM 5456 C C . PHE B 1 20 ? -13.168 -21.023 2.188 1.00 42.21 20 PHE B C 1
ATOM 5457 O O . PHE B 1 20 ? -12.462 -20.606 3.146 1.00 37.37 20 PHE B O 1
ATOM 5465 N N . THR B 1 21 ? -12.727 -21.886 1.298 1.00 38.56 21 THR B N 1
ATOM 5466 C CA . THR B 1 21 ? -11.331 -22.256 1.234 1.00 36.43 21 THR B CA 1
ATOM 5467 C C . THR B 1 21 ? -10.976 -22.283 -0.249 1.00 36.94 21 THR B C 1
ATOM 5468 O O . THR B 1 21 ? -11.837 -22.528 -1.091 1.00 37.69 21 THR B O 1
ATOM 5472 N N . LEU B 1 22 ? -9.721 -21.974 -0.566 1.00 35.27 22 LEU B N 1
ATOM 5473 C CA . LEU B 1 22 ? -9.197 -22.139 -1.892 1.00 34.95 22 LEU B CA 1
ATOM 5474 C C . LEU B 1 22 ? -7.989 -23.044 -1.754 1.00 38.59 22 LEU B C 1
ATOM 5475 O O . LEU B 1 22 ? -7.096 -22.726 -0.969 1.00 37.02 22 LEU B O 1
ATOM 5480 N N . HIS B 1 23 ? -7.991 -24.156 -2.492 1.00 34.09 23 HIS B N 1
ATOM 5481 C CA . HIS B 1 23 ? -6.830 -25.007 -2.697 1.00 34.18 23 HIS B CA 1
ATOM 5482 C C . HIS B 1 23 ? -6.310 -24.753 -4.084 1.00 36.83 23 HIS B C 1
ATOM 5483 O O . HIS B 1 23 ? -7.100 -24.501 -4.999 1.00 38.57 23 HIS B O 1
ATOM 5490 N N . PHE B 1 24 ? -4.984 -24.838 -4.240 1.00 34.99 24 PHE B N 1
ATOM 5491 C CA . PHE B 1 24 ? -4.315 -24.651 -5.519 1.00 35.03 24 PHE B CA 1
ATOM 5492 C C . PHE B 1 24 ? -3.358 -25.816 -5.596 1.00 36.58 24 PHE B C 1
ATOM 5493 O O . PHE B 1 24 ? -2.494 -25.959 -4.741 1.00 37.00 24 PHE B O 1
ATOM 5501 N N . GLN B 1 25 ? -3.539 -26.656 -6.604 1.00 36.71 25 GLN B N 1
ATOM 5502 C CA . GLN B 1 25 ? -2.890 -27.968 -6.694 1.00 35.65 25 GLN B CA 1
ATOM 5503 C C . GLN B 1 25 ? -2.754 -28.644 -5.337 1.00 35.77 25 GLN B C 1
ATOM 5504 O O . GLN B 1 25 ? -1.683 -29.150 -4.977 1.00 39.50 25 GLN B O 1
ATOM 5510 N N . GLN B 1 26 ? -3.849 -28.666 -4.605 1.00 34.37 26 GLN B N 1
ATOM 5511 C CA . GLN B 1 26 ? -3.949 -29.307 -3.293 1.00 38.32 26 GLN B CA 1
ATOM 5512 C C . GLN B 1 26 ? -3.329 -28.598 -2.113 1.00 37.49 26 GLN B C 1
ATOM 5513 O O . GLN B 1 26 ? -3.497 -29.064 -0.994 1.00 37.38 26 GLN B O 1
ATOM 5519 N N . ARG B 1 27 ? -2.648 -27.463 -2.335 1.00 34.73 27 ARG B N 1
ATOM 5520 C CA . ARG B 1 27 ? -2.157 -26.641 -1.243 1.00 34.01 27 ARG B CA 1
ATOM 5521 C C . ARG B 1 27 ? -3.306 -25.742 -0.845 1.00 31.81 27 ARG B C 1
ATOM 5522 O O . ARG B 1 27 ? -3.950 -25.112 -1.708 1.00 30.93 27 ARG B O 1
ATOM 5530 N N . LEU B 1 28 ? -3.559 -25.683 0.452 1.00 30.16 28 LEU B N 1
ATOM 5531 C CA . LEU B 1 28 ? -4.533 -24.768 0.988 1.00 33.68 28 LEU B CA 1
ATOM 5532 C C . LEU B 1 28 ? -3.901 -23.359 1.061 1.00 35.58 28 LEU B C 1
ATOM 5533 O O . LEU B 1 28 ? -2.991 -23.142 1.837 1.00 40.35 28 LEU B O 1
ATOM 5538 N N . ILE B 1 29 ? -4.450 -22.421 0.306 1.00 34.88 29 ILE B N 1
ATOM 5539 C CA . ILE B 1 29 ? -3.909 -21.069 0.164 1.00 35.12 29 ILE B CA 1
ATOM 5540 C C . ILE B 1 29 ? -4.699 -20.060 0.963 1.00 35.85 29 ILE B C 1
ATOM 5541 O O . ILE B 1 29 ? -4.117 -19.289 1.748 1.00 34.93 29 ILE B O 1
ATOM 5546 N N . LEU B 1 30 ? -6.028 -20.058 0.770 1.00 38.25 30 LEU B N 1
ATOM 5547 C CA . LEU B 1 30 ? -6.943 -19.221 1.536 1.00 37.18 30 LEU B CA 1
ATOM 5548 C C . LEU B 1 30 ? -8.002 -20.004 2.343 1.00 40.15 30 LEU B C 1
ATOM 5549 O O . LEU B 1 30 ? -8.552 -21.014 1.867 1.00 37.59 30 LEU B O 1
ATOM 5554 N N . THR B 1 31 ? -8.244 -19.543 3.576 1.00 36.30 31 THR B N 1
ATOM 5555 C CA . THR B 1 31 ? -9.422 -19.924 4.348 1.00 34.47 31 THR B CA 1
ATOM 5556 C C . THR B 1 31 ? -10.003 -18.643 4.882 1.00 36.61 31 THR B C 1
ATOM 5557 O O . THR B 1 31 ? -9.267 -17.754 5.307 1.00 35.21 31 THR B O 1
ATOM 5561 N N . HIS B 1 32 ? -11.330 -18.558 4.879 1.00 36.54 32 HIS B N 1
ATOM 5562 C CA . HIS B 1 32 ? -12.001 -17.386 5.324 1.00 36.17 32 HIS B CA 1
ATOM 5563 C C . HIS B 1 32 ? -13.317 -17.771 5.945 1.00 38.04 32 HIS B C 1
ATOM 5564 O O . HIS B 1 32 ? -14.113 -18.435 5.319 1.00 36.37 32 HIS B O 1
ATOM 5571 N N . SER B 1 33 ? -13.534 -17.322 7.171 1.00 36.17 33 SER B N 1
ATOM 5572 C CA . SER B 1 33 ? -14.806 -17.391 7.794 1.00 38.20 33 SER B CA 1
ATOM 5573 C C . SER B 1 33 ? -15.118 -16.014 8.430 1.00 45.33 33 SER B C 1
ATOM 5574 O O . SER B 1 33 ? -14.225 -15.201 8.591 1.00 42.31 33 SER B O 1
ATOM 5577 N N . LYS B 1 34 ? -16.395 -15.751 8.748 1.00 50.79 34 LYS B N 1
ATOM 5578 C CA . LYS B 1 34 ? -16.807 -14.597 9.576 1.00 51.85 34 LYS B CA 1
ATOM 5579 C C . LYS B 1 34 ? -15.985 -14.455 10.843 1.00 45.73 34 LYS B C 1
ATOM 5580 O O . LYS B 1 34 ? -15.653 -13.330 11.220 1.00 53.26 34 LYS B O 1
ATOM 5586 N N . ASP B 1 35 ? -15.618 -15.558 11.476 1.00 43.21 35 ASP B N 1
ATOM 5587 C CA . ASP B 1 35 ? -14.843 -15.506 12.728 1.00 49.05 35 ASP B CA 1
ATOM 5588 C C . ASP B 1 35 ? -13.357 -15.534 12.522 1.00 45.86 35 ASP B C 1
ATOM 5589 O O . ASP B 1 35 ? -12.632 -15.145 13.434 1.00 42.95 35 ASP B O 1
ATOM 5594 N N . ASN B 1 36 ? -12.901 -16.040 11.359 1.00 41.04 36 ASN B N 1
ATOM 5595 C CA . ASN B 1 36 ? -11.471 -16.049 10.989 1.00 36.80 36 ASN B CA 1
ATOM 5596 C C . ASN B 1 36 ? -11.320 -15.602 9.561 1.00 34.48 36 ASN B C 1
ATOM 5597 O O . ASN B 1 36 ? -11.138 -16.407 8.645 1.00 30.73 36 ASN B O 1
ATOM 5602 N N . PRO B 1 37 ? -11.475 -14.302 9.354 1.00 32.57 37 PRO B N 1
ATOM 5603 C CA . PRO B 1 37 ? -11.334 -13.729 8.014 1.00 31.65 37 PRO B CA 1
ATOM 5604 C C . PRO B 1 37 ? -9.885 -13.847 7.511 1.00 29.57 37 PRO B C 1
ATOM 5605 O O . PRO B 1 37 ? -8.977 -13.968 8.329 1.00 31.40 37 PRO B O 1
ATOM 5609 N N . CYS B 1 38 ? -9.712 -13.812 6.196 1.00 26.58 38 CYS B N 1
ATOM 5610 C CA . CYS B 1 38 ? -8.417 -13.794 5.561 1.00 30.89 38 CYS B CA 1
ATOM 5611 C C . CYS B 1 38 ? -7.976 -12.377 5.192 1.00 29.47 38 CYS B C 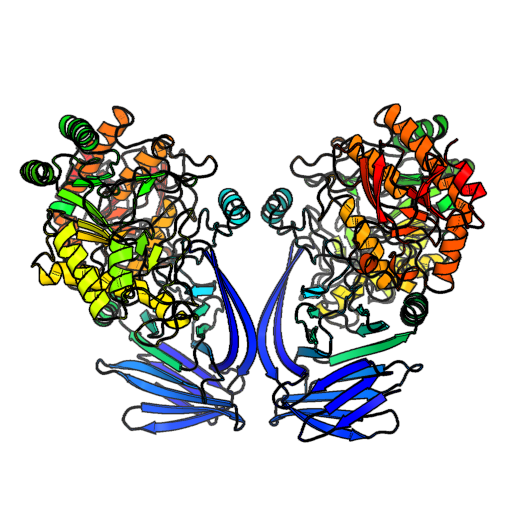1
ATOM 5612 O O . CYS B 1 38 ? -6.856 -12.169 4.785 1.00 35.42 38 CYS B O 1
ATOM 5615 N N . LEU B 1 39 ? -8.833 -11.398 5.352 1.00 29.95 39 LEU B N 1
ATOM 5616 C CA . LEU B 1 39 ? -8.571 -10.083 4.772 1.00 26.75 39 LEU B CA 1
ATOM 5617 C C . LEU B 1 39 ? -9.030 -8.971 5.660 1.00 28.22 39 LEU B C 1
ATOM 5618 O O . LEU B 1 39 ? -10.187 -8.961 6.160 1.00 30.33 39 LEU B O 1
ATOM 5623 N N . TRP B 1 40 ? -8.143 -8.003 5.830 1.00 27.38 40 TRP B N 1
ATOM 5624 C CA . TRP B 1 40 ? -8.423 -6.770 6.476 1.00 27.26 40 TRP B CA 1
ATOM 5625 C C . TRP B 1 40 ? -7.951 -5.669 5.588 1.00 27.06 40 TRP B C 1
ATOM 5626 O O . TRP B 1 40 ? -6.917 -5.789 4.885 1.00 28.77 40 TRP B O 1
ATOM 5637 N N . ILE B 1 41 ? -8.663 -4.556 5.618 1.00 26.61 41 ILE B N 1
ATOM 5638 C CA . ILE B 1 41 ? -8.197 -3.369 4.989 1.00 27.69 41 ILE B CA 1
ATOM 5639 C C . ILE B 1 41 ? -8.383 -2.184 5.891 1.00 29.13 41 ILE B C 1
ATOM 5640 O O . ILE B 1 41 ? -9.122 -2.223 6.912 1.00 30.32 41 ILE B O 1
ATOM 5645 N N . GLY B 1 42 ? -7.784 -1.082 5.454 1.00 28.46 42 GLY B N 1
ATOM 5646 C CA . GLY B 1 42 ? -7.781 0.089 6.273 1.00 28.34 42 GLY B CA 1
ATOM 5647 C C . GLY B 1 42 ? -6.972 1.195 5.690 1.00 27.79 42 GLY B C 1
ATOM 5648 O O . GLY B 1 42 ? -6.885 1.369 4.477 1.00 27.20 42 GLY B O 1
ATOM 5649 N N . SER B 1 43 ? -6.393 1.984 6.543 1.00 27.58 43 SER B N 1
ATOM 5650 C CA . SER B 1 43 ? -5.658 3.128 6.027 1.00 30.38 43 SER B CA 1
ATOM 5651 C C . SER B 1 43 ? -4.676 3.584 7.026 1.00 29.43 43 SER B C 1
ATOM 5652 O O . SER B 1 43 ? -4.870 3.436 8.229 1.00 28.25 43 SER B O 1
ATOM 5655 N N . GLY B 1 44 ? -3.601 4.141 6.524 1.00 30.47 44 GLY B N 1
ATOM 5656 C CA . GLY B 1 44 ? -2.593 4.683 7.405 1.00 32.36 44 GLY B CA 1
ATOM 5657 C C . GLY B 1 44 ? -1.885 5.802 6.710 1.00 31.77 44 GLY B C 1
ATOM 5658 O O . GLY B 1 44 ? -1.999 5.955 5.467 1.00 30.86 44 GLY B O 1
ATOM 5659 N N . ILE B 1 45 ? -1.178 6.580 7.502 1.00 33.05 45 ILE B N 1
ATOM 5660 C CA . ILE B 1 45 ? -0.328 7.622 6.940 1.00 38.30 45 ILE B CA 1
ATOM 5661 C C . ILE 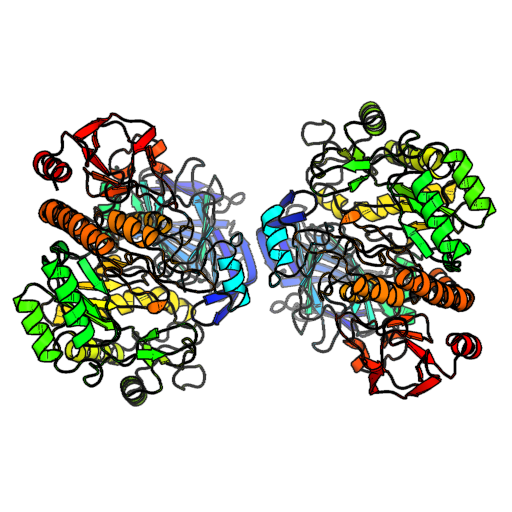B 1 45 ? 1.104 7.190 7.136 1.00 37.41 45 ILE B C 1
ATOM 5662 O O . ILE B 1 45 ? 1.545 6.977 8.265 1.00 41.07 45 ILE B O 1
ATOM 5667 N N . ALA B 1 46 ? 1.811 7.005 6.039 1.00 39.27 46 ALA B N 1
ATOM 5668 C CA . ALA B 1 46 ? 3.233 6.681 6.104 1.00 45.13 46 ALA B CA 1
ATOM 5669 C C . ALA B 1 46 ? 4.037 7.858 6.687 1.00 43.91 46 ALA B C 1
ATOM 5670 O O . ALA B 1 46 ? 3.969 8.971 6.189 1.00 47.77 46 ALA B O 1
ATOM 5672 N N . ASP B 1 47 ? 4.746 7.609 7.765 1.00 42.12 47 ASP B N 1
ATOM 5673 C CA . ASP B 1 47 ? 5.719 8.549 8.317 1.00 47.32 47 ASP B CA 1
ATOM 5674 C C . ASP B 1 47 ? 7.150 7.965 8.110 1.00 41.47 47 ASP B C 1
ATOM 5675 O O . ASP B 1 47 ? 7.645 7.171 8.922 1.00 39.61 47 ASP B O 1
ATOM 5680 N N . ILE B 1 48 ? 7.739 8.289 6.979 1.00 44.43 48 ILE B N 1
ATOM 5681 C CA . ILE B 1 48 ? 9.022 7.726 6.542 1.00 46.47 48 ILE B CA 1
ATOM 5682 C C . ILE B 1 48 ? 10.025 8.844 6.453 1.00 51.61 48 ILE B C 1
ATOM 5683 O O . ILE B 1 48 ? 9.831 9.760 5.659 1.00 53.52 48 ILE B O 1
ATOM 5688 N N . ASP B 1 49 ? 11.083 8.796 7.248 1.00 58.07 49 ASP B N 1
ATOM 5689 C CA . ASP B 1 49 ? 12.245 9.659 6.958 1.00 63.74 49 ASP B CA 1
ATOM 5690 C C . ASP B 1 49 ? 13.527 8.820 6.841 1.00 51.33 49 ASP B C 1
ATOM 5691 O O . ASP B 1 49 ? 13.609 7.698 7.324 1.00 49.43 49 ASP B O 1
ATOM 5696 N N . MET B 1 50 ? 14.475 9.366 6.099 1.00 46.01 50 MET B N 1
ATOM 5697 C CA . MET B 1 50 ? 15.711 8.729 5.755 1.00 48.71 50 MET B CA 1
ATOM 5698 C C . MET B 1 50 ? 16.854 9.561 6.339 1.00 54.26 50 MET B C 1
ATOM 5699 O O . MET B 1 50 ? 16.924 10.776 6.100 1.00 54.58 50 MET B O 1
ATOM 5704 N N . PHE B 1 51 ? 17.775 8.950 7.055 1.00 46.77 51 PHE B N 1
ATOM 5705 C CA . PHE B 1 51 ? 19.057 9.618 7.239 1.00 48.87 51 PHE B CA 1
ATOM 5706 C C . PHE B 1 51 ? 20.095 8.770 6.531 1.00 38.81 51 PHE B C 1
ATOM 5707 O O . PHE B 1 51 ? 20.407 7.675 6.986 1.00 32.28 51 PHE B O 1
ATOM 5715 N N . ARG B 1 52 ? 20.603 9.298 5.424 1.00 38.15 52 ARG B N 1
ATOM 5716 C CA . ARG B 1 52 ? 21.711 8.715 4.673 1.00 40.51 52 ARG B CA 1
ATOM 5717 C C . ARG B 1 52 ? 21.451 7.257 4.315 1.00 36.86 52 ARG B C 1
ATOM 5718 O O . ARG B 1 52 ? 22.322 6.400 4.467 1.00 36.49 52 ARG B O 1
ATOM 5726 N N . GLY B 1 53 ? 20.231 6.996 3.888 1.00 34.12 53 GLY B N 1
ATOM 5727 C CA . GLY B 1 53 ? 19.780 5.665 3.501 1.00 36.94 53 GLY B CA 1
ATOM 5728 C C . GLY B 1 53 ? 19.286 4.724 4.584 1.00 32.59 53 GLY B C 1
ATOM 5729 O O . GLY B 1 53 ? 18.842 3.635 4.295 1.00 29.09 53 GLY B O 1
ATOM 5730 N N . ASN B 1 54 ? 19.452 5.105 5.836 1.00 30.03 54 ASN B N 1
ATOM 5731 C CA . ASN B 1 54 ? 18.926 4.352 6.927 1.00 29.70 54 ASN B CA 1
ATOM 5732 C C . ASN B 1 54 ? 17.544 4.985 7.056 1.00 37.17 54 ASN B C 1
ATOM 5733 O O . ASN B 1 54 ? 17.426 6.257 7.128 1.00 44.36 54 ASN B O 1
ATOM 5738 N N . PHE B 1 55 ? 16.516 4.154 6.888 1.00 30.28 55 PHE B N 1
ATOM 5739 C CA . PHE B 1 55 ? 15.150 4.640 6.886 1.00 29.59 55 PHE B CA 1
ATOM 5740 C C . PHE B 1 55 ? 14.544 4.358 8.262 1.00 32.03 55 PHE B C 1
ATOM 5741 O O . PHE B 1 55 ? 14.692 3.273 8.789 1.00 35.26 55 PHE B O 1
ATOM 5749 N N . SER B 1 56 ? 13.842 5.351 8.797 1.00 37.94 56 SER B N 1
ATOM 5750 C CA . SER B 1 56 ? 12.915 5.159 9.890 1.00 43.63 56 SER B CA 1
ATOM 5751 C C . SER B 1 56 ? 11.520 5.157 9.272 1.00 36.19 56 SER B C 1
ATOM 5752 O O . SER B 1 56 ? 11.108 6.135 8.672 1.00 40.38 56 SER B O 1
ATOM 5755 N N . ILE B 1 57 ? 10.848 4.024 9.376 1.00 39.18 57 ILE B N 1
ATOM 5756 C CA . ILE B 1 57 ? 9.459 3.861 8.928 1.00 43.20 57 ILE B CA 1
ATOM 5757 C C . ILE B 1 57 ? 8.496 3.651 10.112 1.00 45.37 57 ILE B C 1
ATOM 5758 O O . ILE B 1 57 ? 8.669 2.776 10.956 1.00 48.70 57 ILE B O 1
ATOM 5763 N N . LYS B 1 58 ? 7.462 4.447 10.131 1.00 47.42 58 LYS B N 1
ATOM 5764 C CA . LYS B 1 58 ? 6.382 4.254 11.077 1.00 54.58 58 LYS B CA 1
ATOM 5765 C C . LYS B 1 58 ? 5.066 4.591 10.344 1.00 47.43 58 LYS B C 1
ATOM 5766 O O . LYS B 1 58 ? 5.058 5.284 9.312 1.00 44.75 58 LYS B O 1
ATOM 5772 N N . ASP B 1 59 ? 3.980 4.005 10.837 1.00 46.53 59 ASP B N 1
ATOM 5773 C CA . ASP B 1 59 ? 2.616 4.148 10.279 1.00 42.86 59 ASP B CA 1
ATOM 5774 C C . ASP B 1 59 ? 1.822 4.882 11.340 1.00 41.07 59 ASP B C 1
ATOM 5775 O O . ASP B 1 59 ? 1.849 4.455 12.486 1.00 43.53 59 ASP B O 1
ATOM 5780 N N . LYS B 1 60 ? 1.210 6.011 11.001 1.00 42.91 60 LYS B N 1
ATOM 5781 C CA . LYS B 1 60 ? 0.052 6.488 11.744 1.00 48.52 60 LYS B CA 1
ATOM 5782 C C . LYS B 1 60 ? -1.083 5.641 11.220 1.00 38.67 60 LYS B C 1
ATOM 5783 O O . LYS B 1 60 ? -1.691 5.981 10.219 1.00 38.30 60 LYS B O 1
ATOM 5789 N N . LEU B 1 61 ? -1.275 4.487 11.834 1.00 40.11 61 LEU B N 1
ATOM 5790 C CA . LEU B 1 61 ? -2.377 3.596 11.459 1.00 38.31 61 LEU B CA 1
ATOM 5791 C C . LEU B 1 61 ? -3.729 4.241 11.798 1.00 38.27 61 LEU B C 1
ATOM 5792 O O . LEU B 1 61 ? -4.017 4.592 12.968 1.00 33.15 61 LEU B O 1
ATOM 5797 N N . GLN B 1 62 ? -4.574 4.375 10.794 1.00 34.97 62 GLN B N 1
ATOM 5798 C CA . GLN B 1 62 ? -5.857 5.037 11.004 1.00 39.39 62 GLN B CA 1
ATOM 5799 C C . GLN B 1 62 ? -6.977 4.009 11.215 1.00 39.71 62 GLN B C 1
ATOM 5800 O O . GLN B 1 62 ? -7.748 4.058 12.192 1.00 36.79 62 GLN B O 1
ATOM 5806 N N . GLU B 1 63 ? -7.040 3.045 10.316 1.00 35.26 63 GLU B N 1
ATOM 5807 C CA . GLU B 1 63 ? -7.969 1.971 10.469 1.00 30.86 63 GLU B CA 1
ATOM 5808 C C . GLU B 1 63 ? -7.377 0.674 10.014 1.00 30.66 63 GLU B C 1
ATOM 5809 O O . GLU B 1 63 ? -6.506 0.642 9.121 1.00 29.05 63 GLU B O 1
ATOM 5815 N N . LYS B 1 64 ? -7.936 -0.382 10.603 1.00 28.31 64 LYS B N 1
ATOM 5816 C CA . LYS B 1 64 ? -7.720 -1.740 10.235 1.00 27.92 64 LYS B CA 1
ATOM 5817 C C . LYS B 1 64 ? -9.006 -2.468 10.543 1.00 29.40 64 LYS B C 1
ATOM 5818 O O . LYS B 1 64 ? -9.384 -2.594 11.735 1.00 25.65 64 LYS B O 1
ATOM 5824 N N . ILE B 1 65 ? -9.676 -2.950 9.484 1.00 27.41 65 ILE B N 1
ATOM 5825 C CA . ILE B 1 65 ? -10.988 -3.584 9.600 1.00 30.34 65 ILE B CA 1
ATOM 5826 C C . ILE B 1 65 ? -11.046 -4.947 8.934 1.00 27.29 65 ILE B C 1
ATOM 5827 O O . ILE B 1 65 ? -10.665 -5.128 7.735 1.00 26.98 65 ILE B O 1
ATOM 5832 N N . ALA B 1 66 ? -11.538 -5.922 9.680 1.00 26.94 66 ALA B N 1
ATOM 5833 C CA . ALA B 1 66 ? -11.680 -7.277 9.138 1.00 28.75 66 ALA B CA 1
ATOM 5834 C C . ALA B 1 66 ? -12.897 -7.284 8.182 1.00 32.17 66 ALA B C 1
ATOM 5835 O O . ALA B 1 66 ? -13.991 -6.782 8.529 1.00 28.24 66 ALA B O 1
ATOM 5837 N N . LEU B 1 67 ? -12.704 -7.793 6.978 1.00 28.49 67 LEU B N 1
ATOM 5838 C CA . LEU B 1 67 ? -13.802 -7.867 6.030 1.00 29.56 67 LEU B CA 1
ATOM 5839 C C . LEU B 1 67 ? -14.446 -9.240 6.183 1.00 30.44 67 LEU B C 1
ATOM 5840 O O . LEU B 1 67 ? -13.998 -10.195 5.623 1.00 32.10 67 LEU B O 1
ATOM 5845 N N . THR B 1 68 ? -15.490 -9.323 7.006 1.00 33.38 68 THR B N 1
ATOM 5846 C CA . THR B 1 68 ? -16.048 -10.592 7.433 1.00 34.50 68 THR B CA 1
ATOM 5847 C C . THR B 1 68 ? -17.074 -11.183 6.431 1.00 39.54 68 THR B C 1
ATOM 5848 O O . THR B 1 68 ? -17.252 -12.449 6.347 1.00 43.17 68 THR B O 1
ATOM 5852 N N . ASP B 1 69 ? -17.674 -10.284 5.661 1.00 32.66 69 ASP B N 1
ATOM 5853 C CA . ASP B 1 69 ? -18.647 -10.652 4.623 1.00 33.01 69 ASP B CA 1
ATOM 5854 C C . ASP B 1 69 ? -18.003 -10.852 3.265 1.00 30.30 69 ASP B C 1
ATOM 5855 O O . ASP B 1 69 ? -17.332 -9.936 2.779 1.00 29.71 69 ASP B O 1
ATOM 5860 N N . ALA B 1 70 ? -18.211 -12.050 2.694 1.00 30.71 70 ALA B N 1
ATOM 5861 C CA . ALA B 1 70 ? -17.719 -12.444 1.401 1.00 32.69 70 ALA B CA 1
ATOM 5862 C C . ALA B 1 70 ? -18.809 -13.016 0.488 1.00 31.52 70 ALA B C 1
ATOM 5863 O O . ALA B 1 70 ? -19.398 -14.008 0.795 1.00 31.90 70 ALA B O 1
ATOM 5865 N N . ILE B 1 71 ? -18.992 -12.415 -0.669 1.00 35.43 71 ILE B N 1
ATOM 5866 C CA . ILE B 1 71 ? -20.032 -12.801 -1.657 1.00 38.37 71 ILE B CA 1
ATOM 5867 C C . ILE B 1 71 ? -19.258 -13.250 -2.885 1.00 39.45 71 ILE B C 1
ATOM 5868 O O . ILE B 1 71 ? -18.394 -12.522 -3.374 1.00 34.50 71 ILE B O 1
ATOM 5873 N N . VAL B 1 72 ? -19.567 -14.447 -3.362 1.00 40.85 72 VAL B N 1
ATOM 5874 C CA . VAL B 1 72 ? -18.781 -15.106 -4.370 1.00 40.25 72 VAL B CA 1
ATOM 5875 C C . VAL B 1 72 ? -19.552 -15.029 -5.701 1.00 43.99 72 VAL B C 1
ATOM 5876 O O . VAL B 1 72 ? -20.776 -15.200 -5.734 1.00 37.72 72 VAL B O 1
ATOM 5880 N N . SER B 1 73 ? -18.832 -14.730 -6.781 1.00 42.43 73 SER B N 1
ATOM 5881 C CA . SER B 1 73 ? -19.323 -14.844 -8.165 1.00 47.22 73 SER B CA 1
ATOM 5882 C C . SER B 1 73 ? -18.397 -15.775 -8.915 1.00 51.41 73 SER B C 1
ATOM 5883 O O . SER B 1 73 ? -17.195 -15.673 -8.788 1.00 45.07 73 SER B O 1
ATOM 5886 N N . GLN B 1 74 ? -18.947 -16.703 -9.664 1.00 54.20 74 GLN B N 1
ATOM 5887 C CA . GLN B 1 74 ? -18.157 -17.491 -10.587 1.00 63.28 74 GLN B CA 1
ATOM 5888 C C . GLN B 1 74 ? -17.935 -16.667 -11.874 1.00 59.52 74 GLN B C 1
ATOM 5889 O O . GLN B 1 74 ? -18.621 -15.692 -12.105 1.00 65.26 74 GLN B O 1
ATOM 5895 N N . SER B 1 75 ? -16.929 -17.025 -12.660 1.00 69.76 75 SER B N 1
ATOM 5896 C CA . SER B 1 75 ? -16.540 -16.302 -13.903 1.00 75.42 75 SER B CA 1
ATOM 5897 C C . SER B 1 75 ? -15.720 -17.275 -14.750 1.00 78.25 75 SER B C 1
ATOM 5898 O O . SER B 1 75 ? -15.291 -18.313 -14.222 1.00 66.50 75 SER B O 1
ATOM 5901 N N . PRO B 1 76 ? -15.492 -16.975 -16.053 1.00 86.07 76 PRO B N 1
ATOM 5902 C CA . PRO B 1 76 ? -14.891 -18.057 -16.874 1.00 82.45 76 PRO B CA 1
ATOM 5903 C C . PRO B 1 76 ? -13.525 -18.510 -16.349 1.00 78.54 76 PRO B C 1
ATOM 5904 O O . PRO B 1 76 ? -13.255 -19.726 -16.237 1.00 61.37 76 PRO B O 1
ATOM 5908 N N . ASP B 1 77 ? -12.732 -17.523 -15.930 1.00 77.96 77 ASP B N 1
ATOM 5909 C CA . ASP B 1 77 ? -11.343 -17.734 -15.535 1.00 82.07 77 ASP B CA 1
ATOM 5910 C C . ASP B 1 77 ? -11.210 -18.128 -14.055 1.00 74.58 77 ASP B C 1
ATOM 5911 O O . ASP B 1 77 ? -10.141 -18.594 -13.634 1.00 71.40 77 ASP B O 1
ATOM 5916 N N . GLY B 1 78 ? -12.291 -17.935 -13.281 1.00 70.44 78 GLY B N 1
ATOM 5917 C CA . GLY B 1 78 ? -12.383 -18.376 -11.859 1.00 61.65 78 GLY B CA 1
ATOM 5918 C C . GLY B 1 78 ? -13.464 -17.613 -11.068 1.00 58.74 78 GLY B C 1
ATOM 5919 O O . GLY B 1 78 ? -14.609 -17.499 -11.528 1.00 57.26 78 GLY B O 1
ATOM 5920 N N . TRP B 1 79 ? -13.088 -17.035 -9.926 1.00 45.64 79 TRP B N 1
ATOM 5921 C CA . TRP B 1 79 ? -14.041 -16.440 -8.962 1.00 40.78 79 TRP B CA 1
ATOM 5922 C C . TRP B 1 79 ? -13.778 -14.969 -8.664 1.00 40.67 79 TRP B C 1
ATOM 5923 O O . TRP B 1 79 ? -12.625 -14.510 -8.702 1.00 38.36 79 TRP B O 1
ATOM 5934 N N . LEU B 1 80 ? -14.845 -14.210 -8.448 1.00 33.31 80 LEU B N 1
ATOM 5935 C CA . LEU B 1 80 ? -14.721 -12.828 -7.945 1.00 37.03 80 LEU B CA 1
ATOM 5936 C C . LEU B 1 80 ? -15.342 -12.798 -6.578 1.00 35.73 80 LEU B C 1
ATOM 5937 O O . LEU B 1 80 ? -16.498 -13.207 -6.420 1.00 39.61 80 LEU B O 1
ATOM 5942 N N . ILE B 1 81 ? -14.595 -12.368 -5.579 1.00 31.99 81 ILE B N 1
ATOM 5943 C CA . ILE B 1 81 ? -15.094 -12.401 -4.210 1.00 28.84 81 ILE B CA 1
ATOM 5944 C C . ILE B 1 81 ? -15.207 -10.968 -3.836 1.00 33.68 81 ILE B C 1
ATOM 5945 O O . ILE B 1 81 ? -14.203 -10.245 -3.887 1.00 35.11 81 ILE B O 1
ATOM 5950 N N . HIS B 1 82 ? -16.430 -10.537 -3.492 1.00 33.85 82 HIS B N 1
ATOM 5951 C CA . HIS B 1 82 ? -16.634 -9.205 -2.964 1.00 36.29 82 HIS B CA 1
ATOM 5952 C C . HIS B 1 82 ? -16.660 -9.272 -1.427 1.00 38.41 82 HIS B C 1
ATOM 5953 O O . HIS B 1 82 ? -17.539 -9.927 -0.843 1.00 33.21 82 HIS B O 1
ATOM 5960 N N . PHE B 1 83 ? -15.678 -8.629 -0.795 1.00 33.18 83 PHE B N 1
ATOM 5961 C CA . PHE B 1 83 ? -15.530 -8.618 0.670 1.00 31.02 83 PHE B CA 1
ATOM 5962 C C . PHE B 1 83 ? -16.077 -7.312 1.221 1.00 33.36 83 PHE B C 1
ATOM 5963 O O . PHE B 1 83 ? -15.923 -6.268 0.597 1.00 34.74 83 PHE B O 1
ATOM 5971 N N . SER B 1 84 ? -16.635 -7.315 2.437 1.00 31.92 84 SER B N 1
ATOM 5972 C CA . SER B 1 84 ? -17.052 -6.046 2.998 1.00 33.09 84 SER B CA 1
ATOM 5973 C C . SER B 1 84 ? -17.267 -6.099 4.501 1.00 32.24 84 SER B C 1
ATOM 5974 O O . SER B 1 84 ? -17.237 -7.163 5.116 1.00 30.90 84 SER B O 1
ATOM 5977 N N . ARG B 1 85 ? -17.474 -4.914 5.036 1.00 33.11 85 ARG B N 1
ATOM 5978 C CA . ARG B 1 85 ? -17.912 -4.727 6.416 1.00 35.81 85 ARG B CA 1
ATOM 5979 C C . ARG B 1 85 ? -18.836 -3.487 6.401 1.00 40.80 85 ARG B C 1
ATOM 5980 O O . ARG B 1 85 ? -18.403 -2.344 6.570 1.00 41.37 85 ARG B O 1
ATOM 5988 N N . GLY B 1 86 ? -20.098 -3.713 6.076 1.00 51.53 86 GLY B N 1
ATOM 5989 C CA . GLY B 1 86 ? -21.015 -2.633 5.724 1.00 52.46 86 GLY B CA 1
ATOM 5990 C C . GLY B 1 86 ? -20.613 -1.899 4.444 1.00 58.51 86 GLY B C 1
ATOM 5991 O O . GLY B 1 86 ? -19.685 -2.301 3.716 1.00 48.98 86 GLY B O 1
ATOM 5992 N N . SER B 1 87 ? -21.293 -0.776 4.211 1.00 62.73 87 SER B N 1
ATOM 5993 C CA . SER B 1 87 ? -21.351 -0.159 2.881 1.00 65.13 87 SER B CA 1
ATOM 5994 C C . SER B 1 87 ? -20.144 0.688 2.489 1.00 63.51 87 SER B C 1
ATOM 5995 O O . SER B 1 87 ? -19.859 0.842 1.290 1.00 62.70 87 SER B O 1
ATOM 5998 N N . ASP B 1 88 ? -19.430 1.226 3.470 1.00 54.90 88 ASP B N 1
ATOM 5999 C CA . ASP B 1 88 ? -18.310 2.122 3.165 1.00 52.46 88 ASP B CA 1
ATOM 6000 C C . ASP B 1 88 ? -16.939 1.435 3.232 1.00 48.79 88 ASP B C 1
ATOM 6001 O O . ASP B 1 88 ? -15.914 2.120 3.115 1.00 46.66 88 ASP B O 1
ATOM 6006 N N . ILE B 1 89 ? -16.914 0.109 3.418 1.00 41.63 89 ILE B N 1
ATOM 6007 C CA . ILE B 1 89 ? -15.668 -0.645 3.501 1.00 39.23 89 ILE B CA 1
ATOM 6008 C C . ILE B 1 89 ? -15.782 -1.956 2.746 1.00 33.91 89 ILE B C 1
ATOM 6009 O O . ILE B 1 89 ? -16.442 -2.913 3.175 1.00 33.43 89 ILE B O 1
ATOM 6014 N N . SER B 1 90 ? -15.140 -2.009 1.596 1.00 33.27 90 SER B N 1
ATOM 6015 C CA . SER B 1 90 ? -15.155 -3.223 0.835 1.00 31.63 90 SER B CA 1
ATOM 6016 C C . SER B 1 90 ? -13.901 -3.356 -0.039 1.00 29.94 90 SER B C 1
ATOM 6017 O O . SER B 1 90 ? -13.183 -2.391 -0.245 1.00 28.95 90 SER B O 1
ATOM 6020 N N . ALA B 1 91 ? -13.693 -4.567 -0.537 1.00 30.38 91 ALA B N 1
ATOM 6021 C CA . ALA B 1 91 ? -12.624 -4.889 -1.469 1.00 32.91 91 ALA B CA 1
ATOM 6022 C C . ALA B 1 91 ? -13.022 -6.030 -2.361 1.00 32.55 91 ALA B C 1
ATOM 6023 O O . ALA B 1 91 ? -13.784 -6.897 -1.935 1.00 33.60 91 ALA B O 1
ATOM 6025 N N . THR B 1 92 ? -12.455 -6.098 -3.562 1.00 29.85 92 THR B N 1
ATOM 6026 C CA . THR B 1 92 ? -12.732 -7.241 -4.414 1.00 34.53 92 THR B CA 1
ATOM 6027 C C . THR B 1 92 ? -11.479 -8.059 -4.579 1.00 30.24 92 THR B C 1
ATOM 6028 O O . THR B 1 92 ? -10.399 -7.500 -4.724 1.00 37.70 92 THR B O 1
ATOM 6032 N N . LEU B 1 93 ? -11.637 -9.366 -4.580 1.00 30.52 93 LEU B N 1
ATOM 6033 C CA . LEU B 1 93 ? -10.553 -10.327 -4.805 1.00 33.51 93 LEU B CA 1
ATOM 6034 C C . LEU B 1 93 ? -10.901 -11.166 -6.026 1.00 37.31 93 LEU B C 1
ATOM 6035 O O . LEU B 1 93 ? -11.911 -11.893 -6.014 1.00 37.21 93 LEU B O 1
ATOM 6040 N N . ASN B 1 94 ? -10.074 -11.064 -7.065 1.00 33.17 94 ASN B N 1
ATOM 6041 C CA . ASN B 1 94 ? -10.260 -11.835 -8.260 1.00 37.00 94 ASN B CA 1
ATOM 6042 C C . ASN B 1 94 ? -9.298 -13.017 -8.247 1.00 38.41 94 ASN B C 1
ATOM 6043 O O . ASN B 1 94 ? -8.071 -12.833 -8.143 1.00 37.41 94 ASN B O 1
ATOM 6048 N N . ILE B 1 95 ? -9.855 -14.226 -8.292 1.00 31.75 95 ILE B N 1
ATOM 6049 C CA . ILE B 1 95 ? -9.098 -15.460 -8.336 1.00 33.63 95 ILE B CA 1
ATOM 6050 C C . ILE B 1 95 ? -9.171 -16.073 -9.724 1.00 36.90 95 ILE B C 1
ATOM 6051 O O . ILE B 1 95 ? -10.263 -16.309 -10.250 1.00 37.57 95 ILE B O 1
ATOM 6056 N N . SER B 1 96 ? -8.005 -16.280 -10.335 1.00 36.87 96 SER B N 1
ATOM 6057 C CA . SER B 1 96 ? -7.921 -16.985 -11.618 1.00 40.67 96 SER B CA 1
ATOM 6058 C C . SER B 1 96 ? -6.618 -17.730 -11.809 1.00 44.04 96 SER B C 1
ATOM 6059 O O . SER B 1 96 ? -5.696 -17.603 -11.020 1.00 42.55 96 SER B O 1
ATOM 6062 N N . ALA B 1 97 ? -6.612 -18.574 -12.830 1.00 49.13 97 ALA B N 1
ATOM 6063 C CA . ALA B 1 97 ? -5.412 -19.185 -13.374 1.00 53.85 97 ALA B CA 1
ATOM 6064 C C . ALA B 1 97 ? -5.383 -18.570 -14.733 1.00 66.10 97 ALA B C 1
ATOM 6065 O O . ALA B 1 97 ? -5.865 -19.172 -15.710 1.00 75.35 97 ALA B O 1
ATOM 6067 N N . ASP B 1 98 ? -4.948 -17.307 -14.756 1.00 79.70 98 ASP B N 1
ATOM 6068 C CA . ASP B 1 98 ? -4.700 -16.567 -15.998 1.00 94.74 98 ASP B CA 1
ATOM 6069 C C . ASP B 1 98 ? -3.200 -16.359 -16.052 1.00 89.93 98 ASP B C 1
ATOM 6070 O O . ASP B 1 98 ? -2.718 -15.407 -15.471 1.00 82.78 98 ASP B O 1
ATOM 6075 N N . ASP B 1 99 ? -2.474 -17.264 -16.717 1.00 87.81 99 ASP B N 1
ATOM 6076 C CA . ASP B 1 99 ? -0.996 -17.213 -16.761 1.00 98.86 99 ASP B CA 1
ATOM 6077 C C . ASP B 1 99 ? -0.400 -18.414 -17.536 1.00 98.74 99 ASP B C 1
ATOM 6078 O O . ASP B 1 99 ? 0.031 -18.274 -18.679 1.00 94.39 99 ASP B O 1
ATOM 6083 N N . GLN B 1 100 ? -0.427 -19.582 -16.885 1.00 90.03 100 GLN B N 1
ATOM 6084 C CA . GLN B 1 100 ? 0.346 -20.792 -17.246 1.00 81.47 100 GLN B CA 1
ATOM 6085 C C . GLN B 1 100 ? 0.154 -21.882 -16.183 1.00 79.86 100 GLN B C 1
ATOM 6086 O O . GLN B 1 100 ? 1.102 -22.595 -15.821 1.00 81.81 100 GLN B O 1
ATOM 6092 N N . GLY B 1 101 ? -1.070 -22.021 -15.676 1.00 66.60 101 GLY B N 1
ATOM 6093 C CA . GLY B 1 101 ? -1.289 -22.763 -14.432 1.00 59.17 101 GLY B CA 1
ATOM 6094 C C . GLY B 1 101 ? -0.747 -22.019 -13.213 1.00 47.62 101 GLY B C 1
ATOM 6095 O O . GLY B 1 101 ? -0.514 -22.653 -12.187 1.00 54.16 101 GLY B O 1
ATOM 6096 N N . ARG B 1 102 ? -0.518 -20.705 -13.324 1.00 43.63 102 ARG B N 1
ATOM 6097 C CA . ARG B 1 102 ? -0.187 -19.865 -12.168 1.00 46.21 102 ARG B CA 1
ATOM 6098 C C . ARG B 1 102 ? -1.474 -19.313 -11.587 1.00 39.86 102 ARG B C 1
ATOM 6099 O O . ARG B 1 102 ? -2.273 -18.729 -12.291 1.00 43.79 102 ARG B O 1
ATOM 6107 N N . LEU B 1 103 ? -1.615 -19.427 -10.290 1.00 33.61 103 LEU B N 1
ATOM 6108 C CA . LEU B 1 103 ? -2.698 -18.808 -9.604 1.00 29.53 103 LEU B CA 1
ATOM 6109 C C . LEU B 1 103 ? -2.478 -17.322 -9.547 1.00 31.80 103 LEU B C 1
ATOM 6110 O O . LEU B 1 103 ? -1.387 -16.883 -9.215 1.00 31.67 103 LEU B O 1
ATOM 6115 N N . LEU B 1 104 ? -3.503 -16.549 -9.875 1.00 31.32 104 LEU B N 1
ATOM 6116 C CA . LEU B 1 104 ? -3.427 -15.102 -9.839 1.00 33.13 104 LEU B CA 1
ATOM 6117 C C . LEU B 1 104 ? -4.505 -14.558 -8.902 1.00 36.42 104 LEU B C 1
ATOM 6118 O O . LEU B 1 104 ? -5.685 -14.783 -9.134 1.00 39.87 104 LEU B O 1
ATOM 6123 N N . LEU B 1 105 ? -4.100 -13.877 -7.829 1.00 31.30 105 LEU B N 1
ATOM 6124 C CA . LEU B 1 105 ? -5.021 -13.169 -6.959 1.00 31.88 105 LEU B CA 1
ATOM 6125 C C . LEU B 1 105 ? -4.862 -11.686 -7.208 1.00 35.79 105 LEU B C 1
ATOM 6126 O O . LEU B 1 105 ? -3.740 -11.151 -7.081 1.00 37.36 105 LEU B O 1
ATOM 6131 N N . GLU B 1 106 ? -5.962 -11.012 -7.526 1.00 32.63 106 GLU B N 1
ATOM 6132 C CA . GLU B 1 106 ? -5.967 -9.599 -7.750 1.00 37.50 106 GLU B CA 1
ATOM 6133 C C . GLU B 1 106 ? -6.944 -8.994 -6.764 1.00 38.24 106 GLU B C 1
ATOM 6134 O O . GLU B 1 106 ? -8.137 -9.285 -6.806 1.00 41.60 106 GLU B O 1
ATOM 6140 N N . LEU B 1 107 ? -6.424 -8.148 -5.891 1.00 33.43 107 LEU B N 1
ATOM 6141 C CA . LEU B 1 107 ? -7.160 -7.553 -4.818 1.00 31.38 107 LEU B CA 1
ATOM 6142 C C . LEU B 1 107 ? -7.152 -6.049 -5.103 1.00 33.61 107 LEU B C 1
ATOM 6143 O O . LEU B 1 107 ? -6.082 -5.431 -5.353 1.00 30.21 107 LEU B O 1
ATOM 6148 N N . GLN B 1 108 ? -8.347 -5.460 -5.068 1.00 30.17 108 GLN B N 1
ATOM 6149 C CA . GLN B 1 108 ? -8.545 -4.049 -5.243 1.00 33.39 108 GLN B CA 1
ATOM 6150 C C . GLN B 1 108 ? -9.499 -3.547 -4.188 1.00 38.54 108 GLN B C 1
ATOM 6151 O O . GLN B 1 108 ? -10.649 -3.994 -4.173 1.00 34.09 108 GLN B O 1
ATOM 6157 N N . ASN B 1 109 ? -9.070 -2.607 -3.337 1.00 35.87 109 ASN B N 1
ATOM 6158 C CA . ASN B 1 109 ? -9.997 -2.040 -2.325 1.00 33.73 109 ASN B CA 1
ATOM 6159 C C . ASN B 1 109 ? -10.950 -1.104 -2.993 1.00 35.00 109 ASN B C 1
ATOM 6160 O O . ASN B 1 109 ? -10.645 -0.605 -4.080 1.00 30.83 109 ASN B O 1
ATOM 6165 N N . ASP B 1 110 ? -12.105 -0.902 -2.348 1.00 34.57 110 ASP B N 1
ATOM 6166 C CA . ASP B 1 110 ? -13.123 0.094 -2.772 1.00 36.05 110 ASP B CA 1
ATOM 6167 C C . ASP B 1 110 ? -12.517 1.401 -3.297 1.00 38.68 110 ASP B C 1
ATOM 6168 O O . ASP B 1 110 ? -12.674 1.731 -4.477 1.00 38.76 110 ASP B O 1
ATOM 6173 N N . ASN B 1 111 ? -11.741 2.105 -2.505 1.00 40.14 111 ASN B N 1
ATOM 6174 C CA . ASN B 1 111 ? -11.158 3.347 -2.985 1.00 43.72 111 ASN B CA 1
ATOM 6175 C C . ASN B 1 111 ? -9.737 3.541 -2.476 1.00 43.15 111 ASN B C 1
ATOM 6176 O O . ASN B 1 111 ? -9.314 2.830 -1.542 1.00 35.10 111 ASN B O 1
ATOM 6181 N N . LEU B 1 112 ? -9.053 4.542 -3.049 1.00 42.08 112 LEU B N 1
ATOM 6182 C CA . LEU B 1 112 ? -7.641 4.792 -2.739 1.00 45.34 112 LEU B CA 1
ATOM 6183 C C . LEU B 1 112 ? -7.395 5.248 -1.277 1.00 42.65 112 LEU B C 1
ATOM 6184 O O . LEU B 1 112 ? -6.248 5.251 -0.813 1.00 49.13 112 LEU B O 1
ATOM 6189 N N . ASN B 1 113 ? -8.436 5.667 -0.564 1.00 42.49 113 ASN B N 1
ATOM 6190 C CA . ASN B 1 113 ? -8.296 6.029 0.853 1.00 39.10 113 ASN B CA 1
ATOM 6191 C C . ASN B 1 113 ? -7.990 4.854 1.712 1.00 35.08 113 ASN B C 1
ATOM 6192 O O . ASN B 1 113 ? -7.465 5.034 2.787 1.00 36.95 113 ASN B O 1
ATOM 6197 N N . HIS B 1 114 ? -8.453 3.670 1.290 1.00 32.50 114 HIS B N 1
ATOM 6198 C CA . HIS B 1 114 ? -8.110 2.432 1.954 1.00 33.23 114 HIS B CA 1
ATOM 6199 C C . HIS B 1 114 ? -6.799 1.935 1.436 1.00 29.75 114 HIS B C 1
ATOM 6200 O O . HIS B 1 114 ? -6.756 1.103 0.540 1.00 31.30 114 HIS B O 1
ATOM 6207 N N . ASN B 1 115 ? -5.725 2.484 1.991 1.00 30.33 115 ASN B N 1
ATOM 6208 C CA . ASN B 1 115 ? -4.359 2.212 1.461 1.00 31.58 115 ASN B CA 1
ATOM 6209 C C . ASN B 1 115 ? -3.556 1.233 2.307 1.00 30.05 115 ASN B C 1
ATOM 6210 O O . ASN B 1 115 ? -2.308 1.315 2.346 1.00 31.66 115 ASN B O 1
ATOM 6215 N N . ARG B 1 116 ? -4.268 0.352 3.016 1.00 30.63 116 ARG B N 1
ATOM 6216 C CA . ARG B 1 116 ? -3.687 -0.744 3.755 1.00 31.57 116 ARG B CA 1
ATOM 6217 C C . ARG B 1 116 ? -4.474 -2.004 3.478 1.00 30.34 116 ARG B C 1
ATOM 6218 O O . ARG B 1 116 ? -5.694 -1.976 3.372 1.00 31.22 116 ARG B O 1
ATOM 6226 N N . ILE B 1 117 ? -3.762 -3.111 3.402 1.00 27.87 117 ILE B N 1
ATOM 6227 C CA . ILE B 1 117 ? -4.305 -4.447 3.183 1.00 25.86 117 ILE B CA 1
ATOM 6228 C C . ILE B 1 117 ? -3.526 -5.396 4.098 1.00 28.52 117 ILE B C 1
ATOM 6229 O O . ILE B 1 117 ? -2.297 -5.243 4.197 1.00 29.51 117 ILE B O 1
ATOM 6234 N N . TRP B 1 118 ? -4.214 -6.346 4.739 1.00 26.15 118 TRP B N 1
ATOM 6235 C CA . TRP B 1 118 ? -3.600 -7.426 5.477 1.00 26.50 118 TRP B CA 1
ATOM 6236 C C . TRP B 1 118 ? -4.249 -8.666 4.954 1.00 30.85 118 TRP B C 1
ATOM 6237 O O . TRP B 1 118 ? -5.503 -8.755 5.040 1.00 29.13 118 TRP B O 1
ATOM 6248 N N . LEU B 1 119 ? -3.454 -9.560 4.332 1.00 26.80 119 LEU B N 1
ATOM 6249 C CA . LEU B 1 119 ? -3.957 -10.755 3.724 1.00 29.89 119 LEU B CA 1
ATOM 6250 C C . LEU B 1 119 ? -3.343 -11.914 4.391 1.00 32.97 119 LEU B C 1
ATOM 6251 O O . LEU B 1 119 ? -2.137 -11.967 4.472 1.00 31.99 119 LEU B O 1
ATOM 6256 N N . ARG B 1 120 ? -4.164 -12.840 4.885 1.00 29.18 120 ARG B N 1
ATOM 6257 C CA . ARG B 1 120 ? -3.654 -14.043 5.485 1.00 30.34 120 ARG B CA 1
ATOM 6258 C C . ARG B 1 120 ? -3.750 -15.140 4.516 1.00 30.43 120 ARG B C 1
ATOM 6259 O O . ARG B 1 120 ? -4.825 -15.368 3.932 1.00 33.78 120 ARG B O 1
ATOM 6267 N N . LEU B 1 121 ? -2.643 -15.851 4.342 1.00 28.39 121 LEU B N 1
ATOM 6268 C CA . LEU B 1 121 ? -2.591 -17.126 3.611 1.00 31.59 121 LEU B CA 1
ATOM 6269 C C . LEU B 1 121 ? -2.546 -18.225 4.623 1.00 31.39 121 LEU B C 1
ATOM 6270 O O . LEU B 1 121 ? -1.865 -18.063 5.626 1.00 30.53 121 LEU B O 1
ATOM 6275 N N . ALA B 1 122 ? -3.220 -19.347 4.362 1.00 32.49 122 ALA B N 1
ATOM 6276 C CA . ALA B 1 122 ? -3.069 -20.534 5.220 1.00 31.18 122 ALA B CA 1
ATOM 6277 C C . ALA B 1 122 ? -1.626 -21.100 5.188 1.00 35.67 122 ALA B C 1
ATOM 6278 O O . ALA B 1 122 ? -0.916 -21.089 4.148 1.00 31.39 122 ALA B O 1
ATOM 6280 N N . ALA B 1 123 ? -1.226 -21.621 6.335 1.00 30.05 123 ALA B N 1
ATOM 6281 C CA . ALA B 1 123 ? 0.040 -22.273 6.495 1.00 29.62 123 ALA B CA 1
ATOM 6282 C C . ALA B 1 123 ? -0.083 -23.419 7.510 1.00 32.24 123 ALA B C 1
ATOM 6283 O O . ALA B 1 123 ? -1.035 -23.453 8.268 1.00 34.88 123 ALA B O 1
ATOM 6285 N N . GLN B 1 124 ? 0.869 -24.350 7.512 1.00 31.68 124 GLN B N 1
ATOM 6286 C CA . GLN B 1 124 ? 0.967 -25.379 8.517 1.00 34.29 124 GLN B CA 1
ATOM 6287 C C . GLN B 1 124 ? 2.129 -25.027 9.420 1.00 34.82 124 GLN B C 1
ATOM 6288 O O . GLN B 1 124 ? 3.110 -24.431 8.954 1.00 33.12 124 GLN B O 1
ATOM 6294 N N . PRO B 1 125 ? 2.049 -25.423 10.701 1.00 33.68 125 PRO B N 1
ATOM 6295 C CA . PRO B 1 125 ? 3.131 -25.039 11.609 1.00 31.34 125 PRO B CA 1
ATOM 6296 C C . PRO B 1 125 ? 4.545 -25.553 11.225 1.00 31.60 125 PRO B C 1
ATOM 6297 O O . PRO B 1 125 ? 5.526 -24.935 11.560 1.00 32.69 125 PRO B O 1
ATOM 6301 N N . GLU B 1 126 ? 4.619 -26.694 10.559 1.00 31.27 126 GLU B N 1
ATOM 6302 C CA . GLU B 1 126 ? 5.868 -27.309 10.195 1.00 35.63 126 GLU B CA 1
ATOM 6303 C C . GLU B 1 126 ? 6.560 -26.600 9.023 1.00 33.19 126 GLU B C 1
ATOM 6304 O O . GLU B 1 126 ? 7.747 -26.808 8.832 1.00 32.00 126 GLU B O 1
ATOM 6310 N N . ASP B 1 127 ? 5.836 -25.763 8.276 1.00 30.08 127 ASP B N 1
ATOM 6311 C CA . ASP B 1 127 ? 6.356 -25.235 7.011 1.00 30.00 127 ASP B CA 1
ATOM 6312 C C . ASP B 1 127 ? 7.574 -24.326 7.245 1.00 30.40 127 ASP B C 1
ATOM 6313 O O . ASP B 1 127 ? 7.695 -23.619 8.250 1.00 27.09 127 ASP B O 1
ATOM 6318 N N . HIS B 1 128 ? 8.452 -24.314 6.283 1.00 27.46 128 HIS B N 1
ATOM 6319 C CA . HIS B 1 128 ? 9.528 -23.372 6.308 1.00 30.35 128 HIS B CA 1
ATOM 6320 C C . HIS B 1 128 ? 9.348 -22.455 5.146 1.00 28.32 128 HIS B C 1
ATOM 6321 O O . HIS B 1 128 ? 8.678 -22.793 4.154 1.00 29.01 128 HIS B O 1
ATOM 6328 N N . ILE B 1 129 ? 10.001 -21.315 5.264 1.00 28.23 129 ILE B N 1
ATOM 6329 C CA . ILE B 1 129 ? 9.839 -20.230 4.285 1.00 28.00 129 ILE B CA 1
ATOM 6330 C C . ILE B 1 129 ? 11.215 -19.688 3.931 1.00 28.13 129 ILE B C 1
ATOM 6331 O O . ILE B 1 129 ? 12.035 -19.377 4.814 1.00 25.11 129 ILE B O 1
ATOM 6336 N N . TYR B 1 130 ? 11.428 -19.522 2.626 1.00 26.59 130 TYR B N 1
ATOM 6337 C CA . TYR B 1 130 ? 12.634 -18.982 2.114 1.00 24.81 130 TYR B CA 1
ATOM 6338 C C . TYR B 1 130 ? 12.408 -17.896 1.125 1.00 25.24 130 TYR B C 1
ATOM 6339 O O . TYR B 1 130 ? 11.406 -17.831 0.390 1.00 26.86 130 TYR B O 1
ATOM 6348 N N . GLY B 1 131 ? 13.398 -17.040 1.050 1.00 25.98 131 GLY B N 1
ATOM 6349 C CA . GLY B 1 131 ? 13.372 -15.963 0.086 1.00 28.32 131 GLY B CA 1
ATOM 6350 C C . GLY B 1 131 ? 13.320 -14.583 0.729 1.00 28.38 131 GLY B C 1
ATOM 6351 O O . GLY B 1 131 ? 14.154 -14.221 1.586 1.00 25.06 131 GLY B O 1
ATOM 6352 N N . CYS B 1 132 ? 12.384 -13.788 0.221 1.00 25.26 132 CYS B N 1
ATOM 6353 C CA . CYS B 1 132 ? 12.252 -12.401 0.541 1.00 25.70 132 CYS B CA 1
ATOM 6354 C C . CYS B 1 132 ? 13.462 -11.574 0.146 1.00 24.68 132 CYS B C 1
ATOM 6355 O O . CYS B 1 132 ? 13.781 -10.537 0.733 1.00 24.79 132 CYS B O 1
ATOM 6358 N N . GLY B 1 133 ? 14.097 -11.961 -0.967 1.00 24.43 133 GLY B N 1
ATOM 6359 C CA . GLY B 1 133 ? 15.219 -11.239 -1.449 1.00 23.64 133 GLY B CA 1
ATOM 6360 C C . GLY B 1 133 ? 16.488 -11.713 -0.792 1.00 23.47 133 GLY B C 1
ATOM 6361 O O . GLY B 1 133 ? 16.692 -12.929 -0.644 1.00 26.77 133 GLY B O 1
ATOM 6362 N N . GLU B 1 134 ? 17.390 -10.759 -0.536 1.00 21.83 134 GLU B N 1
ATOM 6363 C CA . GLU B 1 134 ? 18.684 -11.051 0.043 1.00 23.84 134 GLU B CA 1
ATOM 6364 C C . GLU B 1 134 ? 18.611 -10.804 1.551 1.00 20.31 134 GLU B C 1
ATOM 6365 O O . GLU B 1 134 ? 18.548 -9.702 1.957 1.00 21.17 134 GLU B O 1
ATOM 6371 N N . GLN B 1 135 ? 18.530 -11.867 2.304 1.00 22.28 135 GLN B N 1
ATOM 6372 C CA . GLN B 1 135 ? 18.325 -11.824 3.754 1.00 23.28 135 GLN B CA 1
ATOM 6373 C C . GLN B 1 135 ? 19.615 -12.254 4.444 1.00 25.10 135 GLN B C 1
ATOM 6374 O O . GLN B 1 135 ? 20.252 -13.246 4.030 1.00 25.96 135 GLN B O 1
ATOM 6380 N N . PHE B 1 136 ? 19.979 -11.572 5.516 1.00 24.40 136 PHE B N 1
ATOM 6381 C CA . PHE B 1 136 ? 21.344 -11.699 6.030 1.00 23.76 136 PHE B CA 1
ATOM 6382 C C . PHE B 1 136 ? 21.371 -12.298 7.410 1.00 27.31 136 PHE B C 1
ATOM 6383 O O . PHE B 1 136 ? 22.438 -12.773 7.827 1.00 26.22 136 PHE B O 1
ATOM 6391 N N . SER B 1 137 ? 20.273 -12.183 8.151 1.00 24.79 137 SER B N 1
ATOM 6392 C CA . SER B 1 137 ? 20.249 -12.848 9.484 1.00 23.38 137 SER B CA 1
ATOM 6393 C C . SER B 1 137 ? 19.544 -14.240 9.496 1.00 24.25 137 SER B C 1
ATOM 6394 O O . SER B 1 137 ? 19.749 -15.028 10.383 1.00 28.14 137 SER B O 1
ATOM 6397 N N . TYR B 1 138 ? 18.659 -14.475 8.554 1.00 23.75 138 TYR B N 1
ATOM 6398 C CA . TYR B 1 138 ? 17.870 -15.686 8.496 1.00 23.80 138 TYR B CA 1
ATOM 6399 C C . TYR B 1 138 ? 17.791 -16.117 7.050 1.00 23.61 138 TYR B C 1
ATOM 6400 O O . TYR B 1 138 ? 17.765 -15.256 6.171 1.00 24.25 138 TYR B O 1
ATOM 6409 N N . PHE B 1 139 ? 17.744 -17.438 6.830 1.00 23.97 139 PHE B N 1
ATOM 6410 C CA . PHE B 1 139 ? 17.513 -18.028 5.549 1.00 23.50 139 PHE B CA 1
ATOM 6411 C C . PHE B 1 139 ? 16.099 -18.579 5.686 1.00 27.01 139 PHE B C 1
ATOM 6412 O O . PHE B 1 139 ? 15.185 -18.032 5.088 1.00 25.37 139 PHE B O 1
ATOM 6420 N N . ASP B 1 140 ? 15.882 -19.531 6.572 1.00 28.88 140 ASP B N 1
ATOM 6421 C CA . ASP B 1 140 ? 14.479 -19.893 6.934 1.00 29.28 140 ASP B CA 1
ATOM 6422 C C . ASP B 1 140 ? 13.850 -18.690 7.634 1.00 29.05 140 ASP B C 1
ATOM 6423 O O . ASP B 1 140 ? 14.390 -18.246 8.642 1.00 26.48 140 ASP B O 1
ATOM 6428 N N . LEU B 1 141 ? 12.737 -18.176 7.101 1.00 25.16 141 LEU B N 1
ATOM 6429 C CA . LEU B 1 141 ? 12.118 -16.943 7.591 1.00 26.88 141 LEU B CA 1
ATOM 6430 C C . LEU B 1 141 ? 10.992 -17.242 8.613 1.00 28.49 141 LEU B C 1
ATOM 6431 O O . LEU B 1 141 ? 10.490 -16.325 9.241 1.00 25.20 141 LEU B O 1
ATOM 6436 N N . ARG B 1 142 ? 10.589 -18.510 8.748 1.00 26.79 142 ARG B N 1
ATOM 6437 C CA . ARG B 1 142 ? 9.477 -18.859 9.607 1.00 28.02 142 ARG B CA 1
ATOM 6438 C C . ARG B 1 142 ? 9.775 -18.445 11.013 1.00 28.87 142 ARG B C 1
ATOM 6439 O O . ARG B 1 142 ? 10.899 -18.630 11.444 1.00 25.37 142 ARG B O 1
ATOM 6447 N N . GLY B 1 143 ? 8.775 -17.886 11.698 1.00 28.55 143 GLY B N 1
ATOM 6448 C CA . GLY B 1 143 ? 8.871 -17.451 13.114 1.00 28.45 143 GLY B CA 1
ATOM 6449 C C . GLY B 1 143 ? 9.100 -15.933 13.245 1.00 27.87 143 GLY B C 1
ATOM 6450 O O . GLY B 1 143 ? 9.146 -15.422 14.329 1.00 25.91 143 GLY B O 1
ATOM 6451 N N . LYS B 1 144 ? 9.258 -15.191 12.152 1.00 24.76 144 LYS B N 1
ATOM 6452 C CA . LYS B 1 144 ? 9.579 -13.742 12.258 1.00 29.00 144 LYS B CA 1
ATOM 6453 C C . LYS B 1 144 ? 8.885 -12.991 11.166 1.00 27.39 144 LYS B C 1
ATOM 6454 O O . LYS B 1 144 ? 8.579 -13.594 10.109 1.00 26.66 144 LYS B O 1
ATOM 6460 N N . PRO B 1 145 ? 8.605 -11.696 11.402 1.00 28.35 145 PRO B N 1
ATOM 6461 C CA . PRO B 1 145 ? 8.219 -10.764 10.361 1.00 27.67 145 PRO B CA 1
ATOM 6462 C C . PRO B 1 145 ? 9.374 -10.091 9.597 1.00 27.53 145 PRO B C 1
ATOM 6463 O O . PRO B 1 145 ? 10.408 -9.718 10.163 1.00 25.15 145 PRO B O 1
ATOM 6467 N N . PHE B 1 146 ? 9.149 -9.913 8.306 1.00 25.82 146 PHE B N 1
ATOM 6468 C CA . PHE B 1 146 ? 10.051 -9.203 7.455 1.00 26.10 146 PHE B CA 1
ATOM 6469 C C . PHE B 1 146 ? 9.397 -7.978 6.780 1.00 27.23 146 PHE B C 1
ATOM 6470 O O . PHE B 1 146 ? 8.713 -8.103 5.757 1.00 27.83 146 PHE B O 1
ATOM 6478 N N . PRO B 1 147 ? 9.667 -6.791 7.332 1.00 24.15 147 PRO B N 1
ATOM 6479 C CA . PRO B 1 147 ? 9.541 -5.571 6.572 1.00 25.57 147 PRO B CA 1
ATOM 6480 C C . PRO B 1 147 ? 10.375 -5.587 5.289 1.00 26.15 147 PRO B C 1
ATOM 6481 O O . PRO B 1 147 ? 11.533 -5.985 5.319 1.00 25.04 147 PRO B O 1
ATOM 6485 N N . LEU B 1 148 ? 9.763 -5.239 4.187 1.00 23.75 148 LEU B N 1
ATOM 6486 C CA . LEU B 1 148 ? 10.381 -5.228 2.837 1.00 23.21 148 LEU B CA 1
ATOM 6487 C C . LEU B 1 148 ? 10.463 -3.763 2.331 1.00 26.16 148 LEU B C 1
ATOM 6488 O O . LEU B 1 148 ? 9.490 -3.166 1.773 1.00 25.98 148 LEU B O 1
ATOM 6493 N N . TRP B 1 149 ? 11.599 -3.142 2.636 1.00 23.70 149 TRP B N 1
ATOM 6494 C CA . TRP B 1 149 ? 11.868 -1.779 2.270 1.00 24.65 149 TRP B CA 1
ATOM 6495 C C . TRP B 1 149 ? 13.353 -1.678 2.019 1.00 25.16 149 TRP B C 1
ATOM 6496 O O . TRP B 1 149 ? 14.146 -1.796 2.951 1.00 23.73 149 TRP B O 1
ATOM 6507 N N . THR B 1 150 ? 13.740 -1.458 0.760 1.00 24.91 150 THR B N 1
ATOM 6508 C CA . THR B 1 150 ? 15.125 -1.336 0.460 1.00 25.20 150 THR B CA 1
ATOM 6509 C C . THR B 1 150 ? 15.829 -0.176 1.181 1.00 26.28 150 THR B C 1
ATOM 6510 O O . THR B 1 150 ? 15.324 0.954 1.232 1.00 25.34 150 THR B O 1
ATOM 6514 N N . SER B 1 151 ? 16.953 -0.474 1.830 1.00 22.94 151 SER B N 1
ATOM 6515 C CA . SER B 1 151 ? 17.648 0.519 2.599 1.00 25.28 151 SER B CA 1
ATOM 6516 C C . SER B 1 151 ? 19.116 0.140 2.667 1.00 25.35 151 SER B C 1
ATOM 6517 O O . SER B 1 151 ? 19.480 -0.909 2.222 1.00 24.17 151 SER B O 1
ATOM 6520 N N . GLU B 1 152 ? 19.937 0.968 3.309 1.00 26.91 152 GLU B N 1
ATOM 6521 C CA . GLU B 1 152 ? 21.182 0.471 3.773 1.00 25.76 152 GLU B CA 1
ATOM 6522 C C . GLU B 1 152 ? 20.922 -0.777 4.586 1.00 26.89 152 GLU B C 1
ATOM 6523 O O . GLU B 1 152 ? 19.844 -0.973 5.182 1.00 23.24 152 GLU B O 1
ATOM 6529 N N . GLN B 1 153 ? 21.957 -1.611 4.663 1.00 24.12 153 GLN B N 1
ATOM 6530 C CA . GLN B 1 153 ? 21.794 -2.945 5.154 1.00 21.95 153 GLN B CA 1
ATOM 6531 C C . GLN B 1 153 ? 22.066 -3.041 6.685 1.00 21.61 153 GLN B C 1
ATOM 6532 O O . GLN B 1 153 ? 21.663 -3.983 7.324 1.00 20.69 153 GLN B O 1
ATOM 6538 N N . GLY B 1 154 ? 22.612 -1.988 7.255 1.00 19.76 154 GLY B N 1
ATOM 6539 C CA . GLY B 1 154 ? 22.893 -1.895 8.699 1.00 19.03 154 GLY B CA 1
ATOM 6540 C C . GLY B 1 154 ? 24.387 -2.152 8.965 1.00 24.78 154 GLY B C 1
ATOM 6541 O O . GLY B 1 154 ? 25.009 -2.891 8.261 1.00 23.06 154 GLY B O 1
ATOM 6542 N N . VAL B 1 155 ? 24.888 -1.640 10.077 1.00 22.56 155 VAL B N 1
ATOM 6543 C CA . VAL B 1 155 ? 26.211 -1.849 10.503 1.00 25.25 155 VAL B CA 1
ATOM 6544 C C . VAL B 1 155 ? 26.027 -2.540 11.822 1.00 25.43 155 VAL B C 1
ATOM 6545 O O . VAL B 1 155 ? 25.625 -1.911 12.834 1.00 23.26 155 VAL B O 1
ATOM 6549 N N . GLY B 1 156 ? 26.274 -3.850 11.825 1.00 22.20 156 GLY B N 1
ATOM 6550 C CA . GLY B 1 156 ? 26.092 -4.593 13.109 1.00 20.96 156 GLY B CA 1
ATOM 6551 C C . GLY B 1 156 ? 24.847 -5.429 13.007 1.00 19.83 156 GLY B C 1
ATOM 6552 O O . GLY B 1 156 ? 24.901 -6.652 13.122 1.00 24.68 156 GLY B O 1
ATOM 6553 N N . ARG B 1 157 ? 23.731 -4.768 12.749 1.00 22.07 157 ARG B N 1
ATOM 6554 C CA . ARG B 1 157 ? 22.388 -5.382 12.483 1.00 22.49 157 ARG B CA 1
ATOM 6555 C C . ARG B 1 157 ? 21.778 -6.152 13.608 1.00 24.07 157 ARG B C 1
ATOM 6556 O O . ARG B 1 157 ? 20.935 -7.002 13.375 1.00 24.28 157 ARG B O 1
ATOM 6564 N N . ASN B 1 158 ? 22.208 -5.902 14.822 1.00 23.39 158 ASN B N 1
ATOM 6565 C CA . ASN B 1 158 ? 21.727 -6.657 15.927 1.00 25.25 158 ASN B CA 1
ATOM 6566 C C . ASN B 1 158 ? 21.869 -5.783 17.144 1.00 28.31 158 ASN B C 1
ATOM 6567 O O . ASN B 1 158 ? 22.971 -5.537 17.592 1.00 27.13 158 ASN B O 1
ATOM 6572 N N . LYS B 1 159 ? 20.726 -5.429 17.711 1.00 28.99 159 LYS B N 1
ATOM 6573 C CA . LYS B 1 159 ? 20.643 -4.435 18.792 1.00 31.11 159 LYS B CA 1
ATOM 6574 C C . LYS B 1 159 ? 21.422 -4.851 20.023 1.00 28.83 159 LYS B C 1
ATOM 6575 O O . LYS B 1 159 ? 21.839 -4.019 20.796 1.00 28.84 159 LYS B O 1
ATOM 6581 N N . GLN B 1 160 ? 21.653 -6.132 20.184 1.00 29.98 160 GLN B N 1
ATOM 6582 C CA . GLN B 1 160 ? 22.447 -6.613 21.267 1.00 35.82 160 GLN B CA 1
ATOM 6583 C C . GLN B 1 160 ? 23.929 -6.621 21.016 1.00 35.52 160 GLN B C 1
ATOM 6584 O O . GLN B 1 160 ? 24.637 -7.093 21.875 1.00 33.13 160 GLN B O 1
ATOM 6590 N N . THR B 1 161 ? 24.433 -6.072 19.906 1.00 30.51 161 THR B N 1
ATOM 6591 C CA . THR B 1 161 ? 25.918 -5.992 19.750 1.00 26.62 161 THR B CA 1
ATOM 6592 C C . THR B 1 161 ? 26.388 -4.524 19.774 1.00 28.88 161 THR B C 1
ATOM 6593 O O . THR B 1 161 ? 25.657 -3.586 19.465 1.00 29.08 161 THR B O 1
ATOM 6597 N N . TYR B 1 162 ? 27.648 -4.360 20.182 1.00 27.11 162 TYR B N 1
ATOM 6598 C CA . TYR B 1 162 ? 28.248 -3.108 20.488 1.00 28.75 162 TYR B CA 1
ATOM 6599 C C . TYR B 1 162 ? 28.373 -2.217 19.262 1.00 27.74 162 TYR B C 1
ATOM 6600 O O . TYR B 1 162 ? 28.003 -1.059 19.276 1.00 28.36 162 TYR B O 1
ATOM 6609 N N . VAL B 1 163 ? 28.778 -2.807 18.130 1.00 25.95 163 VAL B N 1
ATOM 6610 C CA . VAL B 1 163 ? 28.866 -2.062 16.894 1.00 27.16 163 VAL B CA 1
ATOM 6611 C C . VAL B 1 163 ? 27.538 -1.509 16.452 1.00 24.87 163 VAL B C 1
ATOM 6612 O O . VAL B 1 163 ? 27.454 -0.341 16.032 1.00 24.29 163 VAL B O 1
ATOM 6616 N N . THR B 1 164 ? 26.487 -2.299 16.628 1.00 25.54 164 THR B N 1
ATOM 6617 C CA . THR B 1 164 ? 25.150 -1.862 16.252 1.00 23.36 164 THR B CA 1
ATOM 6618 C C . THR B 1 164 ? 24.737 -0.674 17.062 1.00 24.19 164 THR B C 1
ATOM 6619 O O . THR B 1 164 ? 24.220 0.262 16.504 1.00 24.86 164 THR B O 1
ATOM 6623 N N . TRP B 1 165 ? 24.989 -0.728 18.391 1.00 24.52 165 TRP B N 1
ATOM 6624 C CA . TRP B 1 165 ? 24.714 0.368 19.267 1.00 23.38 165 TRP B CA 1
ATOM 6625 C C . TRP B 1 165 ? 25.482 1.615 18.855 1.00 26.79 165 TRP B C 1
ATOM 6626 O O . TRP B 1 165 ? 24.885 2.690 18.723 1.00 26.31 165 TRP B O 1
ATOM 6637 N N . GLN B 1 166 ? 26.801 1.488 18.606 1.00 27.20 166 GLN B N 1
ATOM 6638 C CA . GLN B 1 166 ? 27.583 2.597 18.138 1.00 28.03 166 GLN B CA 1
ATOM 6639 C C . GLN B 1 166 ? 27.044 3.162 16.843 1.00 26.30 166 GLN B C 1
ATOM 6640 O O . GLN B 1 166 ? 26.923 4.403 16.711 1.00 27.03 166 GLN B O 1
ATOM 6646 N N . ALA B 1 167 ? 26.680 2.296 15.904 1.00 24.61 167 ALA B N 1
ATOM 6647 C CA . ALA B 1 167 ? 26.203 2.832 14.625 1.00 27.71 167 ALA B CA 1
ATOM 6648 C C . ALA B 1 167 ? 24.794 3.517 14.755 1.00 28.48 167 ALA B C 1
ATOM 6649 O O . ALA B 1 167 ? 24.476 4.443 14.012 1.00 28.92 167 ALA B O 1
ATOM 6651 N N . ASP B 1 168 ? 23.986 3.035 15.691 1.00 32.23 168 ASP B N 1
ATOM 6652 C CA . ASP B 1 168 ? 22.662 3.631 15.936 1.00 33.78 168 ASP B CA 1
ATOM 6653 C C . ASP B 1 168 ? 22.806 4.998 16.616 1.00 34.36 168 ASP B C 1
ATOM 6654 O O . ASP B 1 168 ? 22.004 5.884 16.353 1.00 41.00 168 ASP B O 1
ATOM 6659 N N . CYS B 1 169 ? 23.800 5.148 17.493 1.00 32.34 169 CYS B N 1
ATOM 6660 C CA . CYS B 1 169 ? 24.094 6.448 18.065 1.00 35.55 169 CYS B CA 1
ATOM 6661 C C . CYS B 1 169 ? 24.414 7.466 17.024 1.00 39.85 169 CYS B C 1
ATOM 6662 O O . CYS B 1 169 ? 24.031 8.617 17.154 1.00 37.33 169 CYS B O 1
ATOM 6665 N N . LYS B 1 170 ? 25.135 7.036 15.990 1.00 50.60 170 LYS B N 1
ATOM 6666 C CA . LYS B 1 170 ? 25.674 7.976 15.017 1.00 59.84 170 LYS B CA 1
ATOM 6667 C C . LYS B 1 170 ? 24.626 8.361 14.009 1.00 60.97 170 LYS B C 1
ATOM 6668 O O . LYS B 1 170 ? 24.397 9.564 13.835 1.00 74.00 170 LYS B O 1
ATOM 6674 N N . GLU B 1 171 ? 23.977 7.382 13.370 1.00 53.19 171 GLU B N 1
ATOM 6675 C CA . GLU B 1 171 ? 23.170 7.677 12.188 1.00 55.87 171 GLU B CA 1
ATOM 6676 C C . GLU B 1 171 ? 21.859 6.887 12.080 1.00 50.19 171 GLU B C 1
ATOM 6677 O O . GLU B 1 171 ? 21.305 6.757 10.977 1.00 55.02 171 GLU B O 1
ATOM 6683 N N . ASN B 1 172 ? 21.341 6.361 13.183 1.00 37.75 172 ASN B N 1
ATOM 6684 C CA . ASN B 1 172 ? 20.357 5.300 13.071 1.00 39.04 172 ASN B CA 1
ATOM 6685 C C . ASN B 1 172 ? 20.860 4.207 12.083 1.00 33.08 172 ASN B C 1
ATOM 6686 O O . ASN B 1 172 ? 20.074 3.682 11.302 1.00 31.84 172 ASN B O 1
ATOM 6691 N N . ALA B 1 173 ? 22.156 3.887 12.125 1.00 26.99 173 ALA B N 1
ATOM 6692 C CA . ALA B 1 173 ? 22.799 3.088 11.044 1.00 27.15 173 ALA B CA 1
ATOM 6693 C C . ALA B 1 173 ? 23.052 1.631 11.418 1.00 25.88 173 ALA B C 1
ATOM 6694 O O . ALA B 1 173 ? 23.477 0.876 10.585 1.00 22.12 173 ALA B O 1
ATOM 6696 N N . GLY B 1 174 ? 22.821 1.246 12.678 1.00 23.48 174 GLY B N 1
ATOM 6697 C CA . GLY B 1 174 ? 23.016 -0.127 13.115 1.00 22.13 174 GLY B CA 1
ATOM 6698 C C . GLY B 1 174 ? 22.118 -1.145 12.427 1.00 23.50 174 GLY B C 1
ATOM 6699 O O . GLY B 1 174 ? 22.533 -2.308 12.160 1.00 23.61 174 GLY B O 1
ATOM 6700 N N . GLY B 1 175 ? 20.884 -0.737 12.179 1.00 22.81 175 GLY B N 1
ATOM 6701 C CA . GLY B 1 175 ? 19.856 -1.606 11.558 1.00 23.57 175 GLY B CA 1
ATOM 6702 C C . GLY B 1 175 ? 19.448 -2.792 12.424 1.00 26.03 175 GLY B C 1
ATOM 6703 O O . GLY B 1 175 ? 19.601 -2.815 13.679 1.00 26.13 175 GLY B O 1
ATOM 6704 N N . ASP B 1 176 ? 18.907 -3.792 11.760 1.00 26.45 176 ASP B N 1
ATOM 6705 C CA . ASP B 1 176 ? 18.296 -4.920 12.427 1.00 27.17 176 ASP B CA 1
ATOM 6706 C C . ASP B 1 176 ? 18.224 -6.046 11.481 1.00 26.90 176 ASP B C 1
ATOM 6707 O O . ASP B 1 176 ? 18.619 -5.898 10.288 1.00 24.23 176 ASP B O 1
ATOM 6712 N N . TYR B 1 177 ? 17.695 -7.168 11.977 1.00 25.26 177 TYR B N 1
ATOM 6713 C CA . TYR B 1 177 ? 17.812 -8.478 11.314 1.00 24.09 177 TYR B CA 1
ATOM 6714 C C . TYR B 1 177 ? 17.208 -8.487 9.900 1.00 23.85 177 TYR B C 1
ATOM 6715 O O . TYR B 1 177 ? 17.624 -9.277 9.071 1.00 26.15 177 TYR B O 1
ATOM 6724 N N . TYR B 1 178 ? 16.274 -7.571 9.652 1.00 25.42 178 TYR B N 1
ATOM 6725 C CA . TYR B 1 178 ? 15.506 -7.543 8.392 1.00 29.05 178 TYR B CA 1
ATOM 6726 C C . TYR B 1 178 ? 16.019 -6.522 7.391 1.00 24.24 178 TYR B C 1
ATOM 6727 O O . TYR B 1 178 ? 15.576 -6.489 6.261 1.00 24.77 178 TYR B O 1
ATOM 6736 N N . TRP B 1 179 ? 16.957 -5.689 7.792 1.00 26.59 179 TRP B N 1
ATOM 6737 C CA . TRP B 1 179 ? 17.475 -4.666 6.906 1.00 25.33 179 TRP B CA 1
ATOM 6738 C C . TRP B 1 179 ? 18.185 -5.243 5.713 1.00 22.76 179 TRP B C 1
ATOM 6739 O O . TRP B 1 179 ? 18.930 -6.237 5.813 1.00 22.32 179 TRP B O 1
ATOM 6750 N N . THR B 1 180 ? 17.888 -4.672 4.568 1.00 22.35 180 THR B N 1
ATOM 6751 C CA . THR B 1 180 ? 18.519 -5.175 3.351 1.00 22.95 180 THR B CA 1
ATOM 6752 C C . THR B 1 180 ? 18.245 -4.228 2.231 1.00 24.68 180 THR B C 1
ATOM 6753 O O . THR B 1 180 ? 17.263 -3.526 2.212 1.00 26.20 180 THR B O 1
ATOM 6757 N N . PHE B 1 181 ? 19.150 -4.252 1.269 1.00 23.16 181 PHE B N 1
ATOM 6758 C CA . PHE B 1 181 ? 19.105 -3.430 0.090 1.00 23.71 181 PHE B CA 1
ATOM 6759 C C . PHE B 1 181 ? 18.444 -4.204 -1.042 1.00 22.98 181 PHE B C 1
ATOM 6760 O O . PHE B 1 181 ? 18.275 -3.698 -2.154 1.00 23.66 181 PHE B O 1
ATOM 6768 N N . PHE B 1 182 ? 18.129 -5.446 -0.776 1.00 24.97 182 PHE B N 1
ATOM 6769 C CA . PHE B 1 182 ? 17.442 -6.318 -1.729 1.00 24.70 182 PHE B CA 1
ATOM 6770 C C . PHE B 1 182 ? 16.310 -7.159 -1.056 1.00 23.60 182 PHE B C 1
ATOM 6771 O O . PHE B 1 182 ? 16.324 -8.372 -1.095 1.00 22.57 182 PHE B O 1
ATOM 6779 N N . PRO B 1 183 ? 15.329 -6.488 -0.465 1.00 24.61 183 PRO B N 1
ATOM 6780 C CA . PRO B 1 183 ? 14.104 -7.164 -0.055 1.00 25.24 183 PRO B CA 1
ATOM 6781 C C . PRO B 1 183 ? 13.333 -7.424 -1.331 1.00 26.35 183 PRO B C 1
ATOM 6782 O O . PRO B 1 183 ? 13.547 -6.736 -2.319 1.00 25.87 183 PRO B O 1
ATOM 6786 N N . GLN B 1 184 ? 12.535 -8.467 -1.345 1.00 26.57 184 GLN B N 1
ATOM 6787 C CA . GLN B 1 184 ? 11.674 -8.724 -2.488 1.00 28.09 184 GLN B CA 1
ATOM 6788 C C . GLN B 1 184 ? 10.439 -9.428 -1.968 1.00 26.80 184 GLN B C 1
ATOM 6789 O O . GLN B 1 184 ? 10.561 -10.295 -1.101 1.00 27.25 184 GLN B O 1
ATOM 6795 N N . PRO B 1 185 ? 9.246 -9.001 -2.423 1.00 26.69 185 PRO B N 1
ATOM 6796 C CA . PRO B 1 185 ? 8.003 -9.617 -2.011 1.00 25.17 185 PRO B CA 1
ATOM 6797 C C . PRO B 1 185 ? 7.722 -10.937 -2.706 1.00 26.83 185 PRO B C 1
ATOM 6798 O O . PRO B 1 185 ? 6.711 -11.099 -3.414 1.00 30.27 185 PRO B O 1
ATOM 6802 N N . THR B 1 186 ? 8.614 -11.891 -2.436 1.00 27.57 186 THR B N 1
ATOM 6803 C CA . THR B 1 186 ? 8.644 -13.169 -3.042 1.00 30.70 186 THR B CA 1
ATOM 6804 C C . THR B 1 186 ? 9.180 -14.195 -2.089 1.00 29.11 186 THR B C 1
ATOM 6805 O O . THR B 1 186 ? 10.270 -14.019 -1.520 1.00 32.51 186 THR B O 1
ATOM 6809 N N . PHE B 1 187 ? 8.450 -15.304 -1.932 1.00 28.16 187 PHE B N 1
ATOM 6810 C CA . PHE B 1 187 ? 8.917 -16.382 -1.078 1.00 25.95 187 PHE B CA 1
ATOM 6811 C C . PHE B 1 187 ? 8.485 -17.722 -1.573 1.00 24.94 187 PHE B C 1
ATOM 6812 O O . PHE B 1 187 ? 7.705 -17.840 -2.509 1.00 27.97 187 PHE B O 1
ATOM 6820 N N . VAL B 1 188 ? 9.095 -18.718 -0.981 1.00 21.87 188 VAL B N 1
ATOM 6821 C CA . VAL B 1 188 ? 8.993 -20.109 -1.301 1.00 22.10 188 VAL B CA 1
ATOM 6822 C C . VAL B 1 188 ? 8.659 -20.785 -0.019 1.00 25.25 188 VAL B C 1
ATOM 6823 O O . VAL B 1 188 ? 9.294 -20.523 1.063 1.00 23.80 188 VAL B O 1
ATOM 6827 N N . SER B 1 189 ? 7.646 -21.633 -0.111 1.00 24.80 189 SER B N 1
ATOM 6828 C CA . SER B 1 189 ? 7.253 -22.416 1.018 1.00 26.35 189 SER B CA 1
ATOM 6829 C C . SER B 1 189 ? 7.655 -23.848 0.818 1.00 25.60 189 SER B C 1
ATOM 6830 O O . SER B 1 189 ? 7.734 -24.351 -0.320 1.00 26.45 189 SER B O 1
ATOM 6833 N N . THR B 1 190 ? 7.835 -24.557 1.927 1.00 24.12 190 THR B N 1
ATOM 6834 C CA . THR B 1 190 ? 8.026 -26.008 1.827 1.00 24.87 190 THR B CA 1
ATOM 6835 C C . THR B 1 190 ? 6.809 -26.854 1.483 1.00 26.20 190 THR B C 1
ATOM 6836 O O . THR B 1 190 ? 6.978 -28.044 1.276 1.00 27.97 190 THR B O 1
ATOM 6840 N N . GLN B 1 191 ? 5.616 -26.255 1.358 1.00 25.19 191 GLN B N 1
ATOM 6841 C CA . GLN B 1 191 ? 4.513 -26.844 0.574 1.00 26.63 191 GLN B CA 1
ATOM 6842 C C . GLN B 1 191 ? 4.793 -26.792 -0.942 1.00 28.57 191 GLN B C 1
ATOM 6843 O O . GLN B 1 191 ? 3.924 -27.138 -1.763 1.00 32.82 191 GLN B O 1
ATOM 6849 N N . LYS B 1 192 ? 6.011 -26.408 -1.328 1.00 27.65 192 LYS B N 1
ATOM 6850 C CA . LYS B 1 192 ? 6.417 -26.397 -2.742 1.00 28.36 192 LYS B CA 1
ATOM 6851 C C . LYS B 1 192 ? 5.559 -25.521 -3.645 1.00 29.34 192 LYS B C 1
ATOM 6852 O O . LYS B 1 192 ? 5.044 -25.932 -4.738 1.00 29.80 192 LYS B O 1
ATOM 6858 N N . TYR B 1 193 ? 5.465 -24.273 -3.203 1.00 26.90 193 TYR B N 1
ATOM 6859 C CA . TYR B 1 193 ? 4.986 -23.206 -4.037 1.00 26.44 193 TYR B CA 1
ATOM 6860 C C . TYR B 1 193 ? 5.817 -21.950 -3.803 1.00 25.86 193 TYR B C 1
ATOM 6861 O O . TYR B 1 193 ? 6.530 -21.787 -2.771 1.00 25.48 193 TYR B O 1
ATOM 6870 N N . TYR B 1 194 ? 5.729 -21.065 -4.760 1.00 24.98 194 TYR B N 1
ATOM 6871 C CA . TYR B 1 194 ? 6.178 -19.701 -4.563 1.00 27.69 194 TYR B CA 1
ATOM 6872 C C . TYR B 1 194 ? 5.019 -18.795 -4.596 1.00 26.16 194 TYR B C 1
ATOM 6873 O O . TYR B 1 194 ? 3.969 -19.106 -5.240 1.00 28.00 194 TYR B O 1
ATOM 6882 N N . CYS B 1 195 ? 5.207 -17.674 -3.915 1.00 24.36 195 CYS B N 1
ATOM 6883 C CA . CYS B 1 195 ? 4.300 -16.545 -3.938 1.00 27.08 195 CYS B CA 1
ATOM 6884 C C . CYS B 1 195 ? 5.107 -15.325 -4.301 1.00 29.59 195 CYS B C 1
ATOM 6885 O O . CYS B 1 195 ? 6.073 -14.993 -3.621 1.00 31.87 195 CYS B O 1
ATOM 6888 N N . HIS B 1 196 ? 4.740 -14.697 -5.396 1.00 28.63 196 HIS B N 1
ATOM 6889 C CA . HIS B 1 196 ? 5.274 -13.448 -5.806 1.00 26.93 196 HIS B CA 1
ATOM 6890 C C . HIS B 1 196 ? 4.202 -12.331 -5.798 1.00 29.32 196 HIS B C 1
ATOM 6891 O O . HIS B 1 196 ? 3.154 -12.471 -6.446 1.00 29.21 196 HIS B O 1
ATOM 6898 N N . VAL B 1 197 ? 4.507 -11.186 -5.186 1.00 29.02 197 VAL B N 1
ATOM 6899 C CA . VAL B 1 197 ? 3.607 -10.034 -5.184 1.00 29.36 197 VAL B CA 1
ATOM 6900 C C . VAL B 1 197 ? 4.145 -8.979 -6.157 1.00 30.25 197 VAL B C 1
ATOM 6901 O O . VAL B 1 197 ? 5.345 -8.596 -6.097 1.00 26.84 197 VAL B O 1
ATOM 6905 N N . ASP B 1 198 ? 3.299 -8.470 -7.030 1.00 27.11 198 ASP B N 1
ATOM 6906 C CA . ASP B 1 198 ? 3.827 -7.459 -8.001 1.00 32.99 198 ASP B CA 1
ATOM 6907 C C . ASP B 1 198 ? 4.089 -6.043 -7.443 1.00 35.78 198 ASP B C 1
ATOM 6908 O O . ASP B 1 198 ? 4.728 -5.214 -8.082 1.00 38.54 198 ASP B O 1
ATOM 6913 N N . ASN B 1 199 ? 3.600 -5.757 -6.264 1.00 32.11 199 ASN B N 1
ATOM 6914 C CA . ASN B 1 199 ? 3.652 -4.423 -5.717 1.00 32.67 199 ASN B CA 1
ATOM 6915 C C . ASN B 1 199 ? 5.070 -4.010 -5.354 1.00 30.97 199 ASN B C 1
ATOM 6916 O O . ASN B 1 199 ? 5.902 -4.871 -5.017 1.00 25.90 199 ASN B O 1
ATOM 6921 N N . SER B 1 200 ? 5.287 -2.699 -5.341 1.00 30.88 200 SER B N 1
ATOM 6922 C CA . SER B 1 200 ? 6.537 -2.154 -4.851 1.00 31.16 200 SER B CA 1
ATOM 6923 C C . SER B 1 200 ? 6.368 -1.160 -3.679 1.00 31.12 200 SER B C 1
ATOM 6924 O O . SER B 1 200 ? 7.303 -0.506 -3.279 1.00 30.59 200 SER B O 1
ATOM 6927 N N . CYS B 1 201 ? 5.202 -1.123 -3.069 1.00 26.25 201 CYS B N 1
ATOM 6928 C CA . CYS B 1 201 ? 4.962 -0.271 -1.897 1.00 25.31 201 CYS B CA 1
ATOM 6929 C C . CYS B 1 201 ? 5.648 -0.924 -0.748 1.00 23.21 201 CYS B C 1
ATOM 6930 O O . CYS B 1 201 ? 5.969 -2.099 -0.788 1.00 26.80 201 CYS B O 1
ATOM 6933 N N . TYR B 1 202 ? 5.708 -0.229 0.361 1.00 24.66 202 TYR B N 1
ATOM 6934 C CA . TYR B 1 202 ? 6.031 -0.926 1.617 1.00 23.26 202 TYR B CA 1
ATOM 6935 C C . TYR B 1 202 ? 5.146 -2.163 1.896 1.00 28.01 202 TYR B C 1
ATOM 6936 O O . TYR B 1 202 ? 3.899 -2.123 1.762 1.00 29.88 202 TYR B O 1
ATOM 6945 N N . MET B 1 203 ? 5.802 -3.267 2.285 1.00 29.25 203 MET B N 1
ATOM 6946 C CA . MET B 1 203 ? 5.139 -4.482 2.710 1.00 27.95 203 MET B CA 1
ATOM 6947 C C . MET B 1 203 ? 5.857 -5.056 3.919 1.00 28.85 203 MET B C 1
ATOM 6948 O O . MET B 1 203 ? 7.051 -4.828 4.089 1.00 24.99 203 MET B O 1
ATOM 6953 N N . ASN B 1 204 ? 5.101 -5.822 4.699 1.00 25.74 204 ASN B N 1
ATOM 6954 C CA . ASN B 1 204 ? 5.615 -6.615 5.779 1.00 24.85 204 ASN B CA 1
ATOM 6955 C C . ASN B 1 204 ? 5.055 -8.007 5.658 1.00 26.34 204 ASN B C 1
ATOM 6956 O O . ASN B 1 204 ? 3.838 -8.219 5.616 1.00 31.03 204 ASN B O 1
ATOM 6961 N N . PHE B 1 205 ? 5.927 -8.949 5.504 1.00 25.33 205 PHE B N 1
ATOM 6962 C CA . PHE B 1 205 ? 5.556 -10.349 5.314 1.00 26.21 205 PHE B CA 1
ATOM 6963 C C . PHE B 1 205 ? 5.842 -10.990 6.645 1.00 26.38 205 PHE B C 1
ATOM 6964 O O . PHE B 1 205 ? 6.988 -11.134 7.032 1.00 25.33 205 PHE B O 1
ATOM 6972 N N . ASP B 1 206 ? 4.792 -11.368 7.333 1.00 25.75 206 ASP B N 1
ATOM 6973 C CA . ASP B 1 206 ? 4.905 -11.933 8.671 1.00 24.34 206 ASP B CA 1
ATOM 6974 C C . ASP B 1 206 ? 4.729 -13.407 8.643 1.00 23.35 206 ASP B C 1
ATOM 6975 O O . ASP B 1 206 ? 3.653 -13.905 8.411 1.00 26.19 206 ASP B O 1
ATOM 6980 N N . PHE B 1 207 ? 5.814 -14.129 8.899 1.00 21.39 207 PHE B N 1
ATOM 6981 C CA . PHE B 1 207 ? 5.836 -15.614 8.913 1.00 24.86 207 PHE B CA 1
ATOM 6982 C C . PHE B 1 207 ? 5.892 -16.158 10.321 1.00 24.25 207 PHE B C 1
ATOM 6983 O O . PHE B 1 207 ? 6.331 -17.290 10.529 1.00 25.65 207 PHE B O 1
ATOM 6991 N N . SER B 1 208 ? 5.411 -15.397 11.278 1.00 27.06 208 SER B N 1
ATOM 6992 C CA . SER B 1 208 ? 5.535 -15.857 12.690 1.00 33.27 208 SER B CA 1
ATOM 6993 C C . SER B 1 208 ? 4.340 -16.653 13.247 1.00 36.45 208 SER B C 1
ATOM 6994 O O . SER B 1 208 ? 4.523 -17.316 14.245 1.00 36.50 208 SER B O 1
ATOM 6997 N N . ALA B 1 209 ? 3.165 -16.678 12.597 1.00 30.38 209 ALA B N 1
ATOM 6998 C CA . ALA B 1 209 ? 2.045 -17.413 13.167 1.00 29.75 209 ALA B CA 1
ATOM 6999 C C . ALA B 1 209 ? 2.044 -18.836 12.657 1.00 32.01 209 ALA B C 1
ATOM 7000 O O . ALA B 1 209 ? 2.247 -19.069 11.457 1.00 31.84 209 ALA B O 1
ATOM 7002 N N . PRO B 1 210 ? 1.815 -19.800 13.533 1.00 31.72 210 PRO B N 1
ATOM 7003 C CA . PRO B 1 210 ? 1.875 -21.180 13.067 1.00 30.83 210 PRO B CA 1
ATOM 7004 C C . PRO B 1 210 ? 0.850 -21.583 11.976 1.00 33.19 210 PRO B C 1
ATOM 7005 O O . PRO B 1 210 ? 1.172 -22.448 11.175 1.00 34.36 210 PRO B O 1
ATOM 7009 N N . GLU B 1 211 ? -0.335 -20.974 11.943 1.00 30.92 211 GLU B N 1
ATOM 7010 C CA . GLU B 1 211 ? -1.394 -21.370 10.985 1.00 36.53 211 GLU B CA 1
ATOM 7011 C C . GLU B 1 211 ? -1.602 -20.490 9.802 1.00 33.50 211 GLU B C 1
ATOM 7012 O O . GLU B 1 211 ? -2.444 -20.799 8.975 1.00 33.64 211 GLU B O 1
ATOM 7018 N N . TYR B 1 212 ? -0.888 -19.363 9.714 1.00 31.52 212 TYR B N 1
ATOM 7019 C CA . TYR B 1 212 ? -1.042 -18.477 8.535 1.00 30.92 212 TYR B CA 1
ATOM 7020 C C . TYR B 1 212 ? 0.179 -17.564 8.353 1.00 27.30 212 TYR B C 1
ATOM 7021 O O . TYR B 1 212 ? 0.829 -17.219 9.322 1.00 26.22 212 TYR B O 1
ATOM 7030 N N . HIS B 1 213 ? 0.404 -17.172 7.101 1.00 25.78 213 HIS B N 1
ATOM 7031 C CA . HIS B 1 213 ? 1.283 -16.091 6.764 1.00 25.39 213 HIS B CA 1
ATOM 7032 C C . HIS B 1 213 ? 0.439 -14.856 6.651 1.00 28.59 213 HIS B C 1
ATOM 7033 O O . HIS B 1 213 ? -0.678 -14.903 6.136 1.00 29.75 213 HIS B O 1
ATOM 7040 N N . GLU B 1 214 ? 0.963 -13.735 7.115 1.00 27.24 214 GLU B N 1
ATOM 7041 C CA . GLU B 1 214 ? 0.234 -12.476 6.982 1.00 30.83 214 GLU B CA 1
ATOM 7042 C C . GLU B 1 214 ? 1.009 -11.464 6.181 1.00 28.29 214 GLU B C 1
ATOM 7043 O O . GLU B 1 214 ? 2.091 -11.037 6.568 1.00 31.26 214 GLU B O 1
ATOM 7049 N N . LEU B 1 215 ? 0.456 -11.079 5.041 1.00 29.49 215 LEU B N 1
ATOM 7050 C CA . LEU B 1 215 ? 1.134 -10.172 4.148 1.00 27.71 215 LEU B CA 1
ATOM 7051 C C . LEU B 1 215 ? 0.462 -8.799 4.346 1.00 28.10 215 LEU B C 1
ATOM 7052 O O . LEU B 1 215 ? -0.725 -8.608 4.051 1.00 27.69 215 LEU B O 1
ATOM 7057 N N . ALA B 1 216 ? 1.201 -7.846 4.912 1.00 29.21 216 ALA B N 1
ATOM 7058 C CA . ALA B 1 216 ? 0.729 -6.451 5.022 1.00 27.67 216 ALA B CA 1
ATOM 7059 C C . ALA B 1 216 ? 1.212 -5.617 3.845 1.00 28.96 216 ALA B C 1
ATOM 7060 O O . ALA B 1 216 ? 2.413 -5.603 3.576 1.00 28.25 216 ALA B O 1
ATOM 7062 N N . LEU B 1 217 ? 0.307 -4.962 3.111 1.00 28.74 217 LEU B N 1
ATOM 7063 C CA . LEU B 1 217 ? 0.697 -4.068 2.016 1.00 30.54 217 LEU B CA 1
ATOM 7064 C C . LEU B 1 217 ? 0.241 -2.654 2.241 1.00 29.21 217 LEU B C 1
ATOM 7065 O O . LEU B 1 217 ? -0.897 -2.455 2.648 1.00 32.67 217 LEU B O 1
ATOM 7070 N N . TRP B 1 218 ? 1.108 -1.668 1.966 1.00 25.50 218 TRP B N 1
ATOM 7071 C CA . TRP B 1 218 ? 0.736 -0.234 2.044 1.00 25.21 218 TRP B CA 1
ATOM 7072 C C . TRP B 1 218 ? 0.285 0.242 0.674 1.00 30.40 218 TRP B C 1
ATOM 7073 O O . TRP B 1 218 ? 0.919 1.091 0.045 1.00 26.99 218 TRP B O 1
ATOM 7084 N N . GLU B 1 219 ? -0.823 -0.326 0.224 1.00 28.56 219 GLU B N 1
ATOM 7085 C CA . GLU B 1 219 ? -1.454 0.146 -0.971 1.00 31.52 219 GLU B CA 1
ATOM 7086 C C . GLU B 1 219 ? -2.919 -0.230 -0.937 1.00 30.70 219 GLU B C 1
ATOM 7087 O O . GLU B 1 219 ? -3.317 -1.054 -0.137 1.00 33.08 219 GLU B O 1
ATOM 7093 N N . ASP B 1 220 ? -3.688 0.346 -1.850 1.00 29.07 220 ASP B N 1
ATOM 7094 C CA . ASP B 1 220 ? -5.123 0.023 -1.991 1.00 33.13 220 ASP B CA 1
ATOM 7095 C C . ASP B 1 220 ? -5.390 -1.163 -2.908 1.00 31.40 220 ASP B C 1
ATOM 7096 O O . ASP B 1 220 ? -6.584 -1.490 -3.179 1.00 34.62 220 ASP B O 1
ATOM 7101 N N . LYS B 1 221 ? -4.331 -1.744 -3.473 1.00 32.35 221 LYS B N 1
ATOM 7102 C CA . LYS B 1 221 ? -4.501 -2.859 -4.404 1.00 37.59 221 LYS B CA 1
ATOM 7103 C C . LYS B 1 221 ? -3.264 -3.732 -4.322 1.00 39.36 221 LYS B C 1
ATOM 7104 O O . LYS B 1 221 ? -2.211 -3.250 -3.882 1.00 35.91 221 LYS B O 1
ATOM 7110 N N . ALA B 1 222 ? -3.434 -5.014 -4.684 1.00 34.90 222 ALA B N 1
ATOM 7111 C CA . ALA B 1 222 ? -2.380 -6.000 -4.701 1.00 35.13 222 ALA B CA 1
ATOM 7112 C C . ALA B 1 222 ? -2.597 -7.031 -5.784 1.00 37.92 222 ALA B C 1
ATOM 7113 O O . ALA B 1 222 ? -3.733 -7.368 -6.078 1.00 36.38 222 ALA B O 1
ATOM 7115 N N . THR B 1 223 ? -1.504 -7.566 -6.324 1.00 34.56 223 THR B N 1
ATOM 7116 C CA . THR B 1 223 ? -1.548 -8.701 -7.245 1.00 33.13 223 THR B CA 1
ATOM 7117 C C . THR B 1 223 ? -0.503 -9.704 -6.792 1.00 31.88 223 THR B C 1
ATOM 7118 O O . THR B 1 223 ? 0.650 -9.344 -6.624 1.00 37.94 223 THR B O 1
ATOM 7122 N N . LEU B 1 224 ? -0.927 -10.929 -6.568 1.00 30.88 224 LEU B N 1
ATOM 7123 C CA . LEU B 1 224 ? -0.088 -12.039 -6.105 1.00 34.68 224 LEU B CA 1
ATOM 7124 C C . LEU B 1 224 ? -0.181 -13.154 -7.125 1.00 34.55 224 LEU B C 1
ATOM 7125 O O . LEU B 1 224 ? -1.278 -13.456 -7.583 1.00 32.58 224 LEU B O 1
ATOM 7130 N N . ARG B 1 225 ? 0.945 -13.808 -7.385 1.00 33.34 225 ARG B N 1
ATOM 7131 C CA . ARG B 1 225 ? 1.035 -14.916 -8.298 1.00 33.77 225 ARG B CA 1
ATOM 7132 C C . ARG B 1 225 ? 1.618 -16.068 -7.558 1.00 33.48 225 ARG B C 1
ATOM 7133 O O . ARG B 1 225 ? 2.500 -15.879 -6.792 1.00 32.00 225 ARG B O 1
ATOM 7141 N N . PHE B 1 226 ? 1.114 -17.272 -7.795 1.00 33.22 226 PHE B N 1
ATOM 7142 C CA . PHE B 1 226 ? 1.643 -18.492 -7.184 1.00 31.70 226 PHE B CA 1
ATOM 7143 C C . PHE B 1 226 ? 1.808 -19.549 -8.243 1.00 32.57 226 PHE B C 1
ATOM 7144 O O . PHE B 1 226 ? 0.989 -19.635 -9.189 1.00 33.16 226 PHE B O 1
ATOM 7152 N N . GLU B 1 227 ? 2.841 -20.373 -8.061 1.00 32.61 227 GLU B N 1
ATOM 7153 C CA . GLU B 1 227 ? 3.009 -21.642 -8.780 1.00 32.00 227 GLU B CA 1
ATOM 7154 C C . GLU B 1 227 ? 3.465 -22.707 -7.840 1.00 35.08 227 GLU B C 1
ATOM 7155 O O . GLU B 1 227 ? 4.100 -22.432 -6.815 1.00 33.73 227 GLU B O 1
ATOM 7161 N N . CYS B 1 228 ? 3.151 -23.939 -8.193 1.00 31.50 228 CYS B N 1
ATOM 7162 C CA . CYS B 1 228 ? 3.646 -25.073 -7.466 1.00 33.47 228 CYS B CA 1
ATOM 7163 C C . CYS B 1 228 ? 4.594 -25.835 -8.343 1.00 30.55 228 CYS B C 1
ATOM 7164 O O . CYS B 1 228 ? 4.674 -25.654 -9.590 1.00 27.87 228 CYS B O 1
ATOM 7167 N N . ALA B 1 229 ? 5.352 -26.667 -7.689 1.00 30.92 229 ALA B N 1
ATOM 7168 C CA . ALA B 1 229 ? 6.189 -27.621 -8.392 1.00 29.95 229 ALA B CA 1
ATOM 7169 C C . ALA B 1 229 ? 6.429 -28.841 -7.566 1.00 30.79 229 ALA B C 1
ATOM 7170 O O . ALA B 1 229 ? 6.266 -28.824 -6.320 1.00 30.53 229 ALA B O 1
ATOM 7172 N N . ASP B 1 230 ? 6.804 -29.924 -8.233 1.00 27.92 230 ASP B N 1
ATOM 7173 C CA . ASP B 1 230 ? 7.106 -31.162 -7.526 1.00 34.20 230 ASP B CA 1
ATOM 7174 C C . ASP B 1 230 ? 8.455 -31.157 -6.791 1.00 34.33 230 ASP B C 1
ATOM 7175 O O . ASP B 1 230 ? 8.632 -31.940 -5.873 1.00 32.57 230 ASP B O 1
ATOM 7180 N N . THR B 1 231 ? 9.412 -30.344 -7.231 1.00 30.01 231 THR B N 1
ATOM 7181 C CA . THR B 1 231 ? 10.741 -30.243 -6.561 1.00 32.62 231 THR B CA 1
ATOM 7182 C C . THR B 1 231 ? 11.083 -28.764 -6.455 1.00 32.78 231 THR B C 1
ATOM 7183 O O . THR B 1 231 ? 10.539 -27.944 -7.185 1.00 29.58 231 THR B O 1
ATOM 7187 N N . TYR B 1 232 ? 11.976 -28.442 -5.542 1.00 28.24 232 TYR B N 1
ATOM 7188 C CA . TYR B 1 232 ? 12.461 -27.070 -5.472 1.00 28.14 232 TYR B CA 1
ATOM 7189 C C . TYR B 1 232 ? 13.173 -26.617 -6.732 1.00 27.20 232 TYR B C 1
ATOM 7190 O O . TYR B 1 232 ? 13.103 -25.441 -7.073 1.00 26.18 232 TYR B O 1
ATOM 7199 N N . ILE B 1 233 ? 13.836 -27.532 -7.385 1.00 27.49 233 ILE B N 1
ATOM 7200 C CA . ILE B 1 233 ? 14.550 -27.249 -8.601 1.00 28.18 233 ILE B CA 1
ATOM 7201 C C . ILE B 1 233 ? 13.577 -26.855 -9.692 1.00 26.92 233 ILE B C 1
ATOM 7202 O O . ILE B 1 233 ? 13.767 -25.826 -10.318 1.00 29.47 233 ILE B O 1
ATOM 7207 N N . SER B 1 234 ? 12.505 -27.610 -9.843 1.00 25.51 234 SER B N 1
ATOM 7208 C CA . SER B 1 234 ? 11.478 -27.252 -10.822 1.00 25.03 234 SER B CA 1
ATOM 7209 C C . SER B 1 234 ? 10.843 -25.903 -10.422 1.00 23.62 234 SER B C 1
ATOM 7210 O O . SER B 1 234 ? 10.581 -25.077 -11.254 1.00 23.94 234 SER B O 1
ATOM 7213 N N . LEU B 1 235 ? 10.634 -25.691 -9.123 1.00 21.20 235 LEU B N 1
ATOM 7214 C CA . LEU B 1 235 ? 10.082 -24.463 -8.646 1.00 23.10 235 LEU B CA 1
ATOM 7215 C C . LEU B 1 235 ? 10.873 -23.220 -8.997 1.00 25.51 235 LEU B C 1
ATOM 7216 O O . LEU B 1 235 ? 10.302 -22.198 -9.378 1.00 26.20 235 LEU B O 1
ATOM 7221 N N . LEU B 1 236 ? 12.198 -23.322 -8.873 1.00 25.05 236 LEU B N 1
ATOM 7222 C CA . LEU B 1 236 ? 13.053 -22.212 -9.193 1.00 24.31 236 LEU B CA 1
ATOM 7223 C C . LEU B 1 236 ? 13.071 -22.029 -10.716 1.00 24.24 236 LEU B C 1
ATOM 7224 O O . LEU B 1 236 ? 13.040 -20.893 -11.191 1.00 27.35 236 LEU B O 1
ATOM 7229 N N . GLU B 1 237 ? 13.097 -23.086 -11.473 1.00 24.31 237 GLU B N 1
ATOM 7230 C CA . GLU B 1 237 ? 12.933 -22.907 -12.940 1.00 23.52 237 GLU B CA 1
ATOM 7231 C C . GLU B 1 237 ? 11.626 -22.113 -13.219 1.00 26.09 237 GLU B C 1
ATOM 7232 O O . GLU B 1 237 ? 11.672 -21.202 -14.013 1.00 27.03 237 GLU B O 1
ATOM 7238 N N . LYS B 1 238 ? 10.493 -22.436 -12.542 1.00 27.82 238 LYS B N 1
ATOM 7239 C CA . LYS B 1 238 ? 9.228 -21.673 -12.743 1.00 26.90 238 LYS B CA 1
ATOM 7240 C C . LYS B 1 238 ? 9.352 -20.257 -12.271 1.00 29.56 238 LYS B C 1
ATOM 7241 O O . LYS B 1 238 ? 9.007 -19.336 -12.963 1.00 27.27 238 LYS B O 1
ATOM 7247 N N . LEU B 1 239 ? 9.964 -20.077 -11.108 1.00 26.52 239 LEU B N 1
ATOM 7248 C CA . LEU B 1 239 ? 10.123 -18.753 -10.553 1.00 28.74 239 LEU B CA 1
ATOM 7249 C C . LEU B 1 239 ? 10.923 -17.816 -11.443 1.00 26.28 239 LEU B C 1
ATOM 7250 O O . LEU B 1 239 ? 10.492 -16.685 -11.690 1.00 25.01 239 LEU B O 1
ATOM 7255 N N . THR B 1 240 ? 12.067 -18.286 -11.922 1.00 25.66 240 THR B N 1
ATOM 7256 C CA . THR B 1 240 ? 12.942 -17.506 -12.814 1.00 24.26 240 THR B CA 1
ATOM 7257 C C . THR B 1 240 ? 12.362 -17.408 -14.248 1.00 27.43 240 THR B C 1
ATOM 7258 O O . THR B 1 240 ? 12.676 -16.470 -14.955 1.00 24.16 240 THR B O 1
ATOM 7262 N N . ALA B 1 241 ? 11.486 -18.329 -14.659 1.00 27.35 241 ALA B N 1
ATOM 7263 C CA . ALA B 1 241 ? 10.711 -18.087 -15.915 1.00 27.84 241 ALA B CA 1
ATOM 7264 C C . ALA B 1 241 ? 9.809 -16.870 -15.752 1.00 27.40 241 ALA B C 1
ATOM 7265 O O . ALA B 1 241 ? 9.559 -16.193 -16.694 1.00 28.69 241 ALA B O 1
ATOM 7267 N N . LEU B 1 242 ? 9.316 -16.607 -14.543 1.00 28.43 242 LEU B N 1
ATOM 7268 C CA . LEU B 1 242 ? 8.467 -15.452 -14.294 1.00 27.74 242 LEU B CA 1
ATOM 7269 C C . LEU B 1 242 ? 9.327 -14.221 -14.114 1.00 30.81 242 LEU B C 1
ATOM 7270 O O . LEU B 1 242 ? 9.024 -13.177 -14.669 1.00 30.02 242 LEU B O 1
ATOM 7275 N N . LEU B 1 243 ? 10.400 -14.316 -13.308 1.00 28.78 243 LEU B N 1
ATOM 7276 C CA . LEU B 1 243 ? 11.131 -13.133 -12.936 1.00 28.04 243 LEU B CA 1
ATOM 7277 C C . LEU B 1 243 ? 12.297 -12.768 -13.821 1.00 25.69 243 LEU B C 1
ATOM 7278 O O . LEU B 1 243 ? 12.758 -11.603 -13.799 1.00 27.46 243 LEU B O 1
ATOM 7283 N N . GLY B 1 244 ? 12.864 -13.754 -14.488 1.00 28.13 244 GLY B N 1
ATOM 7284 C CA . GLY B 1 244 ? 14.033 -13.553 -15.335 1.00 29.18 244 GLY B CA 1
ATOM 7285 C C . GLY B 1 244 ? 15.170 -14.466 -14.998 1.00 27.64 244 GLY B C 1
ATOM 7286 O O . GLY B 1 244 ? 15.318 -14.915 -13.852 1.00 27.00 244 GLY B O 1
ATOM 7287 N N . ARG B 1 245 ? 15.960 -14.781 -16.016 1.00 25.49 245 ARG B N 1
ATOM 7288 C CA . ARG B 1 245 ? 17.187 -15.455 -15.755 1.00 25.31 245 ARG B CA 1
ATOM 7289 C C . ARG B 1 245 ? 18.397 -14.575 -16.056 1.00 25.71 245 ARG B C 1
ATOM 7290 O O . ARG B 1 245 ? 18.357 -13.730 -16.920 1.00 22.73 245 ARG B O 1
ATOM 7298 N N . GLN B 1 246 ? 19.499 -14.864 -15.358 1.00 25.47 246 GLN B N 1
ATOM 7299 C CA . GLN B 1 246 ? 20.729 -14.158 -15.588 1.00 24.33 246 GLN B CA 1
ATOM 7300 C C . GLN B 1 246 ? 21.503 -14.691 -16.781 1.00 24.46 246 GLN B C 1
ATOM 7301 O O . GLN B 1 246 ? 21.459 -15.866 -17.066 1.00 26.23 246 GLN B O 1
ATOM 7307 N N . PRO B 1 247 ? 22.227 -13.821 -17.484 1.00 24.89 247 PRO B N 1
ATOM 7308 C CA . PRO B 1 247 ? 23.102 -14.265 -18.563 1.00 24.50 247 PRO B CA 1
ATOM 7309 C C . PRO B 1 247 ? 24.204 -15.119 -17.996 1.00 23.44 247 PRO B C 1
ATOM 7310 O O . PRO B 1 247 ? 24.505 -15.087 -16.763 1.00 23.35 247 PRO B O 1
ATOM 7314 N N . GLU B 1 248 ? 24.813 -15.870 -18.870 1.00 22.15 248 GLU B N 1
ATOM 7315 C CA . GLU B 1 248 ? 26.077 -16.528 -18.504 1.00 24.65 248 GLU B CA 1
ATOM 7316 C C . GLU B 1 248 ? 27.157 -15.495 -18.190 1.00 25.47 248 GLU B C 1
ATOM 7317 O O . GLU B 1 248 ? 27.199 -14.404 -18.780 1.00 23.73 248 GLU B O 1
ATOM 7323 N N . LEU B 1 249 ? 28.018 -15.820 -17.233 1.00 25.30 249 LEU B N 1
ATOM 7324 C CA . LEU B 1 249 ? 29.136 -14.945 -16.911 1.00 24.88 249 LEU B CA 1
ATOM 7325 C C . LEU B 1 249 ? 30.155 -14.922 -18.031 1.00 24.20 249 LEU B C 1
ATOM 7326 O O . LEU B 1 249 ? 30.394 -15.923 -18.656 1.00 24.65 249 LEU B O 1
ATOM 7331 N N . PRO B 1 250 ? 30.828 -13.787 -18.217 1.00 23.07 250 PRO B N 1
ATOM 7332 C CA . PRO B 1 250 ? 32.026 -13.801 -19.071 1.00 25.34 250 PRO B CA 1
ATOM 7333 C C . PRO B 1 250 ? 33.028 -14.820 -18.645 1.00 25.29 250 PRO B C 1
ATOM 7334 O O . PRO B 1 250 ? 33.206 -15.079 -17.441 1.00 23.91 250 PRO B O 1
ATOM 7338 N N . ASP B 1 251 ? 33.652 -15.412 -19.645 1.00 23.54 251 ASP B N 1
ATOM 7339 C CA . ASP B 1 251 ? 34.602 -16.508 -19.428 1.00 24.18 251 ASP B CA 1
ATOM 7340 C C . ASP B 1 251 ? 35.798 -16.126 -18.525 1.00 24.29 251 ASP B C 1
ATOM 7341 O O . ASP B 1 251 ? 36.354 -16.995 -17.877 1.00 24.86 251 ASP B O 1
ATOM 7346 N N . TRP B 1 252 ? 36.182 -14.842 -18.504 1.00 22.24 252 TRP B N 1
ATOM 7347 C CA . TRP B 1 252 ? 37.360 -14.384 -17.773 1.00 20.78 252 TRP B CA 1
ATOM 7348 C C . TRP B 1 252 ? 37.086 -14.261 -16.277 1.00 23.25 252 TRP B C 1
ATOM 7349 O O . TRP B 1 252 ? 37.991 -14.154 -15.504 1.00 18.72 252 TRP B O 1
ATOM 7360 N N . ILE B 1 253 ? 35.835 -14.317 -15.891 1.00 20.85 253 ILE B N 1
ATOM 7361 C CA . ILE B 1 253 ? 35.490 -14.214 -14.439 1.00 22.08 253 ILE B CA 1
ATOM 7362 C C . ILE B 1 253 ? 36.087 -15.349 -13.692 1.00 21.51 253 ILE B C 1
ATOM 7363 O O . ILE B 1 253 ? 36.458 -15.206 -12.503 1.00 23.93 253 ILE B O 1
ATOM 7368 N N . TYR B 1 254 ? 36.183 -16.513 -14.372 1.00 23.00 254 TYR B N 1
ATOM 7369 C CA . TYR B 1 254 ? 36.660 -17.717 -13.765 1.00 24.16 254 TYR B CA 1
ATOM 7370 C C . TYR B 1 254 ? 38.219 -17.759 -13.672 1.00 24.32 254 TYR B C 1
ATOM 7371 O O . TYR B 1 254 ? 38.766 -18.774 -13.249 1.00 28.32 254 TYR B O 1
ATOM 7380 N N . ASP B 1 255 ? 38.899 -16.706 -14.131 1.00 20.91 255 ASP B N 1
ATOM 7381 C CA . ASP B 1 255 ? 40.372 -16.772 -14.383 1.00 22.41 255 ASP B CA 1
ATOM 7382 C C . ASP B 1 255 ? 41.213 -16.232 -13.305 1.00 20.94 255 ASP B C 1
ATOM 7383 O O . ASP B 1 255 ? 42.414 -16.340 -13.368 1.00 27.33 255 ASP B O 1
ATOM 7388 N N . GLY B 1 256 ? 40.641 -15.819 -12.208 1.00 24.66 256 GLY B N 1
ATOM 7389 C CA . GLY B 1 256 ? 41.444 -15.400 -11.091 1.00 23.24 256 GLY B CA 1
ATOM 7390 C C . GLY B 1 256 ? 40.628 -14.456 -10.222 1.00 25.80 256 GLY B C 1
ATOM 7391 O O . GLY B 1 256 ? 39.352 -14.317 -10.330 1.00 26.32 256 GLY B O 1
ATOM 7392 N N . VAL B 1 257 ? 41.371 -13.781 -9.381 1.00 24.86 257 VAL B N 1
ATOM 7393 C CA . VAL B 1 257 ? 40.772 -12.796 -8.469 1.00 24.16 257 VAL B CA 1
ATOM 7394 C C . VAL B 1 257 ? 40.896 -11.430 -9.103 1.00 22.83 257 VAL B C 1
ATOM 7395 O O . VAL B 1 257 ? 41.899 -11.135 -9.806 1.00 24.61 257 VAL B O 1
ATOM 7399 N N . THR B 1 258 ? 39.854 -10.661 -8.908 1.00 22.88 258 THR B N 1
ATOM 7400 C CA . THR B 1 258 ? 39.770 -9.266 -9.186 1.00 21.29 258 THR B CA 1
ATOM 7401 C C . THR B 1 258 ? 40.265 -8.491 -8.006 1.00 23.25 258 THR B C 1
ATOM 7402 O O . THR B 1 258 ? 39.607 -8.515 -6.924 1.00 21.86 258 THR B O 1
ATOM 7406 N N . LEU B 1 259 ? 41.413 -7.808 -8.202 1.00 23.35 259 LEU B N 1
ATOM 7407 C CA . LEU B 1 259 ? 42.030 -7.011 -7.150 1.00 24.48 259 LEU B CA 1
ATOM 7408 C C . LEU B 1 259 ? 41.360 -5.659 -6.935 1.00 22.59 259 LEU B C 1
ATOM 7409 O O . LEU B 1 259 ? 41.233 -4.847 -7.820 1.00 21.30 259 LEU B O 1
ATOM 7414 N N . GLY B 1 260 ? 40.926 -5.437 -5.702 1.00 21.09 260 GLY B N 1
ATOM 7415 C CA . GLY B 1 260 ? 40.342 -4.193 -5.351 1.00 26.66 260 GLY B CA 1
ATOM 7416 C C . GLY B 1 260 ? 41.457 -3.257 -4.941 1.00 26.77 260 GLY B C 1
ATOM 7417 O O . GLY B 1 260 ? 42.024 -3.443 -3.866 1.00 26.34 260 GLY B O 1
ATOM 7418 N N . ILE B 1 261 ? 41.696 -2.210 -5.729 1.00 23.71 261 ILE B N 1
ATOM 7419 C CA . ILE B 1 261 ? 42.810 -1.310 -5.494 1.00 25.42 261 ILE B CA 1
ATOM 7420 C C . ILE B 1 261 ? 42.294 0.109 -5.663 1.00 25.89 261 ILE B C 1
ATOM 7421 O O . ILE B 1 261 ? 41.417 0.367 -6.497 1.00 27.08 261 ILE B O 1
ATOM 7426 N N . GLN B 1 262 ? 42.805 1.035 -4.858 1.00 26.28 262 GLN B N 1
ATOM 7427 C CA . GLN B 1 262 ? 42.542 2.494 -5.058 1.00 26.60 262 GLN B CA 1
ATOM 7428 C C . GLN B 1 262 ? 43.741 3.436 -5.100 1.00 30.44 262 GLN B C 1
ATOM 7429 O O . GLN B 1 262 ? 43.662 4.671 -5.409 1.00 29.59 262 GLN B O 1
ATOM 7435 N N . GLY B 1 263 ? 44.946 3.085 -4.822 1.00 30.70 263 GLY B N 1
ATOM 7436 C CA . GLY B 1 263 ? 45.742 4.499 -4.975 1.00 32.99 263 GLY B CA 1
ATOM 7437 C C . GLY B 1 263 ? 46.123 5.292 -6.311 1.00 28.96 263 GLY B C 1
ATOM 7438 O O . GLY B 1 263 ? 47.083 6.030 -6.303 1.00 27.70 263 GLY B O 1
ATOM 7439 N N . GLY B 1 264 ? 45.452 5.110 -7.459 1.00 25.38 264 GLY B N 1
ATOM 7440 C CA . GLY B 1 264 ? 46.004 5.524 -8.757 1.00 22.56 264 GLY B CA 1
ATOM 7441 C C . GLY B 1 264 ? 46.648 4.459 -9.568 1.00 23.19 264 GLY B C 1
ATOM 7442 O O . GLY B 1 264 ? 46.812 3.283 -9.176 1.00 22.52 264 GLY B O 1
ATOM 7443 N N . THR B 1 265 ? 46.943 4.847 -10.809 1.00 26.51 265 THR B N 1
ATOM 7444 C CA . THR B 1 265 ? 47.563 3.917 -11.751 1.00 27.56 265 THR B CA 1
ATOM 7445 C C . THR B 1 265 ? 48.825 3.205 -11.275 1.00 24.19 265 THR B C 1
ATOM 7446 O O . THR B 1 265 ? 48.954 1.947 -11.401 1.00 25.81 265 THR B O 1
ATOM 7450 N N . GLU B 1 266 ? 49.727 3.948 -10.687 1.00 26.19 266 GLU B N 1
ATOM 7451 C CA . GLU B 1 266 ? 50.999 3.365 -10.264 1.00 29.41 266 GLU B CA 1
ATOM 7452 C C . GLU B 1 266 ? 50.813 2.311 -9.159 1.00 29.18 266 GLU B C 1
ATOM 7453 O O . GLU B 1 266 ? 51.512 1.295 -9.136 1.00 27.92 266 GLU B O 1
ATOM 7459 N N . VAL B 1 267 ? 49.930 2.633 -8.204 1.00 28.24 267 VAL B N 1
ATOM 7460 C CA . VAL B 1 267 ? 49.641 1.735 -7.097 1.00 30.73 267 VAL B CA 1
ATOM 7461 C C . VAL B 1 267 ? 48.973 0.500 -7.635 1.00 29.48 267 VAL B C 1
ATOM 7462 O O . VAL B 1 267 ? 49.335 -0.594 -7.231 1.00 26.26 267 VAL B O 1
ATOM 7466 N N . CYS B 1 268 ? 48.020 0.659 -8.575 1.00 30.43 268 CYS B N 1
ATOM 7467 C CA . CYS B 1 268 ? 47.455 -0.505 -9.246 1.00 27.85 268 CYS B CA 1
ATOM 7468 C C . CYS B 1 268 ? 48.516 -1.366 -9.886 1.00 28.45 268 CYS B C 1
ATOM 7469 O O . CYS B 1 268 ? 48.538 -2.605 -9.699 1.00 27.72 268 CYS B O 1
ATOM 7472 N N . GLN B 1 269 ? 49.407 -0.757 -10.642 1.00 29.07 269 GLN B N 1
ATOM 7473 C CA . GLN B 1 269 ? 50.496 -1.515 -11.290 1.00 28.60 269 GLN B CA 1
ATOM 7474 C C . GLN B 1 269 ? 51.386 -2.295 -10.360 1.00 26.73 269 GLN B C 1
ATOM 7475 O O . GLN B 1 269 ? 51.649 -3.508 -10.513 1.00 27.85 269 GLN B O 1
ATOM 7481 N N . LYS B 1 270 ? 51.755 -1.602 -9.324 1.00 28.16 270 LYS B N 1
ATOM 7482 C CA . LYS B 1 270 ? 52.598 -2.189 -8.299 1.00 29.54 270 LYS B CA 1
ATOM 7483 C C . LYS B 1 270 ? 51.968 -3.425 -7.654 1.00 27.11 270 LYS B C 1
ATOM 7484 O O . LYS B 1 270 ? 52.523 -4.479 -7.640 1.00 25.67 270 LYS B O 1
ATOM 7490 N N . LYS B 1 271 ? 50.750 -3.297 -7.184 1.00 27.71 271 LYS B N 1
ATOM 7491 C CA . LYS B 1 271 ? 50.045 -4.420 -6.584 1.00 27.04 271 LYS B CA 1
ATOM 7492 C C . LYS B 1 271 ? 49.730 -5.571 -7.518 1.00 22.22 271 LYS B C 1
ATOM 7493 O O . LYS B 1 271 ? 49.839 -6.715 -7.108 1.00 22.69 271 LYS B O 1
ATOM 7499 N N . LEU B 1 272 ? 49.434 -5.288 -8.780 1.00 21.53 272 LEU B N 1
ATOM 7500 C CA . LEU B 1 272 ? 49.235 -6.302 -9.765 1.00 21.34 272 LEU B CA 1
ATOM 7501 C C . LEU B 1 272 ? 50.425 -7.149 -9.926 1.00 27.55 272 LEU B C 1
ATOM 7502 O O . LEU B 1 272 ? 50.327 -8.393 -9.962 1.00 28.60 272 LEU B O 1
ATOM 7507 N N . ASP B 1 273 ? 51.563 -6.465 -10.123 1.00 27.76 273 ASP B N 1
ATOM 7508 C CA . ASP B 1 273 ? 52.845 -7.135 -10.325 1.00 28.82 273 ASP B CA 1
ATOM 7509 C C . ASP B 1 273 ? 53.212 -7.963 -9.148 1.00 25.34 273 ASP B C 1
ATOM 7510 O O . ASP B 1 273 ? 53.667 -9.078 -9.312 1.00 28.98 273 ASP B O 1
ATOM 7515 N N . THR B 1 274 ? 53.031 -7.426 -7.955 1.00 28.22 274 THR B N 1
ATOM 7516 C CA . THR B 1 274 ? 53.366 -8.213 -6.753 1.00 26.94 274 THR B CA 1
ATOM 7517 C C . THR B 1 274 ? 52.566 -9.494 -6.770 1.00 29.40 274 THR B C 1
ATOM 7518 O O . THR B 1 274 ? 53.086 -10.589 -6.561 1.00 27.29 274 THR B O 1
ATOM 7522 N N . MET B 1 275 ? 51.261 -9.377 -7.013 1.00 29.71 275 MET B N 1
ATOM 7523 C CA . MET B 1 275 ? 50.419 -10.580 -6.939 1.00 26.80 275 MET B CA 1
ATOM 7524 C C . MET B 1 275 ? 50.664 -11.555 -8.067 1.00 26.86 275 MET B C 1
ATOM 7525 O O . MET B 1 275 ? 50.874 -12.740 -7.816 1.00 26.59 275 MET B O 1
ATOM 7530 N N . ARG B 1 276 ? 50.628 -11.079 -9.303 1.00 25.98 276 ARG B N 1
ATOM 7531 C CA . ARG B 1 276 ? 50.753 -11.944 -10.449 1.00 29.07 276 ARG B CA 1
ATOM 7532 C C . ARG B 1 276 ? 52.148 -12.593 -10.459 1.00 27.76 276 ARG B C 1
ATOM 7533 O O . ARG B 1 276 ? 52.283 -13.811 -10.713 1.00 27.19 276 ARG B O 1
ATOM 7541 N N . ASN B 1 277 ? 53.152 -11.842 -10.074 1.00 29.51 277 ASN B N 1
ATOM 7542 C CA . ASN B 1 277 ? 54.509 -12.397 -10.058 1.00 32.06 277 ASN B CA 1
ATOM 7543 C C . ASN B 1 277 ? 54.731 -13.423 -9.022 1.00 30.57 277 ASN B C 1
ATOM 7544 O O . ASN B 1 277 ? 55.550 -14.296 -9.254 1.00 30.42 277 ASN B O 1
ATOM 7549 N N . ALA B 1 278 ? 53.977 -13.369 -7.912 1.00 29.71 278 ALA B N 1
ATOM 7550 C CA . ALA B 1 278 ? 54.042 -14.353 -6.872 1.00 29.34 278 ALA B CA 1
ATOM 7551 C C . ALA B 1 278 ? 53.168 -15.551 -7.165 1.00 30.95 278 ALA B C 1
ATOM 7552 O O . ALA B 1 278 ? 53.001 -16.413 -6.305 1.00 28.29 278 ALA B O 1
ATOM 7554 N N . GLY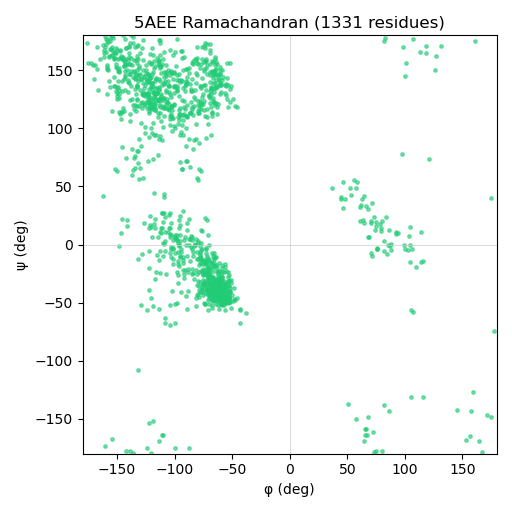 B 1 279 ? 52.574 -15.605 -8.361 1.00 26.41 279 GLY B N 1
ATOM 7555 C CA . GLY B 1 279 ? 51.792 -16.739 -8.743 1.00 27.27 279 GLY B CA 1
ATOM 7556 C C . GLY B 1 279 ? 50.290 -16.643 -8.481 1.00 26.26 279 GLY B C 1
ATOM 7557 O O . GLY B 1 279 ? 49.547 -17.633 -8.600 1.00 24.83 279 GLY B O 1
ATOM 7558 N N . VAL B 1 280 ? 49.826 -15.468 -8.118 1.00 24.15 280 VAL B N 1
ATOM 7559 C CA . VAL B 1 280 ? 48.413 -15.302 -7.809 1.00 23.46 280 VAL B CA 1
ATOM 7560 C C . VAL B 1 280 ? 47.701 -15.238 -9.177 1.00 23.60 280 VAL B C 1
ATOM 7561 O O . VAL B 1 280 ? 48.148 -14.514 -10.059 1.00 25.11 280 VAL B O 1
ATOM 7565 N N . LYS B 1 281 ? 46.578 -15.924 -9.323 1.00 24.54 281 LYS B N 1
ATOM 7566 C CA . LYS B 1 281 ? 45.829 -15.828 -10.634 1.00 25.00 281 LYS B CA 1
ATOM 7567 C C . LYS B 1 281 ? 44.944 -14.587 -10.507 1.00 24.71 281 LYS B C 1
ATOM 7568 O O . LYS B 1 281 ? 44.082 -14.541 -9.623 1.00 27.97 281 LYS B O 1
ATOM 7574 N N . VAL B 1 282 ? 45.215 -13.568 -11.299 1.00 25.53 282 VAL B N 1
ATOM 7575 C CA . VAL B 1 282 ? 44.582 -12.264 -11.220 1.00 24.31 282 VAL B CA 1
ATOM 7576 C C . VAL B 1 282 ? 43.901 -12.031 -12.544 1.00 27.55 282 VAL B C 1
ATOM 7577 O O . VAL B 1 282 ? 44.555 -12.064 -13.566 1.00 24.63 282 VAL B O 1
ATOM 7581 N N . ASN B 1 283 ? 42.560 -11.851 -12.525 1.00 26.37 283 ASN B N 1
ATOM 7582 C CA . ASN B 1 283 ? 41.821 -11.636 -13.789 1.00 23.88 283 ASN B CA 1
ATOM 7583 C C . ASN B 1 283 ? 41.445 -10.171 -13.993 1.00 22.74 283 ASN B C 1
ATOM 7584 O O . ASN B 1 283 ? 40.940 -9.775 -15.049 1.00 22.71 283 ASN B O 1
ATOM 7589 N N . GLY B 1 284 ? 41.631 -9.382 -12.952 1.00 21.36 284 GLY B N 1
ATOM 7590 C CA . GLY B 1 284 ? 41.194 -8.042 -12.987 1.00 21.20 284 GLY B CA 1
ATOM 7591 C C . GLY B 1 284 ? 41.713 -7.101 -11.950 1.00 23.95 284 GLY B C 1
ATOM 7592 O O . GLY B 1 284 ? 42.063 -7.528 -10.856 1.00 23.87 284 GLY B O 1
ATOM 7593 N N . ILE B 1 285 ? 41.620 -5.813 -12.285 1.00 25.37 285 ILE B N 1
ATOM 7594 C CA . ILE B 1 285 ? 41.851 -4.707 -11.349 1.00 25.61 285 ILE B CA 1
ATOM 7595 C C . ILE B 1 285 ? 40.529 -3.956 -11.294 1.00 26.30 285 ILE B C 1
ATOM 7596 O O . ILE B 1 285 ? 40.006 -3.511 -12.306 1.00 25.62 285 ILE B O 1
ATOM 7601 N N . TRP B 1 286 ? 40.008 -3.856 -10.080 1.00 23.77 286 TRP B N 1
ATOM 7602 C CA . TRP B 1 286 ? 38.765 -3.154 -9.803 1.00 24.22 286 TRP B CA 1
ATOM 7603 C C . TRP B 1 286 ? 39.068 -1.924 -9.008 1.00 23.90 286 TRP B C 1
ATOM 7604 O O . TRP B 1 286 ? 39.387 -2.009 -7.819 1.00 24.34 286 TRP B O 1
ATOM 7615 N N . ALA B 1 287 ? 38.978 -0.770 -9.658 1.00 22.74 287 ALA B N 1
ATOM 7616 C CA . ALA B 1 287 ? 39.417 0.509 -9.051 1.00 23.15 287 ALA B CA 1
ATOM 7617 C C . ALA B 1 287 ? 38.278 1.455 -8.961 1.00 22.37 287 ALA B C 1
ATOM 7618 O O . ALA B 1 287 ? 37.963 2.164 -9.902 1.00 24.56 287 ALA B O 1
ATOM 7620 N N . GLN B 1 288 ? 37.642 1.499 -7.796 1.00 21.26 288 GLN B N 1
ATOM 7621 C CA . GLN B 1 288 ? 36.388 2.257 -7.646 1.00 21.18 288 GLN B CA 1
ATOM 7622 C C . GLN B 1 288 ? 36.632 3.747 -7.714 1.00 20.66 288 GLN B C 1
ATOM 7623 O O . GLN B 1 288 ? 35.743 4.493 -8.101 1.00 22.16 288 GLN B O 1
ATOM 7629 N N . ASP B 1 289 ? 37.898 4.151 -7.473 1.00 20.10 289 ASP B N 1
ATOM 7630 C CA . ASP B 1 289 ? 38.311 5.541 -7.533 1.00 23.06 289 ASP B CA 1
ATOM 7631 C C . ASP B 1 289 ? 38.778 6.000 -8.878 1.00 21.72 289 ASP B C 1
ATOM 7632 O O . ASP B 1 289 ? 39.373 7.048 -8.987 1.00 23.36 289 ASP B O 1
ATOM 7637 N N . TRP B 1 290 ? 38.421 5.251 -9.911 1.00 24.78 290 TRP B N 1
ATOM 7638 C CA . TRP B 1 290 ? 38.718 5.614 -11.306 1.00 21.87 290 TRP B CA 1
ATOM 7639 C C . TRP B 1 290 ? 38.260 7.061 -11.605 1.00 23.80 290 TRP B C 1
ATOM 7640 O O . TRP B 1 290 ? 38.823 7.701 -12.488 1.00 25.02 290 TRP B O 1
ATOM 7651 N N . SER B 1 291 ? 37.196 7.519 -10.922 1.00 24.04 291 SER B N 1
ATOM 7652 C CA . SER B 1 291 ? 36.615 8.858 -11.122 1.00 24.34 291 SER B CA 1
ATOM 7653 C C . SER B 1 291 ? 37.099 9.900 -10.098 1.00 23.40 291 SER B C 1
ATOM 7654 O O . SER B 1 291 ? 36.729 11.086 -10.134 1.00 26.56 291 SER B O 1
ATOM 7657 N N . GLY B 1 292 ? 37.972 9.471 -9.208 1.00 26.56 292 GLY B N 1
ATOM 7658 C CA . GLY B 1 292 ? 38.519 10.270 -8.167 1.00 21.58 292 GLY B CA 1
ATOM 7659 C C . GLY B 1 292 ? 38.157 9.717 -6.834 1.00 23.61 292 GLY B C 1
ATOM 7660 O O . GLY B 1 292 ? 37.290 8.881 -6.700 1.00 28.33 292 GLY B O 1
ATOM 7661 N N . ILE B 1 293 ? 38.862 10.194 -5.844 1.00 25.34 293 ILE B N 1
ATOM 7662 C CA . ILE B 1 293 ? 38.640 9.908 -4.422 1.00 24.54 293 ILE B CA 1
ATOM 7663 C C . ILE B 1 293 ? 37.993 11.100 -3.693 1.00 27.10 293 ILE B C 1
ATOM 7664 O O . ILE B 1 293 ? 38.417 12.267 -3.860 1.00 25.56 293 ILE B O 1
ATOM 7669 N N . ARG B 1 294 ? 37.001 10.813 -2.852 1.00 25.70 294 ARG B N 1
ATOM 7670 C CA . ARG B 1 294 ? 36.489 11.811 -1.974 1.00 27.79 294 ARG B CA 1
ATOM 7671 C C . ARG B 1 294 ? 36.817 11.309 -0.608 1.00 27.18 294 ARG B C 1
ATOM 7672 O O . ARG B 1 294 ? 36.473 10.175 -0.234 1.00 30.24 294 ARG B O 1
ATOM 7680 N N . MET B 1 295 ? 37.404 12.177 0.162 1.00 25.60 295 MET B N 1
ATOM 7681 C CA . MET B 1 295 ? 37.707 11.866 1.549 1.00 28.69 295 MET B CA 1
ATOM 7682 C C . MET B 1 295 ? 36.651 12.437 2.422 1.00 31.33 295 MET B C 1
ATOM 7683 O O . MET B 1 295 ? 36.341 13.623 2.283 1.00 29.64 295 MET B O 1
ATOM 7688 N N . THR B 1 296 ? 36.140 11.613 3.344 1.00 27.63 296 THR B N 1
ATOM 7689 C CA . THR B 1 296 ? 35.156 12.081 4.303 1.00 26.00 296 THR B CA 1
ATOM 7690 C C . THR B 1 296 ? 35.578 11.502 5.618 1.00 24.34 296 THR B C 1
ATOM 7691 O O . THR B 1 296 ? 36.514 10.690 5.691 1.00 25.88 296 THR B O 1
ATOM 7695 N N . SER B 1 297 ? 34.835 11.824 6.663 1.00 26.64 297 SER B N 1
ATOM 7696 C CA . SER B 1 297 ? 35.125 11.227 7.973 1.00 29.01 297 SER B CA 1
ATOM 7697 C C . SER B 1 297 ? 34.727 9.736 7.962 1.00 29.36 297 SER B C 1
ATOM 7698 O O . SER B 1 297 ? 35.243 8.946 8.735 1.00 29.40 297 SER B O 1
ATOM 7701 N N . PHE B 1 298 ? 33.889 9.322 7.014 1.00 27.42 298 PHE B N 1
ATOM 7702 C CA . PHE B 1 298 ? 33.668 7.882 6.840 1.00 30.52 298 PHE B CA 1
ATOM 7703 C C . PHE B 1 298 ? 34.951 7.143 6.398 1.00 31.18 298 PHE B C 1
ATOM 7704 O O . PHE B 1 298 ? 35.243 6.015 6.808 1.00 31.74 298 PHE B O 1
ATOM 7712 N N . GLY B 1 299 ? 35.679 7.782 5.493 1.00 31.58 299 GLY B N 1
ATOM 7713 C CA . GLY B 1 299 ? 36.912 7.278 5.004 1.00 30.07 299 GLY B CA 1
ATOM 7714 C C . GLY B 1 299 ? 37.064 7.644 3.538 1.00 28.64 299 GLY B C 1
ATOM 7715 O O . GLY B 1 299 ? 36.718 8.746 3.124 1.00 29.92 299 GLY B O 1
ATOM 7716 N N . LYS B 1 300 ? 37.624 6.720 2.795 1.00 27.67 300 LYS B N 1
ATOM 7717 C CA . LYS B 1 300 ? 37.992 6.975 1.362 1.00 25.32 300 LYS B CA 1
ATOM 7718 C C . LYS B 1 300 ? 36.808 6.528 0.562 1.00 23.75 300 LYS B C 1
ATOM 7719 O O . LYS B 1 300 ? 36.522 5.306 0.496 1.00 23.80 300 LYS B O 1
ATOM 7725 N N . ARG B 1 301 ? 36.125 7.480 -0.033 1.00 20.53 301 ARG B N 1
ATOM 7726 C CA . ARG B 1 301 ? 34.939 7.219 -0.877 1.00 20.41 301 ARG B CA 1
ATOM 7727 C C . ARG B 1 301 ? 35.258 7.560 -2.328 1.00 19.80 301 ARG B C 1
ATOM 7728 O O . ARG B 1 301 ? 36.365 8.058 -2.643 1.00 22.82 301 ARG B O 1
ATOM 7736 N N . VAL B 1 302 ? 34.332 7.251 -3.236 1.00 20.16 302 VAL B N 1
ATOM 7737 C CA . VAL B 1 302 ? 34.503 7.604 -4.639 1.00 20.66 302 VAL B CA 1
ATOM 7738 C C . VAL B 1 302 ? 33.909 9.042 -4.879 1.00 22.43 302 VAL B C 1
ATOM 7739 O O . VAL B 1 302 ? 32.980 9.450 -4.239 1.00 26.40 302 VAL B O 1
ATOM 7743 N N . MET B 1 303 ? 34.464 9.733 -5.854 1.00 26.17 303 MET B N 1
ATOM 7744 C CA . MET B 1 303 ? 33.957 10.951 -6.403 1.00 26.74 303 MET B CA 1
ATOM 7745 C C . MET B 1 303 ? 32.953 10.586 -7.452 1.00 26.32 303 MET B C 1
ATOM 7746 O O . MET B 1 303 ? 33.322 10.005 -8.495 1.00 26.54 303 MET B O 1
ATOM 7751 N N . TRP B 1 304 ? 31.708 10.990 -7.202 1.00 27.60 304 TRP B N 1
ATOM 7752 C CA . TRP B 1 304 ? 30.583 10.486 -7.950 1.00 27.32 304 TRP B CA 1
ATOM 7753 C C . TRP B 1 304 ? 30.358 11.353 -9.148 1.00 25.80 304 TRP B C 1
ATOM 7754 O O . TRP B 1 304 ? 29.373 12.076 -9.250 1.00 29.27 304 TRP B O 1
ATOM 7765 N N . ASN B 1 305 ? 31.264 11.224 -10.078 1.00 26.27 305 ASN B N 1
ATOM 7766 C CA . ASN B 1 305 ? 31.129 11.850 -11.336 1.00 28.25 305 ASN B CA 1
ATOM 7767 C C . ASN B 1 305 ? 31.734 10.902 -12.318 1.00 24.28 305 ASN B C 1
ATOM 7768 O O . ASN B 1 305 ? 32.933 10.664 -12.276 1.00 27.16 305 ASN B O 1
ATOM 7773 N N . TRP B 1 306 ? 30.933 10.405 -13.259 1.00 26.05 306 TRP B N 1
ATOM 7774 C CA . TRP B 1 306 ? 31.228 9.111 -13.921 1.00 26.03 306 TRP B CA 1
ATOM 7775 C C . TRP B 1 306 ? 31.965 9.352 -15.220 1.00 28.01 306 TRP B C 1
ATOM 7776 O O . TRP B 1 306 ? 31.410 9.228 -16.315 1.00 25.37 306 TRP B O 1
ATOM 7787 N N . LYS B 1 307 ? 33.228 9.771 -15.056 1.00 26.64 307 LYS B N 1
ATOM 7788 C CA . LYS B 1 307 ? 34.105 10.091 -16.132 1.00 28.50 307 LYS B CA 1
ATOM 7789 C C . LYS B 1 307 ? 35.481 9.795 -15.582 1.00 27.19 307 LYS B C 1
ATOM 7790 O O . LYS B 1 307 ? 35.763 10.129 -14.444 1.00 27.18 307 LYS B O 1
ATOM 7796 N N . TRP B 1 308 ? 36.264 9.097 -16.345 1.00 23.61 308 TRP B N 1
ATOM 7797 C CA . TRP B 1 308 ? 37.710 8.853 -15.984 1.00 24.26 308 TRP B CA 1
ATOM 7798 C C . TRP B 1 308 ? 38.393 10.137 -15.514 1.00 27.72 308 TRP B C 1
ATOM 7799 O O . TRP B 1 308 ? 38.499 11.091 -16.255 1.00 25.52 308 TRP B O 1
ATOM 7810 N N . ASN B 1 309 ? 38.860 10.136 -14.269 1.00 23.99 309 ASN B N 1
ATOM 7811 C CA . ASN B 1 309 ? 39.609 11.216 -13.674 1.00 24.49 309 ASN B CA 1
ATOM 7812 C C . ASN B 1 309 ? 41.120 10.972 -13.938 1.00 29.09 309 ASN B C 1
ATOM 7813 O O . ASN B 1 309 ? 41.771 10.068 -13.325 1.00 24.27 309 ASN B O 1
ATOM 7818 N N . SER B 1 310 ? 41.660 11.679 -14.939 1.00 27.00 310 SER B N 1
ATOM 7819 C CA . SER B 1 310 ? 43.086 11.496 -15.287 1.00 28.67 310 SER B CA 1
ATOM 7820 C C . SER B 1 310 ? 44.090 12.073 -14.271 1.00 25.35 310 SER B C 1
ATOM 7821 O O . SER B 1 310 ? 45.272 11.775 -14.364 1.00 28.27 310 SER B O 1
ATOM 7824 N N . GLU B 1 311 ? 43.653 12.875 -13.314 1.00 29.84 311 GLU B N 1
ATOM 7825 C CA . GLU B 1 311 ? 44.565 13.256 -12.255 1.00 31.99 311 GLU B CA 1
ATOM 7826 C C . GLU B 1 311 ? 44.724 12.134 -11.218 1.00 28.93 311 GLU B C 1
ATOM 7827 O O . GLU B 1 311 ? 45.834 11.843 -10.762 1.00 27.29 311 GLU B O 1
ATOM 7833 N N . ASN B 1 312 ? 43.646 11.468 -10.863 1.00 28.20 312 ASN B N 1
ATOM 7834 C CA . ASN B 1 312 ? 43.770 10.297 -9.988 1.00 28.42 312 ASN B CA 1
ATOM 7835 C C . ASN B 1 312 ? 44.340 9.077 -10.689 1.00 25.98 312 ASN B C 1
ATOM 7836 O O . ASN B 1 312 ? 45.063 8.313 -10.087 1.00 25.67 312 ASN B O 1
ATOM 7841 N N . TYR B 1 313 ? 44.058 8.930 -11.995 1.00 24.80 313 TYR B N 1
ATOM 7842 C CA . TYR B 1 313 ? 44.449 7.763 -12.745 1.00 22.63 313 TYR B CA 1
ATOM 7843 C C . TYR B 1 313 ? 45.097 8.214 -14.021 1.00 24.92 313 TYR B C 1
ATOM 7844 O O . TYR B 1 313 ? 44.527 8.022 -15.118 1.00 22.90 313 TYR B O 1
ATOM 7853 N N . PRO B 1 314 ? 46.313 8.797 -13.920 1.00 26.91 314 PRO B N 1
ATOM 7854 C CA . PRO B 1 314 ? 47.023 9.132 -15.142 1.00 27.14 314 PRO B CA 1
ATOM 7855 C C . PRO B 1 314 ? 47.320 7.933 -16.042 1.00 28.78 314 PRO B C 1
ATOM 7856 O O . PRO B 1 314 ? 47.684 6.855 -15.594 1.00 27.17 314 PRO B O 1
ATOM 7860 N N . GLN B 1 315 ? 47.109 8.130 -17.347 1.00 31.16 315 GLN B N 1
ATOM 7861 C CA . GLN B 1 315 ? 47.365 7.117 -18.316 1.00 29.81 315 GLN B CA 1
ATOM 7862 C C . GLN B 1 315 ? 46.493 5.871 -18.193 1.00 27.45 315 GLN B C 1
ATOM 7863 O O . GLN B 1 315 ? 46.776 4.878 -18.820 1.00 28.02 315 GLN B O 1
ATOM 7869 N N . LEU B 1 316 ? 45.370 5.954 -17.494 1.00 26.21 316 LEU B N 1
ATOM 7870 C CA . LEU B 1 316 ? 44.530 4.774 -17.343 1.00 29.15 316 LEU B CA 1
ATOM 7871 C C . LEU B 1 316 ? 44.113 4.307 -18.737 1.00 28.22 316 LEU B C 1
ATOM 7872 O O . LEU B 1 316 ? 44.058 3.124 -19.021 1.00 27.14 316 LEU B O 1
ATOM 7877 N N . ASP B 1 317 ? 43.844 5.251 -19.617 1.00 29.57 317 ASP B N 1
ATOM 7878 C CA . ASP B 1 317 ? 43.345 4.836 -20.935 1.00 29.51 317 ASP B CA 1
ATOM 7879 C C . ASP B 1 317 ? 44.305 3.918 -21.643 1.00 27.50 317 ASP B C 1
ATOM 7880 O O . ASP B 1 317 ? 43.831 2.941 -22.221 1.00 32.58 317 ASP B O 1
ATOM 7885 N N . SER B 1 318 ? 45.639 4.141 -21.570 1.00 25.72 318 SER B N 1
ATOM 7886 C CA . SER B 1 318 ? 46.542 3.146 -22.124 1.00 25.79 318 SER B CA 1
ATOM 7887 C C . SER B 1 318 ? 46.745 1.943 -21.207 1.00 25.17 318 SER B C 1
ATOM 7888 O O . SER B 1 318 ? 46.932 0.868 -21.646 1.00 21.48 318 SER B O 1
ATOM 7891 N N . ARG B 1 319 ? 46.772 2.145 -19.894 1.00 27.33 319 ARG B N 1
ATOM 7892 C CA . ARG B 1 319 ? 47.173 1.093 -19.022 1.00 24.91 319 ARG B CA 1
ATOM 7893 C C . ARG B 1 319 ? 46.130 -0.056 -18.949 1.00 25.59 319 ARG B C 1
ATOM 7894 O O . ARG B 1 319 ? 46.499 -1.223 -18.881 1.00 25.76 319 ARG B O 1
ATOM 7902 N N . ILE B 1 320 ? 44.847 0.299 -19.072 1.00 24.24 320 ILE B N 1
ATOM 7903 C CA . ILE B 1 320 ? 43.807 -0.699 -19.285 1.00 25.98 320 ILE B CA 1
ATOM 7904 C C . ILE B 1 320 ? 44.173 -1.650 -20.383 1.00 26.07 320 ILE B C 1
ATOM 7905 O O . ILE B 1 320 ? 44.022 -2.836 -20.242 1.00 24.43 320 ILE B O 1
ATOM 7910 N N . LYS B 1 321 ? 44.630 -1.119 -21.505 1.00 27.14 321 LYS B N 1
ATOM 7911 C CA . LYS B 1 321 ? 44.901 -1.992 -22.641 1.00 25.86 321 LYS B CA 1
ATOM 7912 C C . LYS B 1 321 ? 46.162 -2.783 -22.352 1.00 26.86 321 LYS B C 1
ATOM 7913 O O . LYS B 1 321 ? 46.277 -3.957 -22.719 1.00 25.92 321 LYS B O 1
ATOM 7919 N N . GLN B 1 322 ? 47.124 -2.168 -21.680 1.00 26.03 322 GLN B N 1
ATOM 7920 C CA . GLN B 1 322 ? 48.306 -2.954 -21.258 1.00 29.05 322 GLN B CA 1
ATOM 7921 C C . GLN B 1 322 ? 47.881 -4.158 -20.368 1.00 28.07 322 GLN B C 1
ATOM 7922 O O . GLN B 1 322 ? 48.326 -5.304 -20.549 1.00 26.36 322 GLN B O 1
ATOM 7928 N N . TRP B 1 323 ? 47.018 -3.862 -19.395 1.00 29.63 323 TRP B N 1
ATOM 7929 C CA . TRP B 1 323 ? 46.451 -4.923 -18.582 1.00 27.41 323 TRP B CA 1
ATOM 7930 C C . TRP B 1 323 ? 45.714 -5.958 -19.389 1.00 25.68 323 TRP B C 1
ATOM 7931 O O . TRP B 1 323 ? 45.948 -7.174 -19.222 1.00 28.88 323 TRP B O 1
ATOM 7942 N N . ASN B 1 324 ? 44.885 -5.508 -20.307 1.00 26.45 324 ASN B N 1
ATOM 7943 C CA . ASN B 1 324 ? 44.221 -6.446 -21.189 1.00 29.80 324 ASN B CA 1
ATOM 7944 C C . ASN B 1 324 ? 45.193 -7.394 -21.902 1.00 30.03 324 ASN B C 1
ATOM 7945 O O . ASN B 1 324 ? 44.949 -8.585 -22.014 1.00 27.16 324 ASN B O 1
ATOM 7950 N N . GLN B 1 325 ? 46.295 -6.855 -22.378 1.00 31.33 325 GLN B N 1
ATOM 7951 C CA . GLN B 1 325 ? 47.319 -7.621 -23.094 1.00 33.90 325 GLN B CA 1
ATOM 7952 C C . GLN B 1 325 ? 47.900 -8.723 -22.229 1.00 33.85 325 GLN B C 1
ATOM 7953 O O . GLN B 1 325 ? 48.394 -9.692 -22.747 1.00 33.39 325 GLN B O 1
ATOM 7959 N N . GLU B 1 326 ? 47.933 -8.475 -20.929 1.00 32.29 326 GLU B N 1
ATOM 7960 C CA . GLU B 1 326 ? 48.399 -9.406 -19.922 1.00 34.44 326 GLU B CA 1
ATOM 7961 C C . GLU B 1 326 ? 47.265 -10.231 -19.270 1.00 31.38 326 GLU B C 1
ATOM 7962 O O . GLU B 1 326 ? 47.440 -10.752 -18.187 1.00 33.58 326 GLU B O 1
ATOM 7968 N N . GLY B 1 327 ? 46.099 -10.278 -19.889 1.00 30.45 327 GLY B N 1
ATOM 7969 C CA . GLY B 1 327 ? 44.899 -10.983 -19.386 1.00 28.61 327 GLY B CA 1
ATOM 7970 C C . GLY B 1 327 ? 44.244 -10.438 -18.157 1.00 28.61 327 GLY B C 1
ATOM 7971 O O . GLY B 1 327 ? 43.658 -11.174 -17.401 1.00 31.99 327 GLY B O 1
ATOM 7972 N N . VAL B 1 328 ? 44.330 -9.132 -17.946 1.00 28.11 328 VAL B N 1
ATOM 7973 C CA . VAL B 1 328 ? 43.702 -8.496 -16.805 1.00 25.58 328 VAL B CA 1
ATOM 7974 C C . VAL B 1 328 ? 42.713 -7.470 -17.315 1.00 26.50 328 VAL B C 1
ATOM 7975 O O . VAL B 1 328 ? 43.063 -6.582 -18.130 1.00 27.20 328 VAL B O 1
ATOM 7979 N N . GLN B 1 329 ? 41.464 -7.623 -16.871 1.00 24.17 329 GLN B N 1
ATOM 7980 C CA . GLN B 1 329 ? 40.438 -6.658 -17.111 1.00 22.53 329 GLN B CA 1
ATOM 7981 C C . GLN B 1 329 ? 40.547 -5.480 -16.142 1.00 24.35 329 GLN B C 1
ATOM 7982 O O . GLN B 1 329 ? 41.116 -5.617 -15.016 1.00 23.24 329 GLN B O 1
ATOM 7988 N N . PHE B 1 330 ? 40.019 -4.330 -16.580 1.00 22.04 330 PHE B N 1
ATOM 7989 C CA . PHE B 1 330 ? 39.834 -3.202 -15.651 1.00 20.89 330 PHE B CA 1
ATOM 7990 C C . PHE B 1 330 ? 38.328 -3.049 -15.362 1.00 22.72 330 PHE B C 1
ATOM 7991 O O . PHE B 1 330 ? 37.474 -2.972 -16.285 1.00 21.22 330 PHE B O 1
ATOM 7999 N N . LEU B 1 331 ? 38.002 -2.948 -14.071 1.00 20.91 331 LEU B N 1
ATOM 8000 C CA . LEU B 1 331 ? 36.684 -2.677 -13.651 1.00 22.70 331 LEU B CA 1
ATOM 8001 C C . LEU B 1 331 ? 36.581 -1.350 -12.860 1.00 24.25 331 LEU B C 1
ATOM 8002 O O . LEU B 1 331 ? 37.506 -0.960 -12.118 1.00 22.24 331 LEU B O 1
ATOM 8007 N N . ALA B 1 332 ? 35.442 -0.698 -12.995 1.00 23.32 332 ALA B N 1
ATOM 8008 C CA . ALA B 1 332 ? 35.244 0.638 -12.458 1.00 23.97 332 ALA B CA 1
ATOM 8009 C C . ALA B 1 332 ? 34.027 0.660 -11.472 1.00 22.84 332 ALA B C 1
ATOM 8010 O O . ALA B 1 332 ? 33.705 -0.360 -10.868 1.00 23.22 332 ALA B O 1
ATOM 8012 N N . TYR B 1 333 ? 33.376 1.801 -11.310 1.00 21.90 333 TYR B N 1
ATOM 8013 C CA . TYR B 1 333 ? 32.340 1.990 -10.343 1.00 23.99 333 TYR B CA 1
ATOM 8014 C C . TYR B 1 333 ? 31.426 3.058 -10.851 1.00 24.89 333 TYR B C 1
ATOM 8015 O O . TYR B 1 333 ? 31.871 4.106 -11.384 1.00 25.53 333 TYR B O 1
ATOM 8024 N N . ILE B 1 334 ? 30.139 2.807 -10.716 1.00 25.09 334 ILE B N 1
ATOM 8025 C CA . ILE B 1 334 ? 29.125 3.810 -11.013 1.00 25.09 334 ILE B CA 1
ATOM 8026 C C . ILE B 1 334 ? 27.911 3.604 -10.144 1.00 24.70 334 ILE B C 1
ATOM 8027 O O . ILE B 1 334 ? 27.629 2.490 -9.733 1.00 25.30 334 ILE B O 1
ATOM 8032 N N . ASN B 1 335 ? 27.207 4.692 -9.884 1.00 23.19 335 ASN B N 1
ATOM 8033 C CA . ASN B 1 335 ? 25.924 4.609 -9.228 1.00 26.38 335 ASN B CA 1
ATOM 8034 C C . ASN B 1 335 ? 24.976 5.600 -9.885 1.00 27.76 335 ASN B C 1
ATOM 8035 O O . ASN B 1 335 ? 25.414 6.417 -10.699 1.00 28.78 335 ASN B O 1
ATOM 8040 N N . PRO B 1 336 ? 23.665 5.528 -9.555 1.00 27.38 336 PRO B N 1
ATOM 8041 C CA . PRO B 1 336 ? 22.778 6.346 -10.356 1.00 28.31 336 PRO B CA 1
ATOM 8042 C C . PRO B 1 336 ? 22.537 7.764 -9.709 1.00 28.98 336 PRO B C 1
ATOM 8043 O O . PRO B 1 336 ? 21.477 8.391 -9.900 1.00 28.30 336 PRO B O 1
ATOM 8047 N N . TYR B 1 337 ? 23.508 8.261 -8.949 1.00 26.09 337 TYR B N 1
ATOM 8048 C CA . TYR B 1 337 ? 23.479 9.572 -8.414 1.00 26.68 337 TYR B CA 1
ATOM 8049 C C . TYR B 1 337 ? 24.675 10.272 -9.004 1.00 27.36 337 TYR B C 1
ATOM 8050 O O . TYR B 1 337 ? 25.558 9.626 -9.521 1.00 26.74 337 TYR B O 1
ATOM 8059 N N . VAL B 1 338 ? 24.663 11.598 -8.935 1.00 26.98 338 VAL B N 1
ATOM 8060 C CA . VAL B 1 338 ? 25.710 12.419 -9.508 1.00 29.91 338 VAL B CA 1
ATOM 8061 C C . VAL B 1 338 ? 26.021 13.507 -8.480 1.00 30.74 338 VAL B C 1
ATOM 8062 O O . VAL B 1 338 ? 25.110 14.208 -8.054 1.00 28.47 338 VAL B O 1
ATOM 8066 N N . ALA B 1 339 ? 27.297 13.621 -8.099 1.00 27.64 339 ALA B N 1
ATOM 8067 C CA . ALA B 1 339 ? 27.739 14.561 -7.089 1.00 31.80 339 ALA B CA 1
ATOM 8068 C C . ALA B 1 339 ? 27.415 15.974 -7.547 1.00 30.82 339 ALA B C 1
ATOM 8069 O O . ALA B 1 339 ? 27.544 16.319 -8.737 1.00 31.60 339 ALA B O 1
ATOM 8071 N N . SER B 1 340 ? 26.923 16.745 -6.612 1.00 31.54 340 SER B N 1
ATOM 8072 C CA . SER B 1 340 ? 26.398 18.116 -6.917 1.00 34.79 340 SER B CA 1
ATOM 8073 C C . SER B 1 340 ? 27.528 19.071 -7.267 1.00 38.14 340 SER B C 1
ATOM 8074 O O . SER B 1 340 ? 27.300 20.058 -7.953 1.00 42.46 340 SER B O 1
ATOM 8077 N N . ASP B 1 341 ? 28.749 18.745 -6.847 1.00 39.20 341 ASP B N 1
ATOM 8078 C CA . ASP B 1 341 ? 29.912 19.551 -7.145 1.00 44.83 341 ASP B CA 1
ATOM 8079 C C . ASP B 1 341 ? 30.664 19.209 -8.468 1.00 41.93 341 ASP B C 1
ATOM 8080 O O . ASP B 1 341 ? 31.734 19.775 -8.697 1.00 49.40 341 ASP B O 1
ATOM 8085 N N . LYS B 1 342 ? 30.080 18.397 -9.366 1.00 37.50 342 LYS B N 1
ATOM 8086 C CA . LYS B 1 342 ? 30.734 18.011 -10.607 1.00 33.19 342 LYS B CA 1
ATOM 8087 C C . LYS B 1 342 ? 29.831 18.157 -11.802 1.00 35.57 342 LYS B C 1
ATOM 8088 O O . LYS B 1 342 ? 28.626 18.315 -11.651 1.00 34.48 342 LYS B O 1
ATOM 8094 N N . ASP B 1 343 ? 30.410 18.004 -12.985 1.00 35.07 343 ASP B N 1
ATOM 8095 C CA . ASP B 1 343 ? 29.778 18.357 -14.254 1.00 39.09 343 ASP B CA 1
ATOM 8096 C C . ASP B 1 343 ? 28.575 17.557 -14.605 1.00 41.55 343 ASP B C 1
ATOM 8097 O O . ASP B 1 343 ? 27.642 18.093 -15.251 1.00 36.22 343 ASP B O 1
ATOM 8102 N N . LEU B 1 344 ? 28.595 16.244 -14.320 1.00 39.22 344 LEU B N 1
ATOM 8103 C CA . LEU B 1 344 ? 27.445 15.445 -14.763 1.00 36.46 344 LEU B CA 1
ATOM 8104 C C . LEU B 1 344 ? 26.156 15.930 -14.145 1.00 32.67 344 LEU B C 1
ATOM 8105 O O . LEU B 1 344 ? 25.134 15.917 -14.787 1.00 34.02 344 LEU B O 1
ATOM 8110 N N . CYS B 1 345 ? 26.212 16.268 -12.867 1.00 29.88 345 CYS B N 1
ATOM 8111 C CA . CYS B 1 345 ? 25.086 16.776 -12.157 1.00 38.52 345 CYS B CA 1
ATOM 8112 C C . CYS B 1 345 ? 24.581 18.095 -12.746 1.00 35.51 345 CYS B C 1
ATOM 8113 O O . CYS B 1 345 ? 23.365 18.257 -12.896 1.00 35.10 345 CYS B O 1
ATOM 8116 N N . GLU B 1 346 ? 25.513 18.987 -13.082 1.00 34.87 346 GLU B N 1
ATOM 8117 C CA . GLU B 1 346 ? 25.220 20.265 -13.800 1.00 34.11 346 GLU B CA 1
ATOM 8118 C C . GLU B 1 346 ? 24.524 19.917 -15.112 1.00 33.88 346 GLU B C 1
ATOM 8119 O O . GLU B 1 346 ? 23.457 20.453 -15.411 1.00 36.60 346 GLU B O 1
ATOM 8125 N N . GLU B 1 347 ? 25.112 19.026 -15.907 1.00 32.42 347 GLU B N 1
ATOM 8126 C CA . GLU B 1 347 ? 24.509 18.645 -17.190 1.00 32.89 347 GLU B CA 1
ATOM 8127 C C . GLU B 1 347 ? 23.090 18.031 -16.993 1.00 37.40 347 GLU B C 1
ATOM 8128 O O . GLU B 1 347 ? 22.135 18.309 -17.778 1.00 32.99 347 GLU B O 1
ATOM 8134 N N . ALA B 1 348 ? 22.937 17.234 -15.908 1.00 34.56 348 ALA B N 1
ATOM 8135 C CA . ALA B 1 348 ? 21.686 16.614 -15.617 1.00 34.74 348 ALA B CA 1
ATOM 8136 C C . ALA B 1 348 ? 20.637 17.690 -15.268 1.00 37.76 348 ALA B C 1
ATOM 8137 O O . ALA B 1 348 ? 19.500 17.644 -15.781 1.00 37.59 348 ALA B O 1
ATOM 8139 N N . ALA B 1 349 ? 21.031 18.617 -14.396 1.00 36.66 349 ALA B N 1
ATOM 8140 C CA . ALA B 1 349 ? 20.190 19.729 -13.974 1.00 38.92 349 ALA B CA 1
ATOM 8141 C C . ALA B 1 349 ? 19.735 20.556 -15.158 1.00 38.89 349 ALA B C 1
ATOM 8142 O O . ALA B 1 349 ? 18.549 20.881 -15.257 1.00 36.76 349 ALA B O 1
ATOM 8144 N N . GLN B 1 350 ? 20.658 20.858 -16.054 1.00 38.97 350 GLN B N 1
ATOM 8145 C CA . GLN B 1 350 ? 20.346 21.671 -17.253 1.00 41.80 350 GLN B CA 1
ATOM 8146 C C . GLN B 1 350 ? 19.343 21.056 -18.179 1.00 42.94 350 GLN B C 1
ATOM 8147 O O . GLN B 1 350 ? 18.568 21.775 -18.815 1.00 41.34 350 GLN B O 1
ATOM 8153 N N . HIS B 1 351 ? 19.396 19.734 -18.315 1.00 41.33 351 HIS B N 1
ATOM 8154 C CA . HIS B 1 351 ? 18.405 18.984 -19.125 1.00 42.62 351 HIS B CA 1
ATOM 8155 C C . HIS B 1 351 ? 17.163 18.510 -18.370 1.00 37.85 351 HIS B C 1
ATOM 8156 O O . HIS B 1 351 ? 16.313 17.899 -18.977 1.00 37.93 351 HIS B O 1
ATOM 8163 N N . GLY B 1 352 ? 17.062 18.784 -17.063 1.00 35.20 352 GLY B N 1
ATOM 8164 C CA . GLY B 1 352 ? 15.900 18.415 -16.276 1.00 37.05 352 GLY B CA 1
ATOM 8165 C C . GLY B 1 352 ? 15.849 16.897 -16.047 1.00 35.94 352 GLY B C 1
ATOM 8166 O O . GLY B 1 352 ? 14.799 16.307 -16.005 1.00 34.10 352 GLY B O 1
ATOM 8167 N N . TYR B 1 353 ? 17.015 16.290 -15.880 1.00 33.74 353 TYR B N 1
ATOM 8168 C CA . TYR B 1 353 ? 17.151 14.851 -15.728 1.00 32.25 353 TYR B CA 1
ATOM 8169 C C . TYR B 1 353 ? 17.240 14.376 -14.277 1.00 31.22 353 TYR B C 1
ATOM 8170 O O . TYR B 1 353 ? 17.367 13.163 -14.053 1.00 37.34 353 TYR B O 1
ATOM 8179 N N . LEU B 1 354 ? 17.217 15.288 -13.334 1.00 28.10 354 LEU B N 1
ATOM 8180 C CA . LEU B 1 354 ? 17.206 14.955 -11.931 1.00 28.26 354 LEU B CA 1
ATOM 8181 C C . LEU B 1 354 ? 15.851 14.810 -11.373 1.00 36.31 354 LEU B C 1
ATOM 8182 O O . LEU B 1 354 ? 14.922 15.443 -11.843 1.00 36.10 354 LEU B O 1
ATOM 8187 N N . ALA B 1 355 ? 15.719 13.959 -10.344 1.00 34.99 355 ALA B N 1
ATOM 8188 C CA . ALA B 1 355 ? 14.498 13.878 -9.575 1.00 32.36 355 ALA B CA 1
ATOM 8189 C C . ALA B 1 355 ? 14.195 15.234 -8.902 1.00 34.89 355 ALA B C 1
ATOM 8190 O O . ALA B 1 355 ? 15.111 15.885 -8.475 1.00 32.11 355 ALA B O 1
ATOM 8192 N N . LYS B 1 356 ? 12.922 15.600 -8.733 1.00 32.51 356 LYS B N 1
ATOM 8193 C CA . LYS B 1 356 ? 12.582 16.921 -8.202 1.00 33.82 356 LYS B CA 1
ATOM 8194 C C . LYS B 1 356 ? 12.196 16.868 -6.752 1.00 31.92 356 LYS B C 1
ATOM 8195 O O . LYS B 1 356 ? 11.939 15.825 -6.250 1.00 33.23 356 LYS B O 1
ATOM 8201 N N . ASP B 1 357 ? 12.199 18.009 -6.073 1.00 34.32 357 ASP B N 1
ATOM 8202 C CA . ASP B 1 357 ? 11.637 18.114 -4.725 1.00 39.16 357 ASP B CA 1
ATOM 8203 C C . ASP B 1 357 ? 10.210 18.741 -4.835 1.00 38.07 357 ASP B C 1
ATOM 8204 O O . ASP B 1 357 ? 9.696 18.909 -5.951 1.00 38.77 357 ASP B O 1
ATOM 8209 N N . ALA B 1 358 ? 9.564 19.020 -3.713 1.00 40.38 358 ALA B N 1
ATOM 8210 C CA . ALA B 1 358 ? 8.142 19.442 -3.750 1.00 48.47 358 ALA B CA 1
ATOM 8211 C C . ALA B 1 358 ? 7.941 20.805 -4.387 1.00 51.88 358 ALA B C 1
ATOM 8212 O O . ALA B 1 358 ? 6.890 21.093 -4.975 1.00 55.36 358 ALA B O 1
ATOM 8214 N N . SER B 1 359 ? 8.970 21.630 -4.275 1.00 52.49 359 SER B N 1
ATOM 8215 C CA . SER B 1 359 ? 8.951 22.962 -4.838 1.00 49.71 359 SER B CA 1
ATOM 8216 C C . SER B 1 359 ? 9.405 23.000 -6.301 1.00 46.79 359 SER B C 1
ATOM 8217 O O . SER B 1 359 ? 9.546 24.077 -6.856 1.00 51.44 359 SER B O 1
ATOM 8220 N N . GLY B 1 360 ? 9.660 21.839 -6.919 1.00 44.19 360 GLY B N 1
ATOM 8221 C CA . GLY B 1 360 ? 9.995 21.761 -8.349 1.00 40.85 360 GLY B CA 1
ATOM 8222 C C . GLY B 1 360 ? 11.494 21.918 -8.609 1.00 38.60 360 GLY B C 1
ATOM 8223 O O . GLY B 1 360 ? 11.937 21.848 -9.756 1.00 37.20 360 GLY B O 1
ATOM 8224 N N . GLY B 1 361 ? 12.283 22.087 -7.552 1.00 39.25 361 GLY B N 1
ATOM 8225 C CA . GLY B 1 361 ? 13.729 22.176 -7.719 1.00 41.38 361 GLY B CA 1
ATOM 8226 C C . GLY B 1 361 ? 14.363 20.816 -7.863 1.00 37.96 361 GLY B C 1
ATOM 8227 O O . GLY B 1 361 ? 13.731 19.801 -7.637 1.00 38.76 361 GLY B O 1
ATOM 8228 N N . ASP B 1 362 ? 15.631 20.792 -8.228 1.00 38.51 362 ASP B N 1
ATOM 8229 C CA . ASP B 1 362 ? 16.364 19.523 -8.257 1.00 35.47 362 ASP B CA 1
ATOM 8230 C C . ASP B 1 362 ? 16.597 19.046 -6.833 1.00 37.65 362 ASP B C 1
ATOM 8231 O O . ASP B 1 362 ? 17.015 19.809 -5.974 1.00 37.68 362 ASP B O 1
ATOM 8236 N N . TYR B 1 363 ? 16.233 17.793 -6.551 1.00 34.01 363 TYR B N 1
ATOM 8237 C CA . TYR B 1 363 ? 16.382 17.274 -5.186 1.00 33.57 363 TYR B CA 1
ATOM 8238 C C . TYR B 1 363 ? 17.853 16.925 -4.930 1.00 36.23 363 TYR B C 1
ATOM 8239 O O . TYR B 1 363 ? 18.421 16.065 -5.632 1.00 37.11 363 TYR B O 1
ATOM 8248 N N . LEU B 1 364 ? 18.459 17.540 -3.911 1.00 37.95 364 LEU B N 1
ATOM 8249 C CA . LEU B 1 364 ? 19.797 17.187 -3.516 1.00 35.06 364 LEU B CA 1
ATOM 8250 C C . LEU B 1 364 ? 19.786 16.345 -2.298 1.00 31.12 364 LEU B C 1
ATOM 8251 O O . LEU B 1 364 ? 19.366 16.748 -1.241 1.00 32.16 364 LEU B O 1
ATOM 8256 N N . VAL B 1 365 ? 20.310 15.134 -2.453 1.00 29.76 365 VAL B N 1
ATOM 8257 C CA . VAL B 1 365 ? 20.388 14.203 -1.397 1.00 29.17 365 VAL B CA 1
ATOM 8258 C C . VAL B 1 365 ? 21.714 14.397 -0.657 1.00 31.38 365 VAL B C 1
ATOM 8259 O O . VAL B 1 365 ? 22.717 14.597 -1.280 1.00 31.54 365 VAL B O 1
ATOM 8263 N N . GLU B 1 366 ? 21.662 14.305 0.662 1.00 26.61 366 GLU B N 1
ATOM 8264 C CA . GLU B 1 366 ? 22.830 14.327 1.534 1.00 30.99 366 GLU B CA 1
ATOM 8265 C C . GLU B 1 366 ? 23.378 12.888 1.558 1.00 33.28 366 GLU B C 1
ATOM 8266 O O . GLU B 1 366 ? 22.688 11.968 1.987 1.00 30.85 366 GLU B O 1
ATOM 8272 N N . PHE B 1 367 ? 24.617 12.695 1.105 1.00 33.92 367 PHE B N 1
ATOM 8273 C CA . PHE B 1 367 ? 25.196 11.362 0.981 1.00 37.33 367 PHE B CA 1
ATOM 8274 C C . PHE B 1 367 ? 26.338 11.101 1.967 1.00 38.66 367 PHE B C 1
ATOM 8275 O O . PHE B 1 367 ? 27.034 10.091 1.858 1.00 41.47 367 PHE B O 1
ATOM 8283 N N . GLY B 1 368 ? 26.456 11.953 2.965 1.00 37.16 368 GLY B N 1
ATOM 8284 C CA . GLY B 1 368 ? 27.544 11.897 3.909 1.00 38.23 368 GLY B CA 1
ATOM 8285 C C . GLY B 1 368 ? 28.703 12.851 3.621 1.00 36.60 368 GLY B C 1
ATOM 8286 O O . GLY B 1 368 ? 29.749 12.435 3.098 1.00 40.71 368 GLY B O 1
ATOM 8287 N N . GLU B 1 369 ? 28.501 14.129 3.952 1.00 37.99 369 GLU B N 1
ATOM 8288 C CA . GLU B 1 369 ? 29.472 15.229 3.708 1.00 34.94 369 GLU B CA 1
ATOM 8289 C C . GLU B 1 369 ? 29.626 15.592 2.264 1.00 34.40 369 GLU B C 1
ATOM 8290 O O . GLU B 1 369 ? 30.606 16.195 1.904 1.00 34.69 369 GLU B O 1
ATOM 8296 N N . PHE B 1 370 ? 28.634 15.232 1.453 1.00 29.82 370 PHE B N 1
ATOM 8297 C CA . PHE B 1 370 ? 28.534 15.721 0.107 1.00 31.80 370 PHE B CA 1
ATOM 8298 C C . PHE B 1 370 ? 27.120 15.492 -0.320 1.00 30.59 370 PHE B C 1
ATOM 8299 O O . PHE B 1 370 ? 26.399 14.749 0.324 1.00 28.13 370 PHE B O 1
ATOM 8307 N N . TYR B 1 371 ? 26.760 16.117 -1.430 1.00 32.48 371 TYR B N 1
ATOM 8308 C CA . TYR B 1 371 ? 25.403 16.133 -1.922 1.00 33.29 371 TYR B CA 1
ATOM 8309 C C . TYR B 1 371 ? 25.455 15.622 -3.313 1.00 32.67 371 TYR B C 1
ATOM 8310 O O . TYR B 1 371 ? 26.480 15.750 -3.961 1.00 30.92 371 TYR B O 1
ATOM 8319 N N . GLY B 1 372 ? 24.370 14.992 -3.745 1.00 31.09 372 GLY B N 1
ATOM 8320 C CA . GLY B 1 372 ? 24.261 14.594 -5.110 1.00 31.87 372 GLY B CA 1
ATOM 8321 C C . GLY B 1 372 ? 22.828 14.651 -5.545 1.00 31.29 372 GLY B C 1
ATOM 8322 O O . GLY B 1 372 ? 21.925 14.578 -4.718 1.00 33.71 372 GLY B O 1
ATOM 8323 N N . GLY B 1 373 ? 22.641 14.710 -6.861 1.00 28.31 373 GLY B N 1
ATOM 8324 C CA . GLY B 1 373 ? 21.329 14.611 -7.429 1.00 30.66 373 GLY B CA 1
ATOM 8325 C C . GLY B 1 373 ? 21.020 13.168 -7.758 1.00 29.91 373 GLY B C 1
ATOM 8326 O O . GLY B 1 373 ? 21.926 12.324 -7.870 1.00 30.03 373 GLY B O 1
ATOM 8327 N N . VAL B 1 374 ? 19.729 12.900 -7.927 1.00 28.58 374 VAL B N 1
ATOM 8328 C CA . VAL B 1 374 ? 19.245 11.586 -8.254 1.00 27.81 374 VAL B CA 1
ATOM 8329 C C . VAL B 1 374 ? 18.887 11.567 -9.721 1.00 29.01 374 VAL B C 1
ATOM 8330 O O . VAL B 1 374 ? 17.953 12.225 -10.123 1.00 30.66 374 VAL B O 1
ATOM 8334 N N . VAL B 1 375 ? 19.530 10.735 -10.515 1.00 23.93 375 VAL B N 1
ATOM 8335 C CA . VAL B 1 375 ? 19.151 10.730 -11.960 1.00 25.20 375 VAL B CA 1
ATOM 8336 C C . VAL B 1 375 ? 17.736 10.138 -12.033 1.00 30.33 375 VAL B C 1
ATOM 8337 O O . VAL B 1 375 ? 17.453 9.079 -11.476 1.00 33.45 375 VAL B O 1
ATOM 8341 N N . ASP B 1 376 ? 16.808 10.845 -12.663 1.00 32.15 376 ASP B N 1
ATOM 8342 C CA . ASP B 1 376 ? 15.490 10.382 -12.695 1.00 29.10 376 ASP B CA 1
ATOM 8343 C C . ASP B 1 376 ? 15.385 9.362 -13.794 1.00 31.09 376 ASP B C 1
ATOM 8344 O O . ASP B 1 376 ? 15.074 9.682 -14.955 1.00 34.59 376 ASP B O 1
ATOM 8349 N N . LEU B 1 377 ? 15.619 8.096 -13.423 1.00 30.41 377 LEU B N 1
ATOM 8350 C CA . LEU B 1 377 ? 15.479 6.996 -14.353 1.00 30.41 377 LEU B CA 1
ATOM 8351 C C . LEU B 1 377 ? 14.046 6.739 -14.883 1.00 29.64 377 LEU B C 1
ATOM 8352 O O . LEU B 1 377 ? 13.901 6.002 -15.868 1.00 31.56 377 LEU B O 1
ATOM 8357 N N . THR B 1 378 ? 13.023 7.371 -14.298 1.00 30.13 378 THR B N 1
ATOM 8358 C CA . THR B 1 378 ? 11.643 7.256 -14.826 1.00 31.17 378 THR B CA 1
ATOM 8359 C C . THR B 1 378 ? 11.449 8.186 -16.023 1.00 33.43 378 THR B C 1
ATOM 8360 O O . THR B 1 378 ? 10.484 8.043 -16.744 1.00 33.82 378 THR B O 1
ATOM 8364 N N . ASN B 1 379 ? 12.387 9.093 -16.248 1.00 33.15 379 ASN B N 1
ATOM 8365 C CA . ASN B 1 379 ? 12.337 10.007 -17.382 1.00 30.33 379 ASN B CA 1
ATOM 8366 C C . ASN B 1 379 ? 13.039 9.315 -18.514 1.00 30.76 379 ASN B C 1
ATOM 8367 O O . ASN B 1 379 ? 14.267 9.127 -18.448 1.00 32.67 379 ASN B O 1
ATOM 8372 N N . PRO B 1 380 ? 12.301 8.880 -19.561 1.00 31.71 380 PRO B N 1
ATOM 8373 C CA . PRO B 1 380 ? 13.002 8.173 -20.650 1.00 31.46 380 PRO B CA 1
ATOM 8374 C C . PRO B 1 380 ? 14.184 8.888 -21.237 1.00 30.40 380 PRO B C 1
ATOM 8375 O O . PRO B 1 380 ? 15.069 8.239 -21.693 1.00 32.14 380 PRO B O 1
ATOM 8379 N N . GLU B 1 381 ? 14.194 10.208 -21.275 1.00 32.79 381 GLU B N 1
ATOM 8380 C CA . GLU B 1 381 ? 15.355 10.934 -21.778 1.00 33.50 381 GLU B CA 1
ATOM 8381 C C . GLU B 1 381 ? 16.572 10.798 -20.807 1.00 30.36 381 GLU B C 1
ATOM 8382 O O . GLU B 1 381 ? 17.689 10.615 -21.232 1.00 29.69 381 GLU B O 1
ATOM 8388 N N . ALA B 1 382 ? 16.313 10.928 -19.503 1.00 28.02 382 ALA B N 1
ATOM 8389 C CA . ALA B 1 382 ? 17.349 10.882 -18.493 1.00 28.76 382 ALA B CA 1
ATOM 8390 C C . ALA B 1 382 ? 17.996 9.498 -18.437 1.00 30.86 382 ALA B C 1
ATOM 8391 O O . ALA B 1 382 ? 19.230 9.356 -18.268 1.00 33.69 382 ALA B O 1
ATOM 8393 N N . TYR B 1 383 ? 17.146 8.483 -18.509 1.00 30.05 383 TYR B N 1
ATOM 8394 C CA . TYR B 1 383 ? 17.550 7.084 -18.595 1.00 29.59 383 TYR B CA 1
ATOM 8395 C C . TYR B 1 383 ? 18.416 6.861 -19.828 1.00 28.74 383 TYR B C 1
ATOM 8396 O O . TYR B 1 383 ? 19.440 6.215 -19.748 1.00 27.82 383 TYR B O 1
ATOM 8405 N N . ALA B 1 384 ? 17.991 7.346 -20.992 1.00 26.02 384 ALA B N 1
ATOM 8406 C CA . ALA B 1 384 ? 18.796 7.176 -22.208 1.00 27.72 384 ALA B CA 1
ATOM 8407 C C . ALA B 1 384 ? 20.155 7.924 -22.115 1.00 27.73 384 ALA B C 1
ATOM 8408 O O . ALA B 1 384 ? 21.191 7.416 -22.490 1.00 28.63 384 ALA B O 1
ATOM 8410 N N . TRP B 1 385 ? 20.112 9.128 -21.596 1.00 30.77 385 TRP B N 1
ATOM 8411 C CA . TRP B 1 385 ? 21.322 9.891 -21.364 1.00 31.79 385 TRP B CA 1
ATOM 8412 C C . TRP B 1 385 ? 22.304 9.135 -20.423 1.00 30.15 385 TRP B C 1
ATOM 8413 O O . TRP B 1 385 ? 23.476 9.094 -20.674 1.00 30.66 385 TRP B O 1
ATOM 8424 N N . PHE B 1 386 ? 21.807 8.597 -19.320 1.00 28.79 386 PHE B N 1
ATOM 8425 C CA . PHE B 1 386 ? 22.678 7.975 -18.331 1.00 27.29 386 PHE B CA 1
ATOM 8426 C C . PHE B 1 386 ? 23.216 6.650 -18.887 1.00 28.24 386 PHE B C 1
ATOM 8427 O O . PHE B 1 386 ? 24.404 6.360 -18.754 1.00 27.54 386 PHE B O 1
ATOM 8435 N N . LYS B 1 387 ? 22.371 5.897 -19.601 1.00 27.89 387 LYS B N 1
ATOM 8436 C CA . LYS B 1 387 ? 22.875 4.776 -20.395 1.00 31.72 387 LYS B CA 1
ATOM 8437 C C . LYS B 1 387 ? 24.025 5.158 -21.363 1.00 29.52 387 LYS B C 1
ATOM 8438 O O . LYS B 1 387 ? 24.932 4.380 -21.557 1.00 30.34 387 LYS B O 1
ATOM 8444 N N . GLU B 1 388 ? 23.993 6.357 -21.947 1.00 31.79 388 GLU B N 1
ATOM 8445 C CA . GLU B 1 388 ? 25.091 6.843 -22.821 1.00 30.36 388 GLU B CA 1
ATOM 8446 C C . GLU B 1 388 ? 26.311 7.178 -22.022 1.00 26.63 388 GLU B C 1
ATOM 8447 O O . GLU B 1 388 ? 27.444 6.961 -22.481 1.00 28.72 388 GLU B O 1
ATOM 8453 N N . VAL B 1 389 ? 26.104 7.677 -20.811 1.00 27.24 389 VAL B N 1
ATOM 8454 C CA . VAL B 1 389 ? 27.245 7.928 -19.897 1.00 24.01 389 VAL B CA 1
ATOM 8455 C C . VAL B 1 389 ? 27.985 6.614 -19.696 1.00 23.98 389 VAL B C 1
ATOM 8456 O O . VAL B 1 389 ? 29.152 6.568 -19.827 1.00 26.63 389 VAL B O 1
ATOM 8460 N N . ILE B 1 390 ? 27.282 5.526 -19.397 1.00 26.71 390 ILE B N 1
ATOM 8461 C CA . ILE B 1 390 ? 27.901 4.216 -19.248 1.00 22.02 390 ILE B CA 1
ATOM 8462 C C . ILE B 1 390 ? 28.580 3.814 -20.514 1.00 21.86 390 ILE B C 1
ATOM 8463 O O . ILE B 1 390 ? 29.776 3.423 -20.523 1.00 24.65 390 ILE B O 1
ATOM 8468 N N . LYS B 1 391 ? 27.852 3.893 -21.612 1.00 21.73 391 LYS B N 1
ATOM 8469 C CA . LYS B 1 391 ? 28.479 3.503 -22.870 1.00 23.22 391 LYS B CA 1
ATOM 8470 C C . LYS B 1 391 ? 29.749 4.228 -23.231 1.00 24.48 391 LYS B C 1
ATOM 8471 O O . LYS B 1 391 ? 30.795 3.610 -23.605 1.00 26.16 391 LYS B O 1
ATOM 8477 N N . LYS B 1 392 ? 29.687 5.555 -23.164 1.00 28.19 392 LYS B N 1
ATOM 8478 C CA . LYS B 1 392 ? 30.787 6.398 -23.622 1.00 29.36 392 LYS B CA 1
ATOM 8479 C C . LYS B 1 392 ? 31.877 6.475 -22.609 1.00 28.29 392 LYS B C 1
ATOM 8480 O O . LYS B 1 392 ? 33.037 6.420 -22.971 1.00 31.69 392 LYS B O 1
ATOM 8486 N N . ASN B 1 393 ? 31.529 6.617 -21.333 1.00 27.06 393 ASN B N 1
ATOM 8487 C CA . ASN B 1 393 ? 32.557 6.814 -20.282 1.00 26.00 393 ASN B CA 1
ATOM 8488 C C . ASN B 1 393 ? 33.115 5.549 -19.673 1.00 26.73 393 ASN B C 1
ATOM 8489 O O . ASN B 1 393 ? 34.221 5.552 -19.101 1.00 27.57 393 ASN B O 1
ATOM 8494 N N . MET B 1 394 ? 32.368 4.461 -19.788 1.00 26.91 394 MET B N 1
ATOM 8495 C CA . MET B 1 394 ? 32.813 3.187 -19.237 1.00 29.73 394 MET B CA 1
ATOM 8496 C C . MET B 1 394 ? 33.110 2.144 -20.286 1.00 26.77 394 MET B C 1
ATOM 8497 O O . MET B 1 394 ? 34.228 1.631 -20.344 1.00 26.52 394 MET B O 1
ATOM 8502 N N . ILE B 1 395 ? 32.152 1.858 -21.135 1.00 27.49 395 ILE B N 1
ATOM 8503 C CA . ILE B 1 395 ? 32.353 0.768 -22.075 1.00 28.77 395 ILE B CA 1
ATOM 8504 C C . ILE B 1 395 ? 33.407 1.234 -23.084 1.00 27.50 395 ILE B C 1
ATOM 8505 O O . ILE B 1 395 ? 34.336 0.493 -23.415 1.00 23.67 395 ILE B O 1
ATOM 8510 N N . GLU B 1 396 ? 33.303 2.479 -23.542 1.00 27.63 396 GLU B N 1
ATOM 8511 C CA . GLU B 1 396 ? 34.194 2.904 -24.614 1.00 31.98 396 GLU B CA 1
ATOM 8512 C C . GLU B 1 396 ? 35.611 3.154 -24.037 1.00 30.27 396 GLU B C 1
ATOM 8513 O O . GLU B 1 396 ? 36.579 2.959 -24.713 1.00 28.73 396 GLU B O 1
ATOM 8519 N N . LEU B 1 397 ? 35.715 3.479 -22.752 1.00 29.40 397 LEU B N 1
ATOM 8520 C CA . LEU B 1 397 ? 37.006 3.518 -22.069 1.00 26.70 397 LEU B CA 1
ATOM 8521 C C . LEU B 1 397 ? 37.721 2.179 -22.080 1.00 28.17 397 LEU B C 1
ATOM 8522 O O . LEU B 1 397 ? 38.954 2.119 -21.934 1.00 34.22 397 LEU B O 1
ATOM 8527 N N . GLY B 1 398 ? 36.963 1.086 -22.170 1.00 29.40 398 GLY B N 1
ATOM 8528 C CA . GLY B 1 398 ? 37.513 -0.247 -22.180 1.00 28.94 398 GLY B CA 1
ATOM 8529 C C . GLY B 1 398 ? 37.340 -1.010 -20.871 1.00 26.57 398 GLY B C 1
ATOM 8530 O O . GLY B 1 398 ? 37.944 -2.035 -20.706 1.00 26.39 398 GLY B O 1
ATOM 8531 N N . CYS B 1 399 ? 36.480 -0.555 -19.971 1.00 28.76 399 CYS B N 1
ATOM 8532 C CA . CYS B 1 399 ? 36.218 -1.338 -18.795 1.00 26.78 399 CYS B CA 1
ATOM 8533 C C . CYS B 1 399 ? 35.600 -2.704 -19.149 1.00 26.22 399 CYS B C 1
ATOM 8534 O O . CYS B 1 399 ? 34.655 -2.805 -19.952 1.00 28.07 399 CYS B O 1
ATOM 8537 N N . GLY B 1 400 ? 36.080 -3.738 -18.499 1.00 23.55 400 GLY B N 1
ATOM 8538 C CA . GLY B 1 400 ? 35.504 -5.088 -18.567 1.00 24.76 400 GLY B CA 1
ATOM 8539 C C . GLY B 1 400 ? 34.319 -5.296 -17.649 1.00 27.66 400 GLY B C 1
ATOM 8540 O O . GLY B 1 400 ? 33.720 -6.360 -17.628 1.00 24.97 400 GLY B O 1
ATOM 8541 N N . GLY B 1 401 ? 33.948 -4.262 -16.894 1.00 26.74 401 GLY B N 1
ATOM 8542 C CA . GLY B 1 401 ? 33.026 -4.437 -15.806 1.00 26.00 401 GLY B CA 1
ATOM 8543 C C . GLY B 1 401 ? 33.088 -3.315 -14.827 1.00 25.08 401 GLY B C 1
ATOM 8544 O O . GLY B 1 401 ? 33.917 -2.430 -14.952 1.00 22.19 401 GLY B O 1
ATOM 8545 N N . TRP B 1 402 ? 32.189 -3.358 -13.857 1.00 24.80 402 TRP B N 1
ATOM 8546 C CA . TRP B 1 402 ? 32.061 -2.301 -12.859 1.00 24.73 402 TRP B CA 1
ATOM 8547 C C . TRP B 1 402 ? 31.121 -2.733 -11.768 1.00 22.60 402 TRP B C 1
ATOM 8548 O O . TRP B 1 402 ? 30.271 -3.562 -11.959 1.00 22.72 402 TRP B O 1
ATOM 8559 N N . MET B 1 403 ? 31.325 -2.150 -10.616 1.00 23.23 403 MET B N 1
ATOM 8560 C CA . MET B 1 403 ? 30.415 -2.190 -9.539 1.00 22.03 403 MET B CA 1
ATOM 8561 C C . MET B 1 403 ? 29.288 -1.180 -9.895 1.00 23.04 403 MET B C 1
ATOM 8562 O O . MET B 1 403 ? 29.579 0.013 -10.117 1.00 24.31 403 MET B O 1
ATOM 8567 N N . ALA B 1 404 ? 28.052 -1.660 -10.063 1.00 22.72 404 ALA B N 1
ATOM 8568 C CA . ALA B 1 404 ? 26.860 -0.806 -10.334 1.00 20.58 404 ALA B CA 1
ATOM 8569 C C . ALA B 1 404 ? 26.167 -0.736 -8.994 1.00 22.39 404 ALA B C 1
ATOM 8570 O O . ALA B 1 404 ? 25.382 -1.604 -8.647 1.00 23.85 404 ALA B O 1
ATOM 8572 N N . ASP B 1 405 ? 26.437 0.344 -8.295 1.00 23.04 405 ASP B N 1
ATOM 8573 C CA . ASP B 1 405 ? 26.170 0.460 -6.813 1.00 22.14 405 ASP B CA 1
ATOM 8574 C C . ASP B 1 405 ? 24.844 1.249 -6.591 1.00 22.30 405 ASP B C 1
ATOM 8575 O O . ASP B 1 405 ? 24.274 1.820 -7.517 1.00 23.71 405 ASP B O 1
ATOM 8580 N N . PHE B 1 406 ? 24.333 1.168 -5.368 1.00 21.13 406 PHE B N 1
ATOM 8581 C CA . PHE B 1 406 ? 23.213 1.936 -4.902 1.00 24.67 406 PHE B CA 1
ATOM 8582 C C . PHE B 1 406 ? 21.902 1.530 -5.623 1.00 25.29 406 PHE B C 1
ATOM 8583 O O . PHE B 1 406 ? 21.820 0.451 -6.238 1.00 30.34 406 PHE B O 1
ATOM 8591 N N . GLY B 1 407 ? 20.881 2.337 -5.541 1.00 24.50 407 GLY B N 1
ATOM 8592 C CA . GLY B 1 407 ? 19.510 1.887 -5.910 1.00 26.90 407 GLY B CA 1
ATOM 8593 C C . GLY B 1 407 ? 18.573 1.858 -4.740 1.00 27.68 407 GLY B C 1
ATOM 8594 O O . GLY B 1 407 ? 17.418 1.848 -4.965 1.00 27.24 407 GLY B O 1
ATOM 8595 N N . GLU B 1 408 ? 19.097 1.927 -3.514 1.00 26.95 408 GLU B N 1
ATOM 8596 C CA . GLU B 1 408 ? 18.363 1.779 -2.284 1.00 28.09 408 GLU B CA 1
ATOM 8597 C C . GLU B 1 408 ? 18.038 3.083 -1.580 1.00 30.45 408 GLU B C 1
ATOM 8598 O O . GLU B 1 408 ? 17.452 3.047 -0.503 1.00 35.23 408 GLU B O 1
ATOM 8604 N N . TYR B 1 409 ? 18.387 4.213 -2.182 1.00 31.73 409 TYR B N 1
ATOM 8605 C CA . TYR B 1 409 ? 18.498 5.464 -1.479 1.00 34.59 409 TYR B CA 1
ATOM 8606 C C . TYR B 1 409 ? 17.493 6.478 -2.016 1.00 34.40 409 TYR B C 1
ATOM 8607 O O . TYR B 1 409 ? 17.652 7.655 -1.708 1.00 38.67 409 TYR B O 1
ATOM 8616 N N . LEU B 1 410 ? 16.491 6.068 -2.800 1.00 31.77 410 LEU B N 1
ATOM 8617 C CA . LEU B 1 410 ? 15.471 7.041 -3.240 1.00 33.63 410 LEU B CA 1
ATOM 8618 C C . LEU B 1 410 ? 14.662 7.629 -2.086 1.00 31.31 410 LEU B C 1
ATOM 8619 O O . LEU B 1 410 ? 13.864 6.910 -1.457 1.00 30.05 410 LEU B O 1
ATOM 8624 N N . PRO B 1 411 ? 14.832 8.958 -1.815 1.00 31.07 411 PRO B N 1
ATOM 8625 C CA . PRO B 1 411 ? 14.009 9.509 -0.741 1.00 33.25 411 PRO B CA 1
ATOM 8626 C C . PRO B 1 411 ? 12.531 9.512 -1.141 1.00 27.85 411 PRO B C 1
ATOM 8627 O O . PRO B 1 411 ? 12.186 9.594 -2.359 1.00 28.05 411 PRO B O 1
ATOM 8631 N N . THR B 1 412 ? 11.684 9.373 -0.153 1.00 30.70 412 THR B N 1
ATOM 8632 C CA . THR B 1 412 ? 10.202 9.261 -0.401 1.00 33.64 412 THR B CA 1
ATOM 8633 C C . THR B 1 412 ? 9.501 10.588 -0.699 1.00 32.24 412 THR B C 1
ATOM 8634 O O . THR B 1 412 ? 8.303 10.613 -1.084 1.00 33.92 412 THR B O 1
ATOM 8638 N N . ASP B 1 413 ? 10.224 11.678 -0.549 1.00 34.02 413 ASP B N 1
ATOM 8639 C CA . ASP B 1 413 ? 9.720 13.004 -0.967 1.00 38.44 413 ASP B CA 1
ATOM 8640 C C . ASP B 1 413 ? 10.448 13.598 -2.188 1.00 38.18 413 ASP B C 1
ATOM 8641 O O . ASP B 1 413 ? 10.512 14.804 -2.337 1.00 39.69 413 ASP B O 1
ATOM 8646 N N . THR B 1 414 ? 10.994 12.734 -3.044 1.00 32.51 414 THR B N 1
ATOM 8647 C CA . THR B 1 414 ? 11.321 13.092 -4.392 1.00 33.14 414 THR B CA 1
ATOM 8648 C C . THR B 1 414 ? 10.096 13.003 -5.239 1.00 32.33 414 THR B C 1
ATOM 8649 O O . THR B 1 414 ? 9.180 12.265 -4.885 1.00 33.50 414 THR B O 1
ATOM 8653 N N . TYR B 1 415 ? 10.116 13.692 -6.388 1.00 31.65 415 TYR B N 1
ATOM 8654 C CA . TYR B 1 415 ? 8.981 13.718 -7.327 1.00 34.83 415 TYR B CA 1
ATOM 8655 C C . TYR B 1 415 ? 9.550 13.344 -8.665 1.00 33.24 415 TYR B C 1
ATOM 8656 O O . TYR B 1 415 ? 10.569 13.854 -9.088 1.00 33.94 415 TYR B O 1
ATOM 8665 N N . LEU B 1 416 ? 8.925 12.389 -9.309 1.00 31.39 416 LEU B N 1
ATOM 8666 C CA . LEU B 1 416 ? 9.545 11.735 -10.448 1.00 30.34 416 LEU B CA 1
ATOM 8667 C C . LEU B 1 416 ? 8.752 12.076 -11.674 1.00 30.28 416 LEU B C 1
ATOM 8668 O O . LEU B 1 416 ? 7.593 12.296 -11.600 1.00 31.36 416 LEU B O 1
ATOM 8673 N N . HIS B 1 417 ? 9.398 11.948 -12.812 1.00 30.64 417 HIS B N 1
ATOM 8674 C CA . HIS B 1 417 ? 8.861 12.261 -14.039 1.00 31.39 417 HIS B CA 1
ATOM 8675 C C . HIS B 1 417 ? 7.643 11.486 -14.383 1.00 37.11 417 HIS B C 1
ATOM 8676 O O . HIS B 1 417 ? 6.781 12.000 -15.062 1.00 34.71 417 HIS B O 1
ATOM 8683 N N . ASN B 1 418 ? 7.606 10.206 -14.034 1.00 38.44 418 ASN B N 1
ATOM 8684 C CA . ASN B 1 418 ? 6.468 9.350 -14.411 1.00 33.52 418 ASN B CA 1
ATOM 8685 C C . ASN B 1 418 ? 5.217 9.582 -13.544 1.00 35.14 418 ASN B C 1
ATOM 8686 O O . ASN B 1 418 ? 4.238 8.897 -13.694 1.00 38.41 418 ASN B O 1
ATOM 8691 N N . GLY B 1 419 ? 5.268 10.511 -12.592 1.00 36.38 419 GLY B N 1
ATOM 8692 C CA . GLY B 1 419 ? 4.156 10.814 -11.751 1.00 39.96 419 GLY B CA 1
ATOM 8693 C C . GLY B 1 419 ? 3.765 9.739 -10.765 1.00 38.84 419 GLY B C 1
ATOM 8694 O O . GLY B 1 419 ? 2.776 9.898 -10.080 1.00 39.84 419 GLY B O 1
ATOM 8695 N N . VAL B 1 420 ? 4.537 8.666 -10.657 1.00 33.60 420 VAL B N 1
ATOM 8696 C CA . VAL B 1 420 ? 4.304 7.647 -9.600 1.00 31.90 420 VAL B CA 1
ATOM 8697 C C . VAL B 1 420 ? 4.916 8.123 -8.290 1.00 29.01 420 VAL B C 1
ATOM 8698 O O . VAL B 1 420 ? 6.047 8.622 -8.282 1.00 33.64 420 VAL B O 1
ATOM 8702 N N . SER B 1 421 ? 4.228 7.913 -7.169 1.00 29.79 421 SER B N 1
ATOM 8703 C CA . SER B 1 421 ? 4.780 8.299 -5.862 1.00 28.91 421 SER B CA 1
ATOM 8704 C C . SER B 1 421 ? 6.146 7.637 -5.603 1.00 30.20 421 SER B C 1
ATOM 8705 O O . SER B 1 421 ? 6.300 6.425 -5.871 1.00 29.82 421 SER B O 1
ATOM 8708 N N . ALA B 1 422 ? 7.092 8.408 -5.063 1.00 29.95 422 ALA B N 1
ATOM 8709 C CA . ALA B 1 422 ? 8.337 7.888 -4.522 1.00 31.15 422 ALA B CA 1
ATOM 8710 C C . ALA B 1 422 ? 8.135 6.792 -3.490 1.00 33.41 422 ALA B C 1
ATOM 8711 O O . ALA B 1 422 ? 9.029 5.968 -3.300 1.00 31.62 422 ALA B O 1
ATOM 8713 N N . GLU B 1 423 ? 6.975 6.742 -2.829 1.00 32.90 423 GLU B N 1
ATOM 8714 C CA . GLU B 1 423 ? 6.702 5.675 -1.841 1.00 32.98 423 GLU B CA 1
ATOM 8715 C C . GLU B 1 423 ? 6.465 4.345 -2.529 1.00 30.69 423 GLU B C 1
ATOM 8716 O O . GLU B 1 423 ? 6.445 3.302 -1.886 1.00 30.41 423 GLU B O 1
ATOM 8722 N N . ILE B 1 424 ? 6.218 4.402 -3.833 1.00 28.80 424 ILE B N 1
ATOM 8723 C CA . ILE B 1 424 ? 6.104 3.251 -4.674 1.00 28.38 424 ILE B CA 1
ATOM 8724 C C . ILE B 1 424 ? 7.399 3.058 -5.486 1.00 27.99 424 ILE B C 1
ATOM 8725 O O . ILE B 1 424 ? 7.808 1.926 -5.654 1.00 28.33 424 ILE B O 1
ATOM 8730 N N . MET B 1 425 ? 8.020 4.132 -5.996 1.00 26.01 425 MET B N 1
ATOM 8731 C CA . MET B 1 425 ? 9.200 3.986 -6.852 1.00 30.05 425 MET B CA 1
ATOM 8732 C C . MET B 1 425 ? 10.436 3.636 -6.056 1.00 26.43 425 MET B C 1
ATOM 8733 O O . MET B 1 425 ? 11.351 3.125 -6.634 1.00 27.87 425 MET B O 1
ATOM 8738 N N . HIS B 1 426 ? 10.448 3.916 -4.758 1.00 21.48 426 HIS B N 1
ATOM 8739 C CA . HIS B 1 426 ? 11.557 3.640 -3.939 1.00 23.46 426 HIS B CA 1
ATOM 8740 C C . HIS B 1 426 ? 12.081 2.195 -4.038 1.00 25.89 426 HIS B C 1
ATOM 8741 O O . HIS B 1 426 ? 13.286 1.994 -4.304 1.00 27.48 426 HIS B O 1
ATOM 8748 N N . ASN B 1 427 ? 11.208 1.205 -3.826 1.00 25.28 427 ASN B N 1
ATOM 8749 C CA . ASN B 1 427 ? 11.589 -0.195 -3.827 1.00 24.83 427 ASN B CA 1
ATOM 8750 C C . ASN B 1 427 ? 11.761 -0.678 -5.256 1.00 25.78 427 ASN B C 1
ATOM 8751 O O . ASN B 1 427 ? 12.437 -1.636 -5.447 1.00 27.56 427 ASN B O 1
ATOM 8756 N N . ALA B 1 428 ? 11.155 -0.045 -6.238 1.00 25.66 428 ALA B N 1
ATOM 8757 C CA . ALA B 1 428 ? 11.395 -0.431 -7.646 1.00 23.12 428 ALA B CA 1
ATOM 8758 C C . ALA B 1 428 ? 12.702 0.114 -8.311 1.00 27.79 428 ALA B C 1
ATOM 8759 O O . ALA B 1 428 ? 13.061 -0.244 -9.457 1.00 24.21 428 ALA B O 1
ATOM 8761 N N . TRP B 1 429 ? 13.346 1.069 -7.666 1.00 27.75 429 TRP B N 1
ATOM 8762 C CA . TRP B 1 429 ? 14.511 1.725 -8.251 1.00 28.04 429 TRP B CA 1
ATOM 8763 C C . TRP B 1 429 ? 15.640 0.760 -8.620 1.00 26.76 429 TRP B C 1
ATOM 8764 O O . TRP B 1 429 ? 16.188 0.888 -9.722 1.00 29.43 429 TRP B O 1
ATOM 8775 N N . PRO B 1 430 ? 15.965 -0.240 -7.756 1.00 27.07 430 PRO B N 1
ATOM 8776 C CA . PRO B 1 430 ? 17.146 -1.044 -8.062 1.00 27.14 430 PRO B CA 1
ATOM 8777 C C . PRO B 1 430 ? 17.157 -1.786 -9.400 1.00 24.93 430 PRO B C 1
ATOM 8778 O O . PRO B 1 430 ? 18.201 -1.807 -10.152 1.00 24.84 430 PRO B O 1
ATOM 8782 N N . ALA B 1 431 ? 16.044 -2.396 -9.704 1.00 24.65 431 ALA B N 1
ATOM 8783 C CA . ALA B 1 431 ? 15.895 -3.078 -10.981 1.00 22.80 431 ALA B CA 1
ATOM 8784 C C . ALA B 1 431 ? 15.815 -2.168 -12.196 1.00 21.80 431 ALA B C 1
ATOM 8785 O O . ALA B 1 431 ? 16.191 -2.569 -13.323 1.00 23.99 431 ALA B O 1
ATOM 8787 N N . LEU B 1 432 ? 15.327 -0.955 -12.002 1.00 26.43 432 LEU B N 1
ATOM 8788 C CA . LEU B 1 432 ? 15.300 0.062 -13.069 1.00 25.77 432 LEU B CA 1
ATOM 8789 C C . LEU B 1 432 ? 16.762 0.513 -13.354 1.00 25.52 432 LEU B C 1
ATOM 8790 O O . LEU B 1 432 ? 17.192 0.682 -14.484 1.00 20.62 432 LEU B O 1
ATOM 8795 N N . TRP B 1 433 ? 17.531 0.657 -12.294 1.00 22.23 433 TRP B N 1
ATOM 8796 C CA . TRP B 1 433 ? 18.958 0.834 -12.416 1.00 22.58 433 TRP B CA 1
ATOM 8797 C C . TRP B 1 433 ? 19.672 -0.356 -13.013 1.00 20.55 433 TRP B C 1
ATOM 8798 O O . TRP B 1 433 ? 20.521 -0.181 -13.912 1.00 24.03 433 TRP B O 1
ATOM 8809 N N . ALA B 1 434 ? 19.289 -1.592 -12.630 1.00 20.79 434 ALA B N 1
ATOM 8810 C CA . ALA B 1 434 ? 19.881 -2.752 -13.233 1.00 20.36 434 ALA B CA 1
ATOM 8811 C C . ALA B 1 434 ? 19.626 -2.731 -14.749 1.00 21.16 434 ALA B C 1
ATOM 8812 O O . ALA B 1 434 ? 20.488 -3.018 -15.567 1.00 19.95 434 ALA B O 1
ATOM 8814 N N . LYS B 1 435 ? 18.436 -2.335 -15.131 1.00 23.74 435 LYS B N 1
ATOM 8815 C CA . LYS B 1 435 ? 18.066 -2.418 -16.557 1.00 23.50 435 LYS B CA 1
ATOM 8816 C C . LYS B 1 435 ? 18.898 -1.458 -17.367 1.00 24.81 435 LYS B C 1
ATOM 8817 O O . LYS B 1 435 ? 19.269 -1.732 -18.548 1.00 27.35 435 LYS B O 1
ATOM 8823 N N . CYS B 1 436 ? 19.154 -0.297 -16.783 1.00 25.70 436 CYS B N 1
ATOM 8824 C CA . CYS B 1 436 ? 19.965 0.745 -17.397 1.00 28.64 436 CYS B CA 1
ATOM 8825 C C . CYS B 1 436 ? 21.352 0.209 -17.734 1.00 27.83 436 CYS B C 1
ATOM 8826 O O . CYS B 1 436 ? 21.798 0.280 -18.858 1.00 24.25 436 CYS B O 1
ATOM 8829 N N . ASN B 1 437 ? 21.945 -0.463 -16.769 1.00 26.89 437 ASN B N 1
ATOM 8830 C CA . ASN B 1 437 ? 23.223 -1.190 -17.012 1.00 27.52 437 ASN B CA 1
ATOM 8831 C C . ASN B 1 437 ? 23.110 -2.306 -18.011 1.00 23.68 437 ASN B C 1
ATOM 8832 O O . ASN B 1 437 ? 23.931 -2.432 -18.927 1.00 25.12 437 ASN B O 1
ATOM 8837 N N . TYR B 1 438 ? 22.042 -3.116 -17.879 1.00 25.55 438 TYR B N 1
ATOM 8838 C CA . TYR B 1 438 ? 21.862 -4.270 -18.748 1.00 25.45 438 TYR B CA 1
ATOM 8839 C C . TYR B 1 438 ? 21.785 -3.795 -20.217 1.00 25.23 438 TYR B C 1
ATOM 8840 O O . TYR B 1 438 ? 22.429 -4.363 -21.121 1.00 25.61 438 TYR B O 1
ATOM 8849 N N . GLU B 1 439 ? 20.985 -2.766 -20.404 1.00 24.71 439 GLU B N 1
ATOM 8850 C CA . GLU B 1 439 ? 20.754 -2.219 -21.756 1.00 26.05 439 GLU B CA 1
ATOM 8851 C C . GLU B 1 439 ? 21.982 -1.519 -22.364 1.00 25.82 439 GLU B C 1
ATOM 8852 O O . GLU B 1 439 ? 22.191 -1.628 -23.569 1.00 27.05 439 GLU B O 1
ATOM 8858 N N . ALA B 1 440 ? 22.817 -0.872 -21.554 1.00 28.08 440 ALA B N 1
ATOM 8859 C CA . ALA B 1 440 ? 24.149 -0.424 -22.012 1.00 26.07 440 ALA B CA 1
ATOM 8860 C C . ALA B 1 440 ? 24.987 -1.592 -22.607 1.00 28.99 440 ALA B C 1
ATOM 8861 O O . ALA B 1 440 ? 25.615 -1.478 -23.698 1.00 30.24 440 ALA B O 1
ATOM 8863 N N . LEU B 1 441 ? 24.973 -2.739 -21.924 1.00 27.73 441 LEU B N 1
ATOM 8864 C CA . LEU B 1 441 ? 25.679 -3.919 -22.437 1.00 25.54 441 LEU B CA 1
ATOM 8865 C C . LEU B 1 441 ? 24.988 -4.404 -23.705 1.00 26.36 441 LEU B C 1
ATOM 8866 O O . LEU B 1 441 ? 25.647 -4.656 -24.689 1.00 27.53 441 LEU B O 1
ATOM 8871 N N . GLU B 1 442 ? 23.664 -4.515 -23.678 1.00 27.27 442 GLU B N 1
ATOM 8872 C CA . GLU B 1 442 ? 22.955 -5.086 -24.792 1.00 30.03 442 GLU B CA 1
ATOM 8873 C C . GLU B 1 442 ? 23.180 -4.255 -26.029 1.00 30.53 442 GLU B C 1
ATOM 8874 O O . GLU B 1 442 ? 23.391 -4.760 -27.097 1.00 32.95 442 GLU B O 1
ATOM 8880 N N . GLU B 1 443 ? 23.129 -2.956 -25.879 1.00 30.30 443 GLU B N 1
ATOM 8881 C CA . GLU B 1 443 ? 23.305 -2.041 -27.015 1.00 31.20 443 GLU B CA 1
ATOM 8882 C C . GLU B 1 443 ? 24.713 -1.938 -27.526 1.00 30.53 443 GLU B C 1
ATOM 8883 O O . GLU B 1 443 ? 24.921 -1.567 -28.672 1.00 29.99 443 GLU B O 1
ATOM 8889 N N . THR B 1 444 ? 25.701 -2.292 -26.723 1.00 27.72 444 THR B N 1
ATOM 8890 C CA . THR B 1 444 ? 27.049 -2.378 -27.248 1.00 26.87 444 THR B CA 1
ATOM 8891 C C . THR B 1 444 ? 27.471 -3.773 -27.582 1.00 27.83 444 THR B C 1
ATOM 8892 O O . THR B 1 444 ? 28.671 -4.014 -27.823 1.00 31.65 444 THR B O 1
ATOM 8896 N N . GLY B 1 445 ? 26.558 -4.739 -27.542 1.00 28.32 445 GLY B N 1
ATOM 8897 C CA . GLY B 1 445 ? 26.938 -6.119 -27.817 1.00 27.19 445 GLY B CA 1
ATOM 8898 C C . GLY B 1 445 ? 27.877 -6.741 -26.799 1.00 32.74 445 GLY B C 1
ATOM 8899 O O . GLY B 1 445 ? 28.653 -7.625 -27.110 1.00 28.16 445 GLY B O 1
ATOM 8900 N N . LYS B 1 446 ? 27.755 -6.351 -25.534 1.00 30.76 446 LYS B N 1
ATOM 8901 C CA . LYS B 1 446 ? 28.716 -6.796 -24.551 1.00 31.51 446 LYS B CA 1
ATOM 8902 C C . LYS B 1 446 ? 28.168 -7.711 -23.474 1.00 31.32 446 LYS B C 1
ATOM 8903 O O . LYS B 1 446 ? 28.908 -8.058 -22.535 1.00 26.79 446 LYS B O 1
ATOM 8909 N N . LEU B 1 447 ? 26.910 -8.130 -23.576 1.00 27.76 447 LEU B N 1
ATOM 8910 C CA . LEU B 1 447 ? 26.446 -9.174 -22.692 1.00 31.03 447 LEU B CA 1
ATOM 8911 C C . LEU B 1 447 ? 27.263 -10.439 -22.883 1.00 30.12 447 LEU B C 1
ATOM 8912 O O . LEU B 1 447 ? 27.541 -10.846 -23.995 1.00 26.55 447 LEU B O 1
ATOM 8917 N N . GLY B 1 448 ? 27.710 -10.995 -21.775 1.00 25.47 448 GLY B N 1
ATOM 8918 C CA . GLY B 1 448 ? 28.567 -12.173 -21.769 1.00 27.60 448 GLY B CA 1
ATOM 8919 C C . GLY B 1 448 ? 30.029 -11.771 -21.893 1.00 25.52 448 GLY B C 1
ATOM 8920 O O . GLY B 1 448 ? 30.891 -12.609 -21.885 1.00 30.43 448 GLY B O 1
ATOM 8921 N N . GLU B 1 449 ? 30.309 -10.498 -22.003 1.00 24.04 449 GLU B N 1
ATOM 8922 C CA . GLU B 1 449 ? 31.688 -10.000 -22.152 1.00 25.43 449 GLU B CA 1
ATOM 8923 C C . GLU B 1 449 ? 31.992 -9.078 -21.021 1.00 26.95 449 GLU B C 1
ATOM 8924 O O . GLU B 1 449 ? 33.064 -9.206 -20.450 1.00 27.93 449 GLU B O 1
ATOM 8930 N N . ILE B 1 450 ? 31.073 -8.154 -20.718 1.00 27.63 450 ILE B N 1
ATOM 8931 C CA . ILE B 1 450 ? 31.219 -7.219 -19.603 1.00 25.66 450 ILE B CA 1
ATOM 8932 C C . ILE B 1 450 ? 30.421 -7.707 -18.404 1.00 24.54 450 ILE B C 1
ATOM 8933 O O . ILE B 1 450 ? 29.325 -8.176 -18.562 1.00 25.65 450 ILE B O 1
ATOM 8938 N N . LEU B 1 451 ? 31.002 -7.643 -17.218 1.00 24.33 451 LEU B N 1
ATOM 8939 C CA . LEU B 1 451 ? 30.303 -8.013 -15.971 1.00 25.48 451 LEU B CA 1
ATOM 8940 C C . LEU B 1 451 ? 30.163 -6.813 -15.030 1.00 25.17 451 LEU B C 1
ATOM 8941 O O . LEU B 1 451 ? 31.161 -6.243 -14.577 1.00 24.95 451 LEU B O 1
ATOM 8946 N N . PHE B 1 452 ? 28.905 -6.414 -14.786 1.00 25.29 452 PHE B N 1
ATOM 8947 C CA . PHE B 1 452 ? 28.587 -5.531 -13.687 1.00 23.59 452 PHE B CA 1
ATOM 8948 C C . PHE B 1 452 ? 27.977 -6.320 -12.522 1.00 22.65 452 PHE B C 1
ATOM 8949 O O . PHE B 1 452 ? 27.335 -7.404 -12.662 1.00 22.94 452 PHE B O 1
ATOM 8957 N N . PHE B 1 453 ? 28.284 -5.812 -11.360 1.00 23.35 453 PHE B N 1
ATOM 8958 C CA . PHE B 1 453 ? 27.805 -6.360 -10.110 1.00 24.67 453 PHE B CA 1
ATOM 8959 C C . PHE B 1 453 ? 27.090 -5.306 -9.256 1.00 23.52 453 PHE B C 1
ATOM 8960 O O . PHE B 1 453 ? 27.518 -4.141 -9.176 1.00 23.68 453 PHE B O 1
ATOM 8968 N N . MET B 1 454 ? 25.946 -5.719 -8.657 1.00 23.46 454 MET B N 1
ATOM 8969 C CA . MET B 1 454 ? 25.057 -4.809 -7.985 1.00 19.87 454 MET B CA 1
ATOM 8970 C C . MET B 1 454 ? 24.879 -5.223 -6.551 1.00 20.70 454 MET B C 1
ATOM 8971 O O . MET B 1 454 ? 25.040 -6.397 -6.197 1.00 23.90 454 MET B O 1
ATOM 8976 N N . ARG B 1 455 ? 24.506 -4.272 -5.743 1.00 19.70 455 ARG B N 1
ATOM 8977 C CA . ARG B 1 455 ? 24.235 -4.482 -4.316 1.00 20.54 455 ARG B CA 1
ATOM 8978 C C . ARG B 1 455 ? 22.686 -4.470 -4.179 1.00 22.24 455 ARG B C 1
ATOM 8979 O O . ARG B 1 455 ? 22.062 -5.495 -3.857 1.00 24.70 455 ARG B O 1
ATOM 8987 N N . ALA B 1 456 ? 22.072 -3.329 -4.374 1.00 20.39 456 ALA B N 1
ATOM 8988 C CA . ALA B 1 456 ? 20.616 -3.240 -4.274 1.00 22.64 456 ALA B CA 1
ATOM 8989 C C . ALA B 1 456 ? 19.940 -4.029 -5.371 1.00 24.26 456 ALA B C 1
ATOM 8990 O O . ALA B 1 456 ? 20.456 -4.090 -6.540 1.00 26.81 456 ALA B O 1
ATOM 8992 N N . GLY B 1 457 ? 18.806 -4.601 -5.053 1.00 22.92 457 GLY B N 1
ATOM 8993 C CA . GLY B 1 457 ? 17.996 -5.246 -6.084 1.00 23.53 457 GLY B CA 1
ATOM 8994 C C . GLY B 1 457 ? 16.531 -5.120 -5.778 1.00 22.56 457 GLY B C 1
ATOM 8995 O O . GLY B 1 457 ? 16.143 -4.739 -4.708 1.00 26.36 457 GLY B O 1
ATOM 8996 N N . SER B 1 458 ? 15.737 -5.425 -6.763 1.00 20.88 458 SER B N 1
ATOM 8997 C CA . SER B 1 458 ? 14.314 -5.490 -6.633 1.00 24.54 458 SER B CA 1
ATOM 8998 C C . SER B 1 458 ? 13.829 -6.448 -7.774 1.00 27.04 458 SER B C 1
ATOM 8999 O O . SER B 1 458 ? 14.623 -6.898 -8.629 1.00 27.42 458 SER B O 1
ATOM 9002 N N . THR B 1 459 ? 12.549 -6.722 -7.780 1.00 23.74 459 THR B N 1
ATOM 9003 C CA . THR B 1 459 ? 11.966 -7.593 -8.729 1.00 24.32 459 THR B CA 1
ATOM 9004 C C . THR B 1 459 ? 12.393 -7.214 -10.119 1.00 22.31 459 THR B C 1
ATOM 9005 O O . THR B 1 459 ? 12.207 -6.075 -10.525 1.00 25.61 459 THR B O 1
ATOM 9009 N N . GLY B 1 460 ? 12.950 -8.172 -10.843 1.00 23.00 460 GLY B N 1
ATOM 9010 C CA . GLY B 1 460 ? 13.503 -7.907 -12.216 1.00 22.88 460 GLY B CA 1
ATOM 9011 C C . GLY B 1 460 ? 15.028 -7.840 -12.246 1.00 23.35 460 GLY B C 1
ATOM 9012 O O . GLY B 1 460 ? 15.617 -7.940 -13.315 1.00 24.72 460 GLY B O 1
ATOM 9013 N N . SER B 1 461 ? 15.675 -7.705 -11.075 1.00 21.93 461 SER B N 1
ATOM 9014 C CA . SER B 1 461 ? 17.102 -7.844 -10.993 1.00 21.09 461 SER B CA 1
ATOM 9015 C C . SER B 1 461 ? 17.486 -9.274 -11.402 1.00 22.92 461 SER B C 1
ATOM 9016 O O . SER B 1 461 ? 18.608 -9.507 -11.856 1.00 22.10 461 SER B O 1
ATOM 9019 N N . GLN B 1 462 ? 16.550 -10.230 -11.285 1.00 18.54 462 GLN B N 1
ATOM 9020 C CA . GLN B 1 462 ? 16.794 -11.585 -11.689 1.00 21.14 462 GLN B CA 1
ATOM 9021 C C . GLN B 1 462 ? 17.109 -11.581 -13.212 1.00 21.51 462 GLN B C 1
ATOM 9022 O O . GLN B 1 462 ? 17.961 -12.333 -13.651 1.00 24.79 462 GLN B O 1
ATOM 9028 N N . LYS B 1 463 ? 16.474 -10.700 -13.964 1.00 20.53 463 LYS B N 1
ATOM 9029 C CA . LYS B 1 463 ? 16.772 -10.614 -15.452 1.00 21.96 463 LYS B CA 1
ATOM 9030 C C . LYS B 1 463 ? 17.948 -9.630 -15.721 1.00 23.54 463 LYS B C 1
ATOM 9031 O O . LYS B 1 463 ? 18.734 -9.868 -16.572 1.00 28.73 463 LYS B O 1
ATOM 9037 N N . TYR B 1 464 ? 18.008 -8.509 -15.024 1.00 24.10 464 TYR B N 1
ATOM 9038 C CA . TYR B 1 464 ? 18.844 -7.368 -15.426 1.00 24.47 464 TYR B CA 1
ATOM 9039 C C . TYR B 1 464 ? 20.217 -7.285 -14.719 1.00 24.73 464 TYR B C 1
ATOM 9040 O O . TYR B 1 464 ? 21.101 -6.698 -15.260 1.00 24.92 464 TYR B O 1
ATOM 9049 N N . SER B 1 465 ? 20.371 -7.828 -13.508 1.00 22.68 465 SER B N 1
ATOM 9050 C CA . SER B 1 465 ? 21.651 -7.722 -12.811 1.00 20.10 465 SER B CA 1
ATOM 9051 C C . SER B 1 465 ? 22.452 -8.955 -13.164 1.00 21.43 465 SER B C 1
ATOM 9052 O O . SER B 1 465 ? 22.054 -10.121 -12.841 1.00 20.96 465 SER B O 1
ATOM 9055 N N . THR B 1 466 ? 23.619 -8.738 -13.824 1.00 23.09 466 THR B N 1
ATOM 9056 C CA . THR B 1 466 ? 24.489 -9.797 -14.177 1.00 20.63 466 THR B CA 1
ATOM 9057 C C . THR B 1 466 ? 25.167 -10.510 -12.986 1.00 21.34 466 THR B C 1
ATOM 9058 O O . THR B 1 466 ? 25.550 -11.711 -13.092 1.00 21.47 466 THR B O 1
ATOM 9062 N N . MET B 1 467 ? 25.144 -9.885 -11.822 1.00 20.85 467 MET B N 1
ATOM 9063 C CA . MET B 1 467 ? 25.810 -10.466 -10.667 1.00 19.08 467 MET B CA 1
ATOM 9064 C C . MET B 1 467 ? 25.402 -9.667 -9.488 1.00 18.56 467 MET B C 1
ATOM 9065 O O . MET B 1 467 ? 25.344 -8.451 -9.546 1.00 19.05 467 MET B O 1
ATOM 9070 N N . MET B 1 468 ? 25.209 -10.334 -8.374 1.00 21.81 468 MET B N 1
ATOM 9071 C CA . MET B 1 468 ? 24.966 -9.616 -7.131 1.00 20.49 468 MET B CA 1
ATOM 9072 C C . MET B 1 468 ? 26.167 -9.712 -6.232 1.00 21.24 468 MET B C 1
ATOM 9073 O O . MET B 1 468 ? 26.788 -10.715 -6.263 1.00 21.40 468 MET B O 1
ATOM 9078 N N . TRP B 1 469 ? 26.473 -8.687 -5.437 1.00 20.51 469 TRP B N 1
ATOM 9079 C CA . TRP B 1 469 ? 27.332 -8.893 -4.291 1.00 19.59 469 TRP B CA 1
ATOM 9080 C C . TRP B 1 469 ? 26.649 -8.529 -3.003 1.00 18.80 469 TRP B C 1
ATOM 9081 O O . TRP B 1 469 ? 25.783 -7.638 -2.931 1.00 24.47 469 TRP B O 1
ATOM 9092 N N . ALA B 1 470 ? 27.142 -9.122 -1.957 1.00 20.26 470 ALA B N 1
ATOM 9093 C CA . ALA B 1 470 ? 26.544 -8.985 -0.653 1.00 20.44 470 ALA B CA 1
ATOM 9094 C C . ALA B 1 470 ? 26.659 -7.713 0.074 1.00 19.35 470 ALA B C 1
ATOM 9095 O O . ALA B 1 470 ? 26.417 -7.664 1.319 1.00 19.02 470 ALA B O 1
ATOM 9097 N N . GLY B 1 471 ? 26.924 -6.631 -0.620 1.00 20.23 471 GLY B N 1
ATOM 9098 C CA . GLY B 1 471 ? 27.151 -5.294 -0.018 1.00 22.40 471 GLY B CA 1
ATOM 9099 C C . GLY B 1 471 ? 28.165 -5.233 1.115 1.00 22.77 471 GLY B C 1
ATOM 9100 O O . GLY B 1 471 ? 29.165 -5.890 1.042 1.00 23.78 471 GLY B O 1
ATOM 9101 N N . ASN B 1 472 ? 27.859 -4.505 2.182 1.00 23.03 472 ASN B N 1
ATOM 9102 C CA . ASN B 1 472 ? 28.867 -4.171 3.142 1.00 24.46 472 ASN B CA 1
ATOM 9103 C C . ASN B 1 472 ? 28.702 -5.015 4.343 1.00 23.21 472 ASN B C 1
ATOM 9104 O O . ASN B 1 472 ? 27.745 -4.846 5.054 1.00 24.26 472 ASN B O 1
ATOM 9109 N N . GLN B 1 473 ? 29.609 -5.965 4.518 1.00 23.74 473 GLN B N 1
ATOM 9110 C CA . GLN B 1 473 ? 29.807 -6.631 5.804 1.00 20.39 473 GLN B CA 1
ATOM 9111 C C . GLN B 1 473 ? 30.772 -5.860 6.638 1.00 20.71 473 GLN B C 1
ATOM 9112 O O . GLN B 1 473 ? 31.673 -5.222 6.159 1.00 21.89 473 GLN B O 1
ATOM 9118 N N . ASN B 1 474 ? 30.629 -5.965 7.950 1.00 21.78 474 ASN B N 1
ATOM 9119 C CA . ASN B 1 474 ? 31.636 -5.504 8.787 1.00 19.88 474 ASN B CA 1
ATOM 9120 C C . ASN B 1 474 ? 32.879 -6.287 8.613 1.00 22.00 474 ASN B C 1
ATOM 9121 O O . ASN B 1 474 ? 32.831 -7.492 8.274 1.00 21.26 474 ASN B O 1
ATOM 9126 N N . VAL B 1 475 ? 34.019 -5.659 8.923 1.00 23.23 475 VAL B N 1
ATOM 9127 C CA . VAL B 1 475 ? 35.292 -6.452 8.948 1.00 22.87 475 VAL B CA 1
ATOM 9128 C C . VAL B 1 475 ? 35.383 -7.212 10.291 1.00 25.49 475 VAL B C 1
ATOM 9129 O O . VAL B 1 475 ? 36.348 -7.045 11.089 1.00 26.08 475 VAL B O 1
ATOM 9133 N N . ASP B 1 476 ? 34.389 -8.024 10.570 1.00 24.43 476 ASP B N 1
ATOM 9134 C CA . ASP B 1 476 ? 34.371 -8.745 11.843 1.00 25.85 476 ASP B CA 1
ATOM 9135 C C . ASP B 1 476 ? 33.814 -10.161 11.595 1.00 23.12 476 ASP B C 1
ATOM 9136 O O . ASP B 1 476 ? 33.493 -10.545 10.447 1.00 21.33 476 ASP B O 1
ATOM 9141 N N . TRP B 1 477 ? 33.700 -10.888 12.680 1.00 21.88 477 TRP B N 1
ATOM 9142 C CA . TRP B 1 477 ? 33.259 -12.281 12.652 1.00 23.01 477 TRP B CA 1
ATOM 9143 C C . TRP B 1 477 ? 31.802 -12.465 13.146 1.00 23.41 477 TRP B C 1
ATOM 9144 O O . TRP B 1 477 ? 31.398 -13.589 13.477 1.00 24.08 477 TRP B O 1
ATOM 9155 N N . SER B 1 478 ? 31.061 -11.375 13.252 1.00 22.46 478 SER B N 1
ATOM 9156 C CA . SER B 1 478 ? 29.667 -11.442 13.759 1.00 24.69 478 SER B CA 1
ATOM 9157 C C . SER B 1 478 ? 28.791 -12.288 12.915 1.00 25.34 478 SER B C 1
ATOM 9158 O O . SER B 1 478 ? 28.970 -12.408 11.692 1.00 23.42 478 SER B O 1
ATOM 9161 N N . LEU B 1 479 ? 27.761 -12.854 13.524 1.00 28.46 479 LEU B N 1
ATOM 9162 C CA . LEU B 1 479 ? 26.799 -13.605 12.741 1.00 27.97 479 LEU B CA 1
ATOM 9163 C C . LEU B 1 479 ? 25.940 -12.724 11.890 1.00 28.75 479 LEU B C 1
ATOM 9164 O O . LEU B 1 479 ? 25.687 -13.073 10.724 1.00 26.55 479 LEU B O 1
ATOM 9169 N N . ASP B 1 480 ? 25.538 -11.560 12.426 1.00 26.78 480 ASP B N 1
ATOM 9170 C CA . ASP B 1 480 ? 24.633 -10.708 11.679 1.00 27.66 480 ASP B CA 1
ATOM 9171 C C . ASP B 1 480 ? 25.197 -9.818 10.610 1.00 24.52 480 ASP B C 1
ATOM 9172 O O . ASP B 1 480 ? 24.427 -9.337 9.746 1.00 22.21 480 ASP B O 1
ATOM 9177 N N . ASP B 1 481 ? 26.481 -9.519 10.680 1.00 20.91 481 ASP B N 1
ATOM 9178 C CA . ASP B 1 481 ? 27.059 -8.625 9.704 1.00 23.27 481 ASP B CA 1
ATOM 9179 C C . ASP B 1 481 ? 28.504 -8.961 9.333 1.00 21.52 481 ASP B C 1
ATOM 9180 O O . ASP B 1 481 ? 29.176 -8.124 8.765 1.00 26.01 481 ASP B O 1
ATOM 9185 N N . GLY B 1 482 ? 28.920 -10.193 9.554 1.00 23.08 482 GLY B N 1
ATOM 9186 C CA . GLY B 1 482 ? 30.321 -10.667 9.346 1.00 21.47 482 GLY B CA 1
ATOM 9187 C C . GLY B 1 482 ? 30.315 -11.596 8.142 1.00 21.46 482 GLY B C 1
ATOM 9188 O O . GLY B 1 482 ? 29.318 -11.657 7.368 1.00 22.22 482 GLY B O 1
ATOM 9189 N N . LEU B 1 483 ? 31.392 -12.368 8.004 1.00 23.14 483 LEU B N 1
ATOM 9190 C CA . LEU B 1 483 ? 31.527 -13.406 6.973 1.00 23.33 483 LEU B CA 1
ATOM 9191 C C . LEU B 1 483 ? 30.298 -14.315 6.926 1.00 24.59 483 LEU B C 1
ATOM 9192 O O . LEU B 1 483 ? 29.729 -14.554 5.846 1.00 24.05 483 LEU B O 1
ATOM 9197 N N . ALA B 1 484 ? 29.873 -14.796 8.093 1.00 20.11 484 ALA B N 1
ATOM 9198 C CA . ALA B 1 484 ? 28.734 -15.764 8.165 1.00 21.69 484 ALA B CA 1
ATOM 9199 C C . ALA B 1 484 ? 27.503 -15.282 7.425 1.00 21.78 484 ALA B C 1
ATOM 9200 O O . ALA B 1 484 ? 26.848 -16.088 6.739 1.00 22.25 484 ALA B O 1
ATOM 9202 N N . SER B 1 485 ? 27.241 -13.946 7.493 1.00 19.71 485 SER B N 1
ATOM 9203 C CA . SER B 1 485 ? 25.964 -13.388 7.053 1.00 20.92 485 SER B CA 1
ATOM 9204 C C . SER B 1 485 ? 25.854 -13.460 5.547 1.00 22.33 485 SER B C 1
ATOM 9205 O O . SER B 1 485 ? 24.777 -13.389 4.957 1.00 22.41 485 SER B O 1
ATOM 9208 N N . VAL B 1 486 ? 26.978 -13.710 4.919 1.00 21.93 486 VAL B N 1
ATOM 9209 C CA . VAL B 1 486 ? 27.005 -13.808 3.413 1.00 22.85 486 VAL B CA 1
ATOM 9210 C C . VAL B 1 486 ? 26.295 -15.087 2.949 1.00 21.99 486 VAL B C 1
ATOM 9211 O O . VAL B 1 486 ? 25.769 -15.157 1.828 1.00 24.48 486 VAL B O 1
ATOM 9215 N N . VAL B 1 487 ? 26.309 -16.119 3.766 1.00 21.98 487 VAL B N 1
ATOM 9216 C CA . VAL B 1 487 ? 25.759 -17.380 3.298 1.00 20.88 487 VAL B CA 1
ATOM 9217 C C . VAL B 1 487 ? 24.199 -17.316 3.254 1.00 20.44 487 VAL B C 1
ATOM 9218 O O . VAL B 1 487 ? 23.580 -17.644 2.225 1.00 22.18 487 VAL B O 1
ATOM 9222 N N . PRO B 1 488 ? 23.558 -16.910 4.338 1.00 20.59 488 PRO B N 1
ATOM 9223 C CA . PRO B 1 488 ? 22.080 -16.659 4.133 1.00 22.23 488 PRO B CA 1
ATOM 9224 C C . PRO B 1 488 ? 21.735 -15.724 3.031 1.00 22.25 488 PRO B C 1
ATOM 9225 O O . PRO B 1 488 ? 20.730 -15.913 2.365 1.00 26.47 488 PRO B O 1
ATOM 9229 N N . ALA B 1 489 ? 22.569 -14.718 2.788 1.00 25.51 489 ALA B N 1
ATOM 9230 C CA . ALA B 1 489 ? 22.303 -13.818 1.712 1.00 23.92 489 ALA B CA 1
ATOM 9231 C C . ALA B 1 489 ? 22.389 -14.493 0.341 1.00 23.90 489 ALA B C 1
ATOM 9232 O O . ALA B 1 489 ? 21.523 -14.224 -0.509 1.00 24.00 489 ALA B O 1
ATOM 9234 N N . ALA B 1 490 ? 23.361 -15.386 0.137 1.00 23.52 490 ALA B N 1
ATOM 9235 C CA . ALA B 1 490 ? 23.416 -16.127 -1.123 1.00 23.83 490 ALA B CA 1
ATOM 9236 C C . ALA B 1 490 ? 22.194 -17.071 -1.269 1.00 23.29 490 ALA B C 1
ATOM 9237 O O . ALA B 1 490 ? 21.597 -17.191 -2.364 1.00 20.23 490 ALA B O 1
ATOM 9239 N N . LEU B 1 491 ? 21.857 -17.710 -0.177 1.00 23.82 491 LEU B N 1
ATOM 9240 C CA . LEU B 1 491 ? 20.833 -18.749 -0.165 1.00 25.75 491 LEU B CA 1
ATOM 9241 C C . LEU B 1 491 ? 19.435 -18.159 -0.293 1.00 25.72 491 LEU B C 1
ATOM 9242 O O . LEU B 1 491 ? 18.643 -18.672 -1.080 1.00 25.52 491 LEU B O 1
ATOM 9247 N N . SER B 1 492 ? 19.154 -17.046 0.396 1.00 24.51 492 SER B N 1
ATOM 9248 C CA . SER B 1 492 ? 17.797 -16.376 0.269 1.00 21.52 492 SER B CA 1
ATOM 9249 C C . SER B 1 492 ? 17.626 -15.882 -1.151 1.00 23.16 492 SER B C 1
ATOM 9250 O O . SER B 1 492 ? 16.584 -16.086 -1.777 1.00 24.70 492 SER B O 1
ATOM 9253 N N . LEU B 1 493 ? 18.685 -15.313 -1.684 1.00 22.03 493 LEU B N 1
ATOM 9254 C CA . LEU B 1 493 ? 18.690 -14.875 -3.108 1.00 25.52 493 LEU B CA 1
ATOM 9255 C C . LEU B 1 493 ? 18.499 -15.925 -4.073 1.00 25.11 493 LEU B C 1
ATOM 9256 O O . LEU B 1 493 ? 17.817 -15.708 -5.110 1.00 25.69 493 LEU B O 1
ATOM 9261 N N . ALA B 1 494 ? 19.203 -17.042 -3.852 1.00 26.72 494 ALA B N 1
ATOM 9262 C CA . ALA B 1 494 ? 19.027 -18.221 -4.730 1.00 24.32 494 ALA B CA 1
ATOM 9263 C C . ALA B 1 494 ? 17.542 -18.647 -4.805 1.00 23.64 494 ALA B C 1
ATOM 9264 O O . ALA B 1 494 ? 16.956 -18.938 -5.885 1.00 21.16 494 ALA B O 1
ATOM 9266 N N . MET B 1 495 ? 16.937 -18.650 -3.632 1.00 20.44 495 MET B N 1
ATOM 9267 C CA . MET B 1 495 ? 15.516 -18.929 -3.517 1.00 24.53 495 MET B CA 1
ATOM 9268 C C . MET B 1 495 ? 14.598 -17.861 -4.049 1.00 23.19 495 MET B C 1
ATOM 9269 O O . MET B 1 495 ? 13.388 -18.137 -4.247 1.00 26.64 495 MET B O 1
ATOM 9274 N N . THR B 1 496 ? 15.128 -16.667 -4.338 1.00 21.45 496 THR B N 1
ATOM 9275 C CA . THR B 1 496 ? 14.312 -15.576 -4.870 1.00 22.65 496 THR B CA 1
ATOM 9276 C C . THR B 1 496 ? 14.638 -15.436 -6.368 1.00 24.29 496 THR B C 1
ATOM 9277 O O . THR B 1 496 ? 14.278 -14.481 -6.983 1.00 23.98 496 THR B O 1
ATOM 9281 N N . GLY B 1 497 ? 15.359 -16.404 -6.914 1.00 22.93 497 GLY B N 1
ATOM 9282 C CA . GLY B 1 497 ? 15.640 -16.398 -8.379 1.00 23.69 497 GLY B CA 1
ATOM 9283 C C . GLY B 1 497 ? 16.922 -15.722 -8.852 1.00 23.20 497 GLY B C 1
ATOM 9284 O O . GLY B 1 497 ? 17.115 -15.564 -10.083 1.00 22.85 497 GLY B O 1
ATOM 9285 N N . HIS B 1 498 ? 17.804 -15.332 -7.944 1.00 20.55 498 HIS B N 1
ATOM 9286 C CA . HIS B 1 498 ? 19.106 -14.810 -8.410 1.00 23.96 498 HIS B CA 1
ATOM 9287 C C . HIS B 1 498 ? 20.161 -15.769 -7.997 1.00 23.92 498 HIS B C 1
ATOM 9288 O O . HIS B 1 498 ? 20.369 -15.960 -6.818 1.00 24.10 498 HIS B O 1
ATOM 9295 N N . GLY B 1 499 ? 20.851 -16.336 -8.986 1.00 21.65 499 GLY B N 1
ATOM 9296 C CA . GLY B 1 499 ? 21.797 -17.397 -8.750 1.00 24.29 499 GLY B CA 1
ATOM 9297 C C . GLY B 1 499 ? 23.286 -17.053 -8.798 1.00 24.12 499 GLY B C 1
ATOM 9298 O O . GLY B 1 499 ? 24.058 -17.962 -8.735 1.00 21.15 499 GLY B O 1
ATOM 9299 N N . LEU B 1 500 ? 23.665 -15.774 -8.872 1.00 23.00 500 LEU B N 1
ATOM 9300 C CA . LEU B 1 500 ? 25.050 -15.302 -9.058 1.00 22.73 500 LEU B CA 1
ATOM 9301 C C . LEU B 1 500 ? 25.328 -14.288 -7.991 1.00 21.96 500 LEU B C 1
ATOM 9302 O O . LEU B 1 500 ? 24.841 -13.136 -8.075 1.00 23.69 500 LEU B O 1
ATOM 9307 N N . HIS B 1 501 ? 26.090 -14.714 -7.002 1.00 20.26 501 HIS B N 1
ATOM 9308 C CA . HIS B 1 501 ? 26.302 -13.973 -5.765 1.00 21.89 501 HIS B CA 1
ATOM 9309 C C . HIS B 1 501 ? 27.807 -14.091 -5.316 1.00 20.14 501 HIS B C 1
ATOM 9310 O O . HIS B 1 501 ? 28.372 -15.213 -5.291 1.00 23.54 501 HIS B O 1
ATOM 9317 N N . HIS B 1 502 ? 28.427 -12.968 -4.990 1.00 18.02 502 HIS B N 1
ATOM 9318 C CA . HIS B 1 502 ? 29.759 -13.017 -4.336 1.00 21.07 502 HIS B CA 1
ATOM 9319 C C . HIS B 1 502 ? 29.826 -12.047 -3.195 1.00 22.31 502 HIS B C 1
ATOM 9320 O O . HIS B 1 502 ? 28.846 -11.408 -2.935 1.00 22.58 502 HIS B O 1
ATOM 9327 N N . SER B 1 503 ? 30.970 -11.962 -2.506 1.00 22.90 503 SER B N 1
ATOM 9328 C CA . SER B 1 503 ? 31.149 -10.949 -1.512 1.00 23.78 503 SER B CA 1
ATOM 9329 C C . SER B 1 503 ? 32.516 -10.380 -1.565 1.00 24.73 503 SER B C 1
ATOM 9330 O O . SER B 1 503 ? 33.390 -10.963 -2.164 1.00 24.80 503 SER B O 1
ATOM 9333 N N . ASP B 1 504 ? 32.685 -9.230 -0.900 1.00 24.69 504 ASP B N 1
ATOM 9334 C CA . ASP B 1 504 ? 33.959 -8.593 -0.768 1.00 25.89 504 ASP B CA 1
ATOM 9335 C C . ASP B 1 504 ? 34.853 -9.516 0.044 1.00 24.15 504 ASP B C 1
ATOM 9336 O O . ASP B 1 504 ? 34.541 -9.790 1.211 1.00 26.55 504 ASP B O 1
ATOM 9341 N N . ILE B 1 505 ? 35.992 -9.921 -0.521 1.00 23.58 505 ILE B N 1
ATOM 9342 C CA . ILE B 1 505 ? 36.927 -10.749 0.232 1.00 24.07 505 ILE B CA 1
ATOM 9343 C C . ILE B 1 505 ? 37.466 -9.882 1.311 1.00 22.74 505 ILE B C 1
ATOM 9344 O O . ILE B 1 505 ? 38.176 -8.924 1.058 1.00 24.20 505 ILE B O 1
ATOM 9349 N N . GLY B 1 506 ? 37.136 -10.239 2.541 1.00 22.75 506 GLY B N 1
ATOM 9350 C CA . GLY B 1 506 ? 37.558 -9.542 3.689 1.00 23.28 506 GLY B CA 1
ATOM 9351 C C . GLY B 1 506 ? 36.554 -8.573 4.287 1.00 25.40 506 GLY B C 1
ATOM 9352 O O . GLY B 1 506 ? 36.865 -7.950 5.306 1.00 24.04 506 GLY B O 1
ATOM 9353 N N . GLY B 1 507 ? 35.354 -8.433 3.701 1.00 24.71 507 GLY B N 1
ATOM 9354 C CA . GLY B 1 507 ? 34.397 -7.413 4.169 1.00 24.55 507 GLY B CA 1
ATOM 9355 C C . GLY B 1 507 ? 34.797 -5.990 3.794 1.00 23.81 507 GLY B C 1
ATOM 9356 O O . GLY B 1 507 ? 35.850 -5.752 3.113 1.00 24.25 507 GLY B O 1
ATOM 9357 N N . TYR B 1 508 ? 33.946 -5.050 4.242 1.00 23.11 508 TYR B N 1
ATOM 9358 C CA . TYR B 1 508 ? 34.017 -3.625 3.901 1.00 22.06 508 TYR B CA 1
ATOM 9359 C C . TYR B 1 508 ? 34.112 -2.682 5.079 1.00 23.45 508 TYR B C 1
ATOM 9360 O O . TYR B 1 508 ? 35.094 -1.872 5.208 1.00 26.32 508 TYR B O 1
ATOM 9369 N N . THR B 1 509 ? 33.129 -2.783 5.988 1.00 24.27 509 THR B N 1
ATOM 9370 C CA . THR B 1 509 ? 32.835 -1.685 6.882 1.00 23.31 509 THR B CA 1
ATOM 9371 C C . THR B 1 509 ? 33.833 -1.665 8.033 1.00 24.40 509 THR B C 1
ATOM 9372 O O . THR B 1 509 ? 33.954 -2.644 8.789 1.00 21.33 509 THR B O 1
ATOM 9376 N N . THR B 1 510 ? 34.531 -0.531 8.095 1.00 27.04 510 THR B N 1
ATOM 9377 C CA . THR B 1 510 ? 35.651 -0.318 8.937 1.00 27.53 510 THR B CA 1
ATOM 9378 C C . THR B 1 510 ? 35.338 0.946 9.740 1.00 26.11 510 THR B C 1
ATOM 9379 O O . THR B 1 510 ? 35.535 2.044 9.263 1.00 26.61 510 THR B O 1
ATOM 9383 N N . LEU B 1 511 ? 34.819 0.743 10.955 1.00 26.24 511 LEU B N 1
ATOM 9384 C CA . LEU B 1 511 ? 34.353 1.858 11.785 1.00 24.74 511 LEU B CA 1
ATOM 9385 C C . LEU B 1 511 ? 34.642 1.504 13.207 1.00 24.98 511 LEU B C 1
ATOM 9386 O O . LEU B 1 511 ? 34.724 0.310 13.556 1.00 26.18 511 LEU B O 1
ATOM 9391 N N . PHE B 1 512 ? 34.675 2.510 14.051 1.00 25.84 512 PHE B N 1
ATOM 9392 C CA . PHE B 1 512 ? 34.728 2.285 15.536 1.00 30.13 512 PHE B CA 1
ATOM 9393 C C . PHE B 1 512 ? 35.726 1.249 15.951 1.00 33.53 512 PHE B C 1
ATOM 9394 O O . PHE B 1 512 ? 35.319 0.295 16.554 1.00 38.53 512 PHE B O 1
ATOM 9402 N N . GLU B 1 513 ? 36.994 1.263 15.622 1.00 37.49 513 GLU B N 1
ATOM 9403 C CA . GLU B 1 513 ? 37.785 0.039 16.149 1.00 46.29 513 GLU B CA 1
ATOM 9404 C C . GLU B 1 513 ? 37.551 -1.369 15.527 1.00 38.37 513 GLU B C 1
ATOM 9405 O O . GLU B 1 513 ? 38.288 -2.274 15.846 1.00 31.55 513 GLU B O 1
ATOM 9411 N N . MET B 1 514 ? 36.551 -1.596 14.683 1.00 34.88 514 MET B N 1
ATOM 9412 C CA . MET B 1 514 ? 36.621 -2.760 13.809 1.00 32.76 514 MET B CA 1
ATOM 9413 C C . MET B 1 514 ? 37.720 -2.483 12.768 1.00 29.46 514 MET B C 1
ATOM 9414 O O . MET B 1 514 ? 37.681 -1.442 12.027 1.00 29.17 514 MET B O 1
ATOM 9419 N N . LYS B 1 515 ? 38.645 -3.431 12.661 1.00 26.79 515 LYS B N 1
ATOM 9420 C CA . LYS B 1 515 ? 39.695 -3.444 11.673 1.00 24.91 515 LYS B CA 1
ATOM 9421 C C . LYS B 1 515 ? 39.865 -4.836 11.138 1.00 23.83 515 LYS B C 1
ATOM 9422 O O . LYS B 1 515 ? 39.829 -5.765 11.843 1.00 21.35 515 LYS B O 1
ATOM 9428 N N . ARG B 1 516 ? 40.023 -5.005 9.828 1.00 22.20 516 ARG B N 1
ATOM 9429 C CA . ARG B 1 516 ? 40.103 -6.313 9.297 1.00 21.45 516 ARG B CA 1
ATOM 9430 C C . ARG B 1 516 ? 41.457 -6.977 9.602 1.00 25.11 516 ARG B C 1
ATOM 9431 O O . ARG B 1 516 ? 42.512 -6.445 9.215 1.00 23.55 516 ARG B O 1
ATOM 9439 N N . SER B 1 517 ? 41.404 -8.135 10.244 1.00 24.09 517 SER B N 1
ATOM 9440 C CA . SER B 1 517 ? 42.594 -8.960 10.549 1.00 26.50 517 SER B CA 1
ATOM 9441 C C . SER B 1 517 ? 43.082 -9.723 9.346 1.00 26.30 517 SER B C 1
ATOM 9442 O O . SER B 1 517 ? 42.329 -9.939 8.448 1.00 23.02 517 SER B O 1
ATOM 9445 N N . LYS B 1 518 ? 44.376 -10.067 9.348 1.00 22.67 518 LYS B N 1
ATOM 9446 C CA . LYS B 1 518 ? 44.901 -10.992 8.405 1.00 25.79 518 LYS B CA 1
ATOM 9447 C C . LYS B 1 518 ? 44.122 -12.292 8.477 1.00 22.72 518 LYS B C 1
ATOM 9448 O O . LYS B 1 518 ? 43.773 -12.826 7.474 1.00 21.96 518 LYS B O 1
ATOM 9454 N N . GLU B 1 519 ? 43.844 -12.790 9.676 1.00 20.81 519 GLU B N 1
ATOM 9455 C CA . GLU B 1 519 ? 43.048 -14.026 9.772 1.00 22.63 519 GLU B CA 1
ATOM 9456 C C . GLU B 1 519 ? 41.659 -13.943 9.085 1.00 21.60 519 GLU B C 1
ATOM 9457 O O . GLU B 1 519 ? 41.222 -14.946 8.453 1.00 23.07 519 GLU B O 1
ATOM 9463 N N . LEU B 1 520 ? 40.983 -12.800 9.208 1.00 23.08 520 LEU B N 1
ATOM 9464 C CA . LEU B 1 520 ? 39.658 -12.641 8.608 1.00 22.13 520 LEU B CA 1
ATOM 9465 C C . LEU B 1 520 ? 39.797 -12.565 7.069 1.00 23.91 520 LEU B C 1
ATOM 9466 O O . LEU B 1 520 ? 38.986 -13.113 6.366 1.00 21.13 520 LEU B O 1
ATOM 9471 N N . LEU B 1 521 ? 40.789 -11.864 6.593 1.00 20.72 521 LEU B N 1
ATOM 9472 C CA . LEU B 1 521 ? 40.970 -11.779 5.136 1.00 21.17 521 LEU B CA 1
ATOM 9473 C C . LEU B 1 521 ? 41.188 -13.226 4.547 1.00 25.42 521 LEU B C 1
ATOM 9474 O O . LEU B 1 521 ? 40.602 -13.593 3.512 1.00 26.80 521 LEU B O 1
ATOM 9479 N N . LEU B 1 522 ? 42.055 -14.014 5.173 1.00 28.11 522 LEU B N 1
ATOM 9480 C CA . LEU B 1 522 ? 42.378 -15.352 4.638 1.00 26.35 522 LEU B CA 1
ATOM 9481 C C . LEU B 1 522 ? 41.172 -16.317 4.718 1.00 27.77 522 LEU B C 1
ATOM 9482 O O . LEU B 1 522 ? 40.863 -17.019 3.768 1.00 26.67 522 LEU B O 1
ATOM 9487 N N . ARG B 1 523 ? 40.493 -16.336 5.856 1.00 23.11 523 ARG B N 1
ATOM 9488 C CA . ARG B 1 523 ? 39.253 -17.098 5.938 1.00 25.31 523 ARG B CA 1
ATOM 9489 C C . ARG B 1 523 ? 38.228 -16.654 4.893 1.00 21.61 523 ARG B C 1
ATOM 9490 O O . ARG B 1 523 ? 37.532 -17.479 4.370 1.00 24.41 523 ARG B O 1
ATOM 9498 N N . TRP B 1 524 ? 38.164 -15.374 4.555 1.00 18.32 524 TRP B N 1
ATOM 9499 C CA . TRP B 1 524 ? 37.196 -14.947 3.646 1.00 20.43 524 TRP B CA 1
ATOM 9500 C C . TRP B 1 524 ? 37.603 -15.346 2.242 1.00 21.20 524 TRP B C 1
ATOM 9501 O O . TRP B 1 524 ? 36.776 -15.637 1.352 1.00 22.79 524 TRP B O 1
ATOM 9512 N N . CYS B 1 525 ? 38.884 -15.272 2.010 1.00 23.65 525 CYS B N 1
ATOM 9513 C CA . CYS B 1 525 ? 39.426 -15.720 0.738 1.00 22.95 525 CYS B CA 1
ATOM 9514 C C . CYS B 1 525 ? 39.165 -17.229 0.482 1.00 23.53 525 CYS B C 1
ATOM 9515 O O . CYS B 1 525 ? 38.843 -17.643 -0.665 1.00 26.66 525 CYS B O 1
ATOM 9518 N N . ASP B 1 526 ? 39.337 -18.021 1.521 1.00 24.02 526 ASP B N 1
ATOM 9519 C CA . ASP B 1 526 ? 38.975 -19.476 1.508 1.00 24.81 526 ASP B CA 1
ATOM 9520 C C . ASP B 1 526 ? 37.494 -19.674 1.131 1.00 29.37 526 ASP B C 1
ATOM 9521 O O . ASP B 1 526 ? 37.152 -20.674 0.497 1.00 26.49 526 ASP B O 1
ATOM 9526 N N . PHE B 1 527 ? 36.621 -18.771 1.609 1.00 25.56 527 PHE B N 1
ATOM 9527 C CA . PHE B 1 527 ? 35.170 -18.845 1.343 1.00 23.56 527 PHE B CA 1
ATOM 9528 C C . PHE B 1 527 ? 34.949 -18.503 -0.133 1.00 24.93 527 PHE B C 1
ATOM 9529 O O . PHE B 1 527 ? 34.409 -19.318 -0.859 1.00 23.75 527 PHE B O 1
ATOM 9537 N N . SER B 1 528 ? 35.420 -17.338 -0.559 1.00 23.17 528 SER B N 1
ATOM 9538 C CA . SER B 1 528 ? 35.139 -16.820 -1.893 1.00 23.90 528 SER B CA 1
ATOM 9539 C C . SER B 1 528 ? 35.684 -17.673 -2.994 1.00 22.09 528 SER B C 1
ATOM 9540 O O . SER B 1 528 ? 35.166 -17.638 -4.116 1.00 24.99 528 SER B O 1
ATOM 9543 N N . ALA B 1 529 ? 36.790 -18.385 -2.747 1.00 24.73 529 ALA B N 1
ATOM 9544 C CA . ALA B 1 529 ? 37.312 -19.357 -3.751 1.00 25.29 529 ALA B CA 1
ATOM 9545 C C . ALA B 1 529 ? 36.265 -20.459 -4.106 1.00 24.12 529 ALA B C 1
ATOM 9546 O O . ALA B 1 529 ? 36.369 -21.097 -5.154 1.00 23.22 529 ALA B O 1
ATOM 9548 N N . PHE B 1 530 ? 35.252 -20.623 -3.249 1.00 23.75 530 PHE B N 1
ATOM 9549 C CA . PHE B 1 530 ? 34.107 -21.540 -3.476 1.00 25.89 530 PHE B CA 1
ATOM 9550 C C . PHE B 1 530 ? 32.781 -20.817 -3.760 1.00 25.11 530 PHE B C 1
ATOM 9551 O O . PHE B 1 530 ? 31.711 -21.223 -3.227 1.00 23.72 530 PHE B O 1
ATOM 9559 N N . THR B 1 531 ? 32.888 -19.739 -4.576 1.00 21.75 531 THR B N 1
ATOM 9560 C CA . THR B 1 531 ? 31.736 -18.980 -5.047 1.00 22.45 531 THR B CA 1
ATOM 9561 C C . THR B 1 531 ? 32.106 -18.735 -6.496 1.00 23.34 531 THR B C 1
ATOM 9562 O O . THR B 1 531 ? 33.235 -19.048 -6.877 1.00 23.42 531 THR B O 1
ATOM 9566 N N . PRO B 1 532 ? 31.189 -18.167 -7.265 1.00 21.28 532 PRO B N 1
ATOM 9567 C CA . PRO B 1 532 ? 31.473 -17.907 -8.703 1.00 23.72 532 PRO B CA 1
ATOM 9568 C C . PRO B 1 532 ? 32.324 -16.640 -9.039 1.00 22.91 532 PRO B C 1
ATOM 9569 O O . PRO B 1 532 ? 32.550 -16.378 -10.207 1.00 23.82 532 PRO B O 1
ATOM 9573 N N . MET B 1 533 ? 32.802 -15.894 -8.038 1.00 20.73 533 MET B N 1
ATOM 9574 C CA . MET B 1 533 ? 33.638 -14.701 -8.285 1.00 21.79 533 MET B CA 1
ATOM 9575 C C . MET B 1 533 ? 34.472 -14.325 -7.090 1.00 22.19 533 MET B C 1
ATOM 9576 O O . MET B 1 533 ? 33.924 -14.220 -6.022 1.00 24.17 533 MET B O 1
ATOM 9581 N N . MET B 1 534 ? 35.766 -14.139 -7.319 1.00 19.84 534 MET B N 1
ATOM 9582 C CA . MET B 1 534 ? 36.708 -13.675 -6.310 1.00 20.98 534 MET B CA 1
ATOM 9583 C C . MET B 1 534 ? 37.019 -12.207 -6.611 1.00 19.93 534 MET B C 1
ATOM 9584 O O . MET B 1 534 ? 37.432 -11.850 -7.698 1.00 19.41 534 MET B O 1
ATOM 9589 N N . ARG B 1 535 ? 36.730 -11.377 -5.651 1.00 18.62 535 ARG B N 1
ATOM 9590 C CA . ARG B 1 535 ? 36.943 -9.933 -5.708 1.00 20.29 535 ARG B CA 1
ATOM 9591 C C . ARG B 1 535 ? 37.207 -9.395 -4.342 1.00 23.39 535 ARG B C 1
ATOM 9592 O O . ARG B 1 535 ? 36.419 -9.626 -3.442 1.00 23.20 535 ARG B O 1
ATOM 9600 N N . THR B 1 536 ? 38.336 -8.690 -4.205 1.00 24.43 536 THR B N 1
ATOM 9601 C CA . THR B 1 536 ? 38.700 -8.097 -2.930 1.00 23.38 536 THR B CA 1
ATOM 9602 C C . THR B 1 536 ? 38.188 -6.634 -2.861 1.00 23.90 536 THR B C 1
ATOM 9603 O O . THR B 1 536 ? 37.744 -6.062 -3.853 1.00 20.82 536 THR B O 1
ATOM 9607 N N . HIS B 1 537 ? 38.230 -6.110 -1.648 1.00 20.79 537 HIS B N 1
ATOM 9608 C CA . HIS B 1 537 ? 37.930 -4.737 -1.368 1.00 23.49 537 HIS B CA 1
ATOM 9609 C C . HIS B 1 537 ? 38.839 -4.261 -0.285 1.00 22.34 537 HIS B C 1
ATOM 9610 O O . HIS B 1 537 ? 39.031 -4.961 0.701 1.00 22.04 537 HIS B O 1
ATOM 9617 N N . GLU B 1 538 ? 39.245 -2.985 -0.400 1.00 23.26 538 GLU B N 1
ATOM 9618 C CA . GLU B 1 538 ? 40.014 -2.350 0.588 1.00 23.85 538 GLU B CA 1
ATOM 9619 C C . GLU B 1 538 ? 39.267 -1.999 1.818 1.00 22.46 538 GLU B C 1
ATOM 9620 O O . GLU B 1 538 ? 39.909 -1.960 2.874 1.00 21.38 538 GLU B O 1
ATOM 9626 N N . GLY B 1 539 ? 37.914 -1.847 1.709 1.00 22.27 539 GLY B N 1
ATOM 9627 C CA . GLY B 1 539 ? 37.046 -1.283 2.712 1.00 25.76 539 GLY B CA 1
ATOM 9628 C C . GLY B 1 539 ? 37.051 0.242 2.724 1.00 26.30 539 GLY B C 1
ATOM 9629 O O . GLY B 1 539 ? 37.764 0.870 1.957 1.00 24.68 539 GLY B O 1
ATOM 9630 N N . ASN B 1 540 ? 36.319 0.841 3.643 1.00 25.74 540 ASN B N 1
ATOM 9631 C CA . ASN B 1 540 ? 36.229 2.284 3.649 1.00 23.01 540 ASN B CA 1
ATOM 9632 C C . ASN B 1 540 ? 37.432 3.000 4.228 1.00 23.31 540 ASN B C 1
ATOM 9633 O O . ASN B 1 540 ? 37.557 4.161 3.954 1.00 24.74 540 ASN B O 1
ATOM 9638 N N . ARG B 1 541 ? 38.302 2.313 4.959 1.00 24.59 541 ARG B N 1
ATOM 9639 C CA . ARG B 1 541 ? 39.535 2.870 5.557 1.00 24.65 541 ARG B CA 1
ATOM 9640 C C . ARG B 1 541 ? 40.658 1.886 5.278 1.00 24.03 541 ARG B C 1
ATOM 9641 O O . ARG B 1 541 ? 41.006 1.048 6.100 1.00 25.23 541 ARG B O 1
ATOM 9649 N N . PRO B 1 542 ? 41.140 1.889 4.050 1.00 22.45 542 PRO B N 1
ATOM 9650 C CA . PRO B 1 542 ? 42.038 0.855 3.685 1.00 26.09 542 PRO B CA 1
ATOM 9651 C C . PRO B 1 542 ? 43.243 0.736 4.565 1.00 26.79 542 PRO B C 1
ATOM 9652 O O . PRO B 1 542 ? 43.752 -0.379 4.718 1.00 27.66 542 PRO B O 1
ATOM 9656 N N . GLY B 1 543 ? 43.747 1.848 5.069 1.00 26.43 543 GLY B N 1
ATOM 9657 C CA . GLY B 1 543 ? 44.968 1.777 5.891 1.00 29.06 543 GLY B CA 1
ATOM 9658 C C . GLY B 1 543 ? 44.719 1.175 7.259 1.00 29.25 543 GLY B C 1
ATOM 9659 O O . GLY B 1 543 ? 45.663 0.914 7.986 1.00 27.94 543 GLY B O 1
ATOM 9660 N N . ASP B 1 544 ? 43.474 0.930 7.619 1.00 26.92 544 ASP B N 1
ATOM 9661 C CA . ASP B 1 544 ? 43.167 0.198 8.904 1.00 29.29 544 ASP B CA 1
ATOM 9662 C C . ASP B 1 544 ? 42.951 -1.323 8.738 1.00 27.55 544 ASP B C 1
ATOM 9663 O O . ASP B 1 544 ? 42.800 -2.035 9.710 1.00 28.42 544 ASP B O 1
ATOM 9668 N N . ASN B 1 545 ? 42.850 -1.791 7.501 1.00 26.53 545 ASN B N 1
ATOM 9669 C CA . ASN B 1 545 ? 42.600 -3.198 7.202 1.00 25.38 545 ASN B CA 1
ATOM 9670 C C . ASN B 1 545 ? 43.842 -3.920 6.640 1.00 25.29 545 ASN B C 1
ATOM 9671 O O . ASN B 1 545 ? 44.566 -3.385 5.811 1.00 26.47 545 ASN B O 1
ATOM 9676 N N . TRP B 1 546 ? 43.985 -5.193 6.998 1.00 27.67 546 TRP B N 1
ATOM 9677 C CA . TRP B 1 546 ? 44.927 -6.074 6.370 1.00 24.35 546 TRP B CA 1
ATOM 9678 C C . TRP B 1 546 ? 44.460 -6.260 4.912 1.00 23.70 546 TRP B C 1
ATOM 9679 O O . TRP B 1 546 ? 43.282 -6.484 4.671 1.00 24.75 546 TRP B O 1
ATOM 9690 N N . GLN B 1 547 ? 45.358 -6.099 3.972 1.00 22.91 547 GLN B N 1
ATOM 9691 C CA . GLN B 1 547 ? 45.023 -6.203 2.563 1.00 24.23 547 GLN B CA 1
ATOM 9692 C C . GLN B 1 547 ? 45.700 -7.418 1.930 1.00 24.02 547 GLN B C 1
ATOM 9693 O O . GLN B 1 547 ? 46.483 -8.113 2.561 1.00 23.96 547 GLN B O 1
ATOM 9699 N N . PHE B 1 548 ? 45.395 -7.668 0.658 1.00 24.84 548 PHE B N 1
ATOM 9700 C CA . PHE B 1 548 ? 45.815 -8.912 0.005 1.00 23.38 548 PHE B CA 1
ATOM 9701 C C . PHE B 1 548 ? 47.331 -9.076 -0.192 1.00 23.42 548 PHE B C 1
ATOM 9702 O O . PHE B 1 548 ? 47.829 -10.192 -0.401 1.00 25.06 548 PHE B O 1
ATOM 9710 N N . ASP B 1 549 ? 48.040 -7.970 -0.142 1.00 24.31 549 ASP B N 1
ATOM 9711 C CA . ASP B 1 549 ? 49.479 -7.960 -0.225 1.00 23.76 549 ASP B CA 1
ATOM 9712 C C . ASP B 1 549 ? 50.095 -7.617 1.098 1.00 26.62 549 ASP B C 1
ATOM 9713 O O . ASP B 1 549 ? 51.212 -7.189 1.108 1.00 30.69 549 ASP B O 1
ATOM 9718 N N . GLY B 1 550 ? 49.398 -7.832 2.216 1.00 26.55 550 GLY B N 1
ATOM 9719 C CA . GLY B 1 550 ? 49.908 -7.404 3.516 1.00 26.70 550 GLY B CA 1
ATOM 9720 C C . GLY B 1 550 ? 51.282 -8.000 3.898 1.00 27.17 550 GLY B C 1
ATOM 9721 O O . GLY B 1 550 ? 52.049 -7.384 4.571 1.00 27.86 550 GLY B O 1
ATOM 9722 N N . ASP B 1 551 ? 51.502 -9.259 3.581 1.00 30.16 551 ASP B N 1
ATOM 9723 C CA . ASP B 1 551 ? 52.741 -9.961 3.824 1.00 27.09 551 ASP B CA 1
ATOM 9724 C C . ASP B 1 551 ? 52.797 -11.152 2.917 1.00 27.69 551 ASP B C 1
ATOM 9725 O O . ASP B 1 551 ? 51.849 -11.472 2.189 1.00 27.83 551 ASP B O 1
ATOM 9730 N N . ALA B 1 552 ? 53.952 -11.793 2.925 1.00 29.21 552 ALA B N 1
ATOM 9731 C CA . ALA B 1 552 ? 54.225 -12.935 2.012 1.00 33.21 552 ALA B CA 1
ATOM 9732 C C . ALA B 1 552 ? 53.287 -14.119 2.219 1.00 30.80 552 ALA B C 1
ATOM 9733 O O . ALA B 1 552 ? 52.780 -14.689 1.255 1.00 28.27 552 ALA B O 1
ATOM 9735 N N . GLU B 1 553 ? 53.006 -14.438 3.493 1.00 28.84 553 GLU B N 1
ATOM 9736 C CA . GLU B 1 553 ? 51.981 -15.409 3.792 1.00 29.98 553 GLU B CA 1
ATOM 9737 C C . GLU B 1 553 ? 50.590 -15.130 3.177 1.00 26.94 553 GLU B C 1
ATOM 9738 O O . GLU B 1 553 ? 49.932 -16.062 2.745 1.00 25.78 553 GLU B O 1
ATOM 9744 N N . THR B 1 554 ? 50.161 -13.866 3.193 1.00 25.35 554 THR B N 1
ATOM 9745 C CA . THR B 1 554 ? 48.846 -13.491 2.661 1.00 25.65 554 THR B CA 1
ATOM 9746 C C . THR B 1 554 ? 48.866 -13.656 1.137 1.00 26.09 554 THR B C 1
ATOM 9747 O O . THR B 1 554 ? 47.931 -14.131 0.554 1.00 25.58 554 THR B O 1
ATOM 9751 N N . ILE B 1 555 ? 49.948 -13.237 0.516 1.00 24.02 555 ILE B N 1
ATOM 9752 C CA . ILE B 1 555 ? 50.099 -13.339 -0.974 1.00 24.25 555 ILE B CA 1
ATOM 9753 C C . ILE B 1 555 ? 50.123 -14.828 -1.348 1.00 24.44 555 ILE B C 1
ATOM 9754 O O . ILE B 1 555 ? 49.461 -15.221 -2.290 1.00 26.81 555 ILE B O 1
ATOM 9759 N N . ALA B 1 556 ? 50.885 -15.643 -0.611 1.00 23.05 556 ALA B N 1
ATOM 9760 C CA . ALA B 1 556 ? 50.966 -17.112 -0.856 1.00 25.67 556 ALA B CA 1
ATOM 9761 C C . ALA B 1 556 ? 49.587 -17.676 -0.723 1.00 27.89 556 ALA B C 1
ATOM 9762 O O . ALA B 1 556 ? 49.196 -18.487 -1.525 1.00 27.73 556 ALA B O 1
ATOM 9764 N N . HIS B 1 557 ? 48.859 -17.253 0.320 1.00 26.05 557 HIS B N 1
ATOM 9765 C CA . HIS B 1 557 ? 47.454 -17.721 0.519 1.00 25.86 557 HIS B CA 1
ATOM 9766 C C . HIS B 1 557 ? 46.549 -17.407 -0.680 1.00 25.04 557 HIS B C 1
ATOM 9767 O O . HIS B 1 557 ? 45.795 -18.235 -1.119 1.00 27.85 557 HIS B O 1
ATOM 9774 N N . PHE B 1 558 ? 46.585 -16.186 -1.146 1.00 24.53 558 PHE B N 1
ATOM 9775 C CA . PHE B 1 558 ? 45.951 -15.824 -2.393 1.00 24.10 558 PHE B CA 1
ATOM 9776 C C . PHE B 1 558 ? 46.366 -16.626 -3.619 1.00 22.11 558 PHE B C 1
ATOM 9777 O O . PHE B 1 558 ? 45.508 -17.008 -4.486 1.00 23.44 558 PHE B O 1
ATOM 9785 N N . ALA B 1 559 ? 47.669 -16.868 -3.759 1.00 23.69 559 ALA B N 1
ATOM 9786 C CA . ALA B 1 559 ? 48.163 -17.756 -4.808 1.00 27.27 559 ALA B CA 1
ATOM 9787 C C . ALA B 1 559 ? 47.508 -19.137 -4.744 1.00 26.30 559 ALA B C 1
ATOM 9788 O O . ALA B 1 559 ? 47.018 -19.661 -5.754 1.00 22.81 559 ALA B O 1
ATOM 9790 N N . ARG B 1 560 ? 47.486 -19.710 -3.554 1.00 24.99 560 ARG B N 1
ATOM 9791 C CA . ARG B 1 560 ? 46.872 -21.024 -3.368 1.00 25.51 560 ARG B CA 1
ATOM 9792 C C . ARG B 1 560 ? 45.352 -20.952 -3.659 1.00 27.07 560 ARG B C 1
ATOM 9793 O O . ARG B 1 560 ? 44.855 -21.718 -4.480 1.00 26.33 560 ARG B O 1
ATOM 9801 N N . MET B 1 561 ? 44.624 -20.015 -3.057 1.00 24.63 561 MET B N 1
ATOM 9802 C CA . MET B 1 561 ? 43.154 -20.079 -3.168 1.00 25.15 561 MET B CA 1
ATOM 9803 C C . MET B 1 561 ? 42.648 -19.674 -4.569 1.00 22.89 561 MET B C 1
ATOM 9804 O O . MET B 1 561 ? 41.666 -20.238 -5.045 1.00 25.59 561 MET B O 1
ATOM 9809 N N . THR B 1 562 ? 43.335 -18.780 -5.234 1.00 25.01 562 THR B N 1
ATOM 9810 C CA . THR B 1 562 ? 43.020 -18.438 -6.658 1.00 23.83 562 THR B CA 1
ATOM 9811 C C . THR B 1 562 ? 43.323 -19.556 -7.582 1.00 25.60 562 THR B C 1
ATOM 9812 O O . THR B 1 562 ? 42.666 -19.712 -8.667 1.00 27.75 562 THR B O 1
ATOM 9816 N N . THR B 1 563 ? 44.332 -20.346 -7.198 1.00 22.98 563 THR B N 1
ATOM 9817 C CA . THR B 1 563 ? 44.641 -21.538 -7.953 1.00 28.28 563 THR B CA 1
ATOM 9818 C C . THR B 1 563 ? 43.598 -22.596 -7.842 1.00 25.05 563 THR B C 1
ATOM 9819 O O . THR B 1 563 ? 43.242 -23.202 -8.846 1.00 22.89 563 THR B O 1
ATOM 9823 N N . VAL B 1 564 ? 43.119 -22.797 -6.645 1.00 22.48 564 VAL B N 1
ATOM 9824 C CA . VAL B 1 564 ? 41.921 -23.628 -6.396 1.00 24.50 564 VAL B CA 1
ATOM 9825 C C . VAL B 1 564 ? 40.716 -23.126 -7.187 1.00 22.90 564 VAL B C 1
ATOM 9826 O O . VAL B 1 564 ? 40.069 -23.910 -7.861 1.00 25.69 564 VAL B O 1
ATOM 9830 N N . PHE B 1 565 ? 40.405 -21.818 -7.141 1.00 23.11 565 PHE B N 1
ATOM 9831 C CA . PHE B 1 565 ? 39.217 -21.267 -7.852 1.00 24.33 565 PHE B CA 1
ATOM 9832 C C . PHE B 1 565 ? 39.325 -21.472 -9.391 1.00 23.86 565 PHE B C 1
ATOM 9833 O O . PHE B 1 565 ? 38.359 -21.865 -10.017 1.00 23.51 565 PHE B O 1
ATOM 9841 N N . THR B 1 566 ? 40.475 -21.204 -9.945 1.00 22.44 566 THR B N 1
ATOM 9842 C CA . THR B 1 566 ? 40.652 -21.304 -11.435 1.00 21.08 566 THR B CA 1
ATOM 9843 C C . THR B 1 566 ? 40.633 -22.769 -11.879 1.00 23.48 566 THR B C 1
ATOM 9844 O O . THR B 1 566 ? 40.226 -23.095 -13.025 1.00 25.41 566 THR B O 1
ATOM 9848 N N . THR B 1 567 ? 40.966 -23.655 -10.960 1.00 24.90 567 THR B N 1
ATOM 9849 C CA . THR B 1 567 ? 40.904 -25.129 -11.171 1.00 24.91 567 THR B CA 1
ATOM 9850 C C . THR B 1 567 ? 39.433 -25.553 -11.332 1.00 27.73 567 THR B C 1
ATOM 9851 O O . THR B 1 567 ? 39.115 -26.409 -12.169 1.00 27.13 567 THR B O 1
ATOM 9855 N N . LEU B 1 568 ? 38.557 -24.874 -10.606 1.00 24.41 568 LEU B N 1
ATOM 9856 C CA . LEU B 1 568 ? 37.138 -25.116 -10.685 1.00 23.86 568 LEU B CA 1
ATOM 9857 C C . LEU B 1 568 ? 36.458 -24.537 -11.900 1.00 23.29 568 LEU B C 1
ATOM 9858 O O . LEU B 1 568 ? 35.273 -24.749 -12.043 1.00 26.78 568 LEU B O 1
ATOM 9863 N N . LYS B 1 569 ? 37.159 -23.783 -12.744 1.00 27.59 569 LYS B N 1
ATOM 9864 C CA . LYS B 1 569 ? 36.502 -23.117 -13.885 1.00 24.57 569 LYS B CA 1
ATOM 9865 C C . LYS B 1 569 ? 35.510 -23.951 -14.655 1.00 25.08 569 LYS B C 1
ATOM 9866 O O . LYS B 1 569 ? 34.371 -23.535 -14.782 1.00 26.28 569 LYS B O 1
ATOM 9872 N N . PRO B 1 570 ? 35.918 -25.128 -15.174 1.00 26.48 570 PRO B N 1
ATOM 9873 C CA . PRO B 1 570 ? 34.942 -25.822 -16.002 1.00 26.99 570 PRO B CA 1
ATOM 9874 C C . PRO B 1 570 ? 33.693 -26.255 -15.255 1.00 26.76 570 PRO B C 1
ATOM 9875 O O . PRO B 1 570 ? 32.630 -26.281 -15.835 1.00 23.78 570 PRO B O 1
ATOM 9879 N N . TYR B 1 571 ? 33.843 -26.573 -13.973 1.00 23.74 571 TYR B N 1
ATOM 9880 C CA . TYR B 1 571 ? 32.756 -26.978 -13.103 1.00 25.74 571 TYR B CA 1
ATOM 9881 C C . TYR B 1 571 ? 31.842 -25.779 -12.820 1.00 23.98 571 TYR B C 1
ATOM 9882 O O . TYR B 1 571 ? 30.572 -25.845 -12.931 1.00 27.02 571 TYR B O 1
ATOM 9891 N N . LEU B 1 572 ? 32.476 -24.666 -12.546 1.00 21.04 572 LEU B N 1
ATOM 9892 C CA . LEU B 1 572 ? 31.742 -23.405 -12.348 1.00 22.84 572 LEU B CA 1
ATOM 9893 C C . LEU B 1 572 ? 31.020 -23.012 -13.578 1.00 24.29 572 LEU B C 1
ATOM 9894 O O . LEU B 1 572 ? 29.849 -22.686 -13.501 1.00 23.78 572 LEU B O 1
ATOM 9899 N N . LYS B 1 573 ? 31.689 -23.089 -14.715 1.00 22.90 573 LYS B N 1
ATOM 9900 C CA . LYS B 1 573 ? 31.018 -22.715 -15.926 1.00 26.13 573 LYS B CA 1
ATOM 9901 C C . LYS B 1 573 ? 29.758 -23.508 -16.218 1.00 24.75 573 LYS B C 1
ATOM 9902 O O . LYS B 1 573 ? 28.766 -22.947 -16.697 1.00 25.91 573 LYS B O 1
ATOM 9908 N N . GLU B 1 574 ? 29.846 -24.829 -16.029 1.00 28.56 574 GLU B N 1
ATOM 9909 C CA . GLU B 1 574 ? 28.703 -25.704 -16.170 1.00 28.32 574 GLU B CA 1
ATOM 9910 C C . GLU B 1 574 ? 27.544 -25.248 -15.250 1.00 27.52 574 GLU B C 1
ATOM 9911 O O . GLU B 1 574 ? 26.404 -25.129 -15.692 1.00 25.64 574 GLU B O 1
ATOM 9917 N N . ALA B 1 575 ? 27.827 -24.970 -13.991 1.00 22.46 575 ALA B N 1
ATOM 9918 C CA . ALA B 1 575 ? 26.815 -24.542 -13.087 1.00 22.44 575 ALA B CA 1
ATOM 9919 C C . ALA B 1 575 ? 26.154 -23.188 -13.485 1.00 23.45 575 ALA B C 1
ATOM 9920 O O . ALA B 1 575 ? 24.914 -23.027 -13.458 1.00 24.26 575 ALA B O 1
ATOM 9922 N N . VAL B 1 576 ? 26.987 -22.285 -13.978 1.00 21.96 576 VAL B N 1
ATOM 9923 C CA . VAL B 1 576 ? 26.598 -20.968 -14.371 1.00 22.46 576 VAL B CA 1
ATOM 9924 C C . VAL B 1 576 ? 25.763 -21.045 -15.622 1.00 22.85 576 VAL B C 1
ATOM 9925 O O . VAL B 1 576 ? 24.783 -20.263 -15.729 1.00 23.65 576 VAL B O 1
ATOM 9929 N N . ALA B 1 577 ? 26.060 -22.055 -16.449 1.00 23.80 577 ALA B N 1
ATOM 9930 C CA . ALA B 1 577 ? 25.220 -22.309 -17.664 1.00 25.07 577 ALA B CA 1
ATOM 9931 C C . ALA B 1 577 ? 23.850 -22.773 -17.236 1.00 24.77 577 ALA B C 1
ATOM 9932 O O . ALA B 1 577 ? 22.850 -22.266 -17.756 1.00 27.36 577 ALA B O 1
ATOM 9934 N N . LEU B 1 578 ? 23.801 -23.655 -16.237 1.00 26.00 578 LEU B N 1
ATOM 9935 C CA . LEU B 1 578 ? 22.508 -24.140 -15.705 1.00 28.29 578 LEU B CA 1
ATOM 9936 C C . LEU B 1 578 ? 21.645 -23.050 -15.047 1.00 29.07 578 LEU B C 1
ATOM 9937 O O . LEU B 1 578 ? 20.419 -22.992 -15.203 1.00 26.82 578 LEU B O 1
ATOM 9942 N N . ASN B 1 579 ? 22.313 -22.170 -14.326 1.00 27.65 579 ASN B N 1
ATOM 9943 C CA . ASN B 1 579 ? 21.672 -20.957 -13.844 1.00 26.32 579 ASN B CA 1
ATOM 9944 C C . ASN B 1 579 ? 21.036 -20.130 -14.942 1.00 26.01 579 ASN B C 1
ATOM 9945 O O . ASN B 1 579 ? 19.847 -19.749 -14.847 1.00 25.41 579 ASN B O 1
ATOM 9950 N N . ALA B 1 580 ? 21.785 -19.877 -15.998 1.00 24.56 580 ALA B N 1
ATOM 9951 C CA . ALA B 1 580 ? 21.263 -19.090 -17.123 1.00 24.28 580 ALA B CA 1
ATOM 9952 C C . ALA B 1 580 ? 20.097 -19.783 -17.838 1.00 28.64 580 ALA B C 1
ATOM 9953 O O . ALA B 1 580 ? 19.181 -19.100 -18.361 1.00 25.29 580 ALA B O 1
ATOM 9955 N N . LYS B 1 581 ? 20.203 -21.102 -17.964 1.00 25.79 581 LYS B N 1
ATOM 9956 C CA . LYS B 1 581 ? 19.220 -21.888 -18.711 1.00 30.70 581 LYS B CA 1
ATOM 9957 C C . LYS B 1 581 ? 17.973 -22.190 -17.972 1.00 30.79 581 LYS B C 1
ATOM 9958 O O . LYS B 1 581 ? 16.940 -22.252 -18.567 1.00 29.41 581 LYS B O 1
ATOM 9964 N N . SER B 1 582 ? 18.028 -22.330 -16.653 1.00 27.77 582 SER B N 1
ATOM 9965 C CA . SER B 1 582 ? 16.929 -22.933 -15.969 1.00 27.28 582 SER B CA 1
ATOM 9966 C C . SER B 1 582 ? 16.751 -22.369 -14.578 1.00 28.57 582 SER B C 1
ATOM 9967 O O . SER B 1 582 ? 15.813 -22.729 -13.924 1.00 28.49 582 SER B O 1
ATOM 9970 N N . GLY B 1 583 ? 17.610 -21.434 -14.156 1.00 26.12 583 GLY B N 1
ATOM 9971 C CA . GLY B 1 583 ? 17.444 -20.721 -12.875 1.00 25.12 583 GLY B CA 1
ATOM 9972 C C . GLY B 1 583 ? 17.863 -21.523 -11.704 1.00 26.11 583 GLY B C 1
ATOM 9973 O O . GLY B 1 583 ? 17.531 -21.202 -10.565 1.00 26.21 583 GLY B O 1
ATOM 9974 N N . LEU B 1 584 ? 18.642 -22.557 -11.959 1.00 27.26 584 LEU B N 1
ATOM 9975 C CA . LEU B 1 584 ? 19.219 -23.369 -10.932 1.00 27.79 584 LEU B CA 1
ATOM 9976 C C . LEU B 1 584 ? 20.441 -22.588 -10.419 1.00 28.83 584 LEU B C 1
ATOM 9977 O O . LEU B 1 584 ? 21.391 -22.440 -11.128 1.00 27.07 584 LEU B O 1
ATOM 9982 N N . PRO B 1 585 ? 20.421 -22.117 -9.163 1.00 26.58 585 PRO B N 1
ATOM 9983 C CA . PRO B 1 585 ? 21.425 -21.187 -8.677 1.00 24.97 585 PRO B CA 1
ATOM 9984 C C . PRO B 1 585 ? 22.770 -21.873 -8.444 1.00 21.40 585 PRO B C 1
ATOM 9985 O O . PRO B 1 585 ? 22.820 -23.103 -8.272 1.00 20.91 585 PRO B O 1
ATOM 9989 N N . VAL B 1 586 ? 23.861 -21.101 -8.449 1.00 20.51 586 VAL B N 1
ATOM 9990 C CA . VAL B 1 586 ? 25.177 -21.669 -8.406 1.00 22.68 586 VAL B CA 1
ATOM 9991 C C . VAL B 1 586 ? 25.433 -22.135 -6.959 1.00 22.99 586 VAL B C 1
ATOM 9992 O O . VAL B 1 586 ? 25.963 -23.235 -6.732 1.00 24.20 586 VAL B O 1
ATOM 9996 N N . MET B 1 587 ? 25.001 -21.328 -6.011 1.00 22.90 587 MET B N 1
ATOM 9997 C CA . MET B 1 587 ? 25.140 -21.639 -4.559 1.00 20.89 587 MET B CA 1
ATOM 9998 C C . MET B 1 587 ? 23.771 -22.010 -4.126 1.00 21.28 587 MET B C 1
ATOM 9999 O O . MET B 1 587 ? 22.836 -21.219 -4.254 1.00 26.29 587 MET B O 1
ATOM 10004 N N . ARG B 1 588 ? 23.645 -23.265 -3.706 1.00 20.33 588 ARG B N 1
ATOM 10005 C CA . ARG B 1 588 ? 22.379 -23.990 -3.544 1.00 21.92 588 ARG B CA 1
ATOM 10006 C C . ARG B 1 588 ? 22.173 -24.353 -2.076 1.00 22.81 588 ARG B C 1
ATOM 10007 O O . ARG B 1 588 ? 23.042 -24.842 -1.422 1.00 22.85 588 ARG B O 1
ATOM 10015 N N . PRO B 1 589 ? 21.000 -24.133 -1.594 1.00 22.59 589 PRO B N 1
ATOM 10016 C CA . PRO B 1 589 ? 20.682 -24.680 -0.311 1.00 25.84 589 PRO B CA 1
ATOM 10017 C C . PRO B 1 589 ? 20.703 -26.247 -0.424 1.00 24.67 589 PRO B C 1
ATOM 10018 O O . PRO B 1 589 ? 20.433 -26.803 -1.492 1.00 24.04 589 PRO B O 1
ATOM 10022 N N . LEU B 1 590 ? 21.083 -26.911 0.655 1.00 23.59 590 LEU B N 1
ATOM 10023 C CA . LEU B 1 590 ? 21.276 -28.401 0.595 1.00 24.41 590 LEU B CA 1
ATOM 10024 C C . LEU B 1 590 ? 19.965 -29.107 0.213 1.00 24.77 590 LEU B C 1
ATOM 10025 O O . LEU B 1 590 ? 19.996 -30.099 -0.501 1.00 28.97 590 LEU B O 1
ATOM 10030 N N . PHE B 1 591 ? 18.821 -28.517 0.561 1.00 22.56 591 PHE B N 1
ATOM 10031 C CA . PHE B 1 591 ? 17.571 -29.154 0.293 1.00 26.42 591 PHE B CA 1
ATOM 10032 C C . PHE B 1 591 ? 17.152 -29.192 -1.180 1.00 26.66 591 PHE B C 1
ATOM 10033 O O . PHE B 1 591 ? 16.169 -29.866 -1.512 1.00 30.03 591 PHE B O 1
ATOM 10041 N N . LEU B 1 592 ? 17.841 -28.480 -2.058 1.00 25.07 592 LEU B N 1
ATOM 10042 C CA . LEU B 1 592 ? 17.561 -28.632 -3.489 1.00 26.28 592 LEU B CA 1
ATOM 10043 C C . LEU B 1 592 ? 17.866 -30.030 -3.935 1.00 27.70 592 LEU B C 1
ATOM 10044 O O . LEU B 1 592 ? 17.239 -30.546 -4.858 1.00 27.57 592 LEU B O 1
ATOM 10049 N N . HIS B 1 593 ? 18.874 -30.632 -3.316 1.00 25.60 593 HIS B N 1
ATOM 10050 C CA . HIS B 1 593 ? 19.294 -31.957 -3.742 1.00 26.62 593 HIS B CA 1
ATOM 10051 C C . HIS B 1 593 ? 19.055 -33.044 -2.723 1.00 28.90 593 HIS B C 1
ATOM 10052 O O . HIS B 1 593 ? 19.281 -34.178 -3.051 1.00 29.41 593 HIS B O 1
ATOM 10059 N N . TYR B 1 594 ? 18.759 -32.682 -1.479 1.00 26.83 594 TYR B N 1
ATOM 10060 C CA . TYR B 1 594 ? 18.550 -33.631 -0.380 1.00 27.17 594 TYR B CA 1
ATOM 10061 C C . TYR B 1 594 ? 17.199 -33.296 0.265 1.00 25.57 594 TYR B C 1
ATOM 10062 O O . TYR B 1 594 ? 17.092 -33.033 1.463 1.00 27.95 594 TYR B O 1
ATOM 10071 N N . GLU B 1 595 ? 16.156 -33.318 -0.546 1.00 24.48 595 GLU B N 1
ATOM 10072 C CA . GLU B 1 595 ? 14.818 -32.859 -0.113 1.00 26.95 595 GLU B CA 1
ATOM 10073 C C . GLU B 1 595 ? 14.251 -33.650 1.052 1.00 26.07 595 GLU B C 1
ATOM 10074 O O . GLU B 1 595 ? 13.496 -33.150 1.843 1.00 29.78 595 GLU B O 1
ATOM 10080 N N . ASP B 1 596 ? 14.580 -34.932 1.086 1.00 28.28 596 ASP B N 1
ATOM 10081 C CA . ASP B 1 596 ? 14.106 -35.871 2.109 1.00 30.86 596 ASP B CA 1
ATOM 10082 C C . ASP B 1 596 ? 14.827 -35.766 3.421 1.00 30.17 596 ASP B C 1
ATOM 10083 O O . ASP B 1 596 ? 14.455 -36.454 4.346 1.00 30.32 596 ASP B O 1
ATOM 10088 N N . ASP B 1 597 ? 15.831 -34.876 3.547 1.00 28.77 597 ASP B N 1
ATOM 10089 C CA . ASP B 1 597 ? 16.620 -34.775 4.767 1.00 28.92 597 ASP B CA 1
ATOM 10090 C C . ASP B 1 597 ? 16.157 -33.552 5.517 1.00 30.61 597 ASP B C 1
ATOM 10091 O O . ASP B 1 597 ? 16.526 -32.405 5.158 1.00 28.48 597 ASP B O 1
ATOM 10096 N N . ALA B 1 598 ? 15.353 -33.782 6.566 1.00 35.35 598 ALA B N 1
ATOM 10097 C CA . ALA B 1 598 ? 14.775 -32.706 7.384 1.00 30.07 598 ALA B CA 1
ATOM 10098 C C . ALA B 1 598 ? 15.854 -31.762 7.879 1.00 28.79 598 ALA B C 1
ATOM 10099 O O . ALA B 1 598 ? 15.599 -30.540 8.057 1.00 25.22 598 ALA B O 1
ATOM 10101 N N . HIS B 1 599 ? 17.062 -32.282 8.116 1.00 29.59 599 HIS B N 1
ATOM 10102 C CA . HIS B 1 599 ? 18.076 -31.408 8.730 1.00 31.94 599 HIS B CA 1
ATOM 10103 C C . HIS B 1 599 ? 18.506 -30.263 7.794 1.00 31.20 599 HIS B C 1
ATOM 10104 O O . HIS B 1 599 ? 18.817 -29.184 8.269 1.00 29.44 599 HIS B O 1
ATOM 10111 N N . THR B 1 600 ? 18.425 -30.465 6.481 1.00 26.85 600 THR B N 1
ATOM 10112 C CA . THR B 1 600 ? 18.895 -29.493 5.576 1.00 26.11 600 THR B CA 1
ATOM 10113 C C . THR B 1 600 ? 18.070 -28.210 5.506 1.00 29.61 600 THR B C 1
ATOM 10114 O O . THR B 1 600 ? 18.571 -27.188 4.989 1.00 29.56 600 THR B O 1
ATOM 10118 N N . TYR B 1 601 ? 16.811 -28.278 5.962 1.00 27.45 601 TYR B N 1
ATOM 10119 C CA . TYR B 1 601 ? 15.898 -27.135 5.891 1.00 28.21 601 TYR B CA 1
ATOM 10120 C C . TYR B 1 601 ? 16.240 -26.023 6.825 1.00 28.40 601 TYR B C 1
ATOM 10121 O O . TYR B 1 601 ? 15.879 -24.879 6.557 1.00 28.41 601 TYR B O 1
ATOM 10130 N N . THR B 1 602 ? 16.921 -26.324 7.940 1.00 28.71 602 THR B N 1
ATOM 10131 C CA . THR B 1 602 ? 17.317 -25.292 8.890 1.00 29.75 602 THR B CA 1
ATOM 10132 C C . THR B 1 602 ? 18.820 -24.847 8.872 1.00 31.84 602 THR B C 1
ATOM 10133 O O . THR B 1 602 ? 19.262 -24.045 9.711 1.00 30.55 602 THR B O 1
ATOM 10137 N N . LEU B 1 603 ? 19.585 -25.308 7.908 1.00 27.59 603 LEU B N 1
ATOM 10138 C CA . LEU B 1 603 ? 20.958 -24.865 7.763 1.00 28.91 603 LEU B CA 1
ATOM 10139 C C . LEU B 1 603 ? 20.924 -23.474 7.151 1.00 28.54 603 LEU B C 1
ATOM 10140 O O . LEU B 1 603 ? 20.046 -23.146 6.362 1.00 32.09 603 LEU B O 1
ATOM 10145 N N . LYS B 1 604 ? 21.837 -22.652 7.600 1.00 28.74 604 LYS B N 1
ATOM 10146 C CA . LYS B 1 604 ? 21.990 -21.319 7.046 1.00 28.42 604 LYS B CA 1
ATOM 10147 C C . LYS B 1 604 ? 23.424 -20.915 6.692 1.00 25.61 604 LYS B C 1
ATOM 10148 O O . LYS B 1 604 ? 23.599 -19.910 6.016 1.00 29.25 604 LYS B O 1
ATOM 10154 N N . TYR B 1 605 ? 24.422 -21.667 7.137 1.00 24.47 605 TYR B N 1
ATOM 10155 C CA . TYR B 1 605 ? 25.826 -21.309 7.005 1.00 24.92 605 TYR B CA 1
ATOM 10156 C C . TYR B 1 605 ? 26.598 -22.347 6.240 1.00 25.09 605 TYR B C 1
ATOM 10157 O O . TYR B 1 605 ? 27.826 -22.368 6.285 1.00 25.56 605 TYR B O 1
ATOM 10166 N N . GLN B 1 606 ? 25.891 -23.203 5.528 1.00 22.49 606 GLN B N 1
ATOM 10167 C CA . GLN B 1 606 ? 26.539 -24.059 4.545 1.00 22.62 606 GLN B CA 1
ATOM 10168 C C . GLN B 1 606 ? 25.703 -24.120 3.328 1.00 23.20 606 GLN B C 1
ATOM 10169 O O . GLN B 1 606 ? 24.552 -23.795 3.382 1.00 23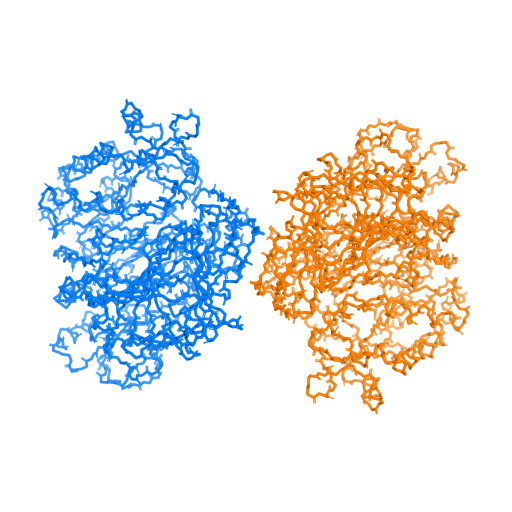.96 606 GLN B O 1
ATOM 10175 N N . TYR B 1 607 ? 26.323 -24.513 2.224 1.00 24.34 607 TYR B N 1
ATOM 10176 C CA . TYR B 1 607 ? 25.650 -24.523 0.922 1.00 22.39 607 TYR B CA 1
ATOM 10177 C C . TYR B 1 607 ? 26.291 -25.534 0.029 1.00 24.18 607 TYR B C 1
ATOM 10178 O O . TYR B 1 607 ? 27.400 -26.045 0.283 1.00 22.92 607 TYR B O 1
ATOM 10187 N N . LEU B 1 608 ? 25.651 -25.778 -1.100 1.00 24.99 608 LEU B N 1
ATOM 10188 C CA . LEU B 1 608 ? 26.310 -26.509 -2.147 1.00 26.51 608 LEU B CA 1
ATOM 10189 C C . LEU B 1 608 ? 26.739 -25.587 -3.261 1.00 26.30 608 LEU B C 1
ATOM 10190 O O . LEU B 1 608 ? 25.949 -24.711 -3.668 1.00 25.23 608 LEU B O 1
ATOM 10195 N N . LEU B 1 609 ? 27.972 -25.798 -3.756 1.00 21.03 609 LEU B N 1
ATOM 10196 C CA . LEU B 1 609 ? 28.428 -25.128 -4.939 1.00 23.21 609 LEU B CA 1
ATOM 10197 C C . LEU B 1 609 ? 28.237 -26.042 -6.124 1.00 22.90 609 LEU B C 1
ATOM 10198 O O . LEU B 1 609 ? 28.920 -27.062 -6.252 1.00 25.96 609 LEU B O 1
ATOM 10203 N N . GLY B 1 610 ? 27.281 -25.700 -6.989 1.00 21.47 610 GLY B N 1
ATOM 10204 C CA . GLY B 1 610 ? 26.752 -26.600 -7.923 1.00 22.82 610 GLY B CA 1
ATOM 10205 C C . GLY B 1 610 ? 26.168 -27.846 -7.249 1.00 23.43 610 GLY B C 1
ATOM 10206 O O . GLY B 1 610 ? 25.831 -27.835 -6.060 1.00 25.46 610 GLY B O 1
ATOM 10207 N N . ARG B 1 611 ? 26.216 -28.948 -7.946 1.00 24.26 611 ARG B N 1
ATOM 10208 C CA . ARG B 1 611 ? 25.681 -30.196 -7.379 1.00 26.41 611 ARG B CA 1
ATOM 10209 C C . ARG B 1 611 ? 26.576 -30.920 -6.416 1.00 27.27 611 ARG B C 1
ATOM 10210 O O . ARG B 1 611 ? 26.087 -31.597 -5.504 1.00 24.78 611 ARG B O 1
ATOM 10218 N N . ASP B 1 612 ? 27.873 -30.855 -6.676 1.00 26.35 612 ASP B N 1
ATOM 10219 C CA . ASP B 1 612 ? 28.782 -31.838 -6.163 1.00 26.71 612 ASP B CA 1
ATOM 10220 C C . ASP B 1 612 ? 29.689 -31.372 -5.068 1.00 26.70 612 ASP B C 1
ATOM 10221 O O . ASP B 1 612 ? 30.526 -32.177 -4.694 1.00 24.11 612 ASP B O 1
ATOM 10226 N N . ILE B 1 613 ? 29.686 -30.069 -4.702 1.00 24.41 613 ILE B N 1
ATOM 10227 C CA . ILE B 1 613 ? 30.621 -29.599 -3.688 1.00 26.09 613 ILE B CA 1
ATOM 10228 C C . ILE B 1 613 ? 29.799 -29.029 -2.575 1.00 23.15 613 ILE B C 1
ATOM 10229 O O . ILE B 1 613 ? 28.920 -28.269 -2.852 1.00 26.36 613 ILE B O 1
ATOM 10234 N N . LEU B 1 614 ? 30.133 -29.365 -1.315 1.00 21.81 614 LEU B N 1
ATOM 10235 C CA . LEU B 1 614 ? 29.494 -28.894 -0.125 1.00 20.40 614 LEU B CA 1
ATOM 10236 C C . LEU B 1 614 ? 30.496 -28.045 0.579 1.00 19.33 614 LEU B C 1
ATOM 10237 O O . LEU B 1 614 ? 31.641 -28.467 0.754 1.00 21.44 614 LEU B O 1
ATOM 10242 N N . VAL B 1 615 ? 30.108 -26.803 0.888 1.00 23.14 615 VAL B N 1
ATOM 10243 C CA . VAL B 1 615 ? 30.948 -25.860 1.529 1.00 21.84 615 VAL B CA 1
ATOM 10244 C C . VAL B 1 615 ? 30.354 -25.457 2.891 1.00 21.04 615 VAL B C 1
ATOM 10245 O O . VAL B 1 615 ? 29.220 -25.014 2.965 1.00 22.12 615 VAL B O 1
ATOM 10249 N N . ALA B 1 616 ? 31.157 -25.473 3.939 1.00 21.98 616 ALA B N 1
ATOM 10250 C CA . ALA B 1 616 ? 30.741 -24.992 5.291 1.00 22.12 616 ALA B CA 1
ATOM 10251 C C . ALA B 1 616 ? 31.792 -23.991 5.808 1.00 23.42 616 ALA B C 1
ATOM 10252 O O . ALA B 1 616 ? 32.802 -24.367 6.401 1.00 22.67 616 ALA B O 1
ATOM 10254 N N . PRO B 1 617 ? 31.663 -22.711 5.426 1.00 25.78 617 PRO B N 1
ATOM 10255 C CA . PRO B 1 617 ? 32.832 -21.827 5.629 1.00 24.10 617 PRO B CA 1
ATOM 10256 C C . PRO B 1 617 ? 33.155 -21.576 7.124 1.00 24.00 617 PRO B C 1
ATOM 10257 O O . PRO B 1 617 ? 32.266 -21.383 7.887 1.00 26.57 617 PRO B O 1
ATOM 10261 N N . VAL B 1 618 ? 34.414 -21.570 7.519 1.00 26.62 618 VAL B N 1
ATOM 10262 C CA . VAL B 1 618 ? 34.735 -21.177 8.900 1.00 23.70 618 VAL B CA 1
ATOM 10263 C C . VAL B 1 618 ? 34.421 -19.675 9.025 1.00 28.07 618 VAL B C 1
ATOM 10264 O O . VAL B 1 618 ? 34.989 -18.857 8.263 1.00 26.67 618 VAL B O 1
ATOM 10268 N N . HIS B 1 619 ? 33.475 -19.337 9.918 1.00 24.05 619 HIS B N 1
ATOM 10269 C CA . HIS B 1 619 ? 33.037 -17.964 10.126 1.00 25.17 619 HIS B CA 1
ATOM 10270 C C . HIS B 1 619 ? 33.245 -17.447 11.571 1.00 24.35 619 HIS B C 1
ATOM 10271 O O . HIS B 1 619 ? 32.737 -16.401 11.942 1.00 27.24 619 HIS B O 1
ATOM 10278 N N . GLU B 1 620 ? 34.047 -18.147 12.358 1.00 26.77 620 GLU B N 1
ATOM 10279 C CA . GLU B 1 620 ? 34.446 -17.684 13.693 1.00 26.90 620 GLU B CA 1
ATOM 10280 C C . GLU B 1 620 ? 35.964 -17.540 13.746 1.00 27.24 620 GLU B C 1
ATOM 10281 O O . GLU B 1 620 ? 36.696 -18.299 13.119 1.00 25.18 620 GLU B O 1
ATOM 10287 N N . GLU B 1 621 ? 36.413 -16.573 14.520 1.00 26.82 621 GLU B N 1
ATOM 10288 C CA . GLU B 1 621 ? 37.826 -16.406 14.820 1.00 28.19 621 GLU B CA 1
ATOM 10289 C C . GLU B 1 621 ? 38.396 -17.537 15.623 1.00 27.83 621 GLU B C 1
ATOM 10290 O O . GLU B 1 621 ? 37.714 -18.061 16.464 1.00 28.14 621 GLU B O 1
ATOM 10296 N N . GLY B 1 622 ? 39.662 -17.870 15.393 1.00 27.73 622 GLY B N 1
ATOM 10297 C CA . GLY B 1 622 ? 40.447 -18.660 16.318 1.00 28.22 622 GLY B CA 1
ATOM 10298 C C . GLY B 1 622 ? 40.175 -20.136 16.217 1.00 29.58 622 GLY B C 1
ATOM 10299 O O . GLY B 1 622 ? 40.447 -20.866 17.126 1.00 30.49 622 GLY B O 1
ATOM 10300 N N . ARG B 1 623 ? 39.630 -20.604 15.110 1.00 29.40 623 ARG B N 1
ATOM 10301 C CA . ARG B 1 623 ? 39.249 -21.985 15.000 1.00 30.49 623 ARG B CA 1
ATOM 10302 C C . ARG B 1 623 ? 40.299 -22.727 14.299 1.00 30.95 623 ARG B C 1
ATOM 10303 O O . ARG B 1 623 ? 40.857 -22.212 13.326 1.00 29.52 623 ARG B O 1
ATOM 10311 N N . SER B 1 624 ? 40.482 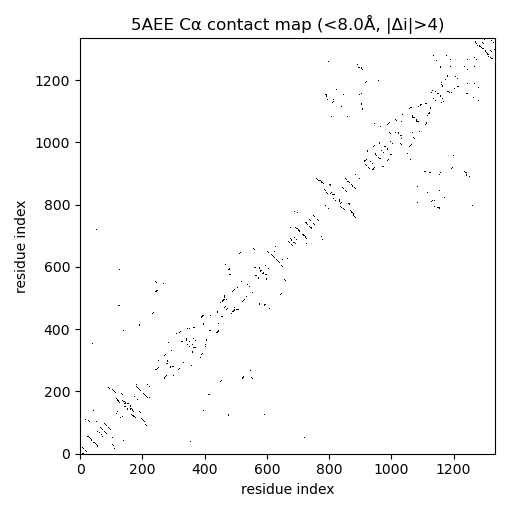-23.993 14.708 1.00 29.74 624 SER B N 1
ATOM 10312 C CA . SER B 1 624 ? 41.331 -24.915 13.951 1.00 32.58 624 SER B CA 1
ATOM 10313 C C . SER B 1 624 ? 40.590 -26.161 13.502 1.00 32.78 624 SER B C 1
ATOM 10314 O O . SER B 1 624 ? 41.084 -26.952 12.687 1.00 33.16 624 SER B O 1
ATOM 10317 N N . ASP B 1 625 ? 39.357 -26.284 13.938 1.00 30.83 625 ASP B N 1
ATOM 10318 C CA . ASP B 1 625 ? 38.474 -27.238 13.356 1.00 31.99 625 ASP B CA 1
ATOM 10319 C C . ASP B 1 625 ? 37.111 -26.610 13.141 1.00 28.99 625 ASP B C 1
ATOM 10320 O O . ASP B 1 625 ? 36.884 -25.468 13.536 1.00 28.75 625 ASP B O 1
ATOM 10325 N N . TRP B 1 626 ? 36.230 -27.354 12.486 1.00 25.95 626 TRP B N 1
ATOM 10326 C CA . TRP B 1 626 ? 34.898 -26.887 12.199 1.00 27.00 626 TRP B CA 1
ATOM 10327 C C . TRP B 1 626 ? 33.929 -28.045 12.170 1.00 26.80 626 TRP B C 1
ATOM 10328 O O . TRP B 1 626 ? 34.268 -29.129 11.734 1.00 28.97 626 TRP B O 1
ATOM 10339 N N . THR B 1 627 ? 32.700 -27.756 12.537 1.00 26.61 627 THR B N 1
ATOM 10340 C CA . THR B 1 627 ? 31.636 -28.745 12.623 1.00 26.76 627 THR B CA 1
ATOM 10341 C C . THR B 1 627 ? 30.539 -28.306 11.663 1.00 25.43 627 THR B C 1
ATOM 10342 O O . THR B 1 627 ? 30.271 -27.129 11.529 1.00 25.68 627 THR B O 1
ATOM 10346 N N . LEU B 1 628 ? 29.984 -29.256 10.980 1.00 24.46 628 LEU B N 1
ATOM 10347 C CA . LEU B 1 628 ? 29.059 -29.056 9.895 1.00 25.90 628 LEU B CA 1
ATOM 10348 C C . LEU B 1 628 ? 28.229 -30.327 9.716 1.00 28.53 628 LEU B C 1
ATOM 10349 O O . LEU B 1 628 ? 28.505 -31.323 10.354 1.00 29.72 628 LEU B O 1
ATOM 10354 N N . TYR B 1 629 ? 27.246 -30.284 8.832 1.00 27.12 629 TYR B N 1
ATOM 10355 C CA . TYR B 1 629 ? 26.383 -31.349 8.524 1.00 26.99 629 TYR B CA 1
ATOM 10356 C C . TYR B 1 629 ? 26.627 -31.818 7.090 1.00 28.21 629 TYR B C 1
ATOM 10357 O O . TYR B 1 629 ? 26.657 -31.009 6.168 1.00 24.09 629 TYR B O 1
ATOM 10366 N N . LEU B 1 630 ? 26.727 -33.137 6.900 1.00 26.05 630 LEU B N 1
ATOM 10367 C CA . LEU B 1 630 ? 26.779 -33.699 5.583 1.00 26.41 630 LEU B CA 1
ATOM 10368 C C . LEU B 1 630 ? 25.518 -34.494 5.420 1.00 27.11 630 LEU B C 1
ATOM 10369 O O . LEU B 1 630 ? 25.178 -35.284 6.307 1.00 28.20 630 LEU B O 1
ATOM 10374 N N . PRO B 1 631 ? 24.827 -34.318 4.300 1.00 26.12 631 PRO B N 1
ATOM 10375 C CA . PRO B 1 631 ? 23.680 -35.146 4.030 1.00 28.26 631 PRO B CA 1
ATOM 10376 C C . PRO B 1 631 ? 24.194 -36.532 3.581 1.00 26.69 631 PRO B C 1
ATOM 10377 O O . PRO B 1 631 ? 25.410 -36.733 3.372 1.00 25.87 631 PRO B O 1
ATOM 10381 N N . GLU B 1 632 ? 23.313 -37.503 3.480 1.00 26.54 632 GLU B N 1
ATOM 10382 C CA . GLU B 1 632 ? 23.750 -38.845 3.137 1.00 29.44 632 GLU B CA 1
ATOM 10383 C C . GLU B 1 632 ? 24.182 -38.920 1.669 1.00 28.27 632 GLU B C 1
ATOM 10384 O O . GLU B 1 632 ? 23.390 -38.727 0.796 1.00 30.89 632 GLU B O 1
ATOM 10390 N N . ASP B 1 633 ? 25.469 -39.208 1.459 1.00 26.90 633 ASP B N 1
ATOM 10391 C CA . ASP B 1 633 ? 26.081 -39.305 0.163 1.00 26.69 633 ASP B CA 1
ATOM 10392 C C . ASP B 1 633 ? 27.497 -39.750 0.489 1.00 26.90 633 ASP B C 1
ATOM 10393 O O . ASP B 1 633 ? 27.914 -39.805 1.691 1.00 28.00 633 ASP B O 1
ATOM 10398 N N . ASN B 1 634 ? 28.237 -40.035 -0.535 1.00 26.09 634 ASN B N 1
ATOM 10399 C CA . ASN B 1 634 ? 29.671 -40.336 -0.389 1.00 29.82 634 ASN B CA 1
ATOM 10400 C C . ASN B 1 634 ? 30.443 -39.075 -0.583 1.00 28.96 634 ASN B C 1
ATOM 10401 O O . ASN B 1 634 ? 30.656 -38.643 -1.731 1.00 28.29 634 ASN B O 1
ATOM 10406 N N . TRP B 1 635 ? 30.888 -38.506 0.536 1.00 25.99 635 TRP B N 1
ATOM 10407 C CA . TRP B 1 635 ? 31.626 -37.204 0.511 1.00 27.03 635 TRP B CA 1
ATOM 10408 C C . TRP B 1 635 ? 33.071 -37.462 0.627 1.00 26.61 635 TRP B C 1
ATOM 10409 O O . TRP B 1 635 ? 33.452 -38.405 1.299 1.00 27.95 635 TRP B O 1
ATOM 10420 N N . VAL B 1 636 ? 33.870 -36.607 -0.023 1.00 24.64 636 VAL B N 1
ATOM 10421 C CA . VAL B 1 636 ? 35.322 -36.657 0.016 1.00 25.42 636 VAL B CA 1
ATOM 10422 C C . VAL B 1 636 ? 35.799 -35.295 0.454 1.00 28.63 636 VAL B C 1
ATOM 10423 O O . VAL B 1 636 ? 35.476 -34.320 -0.170 1.00 27.06 636 VAL B O 1
ATOM 10427 N N . HIS B 1 637 ? 36.535 -35.217 1.558 1.00 26.62 637 HIS B N 1
ATOM 10428 C CA . HIS B 1 637 ? 37.077 -33.954 2.010 1.00 26.85 637 HIS B CA 1
ATOM 10429 C C . HIS B 1 637 ? 38.150 -33.503 1.045 1.00 26.75 637 HIS B C 1
ATOM 10430 O O . HIS B 1 637 ? 39.061 -34.296 0.697 1.00 26.31 637 HIS B O 1
ATOM 10437 N N . ALA B 1 638 ? 38.083 -32.223 0.631 1.00 25.33 638 ALA B N 1
ATOM 10438 C CA . ALA B 1 638 ? 38.829 -31.722 -0.539 1.00 26.79 638 ALA B CA 1
ATOM 10439 C C . ALA B 1 638 ? 40.327 -31.770 -0.328 1.00 27.00 638 ALA B C 1
ATOM 10440 O O . ALA B 1 638 ? 41.076 -32.014 -1.257 1.00 31.74 638 ALA B O 1
ATOM 10442 N N . TRP B 1 639 ? 40.769 -31.587 0.903 1.00 26.77 639 TRP B N 1
ATOM 10443 C CA . TRP B 1 639 ? 42.202 -31.366 1.164 1.00 28.38 639 TRP B CA 1
ATOM 10444 C C . TRP B 1 639 ? 42.947 -32.610 1.575 1.00 30.59 639 TRP B C 1
ATOM 10445 O O . TRP B 1 639 ? 44.188 -32.608 1.533 1.00 31.18 639 TRP B O 1
ATOM 10456 N N . THR B 1 640 ? 42.209 -33.639 1.974 1.00 31.48 640 THR B N 1
ATOM 10457 C CA . THR B 1 640 ? 42.771 -34.864 2.525 1.00 32.91 640 THR B CA 1
ATOM 10458 C C . THR B 1 640 ? 42.378 -36.101 1.764 1.00 34.82 640 THR B C 1
ATOM 10459 O O . THR B 1 640 ? 43.028 -37.125 1.907 1.00 36.91 640 THR B O 1
ATOM 10463 N N . GLY B 1 641 ? 41.291 -36.015 0.999 1.00 33.24 641 GLY B N 1
ATOM 10464 C CA . GLY B 1 641 ? 40.695 -37.146 0.312 1.00 29.87 641 GLY B CA 1
ATOM 10465 C C . GLY B 1 641 ? 39.970 -38.064 1.253 1.00 26.30 641 GLY B C 1
ATOM 10466 O O . GLY B 1 641 ? 39.665 -39.184 0.899 1.00 27.80 641 GLY B O 1
ATOM 10467 N N . GLU B 1 642 ? 39.726 -37.642 2.492 1.00 26.21 642 GLU B N 1
ATOM 10468 C CA . GLU B 1 642 ? 39.180 -38.508 3.443 1.00 24.33 642 GLU B CA 1
ATOM 10469 C C . GLU B 1 642 ? 37.628 -38.660 3.139 1.00 24.07 642 GLU B C 1
ATOM 10470 O O . GLU B 1 642 ? 36.969 -37.699 2.849 1.00 21.88 642 GLU B O 1
ATOM 10476 N N . ALA B 1 643 ? 37.114 -39.873 3.162 1.00 23.47 643 ALA B N 1
ATOM 10477 C CA . ALA B 1 643 ? 35.665 -40.145 2.881 1.00 25.93 643 ALA B CA 1
ATOM 10478 C C . ALA B 1 643 ? 34.791 -40.025 4.107 1.00 28.08 643 ALA B C 1
ATOM 10479 O O . ALA B 1 643 ? 35.150 -40.472 5.178 1.00 27.48 643 ALA B O 1
ATOM 10481 N N . PHE B 1 644 ? 33.634 -39.406 3.920 1.00 28.56 644 PHE B N 1
ATOM 10482 C CA . PHE B 1 644 ? 32.630 -39.290 4.934 1.00 27.71 644 PHE B CA 1
ATOM 10483 C C . PHE B 1 644 ? 31.318 -39.657 4.323 1.00 25.19 644 PHE B C 1
ATOM 10484 O O . PHE B 1 644 ? 31.123 -39.558 3.112 1.00 27.24 644 PHE B O 1
ATOM 10492 N N . ARG B 1 645 ? 30.427 -40.073 5.187 1.00 26.45 645 ARG B N 1
ATOM 10493 C CA . ARG B 1 645 ? 29.039 -40.351 4.826 1.00 29.67 645 ARG B CA 1
ATOM 10494 C C . ARG B 1 645 ? 28.175 -39.287 5.558 1.00 31.25 645 ARG B C 1
ATOM 10495 O O . ARG B 1 645 ? 28.690 -38.315 6.096 1.00 34.60 645 ARG B O 1
ATOM 10503 N N . GLY B 1 646 ? 26.874 -39.438 5.580 1.00 29.18 646 GLY B N 1
ATOM 10504 C CA . GLY B 1 646 ? 26.035 -38.417 6.156 1.00 26.41 646 GLY B CA 1
ATOM 10505 C C . GLY B 1 646 ? 26.213 -38.302 7.657 1.00 27.63 646 GLY B C 1
ATOM 10506 O O . GLY B 1 646 ? 26.600 -39.240 8.299 1.00 29.88 646 GLY B O 1
ATOM 10507 N N . GLY B 1 647 ? 25.872 -37.160 8.213 1.00 25.26 647 GLY B N 1
ATOM 10508 C CA . GLY B 1 647 ? 25.865 -36.941 9.643 1.00 28.46 647 GLY B CA 1
ATOM 10509 C C . GLY B 1 647 ? 26.586 -35.659 9.938 1.00 28.05 647 GLY B C 1
ATOM 10510 O O . GLY B 1 647 ? 27.218 -35.025 9.066 1.00 27.39 647 GLY B O 1
ATOM 10511 N N . GLU B 1 648 ? 26.484 -35.242 11.172 1.00 27.28 648 GLU B N 1
ATOM 10512 C CA . GLU B 1 648 ? 27.211 -34.093 11.614 1.00 31.37 648 GLU B CA 1
ATOM 10513 C C . GLU B 1 648 ? 28.639 -34.588 11.660 1.00 34.37 648 GLU B C 1
ATOM 10514 O O . GLU B 1 648 ? 28.875 -35.764 11.884 1.00 35.33 648 GLU B O 1
ATOM 10520 N N . VAL B 1 649 ? 29.598 -33.717 11.362 1.00 32.32 649 VAL B N 1
ATOM 10521 C CA . VAL B 1 649 ? 30.985 -34.101 11.280 1.00 31.17 649 VAL B CA 1
ATOM 10522 C C . VAL B 1 649 ? 31.824 -32.887 11.725 1.00 36.31 649 VAL B C 1
ATOM 10523 O O . VAL B 1 649 ? 31.364 -31.770 11.556 1.00 28.22 649 VAL B O 1
ATOM 10527 N N . THR B 1 650 ? 32.980 -33.133 12.345 1.00 32.35 650 THR B N 1
ATOM 10528 C CA . THR B 1 650 ? 33.956 -32.130 12.695 1.00 33.88 650 THR B CA 1
ATOM 10529 C C . THR B 1 650 ? 35.213 -32.422 11.960 1.00 33.92 650 THR B C 1
ATOM 10530 O O . THR B 1 650 ? 35.668 -33.551 11.955 1.00 37.15 650 THR B O 1
ATOM 10534 N N . VAL B 1 651 ? 35.784 -31.439 11.274 1.00 30.24 651 VAL B N 1
ATOM 10535 C CA . VAL B 1 651 ? 37.016 -31.674 10.569 1.00 28.12 651 VAL B CA 1
ATOM 10536 C C . VAL B 1 651 ? 38.047 -30.661 10.952 1.00 27.14 651 VAL B C 1
ATOM 10537 O O . VAL B 1 651 ? 37.724 -29.519 11.360 1.00 28.10 651 VAL B O 1
ATOM 10541 N N . ASN B 1 652 ? 39.303 -31.021 10.720 1.00 28.00 652 ASN B N 1
ATOM 10542 C CA . ASN B 1 652 ? 40.373 -30.021 10.809 1.00 30.94 652 ASN B CA 1
ATOM 10543 C C . ASN B 1 652 ? 40.119 -28.919 9.759 1.00 28.04 652 ASN B C 1
ATOM 10544 O O . ASN B 1 652 ? 39.627 -29.200 8.646 1.00 24.79 652 ASN B O 1
ATOM 10549 N N . ALA B 1 653 ? 40.399 -27.675 10.126 1.00 27.38 653 ALA B N 1
ATOM 10550 C CA . ALA B 1 653 ? 40.142 -26.567 9.220 1.00 26.96 653 ALA B CA 1
ATOM 10551 C C . ALA B 1 653 ? 41.082 -25.426 9.466 1.00 27.39 653 ALA B C 1
ATOM 10552 O O . ALA B 1 653 ? 40.674 -24.340 9.836 1.00 29.05 653 ALA B O 1
ATOM 10554 N N . PRO B 1 654 ? 42.380 -25.655 9.222 1.00 29.51 654 PRO B N 1
ATOM 10555 C CA . PRO B 1 654 ? 43.287 -24.558 9.255 1.00 29.45 654 PRO B CA 1
ATOM 10556 C C . PRO B 1 654 ? 43.050 -23.641 8.091 1.00 31.35 654 PRO B C 1
ATOM 10557 O O . PRO B 1 654 ? 42.428 -24.038 7.101 1.00 28.96 654 PRO B O 1
ATOM 10561 N N . ILE B 1 655 ? 43.601 -22.435 8.176 1.00 30.00 655 ILE B N 1
ATOM 10562 C CA . ILE B 1 655 ? 43.487 -21.505 7.048 1.00 30.59 655 ILE B CA 1
ATOM 10563 C C . ILE B 1 655 ? 44.020 -22.143 5.775 1.00 29.10 655 ILE B C 1
ATOM 10564 O O . ILE B 1 655 ? 45.042 -22.798 5.798 1.00 28.57 655 ILE B O 1
ATOM 10569 N N . GLY B 1 656 ? 43.311 -21.977 4.655 1.00 28.80 656 GLY B N 1
ATOM 10570 C CA . GLY B 1 656 ? 43.748 -22.569 3.392 1.00 27.99 656 GLY B CA 1
ATOM 10571 C C . GLY B 1 656 ? 43.225 -24.002 3.181 1.00 26.75 656 GLY B C 1
ATOM 10572 O O . GLY B 1 656 ? 43.328 -24.542 2.085 1.00 28.84 656 GLY B O 1
ATOM 10573 N N . LYS B 1 657 ? 42.539 -24.552 4.190 1.00 27.42 657 LYS B N 1
ATOM 10574 C CA . LYS B 1 657 ? 41.855 -25.829 4.088 1.00 29.00 657 LYS B CA 1
ATOM 10575 C C . LYS B 1 657 ? 40.424 -25.741 4.566 1.00 28.40 657 LYS B C 1
ATOM 10576 O O . LYS B 1 657 ? 40.048 -26.367 5.575 1.00 28.67 657 LYS B O 1
ATOM 10582 N N . PRO B 1 658 ? 39.607 -24.979 3.847 1.00 27.75 658 PRO B N 1
ATOM 10583 C CA . PRO B 1 658 ? 38.235 -24.763 4.311 1.00 26.76 658 PRO B CA 1
ATOM 10584 C C . PRO B 1 658 ? 37.399 -26.058 4.336 1.00 25.52 658 PRO B C 1
ATOM 10585 O O . PRO B 1 658 ? 37.719 -26.973 3.603 1.00 27.30 658 PRO B O 1
ATOM 10589 N N . PRO B 1 659 ? 36.319 -26.109 5.157 1.00 24.94 659 PRO B N 1
ATOM 10590 C CA . PRO B 1 659 ? 35.534 -27.371 5.204 1.00 23.12 659 PRO B CA 1
ATOM 10591 C C . PRO B 1 659 ? 34.754 -27.483 3.903 1.00 24.36 659 PRO B C 1
ATOM 10592 O O . PRO B 1 659 ? 33.669 -26.913 3.765 1.00 24.15 659 PRO B O 1
ATOM 10596 N N . VAL B 1 660 ? 35.387 -28.136 2.961 1.00 23.95 660 VAL B N 1
ATOM 10597 C CA . VAL B 1 660 ? 34.886 -28.377 1.581 1.00 22.88 660 VAL B CA 1
ATOM 10598 C C . VAL B 1 660 ? 34.964 -29.871 1.257 1.00 23.61 660 VAL B C 1
ATOM 10599 O O . VAL B 1 660 ? 35.985 -30.539 1.551 1.00 25.21 660 VAL B O 1
ATOM 10603 N N . PHE B 1 661 ? 33.837 -30.405 0.792 1.00 24.87 661 PHE B N 1
ATOM 10604 C CA . PHE B 1 661 ? 33.679 -31.833 0.466 1.00 25.37 661 PHE B CA 1
ATOM 10605 C C . PHE B 1 661 ? 33.112 -31.987 -0.902 1.00 25.52 661 PHE B C 1
ATOM 10606 O O . PHE B 1 661 ? 32.264 -31.211 -1.275 1.00 26.00 661 PHE B O 1
ATOM 10614 N N . TYR B 1 662 ? 33.555 -32.985 -1.640 1.00 23.15 662 TYR B N 1
ATOM 10615 C CA . TYR B 1 662 ? 32.960 -33.228 -2.948 1.00 24.76 662 TYR B CA 1
ATOM 10616 C C . TYR B 1 662 ? 32.370 -34.644 -3.058 1.00 28.50 662 TYR B C 1
ATOM 10617 O O . TYR B 1 662 ? 32.679 -35.524 -2.267 1.00 27.22 662 TYR B O 1
ATOM 10626 N N . ARG B 1 663 ? 31.531 -34.854 -4.060 1.00 26.57 663 ARG B N 1
ATOM 10627 C CA . ARG B 1 663 ? 30.793 -36.094 -4.160 1.00 28.33 663 ARG B CA 1
ATOM 10628 C C . ARG B 1 663 ? 31.706 -37.007 -4.872 1.00 26.22 663 ARG B C 1
ATOM 10629 O O . ARG B 1 663 ? 32.153 -36.705 -5.981 1.00 26.80 663 ARG B O 1
ATOM 10637 N N . ALA B 1 664 ? 32.009 -38.138 -4.251 1.00 29.38 664 ALA B N 1
ATOM 10638 C CA . ALA B 1 664 ? 32.948 -39.115 -4.847 1.00 27.51 664 ALA B CA 1
ATOM 10639 C C . ALA B 1 664 ? 32.388 -39.621 -6.155 1.00 31.45 664 ALA B C 1
ATOM 10640 O O . ALA B 1 664 ? 33.164 -39.971 -7.030 1.00 27.97 664 ALA B O 1
ATOM 10642 N N . ASP B 1 665 ? 31.058 -39.663 -6.302 1.00 31.08 665 ASP B N 1
ATOM 10643 C CA . ASP B 1 665 ? 30.481 -40.117 -7.574 1.00 33.03 665 ASP B CA 1
ATOM 10644 C C . ASP B 1 665 ? 30.394 -39.120 -8.668 1.00 33.68 665 ASP B C 1
ATOM 10645 O O . ASP B 1 665 ? 29.959 -39.458 -9.781 1.00 33.73 665 ASP B O 1
ATOM 10650 N N . SER B 1 666 ? 30.842 -37.899 -8.419 1.00 31.82 666 SER B N 1
ATOM 10651 C CA . SER B 1 666 ? 30.830 -36.881 -9.438 1.00 30.64 666 SER B CA 1
ATOM 10652 C C . SER B 1 666 ? 31.657 -37.201 -10.667 1.00 30.79 666 SER B C 1
ATOM 10653 O O . SER B 1 666 ? 32.805 -37.605 -10.572 1.00 29.31 666 SER B O 1
ATOM 10656 N N . GLU B 1 667 ? 31.118 -36.867 -11.825 1.00 27.79 667 GLU B N 1
ATOM 10657 C CA . GLU B 1 667 ? 31.919 -36.823 -13.042 1.00 30.96 667 GLU B CA 1
ATOM 10658 C C . GLU B 1 667 ? 33.112 -35.916 -12.954 1.00 32.82 667 GLU B C 1
ATOM 10659 O O . GLU B 1 667 ? 34.054 -36.035 -13.741 1.00 31.80 667 GLU B O 1
ATOM 10665 N N . TRP B 1 668 ? 33.104 -34.977 -12.001 1.00 31.11 668 TRP B N 1
ATOM 10666 C CA . TRP B 1 668 ? 34.195 -34.061 -11.847 1.00 28.09 668 TRP B CA 1
ATOM 10667 C C . TRP B 1 668 ? 35.180 -34.531 -10.801 1.00 30.29 668 TRP B C 1
ATOM 10668 O O . TRP B 1 668 ? 36.101 -33.786 -10.435 1.00 28.40 668 TRP B O 1
ATOM 10679 N N . ALA B 1 669 ? 35.020 -35.752 -10.304 1.00 29.58 669 ALA B N 1
ATOM 10680 C CA . ALA B 1 669 ? 35.718 -36.144 -9.142 1.00 29.61 669 ALA B CA 1
ATOM 10681 C C . ALA B 1 669 ? 37.259 -36.146 -9.325 1.00 30.52 669 ALA B C 1
ATOM 10682 O O . ALA B 1 669 ? 38.012 -35.840 -8.398 1.00 30.41 669 ALA B O 1
ATOM 10684 N N . ALA B 1 670 ? 37.722 -36.448 -10.532 1.00 27.67 670 ALA B N 1
ATOM 10685 C CA . ALA B 1 670 ? 39.151 -36.352 -10.823 1.00 29.15 670 ALA B CA 1
ATOM 10686 C C . ALA B 1 670 ? 39.653 -34.925 -10.847 1.00 31.03 670 ALA B C 1
ATOM 10687 O O . ALA B 1 670 ? 40.797 -34.670 -10.414 1.00 31.42 670 ALA B O 1
ATOM 10689 N N . LEU B 1 671 ? 38.846 -33.972 -11.326 1.00 28.69 671 LEU B N 1
ATOM 10690 C CA . LEU B 1 671 ? 39.264 -32.563 -11.220 1.00 28.84 671 LEU B CA 1
ATOM 10691 C C . LEU B 1 671 ? 39.304 -32.195 -9.724 1.00 26.96 671 LEU B C 1
ATOM 10692 O O . LEU B 1 671 ? 40.172 -31.507 -9.290 1.00 31.26 671 LEU B O 1
ATOM 10697 N N . PHE B 1 672 ? 38.343 -32.644 -8.967 1.00 27.45 672 PHE B N 1
ATOM 10698 C CA . PHE B 1 672 ? 38.314 -32.278 -7.528 1.00 28.91 672 PHE B CA 1
ATOM 10699 C C . PHE B 1 672 ? 39.443 -32.869 -6.760 1.00 29.46 672 PHE B C 1
ATOM 10700 O O . PHE B 1 672 ? 40.067 -32.162 -5.959 1.00 30.47 672 PHE B O 1
ATOM 10708 N N . ALA B 1 673 ? 39.748 -34.147 -7.034 1.00 32.03 673 ALA B N 1
A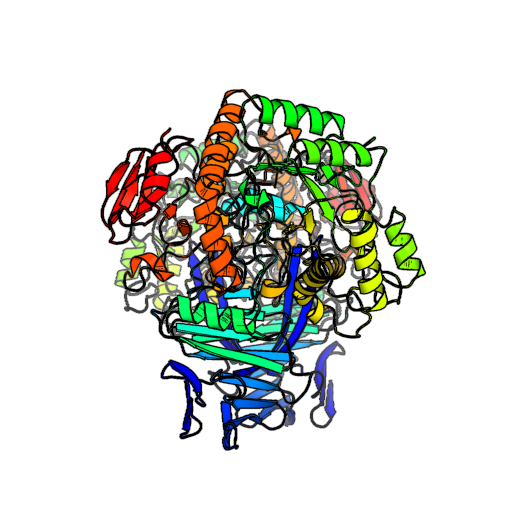TOM 10709 C CA . ALA B 1 673 ? 40.937 -34.802 -6.468 1.00 31.99 673 ALA B CA 1
ATOM 10710 C C . ALA B 1 673 ? 42.183 -34.021 -6.728 1.00 32.86 673 ALA B C 1
ATOM 10711 O O . ALA B 1 673 ? 43.074 -34.105 -5.944 1.00 34.16 673 ALA B O 1
ATOM 10713 N N . SER B 1 674 ? 42.274 -33.301 -7.851 1.00 31.53 674 SER B N 1
ATOM 10714 C CA . SER B 1 674 ? 43.476 -32.514 -8.166 1.00 34.65 674 SER B CA 1
ATOM 10715 C C . SER B 1 674 ? 43.705 -31.313 -7.260 1.00 38.39 674 SER B C 1
ATOM 10716 O O . SER B 1 674 ? 44.817 -30.810 -7.220 1.00 39.60 674 SER B O 1
ATOM 10719 N N . LEU B 1 675 ? 42.698 -30.881 -6.493 1.00 38.70 675 LEU B N 1
ATOM 10720 C CA . LEU B 1 675 ? 42.852 -29.679 -5.637 1.00 40.95 675 LEU B CA 1
ATOM 10721 C C . LEU B 1 675 ? 43.981 -29.766 -4.623 1.00 47.78 675 LEU B C 1
ATOM 10722 O O . LEU B 1 675 ? 44.756 -28.826 -4.514 1.00 49.56 675 LEU B O 1
ATOM 10727 N N . LYS B 1 676 ? 44.112 -30.849 -3.884 1.00 49.73 676 LYS B N 1
ATOM 10728 C CA . LYS B 1 676 ? 45.348 -30.953 -3.076 1.00 63.38 676 LYS B CA 1
ATOM 10729 C C . LYS B 1 676 ? 46.548 -31.210 -4.043 1.00 61.06 676 LYS B C 1
ATOM 10730 O O . LYS B 1 676 ? 46.665 -32.278 -4.633 1.00 66.05 676 LYS B O 1
ATOM 10736 N N . SER B 1 677 ? 47.325 -30.138 -4.270 1.00 65.97 677 SER B N 1
ATOM 10737 C CA . SER B 1 677 ? 48.430 -30.009 -5.257 1.00 61.44 677 SER B CA 1
ATOM 10738 C C . SER B 1 677 ? 48.668 -28.549 -5.526 1.00 54.70 677 SER B C 1
ATOM 10739 O O . SER B 1 677 ? 48.142 -27.730 -4.787 1.00 58.91 677 SER B O 1
#

Secondary structure (DSSP, 8-state):
-EEEETTEEEEEETTEEEEEE-SSS-SEEEEEEEEEEEEETTEEEEEEEEEEEEE--EEEEEEETTEEEEEEESSTTSEEEEEEEE-TTS-EEEEEEESSTT--EEEEEEE--TT--EEEEE--SS-SS-TTSEEEE------SS--TTSHHHHHHHHHHS----TT--S-EEEEEEETTTEEEEE---S-EEEEEEETTEEEEEESSSEEEEEEEE-SSHHHHHHHHHHHH--PPPPPGGGGGSEEEE--S-HHHHHHHHHHHHHTT--EEEEE-GGGG-EEE-SS-EEE-SS-S--TTTSTTHHHHHHHHHHTT-EEEEEE-SEEETTSHHHHHHHHHT-B-B-TTSSBPPEE-SSSEEEEB-TTSHHHHHHHHHHIIIIIITTT-SEEEE-------TT-B-TT---HHHHHHHHHHHHHHHHHHHHHHTT-TTT-EEEES---TTHHHH-S-EE----BSS--TTTSGGGHHHHHHHHHHTT---EE-EET-SB--TT----HHHHHHHHHHHTTSS-EEE---SSGGGS--TTSSHHHHHHHHHHHHHHHHTHHHHHHHHHHHHHH---SEE-GGGT-TT-GGGGG--S-EEETTTEEE----STT-SEEEEEE-SS-EEETTT--EE-SEEEEEE--TT--SEEEETT-TTHHHHHGGGG-/-EEEEE-SS-EEEEETTEEEEEE-SSS-SEEEEEEEEEEEEETTEEEEEEEEEEEEE--EEEEEEETTEEEEEEESSTT-EEEEEEE--SSS-EEEEEEESSTT--EEEEEEE--TT--EEEEES-SS-SS-TTSEEEE------SS--TTSHHHHHHHHHHS-S--TT--S-EEEEEEETTTEEEEE---S-EEEEEEETTEEEEEESSSEEEEEEEE-SSHHHHHHHHHHHH--PPPPPGGGGGSEEEE--S-HHHHHHHHHHHHHTT--EEEEE-GGGG-EEE-SS-EEE----S--TTTSTTHHHHHHHHHHTT-EEEEEE-SEEETTSHHHHHHHHHT-BPB-TTSSBPEEE-SSSEEEEB-TTSHHHHHHHHHHIIIIIITTT-SEEEE---S---TT-B-TT---HHHHHHHHHHHHHHHHHHHHHHTT-TTT-EEEES---TTHHHH-S-EE----BSS--TTTSGGGHHHHHHHHHHTT---EE--BT--B--TT----HHHHHHHHHHHTTSS-EEB---SSGGGS--TTSSHHHHHHHHHHHHHHHHTHHHHHHHHHHHHHH---SEE-GGGT-TT-GGGGG--S-EEETTTEEE----STT-SEEEEEE-SS-EEETTT--EE-SEEEEEE--TT--SEEEETT-TTHHHHHTT--

Foldseek 3Di:
DWDDDFLWIWDDDVNRTWDTDALVRHQKKWAAWDWDWDDDQQQIDIDTRGDDIGGQHGWDWDDDPFWIKIWTADDDVWIKIWTWGADPVRWTKIKIATPDFRGQKMKGKTWAALPKWKAFQAFFQQAGRCAAFKAWFAATQQAACQPPPDDRLVVCCVVPNRHHHRRYFLAGEQKMAMLQAKIKHKPFQFIWMWGRRDRTIIMIMGRGRMIMMTMDGDDFLLQNLLVLCVPQHFADFAALLQLQFFAEEDEQEDVRQVVVVCLQVVLQGRAQEYEYQQQVHWDQAPQFTHHQADQAGDCVRYPPLLVVQVVCVVVNYFYAYEHEQKHFCVDDVQVVCQVVVQFWAAPVRHFDWHDNHPTTITGGQLLPVVSLVVVLVSCLPRPVVSGGLEYEHEDQQRQDQRTAHPVRDGCSRCNLVRALSSLQSVQVSCVVVVQRSGHAYEYGRDYRNCNHRHNAYEPPAAFLDLDSRGALQSQQSSQASNLRSQHFHYYYAQRGARCDDPREHDLVSNLLSLLVRLLGSGHYHHCHRHNVRYDGCPNDSVSSNSSSLSRVSSSLCSVVLSVLSVCSRVRSNHQWYQPCSPVVVDPVSSRDRQWTARRPWKIFRGDRDPPDQKDKDFDAAAWKAQQQPRDTDGTDIDMGGDDRSRGRMITGCPDPCNVSSNCSNVD/DWDWDADPQWIWIAQVNRTWDTAALVRHFKKWAAWDWDWDDFLFLIDTDTRGDDIGGQHGWDWDADPFGIKIWTADPDPWIKIWDWGCPDPSKIKIKIFTPDFRRQKMKGKTWDALLKWKAFQWQFQQAGGCAQFKAKAAATQQAACAPPPDDRLVVLCVPTVRRHHRRYFLTGEQKMAMPVAKIKHKPFQFIWMWGNNDRTIIMIMGRGRIIMMIMDGDPFLLQRLLVLCVVQHFAFFAALLQLQFAAEEDEQADVRQVVVVCVQVVLQFRYQEYEYQQQVHWDQAPQFTDHQAAQAGDCVRYPPLLVVQVVCVVVNYFYEYEHEQKHWCPDDVQVVCQVVVQFWAAPVRHFDWDDNHPTTTTGGQLVPVVSLVVVLVSCLVRPVVSRGLEYAHEDQQRQGQRTAHDVRDGSSRCNLVRALSSLQSVQVSCVVVVQRSRHAYEYRRDYRNCNHRHNAYEPPAAFLALDSRRALQSQQSSQASNLRSLHFHYAYAQRGARDDDPREHDLVSNLLSLLVRLLGSGHYHHCHRHNVRYQGCVNDPVSSVSSSLSRVSSSLCSVVLSVLSVCSNVRSNHQWYQPCSPVVVDVVSSRDRQWTDRRDWKIFRGPRDPPDQKDKDFDAAAWKAQQQPRDTDGTDIDMGGDDRSRGRMITGCPDPCNVSSNVSND

Radius of gyration: 35.48 Å; Cα contacts (8 Å, |Δi|>4): 3468; chains: 2; bounding box: 86×82×101 Å

GO terms:
  GO:0061720 6-sulfoquinovose(1-) catabolic process to glycerone phosphate and 3-sulfolactaldehyde (P, IDA)
  GO:1990929 sulfoquinovosidase activity (F, IDA)

Organism: Escherichia coli (strain K12) (NCBI:txid83333)

Sequence (1335 aa):
QFHQNNDSFTLHFQQRLILTHSKDNPCLWIGSGIADIDMFRGNFSIKDKLQEKIALTDAIVSQSPDGWLIHFSRGSDISATLNISADDQGRLLLELQNDNLNHNRIWLRLAAQPEDHIYGCGEQFSYFDLRGKPFPLWTSEQGVGRNKQTYVTWQADCKENAGGDYYWTFFPQPTFVSTQKYYCHVDNSCYMNFDFSAPEYHELALWEDKATLRFECADTYISLLEKLTALLGRQPELPDWIYDGVTLGIQGGTEVCQKKLDTMRNAGVKVNGIWAQDWSGIRMTSFGKRVMWNWKWNSENYPQLDSRIKQWNQEGVQFLAYINPYVASDKDLCEEAAQHGYLAKDASGGDYLVEFGEFYGGVVDLTNPEAYAWFKEVIKKNMIELGCGGWMADFGEYLPTDTYLHNGVSAEIMHNAWPALWAKCNYEALEETGKLGEILFFMRAGSTGSQKYSTMMWAGNQNVDWSLDDGLASVVPAALSLAMTGHGLHHSDIGGYTTLFEMKRSKELLLRWCDFSAFTPMMRTHEGNRPGDNWQFDGDAETIAHFARMTTVFTTLKPYLKEAVALNAKSGLPVMRPLFLHYEDDAHTYTLKYQYLLGRDILVAPVHEEGRSDWTLYLPEDNWVHAWTGEAFRGGEVTVNAPIGKPPVFYRADSEWAALFASLKSIDFQFHQNNDSFTLHFQQRLILTHSKDNPCLWIGSGIADIDMFRGNFSIKDKLQEKIALTDAIVSQSPDGWLIHFSRGSDISATLNISADDQGRLLLELQNDNLNHNRIWLRLAAQPEDHIYGCGEQFSYFDLRGKPFPLWTSEQGVGRNKQTYVTWQADCKENAGGDYYWTFFPQPTFVSTQKYYCHVDNSCYMNFDFSAPEYHELALWEDKATLRFECADTYISLLEKLTALLGRQPELPDWIYDGVTLGIQGGTEVCQKKLDTMRNAGVKVNGIWAQDWSGIRMTSFGKRVMWNWKWNSENYPQLDSRIKQWNQEGVQFLAYINPYVASDKDLCEEAAQHGYLAKDASGGDYLVEFGEFYGGVVDLTNPEAYAWFKEVIKKNMIELGCGGWMADFGEYLPTDTYLHNGVSAEIMHNAWPALWAKCNYEALEETGKLGEILFFMRAGSTGSQKYSTMMWAGNQNVDWSLDDGLASVVPAALSLAMTGHGLHHSDIGGYTTLFEMKRSKELLLRWCDFSAFTPMMRTHEGNRPGDNWQFDGDAETIAHFARMTTVFTTLKPYLKEAVALNAKSGLPVMRPLFLHYEDDAHTYTLKYQYLLGRDILVAPVHEEGRSDWTLYLPEDNWVHAWTGEAFRGGEVTVNAPIGKPPVFYRADSEWAALFASLKS

Nearest PDB structures (foldseek):
  5aee-assembly1_A  TM=1.000E+00  e=0.000E+00  Escherichia coli K-12
  5oht-assembly2_B  TM=9.975E-01  e=0.000E+00  Escherichia coli K-12
  5oht-assembly1_A  TM=9.975E-01  e=0.000E+00  Escherichia coli K-12
  5aed-assembly2_B  TM=9.943E-01  e=0.000E+00  Escherichia coli K-12
  8r56-assembly2_B  TM=9.848E-01  e=0.000E+00  Priestia megaterium DSM 319